Protein AF-A0A9D1EDY1-F1 (afdb_monomer)

Solvent-accessible surface area (backbone atoms only — not comparable to full-atom values): 46307 Å² total; per-residue (Å²): 143,84,79,97,83,81,83,75,95,75,88,75,87,83,89,82,88,84,86,67,101,64,83,89,83,86,64,81,74,60,70,77,72,63,69,96,79,82,86,85,82,96,81,78,86,83,62,83,91,79,81,82,90,75,87,86,79,87,77,80,79,78,52,84,51,66,70,44,51,53,50,49,62,59,54,70,72,60,62,71,64,23,36,36,70,74,33,45,50,56,25,52,56,28,47,51,53,34,49,54,55,69,70,43,90,81,53,54,52,69,60,50,52,50,33,37,51,47,29,50,51,28,57,74,56,49,41,74,54,23,14,34,44,33,31,42,32,22,36,87,87,66,48,56,39,52,71,37,40,34,38,37,40,39,95,95,48,75,46,73,32,54,18,39,90,73,3,39,32,64,43,72,41,43,50,60,41,68,30,43,35,34,42,40,54,70,39,30,52,69,46,77,47,81,48,73,29,39,90,92,46,42,71,45,77,57,73,47,72,35,51,74,34,61,34,48,40,32,32,37,35,23,42,76,88,36,54,34,55,67,27,44,34,38,35,69,53,95,92,37,79,48,69,26,59,17,38,83,76,4,39,36,63,39,69,78,38,60,26,44,77,38,58,41,35,40,40,42,95,83,38,38,72,24,72,48,79,44,80,39,56,66,90,57,74,49,74,55,73,45,58,41,41,56,52,78,83,63,47,72,43,66,39,34,47,103,84,64,46,56,35,61,45,76,50,94,69,58,76,91,44,49,49,78,46,62,57,95,87,30,24,36,39,38,36,46,66,46,89,80,82,47,61,48,40,36,29,47,72,79,57,76,59,31,63,19,30,35,42,34,34,36,35,30,23,72,69,47,40,40,33,36,30,42,29,70,28,33,65,46,99,39,22,30,31,33,41,33,26,36,94,42,36,52,39,32,34,43,38,38,25,34,89,65,45,79,47,76,48,77,50,69,52,79,70,50,54,59,67,44,79,44,42,40,36,38,36,36,52,94,53,34,39,37,32,25,52,74,84,41,80,53,42,80,46,78,53,80,76,65,63,83,63,58,8,34,42,33,43,34,32,64,48,56,32,33,41,35,40,33,76,29,31,47,45,79,60,66,62,83,96,58,72,56,31,30,39,29,27,40,34,19,40,83,83,41,55,37,53,65,28,42,32,40,33,23,47,58,97,39,85,85,52,75,74,49,74,46,51,20,38,84,74,5,26,32,67,45,73,65,36,55,56,45,58,27,32,41,35,43,36,50,92,89,37,64,45,75,37,70,32,67,37,50,97,54,101,78,50,26,70,35,62,72,40,65,38,51,73,79,58,86,69,46,81,49,65,65,47,49,53,50,49,58,57,58,70,68,62,61,74,84,56,29,28,72,71,30,40,53,52,28,54,50,29,47,52,53,32,51,51,49,70,69,38,90,81,46,48,54,69,55,47,51,52,31,39,51,48,30,52,50,27,55,70,54,49,40,64,30,77,73,72,72,80,56,79,55,61,64,44,55,51,52,49,54,53,61,72,68,56,61,72,82,54,31,30,71,71,31,46,50,49,30,54,54,28,47,51,51,36,51,51,54,69,69,41,90,82,59,48,54,69,58,47,51,51,36,36,49,48,33,49,52,25,57,72,55,49,40,66,37,80,73,80,75,84,65,83,52,64,68,42,55,51,48,53,59,60,58,70,69,62,62,72,87,56,31,29,70,70,33,40,54,53,24,53,52,30,44,52,52,34,51,52,47,69,70,37,89,81,56,48,61,67,58,46,52,50,31,37,51,46,30,52,51,28,56,72,56,53,40,62,54,88,71,86,86,83,90,80,89,83,51,35,33,22,21,23,32,55,98,71,44,72,50,68,74,33,51,77,88,54,85,54,70,84,81,94,75,87,62,54,77,74,45,76,50,76,92

Structure (mmCIF, N/CA/C/O backbone):
data_AF-A0A9D1EDY1-F1
#
_entry.id   AF-A0A9D1EDY1-F1
#
loop_
_atom_site.group_PDB
_atom_site.id
_atom_site.type_symbol
_atom_site.label_atom_id
_atom_site.label_alt_id
_atom_site.label_comp_id
_atom_site.label_asym_id
_atom_site.label_entity_id
_atom_site.label_seq_id
_atom_site.pdbx_PDB_ins_code
_atom_site.Cartn_x
_atom_site.Cartn_y
_atom_site.Cartn_z
_atom_site.occupancy
_atom_site.B_iso_or_equiv
_atom_site.auth_seq_id
_atom_site.auth_comp_id
_atom_site.auth_asym_id
_atom_site.auth_atom_id
_atom_site.pdbx_PDB_model_num
ATOM 1 N N . MET A 1 1 ? -18.011 21.136 114.121 1.00 40.62 1 MET A N 1
ATOM 2 C CA . MET A 1 1 ? -19.337 21.778 114.249 1.00 40.62 1 MET A CA 1
ATOM 3 C C . MET A 1 1 ? -19.522 22.763 113.105 1.00 40.62 1 MET A C 1
ATOM 5 O O . MET A 1 1 ? -18.849 23.779 113.116 1.00 40.62 1 MET A O 1
ATOM 9 N N . VAL A 1 2 ? -20.417 22.458 112.162 1.00 34.25 2 VAL A N 1
ATOM 10 C CA . VAL A 1 2 ? -21.256 23.422 111.420 1.00 34.25 2 VAL A CA 1
ATOM 11 C C . VAL A 1 2 ? -22.628 22.742 111.275 1.00 34.25 2 VAL A C 1
ATOM 13 O O . VAL A 1 2 ? -22.692 21.523 111.116 1.00 34.25 2 VAL A O 1
ATOM 16 N N . SER A 1 3 ? -23.708 23.490 111.500 1.00 32.97 3 SER A N 1
ATOM 17 C CA . SER A 1 3 ? -25.060 22.988 111.776 1.00 32.97 3 SER A CA 1
ATOM 18 C C . SER A 1 3 ? -25.855 22.597 110.519 1.00 32.97 3 SER A C 1
ATOM 20 O O . SER A 1 3 ? -25.599 23.052 109.411 1.00 32.97 3 SER A O 1
ATOM 22 N N . LYS A 1 4 ? -26.857 21.736 110.725 1.00 42.69 4 LYS A N 1
ATOM 23 C CA . LYS A 1 4 ? -27.644 20.985 109.729 1.00 42.69 4 LYS A CA 1
ATOM 24 C C . LYS A 1 4 ? -28.621 21.806 108.853 1.00 42.69 4 LYS A C 1
ATOM 26 O O . LYS A 1 4 ? -29.399 21.196 108.132 1.00 42.69 4 LYS A O 1
ATOM 31 N N . ASN A 1 5 ? -28.618 23.144 108.895 1.00 41.03 5 ASN A N 1
ATOM 32 C CA . ASN A 1 5 ? -29.784 23.953 108.479 1.00 41.03 5 ASN A CA 1
ATOM 33 C C . ASN A 1 5 ? -29.582 24.934 107.301 1.00 41.03 5 ASN A C 1
ATOM 35 O O . ASN A 1 5 ? -30.320 25.912 107.201 1.00 41.03 5 ASN A O 1
ATOM 39 N N . SER A 1 6 ? -28.653 24.697 106.370 1.00 44.31 6 SER A N 1
ATOM 40 C CA . SER A 1 6 ? -28.513 25.570 105.186 1.00 44.31 6 SER A CA 1
ATOM 41 C C . SER A 1 6 ? -28.112 24.836 103.902 1.00 44.31 6 SER A C 1
ATOM 43 O O . SER A 1 6 ? -27.123 25.192 103.270 1.00 44.31 6 SER A O 1
ATOM 45 N N . TRP A 1 7 ? -28.900 23.839 103.492 1.00 48.31 7 TRP A N 1
ATOM 46 C CA . TRP A 1 7 ? -28.787 23.220 102.165 1.00 48.31 7 TRP A CA 1
ATOM 47 C C . TRP A 1 7 ? -30.044 23.555 101.351 1.00 48.31 7 TRP A C 1
ATOM 49 O O . TRP A 1 7 ? -31.127 23.061 101.654 1.00 48.31 7 TRP A O 1
ATOM 59 N N . LYS A 1 8 ? -29.916 24.444 100.358 1.00 43.12 8 LYS A N 1
ATOM 60 C CA . LYS A 1 8 ? -30.912 24.623 99.289 1.00 43.12 8 LYS A CA 1
ATOM 61 C C . LYS A 1 8 ? -30.480 23.781 98.088 1.00 43.1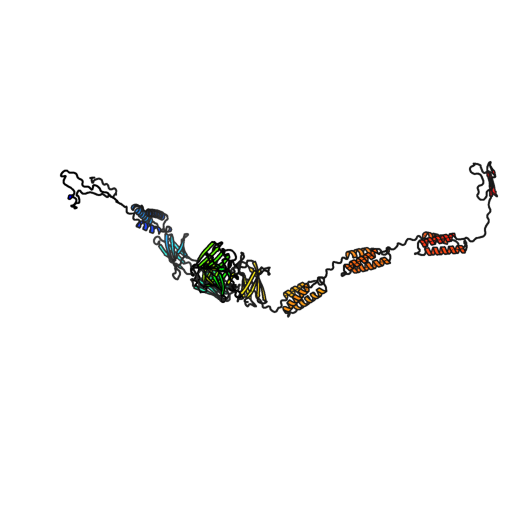2 8 LYS A C 1
ATOM 63 O O . LYS A 1 8 ? -29.295 23.746 97.772 1.00 43.12 8 LYS A O 1
ATOM 68 N N . GLU A 1 9 ? -31.444 23.126 97.448 1.00 50.88 9 GLU A N 1
ATOM 69 C CA . GLU A 1 9 ? -31.285 22.297 96.248 1.00 50.88 9 GLU A CA 1
ATOM 70 C C . GLU A 1 9 ? -30.659 23.104 95.096 1.00 50.88 9 GLU A C 1
ATOM 72 O O . GLU A 1 9 ? -31.337 23.876 94.425 1.00 50.88 9 GLU A O 1
ATOM 77 N N . SER A 1 10 ? -29.348 22.956 94.883 1.00 46.47 10 SER A N 1
ATOM 78 C CA . SER A 1 10 ? -28.614 23.541 93.747 1.00 46.47 10 SER A CA 1
ATOM 79 C C . SER A 1 10 ? -28.186 22.500 92.706 1.00 46.47 10 SER A C 1
ATOM 81 O O . SER A 1 10 ? -27.347 22.791 91.859 1.00 46.47 10 SER A O 1
ATOM 83 N N . GLY A 1 11 ? -28.698 21.264 92.780 1.00 51.59 11 GLY A N 1
ATOM 84 C CA . GLY A 1 11 ? -28.298 20.173 91.879 1.00 51.59 11 GLY A CA 1
ATOM 85 C C . GLY A 1 11 ? -26.841 19.704 92.035 1.00 51.59 11 GLY A C 1
ATOM 86 O O . GLY A 1 11 ? -26.399 18.831 91.296 1.00 51.59 11 GLY A O 1
ATOM 87 N N . GLN A 1 12 ? -26.086 20.237 93.001 1.00 48.00 12 GLN A N 1
ATOM 88 C CA . GLN A 1 12 ? -24.722 19.795 93.297 1.00 48.00 12 GLN A CA 1
ATOM 89 C C . GLN A 1 12 ? -24.714 18.604 94.260 1.00 48.00 12 GLN A C 1
ATOM 91 O O . GLN A 1 12 ? -25.323 18.647 95.331 1.00 48.00 12 GLN A O 1
ATOM 96 N N . SER A 1 13 ? -23.970 17.559 93.893 1.00 46.97 13 SER A N 1
ATOM 97 C CA . SER A 1 13 ? -23.626 16.456 94.796 1.00 46.97 13 SER A CA 1
ATOM 98 C C . SER A 1 13 ? -22.387 16.817 95.613 1.00 46.97 13 SER A C 1
ATOM 100 O O . SER A 1 13 ? -21.402 17.307 95.065 1.00 46.97 13 SER A O 1
ATOM 102 N N . TRP A 1 14 ? -22.424 16.542 96.915 1.00 49.69 14 TRP A N 1
ATOM 103 C CA . TRP A 1 14 ? -21.314 16.792 97.835 1.00 49.69 14 TRP A CA 1
ATOM 104 C C . TRP A 1 14 ? -20.765 15.464 98.362 1.00 49.69 14 TRP A C 1
ATOM 106 O O . TRP A 1 14 ? -21.533 14.607 98.795 1.00 49.69 14 TRP A O 1
ATOM 116 N N . ILE A 1 15 ? -19.440 15.310 98.377 1.00 50.31 15 ILE A N 1
ATOM 117 C CA . ILE A 1 15 ? -18.747 14.273 99.154 1.00 50.31 15 ILE A CA 1
ATOM 118 C C . ILE A 1 15 ? -18.197 14.936 100.418 1.00 50.31 15 ILE A C 1
ATOM 120 O O . ILE A 1 15 ? -17.509 15.950 100.344 1.00 50.31 15 ILE A O 1
ATOM 124 N N . GLY A 1 16 ? -18.504 14.365 101.582 1.00 52.47 16 GLY A N 1
ATOM 125 C CA . GLY A 1 16 ? -17.987 14.819 102.871 1.00 52.47 16 GLY A CA 1
ATOM 126 C C . GLY A 1 16 ? -17.617 13.640 103.767 1.00 52.47 16 GLY A C 1
ATOM 127 O O . GLY A 1 16 ? -18.238 12.583 103.698 1.00 52.47 16 GLY A O 1
ATOM 128 N N . ILE A 1 17 ? -16.609 13.833 104.616 1.00 52.53 17 ILE A N 1
ATOM 129 C CA . ILE A 1 17 ? -16.162 12.869 105.629 1.00 52.53 17 ILE A CA 1
ATOM 130 C C . ILE A 1 17 ? -16.602 13.403 107.001 1.00 52.53 17 ILE A C 1
ATOM 132 O O . ILE A 1 17 ? -16.467 14.595 107.278 1.00 52.53 17 ILE A O 1
ATOM 136 N N . TYR A 1 18 ? -17.131 12.538 107.865 1.00 46.09 18 TYR A N 1
ATOM 137 C CA . TYR A 1 18 ? -17.549 12.871 109.232 1.00 46.09 18 TYR A CA 1
ATOM 138 C C . TYR A 1 18 ? -16.810 11.969 110.234 1.00 46.09 18 TYR A C 1
ATOM 140 O O . TYR A 1 18 ? -16.660 10.777 109.985 1.00 46.09 18 TYR A O 1
ATOM 148 N N . SER A 1 19 ? -16.356 12.534 111.361 1.00 50.66 19 SER A N 1
ATOM 149 C CA . SER A 1 19 ? -15.692 11.798 112.449 1.00 50.66 19 SER A CA 1
ATOM 150 C C . SER A 1 19 ? -16.654 11.538 113.614 1.00 50.66 19 SER A C 1
ATOM 152 O O . SER A 1 19 ? -17.347 12.455 114.063 1.00 50.66 19 SER A O 1
ATOM 154 N N . THR A 1 20 ? -16.691 10.301 114.114 1.00 49.06 20 THR A N 1
ATOM 155 C CA . THR A 1 20 ? -17.474 9.884 115.291 1.00 49.06 20 THR A CA 1
ATOM 156 C C . THR A 1 20 ? -16.696 10.096 116.593 1.00 49.06 20 THR A C 1
ATOM 158 O O . THR A 1 20 ? -15.483 9.937 116.621 1.00 49.06 20 THR A O 1
ATOM 161 N N . ASN A 1 21 ? -17.382 10.349 117.714 1.00 49.12 21 ASN A N 1
ATOM 162 C CA . ASN A 1 21 ? -16.747 10.570 119.029 1.00 49.12 21 ASN A CA 1
ATOM 163 C C . ASN A 1 21 ? -16.209 9.283 119.710 1.00 49.12 21 ASN A C 1
ATOM 165 O O . ASN A 1 21 ? -15.965 9.296 120.916 1.00 49.12 21 ASN A O 1
ATOM 169 N N . GLN A 1 22 ? -16.069 8.169 118.985 1.00 48.66 22 GLN A N 1
ATOM 170 C CA . GLN A 1 22 ? -15.503 6.915 119.494 1.00 48.66 22 GLN A CA 1
ATOM 171 C C . GLN A 1 22 ? -14.171 6.613 118.787 1.00 48.66 22 GLN A C 1
ATOM 173 O O . GLN A 1 22 ? -14.173 6.494 117.561 1.00 48.66 22 GLN A O 1
ATOM 178 N N . PRO A 1 23 ? -13.051 6.462 119.522 1.00 52.00 23 PRO A N 1
ATOM 179 C CA . PRO A 1 23 ? -11.832 5.880 118.973 1.00 52.00 23 PRO A CA 1
ATOM 180 C C . PRO A 1 23 ? -12.038 4.385 118.689 1.00 52.00 23 PRO A C 1
ATOM 182 O O . PRO A 1 23 ? -12.664 3.678 119.479 1.00 52.00 23 PRO A O 1
ATOM 185 N N . ALA A 1 24 ? -11.496 3.895 117.574 1.00 44.97 24 ALA A N 1
ATOM 186 C CA . ALA A 1 24 ? -11.470 2.471 117.257 1.00 44.97 24 ALA A CA 1
ATOM 187 C C . ALA A 1 24 ? -10.331 1.787 118.036 1.00 44.97 24 ALA A C 1
ATOM 189 O O . ALA A 1 24 ? -9.176 1.827 117.618 1.00 44.97 24 ALA A O 1
ATOM 190 N N . GLU A 1 25 ? -10.633 1.179 119.184 1.00 45.75 25 GLU A N 1
ATOM 191 C CA . GLU A 1 25 ? -9.698 0.269 119.852 1.00 45.75 25 GLU A CA 1
ATOM 192 C C . GLU A 1 25 ? -9.714 -1.114 119.190 1.00 45.75 25 GLU A C 1
ATOM 194 O O . GLU A 1 25 ? -10.765 -1.726 119.003 1.00 45.75 25 GLU A O 1
ATOM 199 N N . SER A 1 26 ? -8.528 -1.651 118.906 1.00 46.50 26 SER A N 1
ATOM 200 C CA . SER A 1 26 ? -8.060 -2.888 119.560 1.00 46.50 26 SER A CA 1
ATOM 201 C C . SER A 1 26 ? -6.608 -3.212 119.178 1.00 46.50 26 SER A C 1
ATOM 203 O O . SER A 1 26 ? -6.292 -4.331 118.787 1.00 46.50 26 SER A O 1
ATOM 205 N N . ASP A 1 27 ? -5.698 -2.241 119.325 1.00 46.00 27 ASP A N 1
ATOM 206 C CA . ASP A 1 27 ? -4.264 -2.537 119.428 1.00 46.00 27 ASP A CA 1
ATOM 207 C C . ASP A 1 27 ? -3.808 -2.292 120.882 1.00 46.00 27 ASP A C 1
ATOM 209 O O . ASP A 1 27 ? -3.645 -1.139 121.298 1.00 46.00 27 ASP A O 1
ATOM 213 N N . PRO A 1 28 ? -3.618 -3.358 121.684 1.00 50.22 28 PRO A N 1
ATOM 214 C CA . PRO A 1 28 ? -3.171 -3.268 123.073 1.00 50.22 28 PRO A CA 1
ATOM 215 C C . PRO A 1 28 ? -1.768 -2.662 123.255 1.00 50.22 28 PRO A C 1
ATOM 217 O O . PRO A 1 28 ? -1.371 -2.402 124.389 1.00 50.22 28 PRO A O 1
ATOM 220 N N . SER A 1 29 ? -1.011 -2.406 122.180 1.00 51.69 29 SER A N 1
ATOM 221 C CA . SER A 1 29 ? 0.341 -1.835 122.256 1.00 51.69 29 SER A CA 1
ATOM 222 C C . SER A 1 29 ? 0.387 -0.303 122.402 1.00 51.69 29 SER A C 1
ATOM 224 O O . SER A 1 29 ? 1.461 0.263 122.624 1.00 51.69 29 SER A O 1
ATOM 226 N N . PHE A 1 30 ? -0.759 0.392 122.330 1.00 52.12 30 PHE A N 1
ATOM 227 C CA . PHE A 1 30 ? -0.826 1.852 122.505 1.00 52.12 30 PHE A CA 1
ATOM 228 C C . PHE A 1 30 ? -0.985 2.290 123.975 1.00 52.12 30 PHE A C 1
ATOM 230 O O . PHE A 1 30 ? -0.489 3.348 124.362 1.00 52.12 30 PHE A O 1
ATOM 237 N N . ALA A 1 31 ? -1.595 1.456 124.825 1.00 51.00 31 ALA A N 1
ATOM 238 C CA . ALA A 1 31 ? -1.791 1.757 126.249 1.00 51.00 31 ALA A CA 1
ATOM 239 C C . ALA A 1 31 ? -0.499 1.632 127.086 1.00 51.00 31 ALA A C 1
ATOM 241 O O . ALA A 1 31 ? -0.388 2.250 128.140 1.00 51.00 31 ALA A O 1
ATOM 242 N N . GLU A 1 32 ? 0.507 0.898 126.601 1.00 46.09 32 GLU A N 1
ATOM 243 C CA . GLU A 1 32 ? 1.804 0.729 127.279 1.00 46.09 32 GLU A CA 1
ATOM 244 C C . GLU A 1 32 ? 2.804 1.869 126.968 1.00 46.09 32 GLU A C 1
ATOM 246 O O . GLU A 1 32 ? 3.826 2.008 127.637 1.00 46.09 32 GLU A O 1
ATOM 251 N N . LYS A 1 33 ? 2.496 2.741 125.988 1.00 52.84 33 LYS A N 1
ATOM 252 C CA . LYS A 1 33 ? 3.320 3.910 125.605 1.00 52.84 33 LYS A CA 1
ATOM 253 C C . LYS A 1 33 ? 2.891 5.239 126.238 1.00 52.84 33 LYS A C 1
ATOM 255 O O . LYS A 1 33 ? 3.625 6.220 126.131 1.00 52.84 33 LYS A O 1
ATOM 260 N N . LEU A 1 34 ? 1.752 5.289 126.925 1.00 48.66 34 LEU A N 1
ATOM 261 C CA . LEU A 1 34 ? 1.289 6.470 127.661 1.00 48.66 34 LEU A CA 1
ATOM 262 C C . LEU A 1 34 ? 1.590 6.298 129.153 1.00 48.66 34 LEU A C 1
ATOM 264 O O . LEU A 1 34 ? 0.737 5.935 129.959 1.00 48.66 34 LEU A O 1
ATOM 268 N N . GLY A 1 35 ? 2.857 6.533 129.501 1.00 40.91 35 GLY A N 1
ATOM 269 C CA . GLY A 1 35 ? 3.331 6.587 130.881 1.00 40.91 35 GLY A CA 1
ATOM 270 C C . GLY A 1 35 ? 2.530 7.571 131.743 1.00 40.91 35 GLY A C 1
ATOM 271 O O . GLY A 1 35 ? 1.989 8.565 131.266 1.00 40.91 35 GLY A O 1
ATOM 272 N N . ALA A 1 36 ? 2.460 7.262 133.035 1.00 42.78 36 ALA A N 1
ATOM 273 C CA . ALA A 1 36 ? 1.676 7.952 134.049 1.00 42.78 36 ALA A CA 1
ATOM 274 C C . ALA A 1 36 ? 1.839 9.485 134.054 1.00 42.78 36 ALA A C 1
ATOM 276 O O . ALA A 1 36 ? 2.852 9.999 134.522 1.00 42.78 36 ALA A O 1
ATOM 277 N N . ASN A 1 37 ? 0.810 10.204 133.605 1.00 39.47 37 ASN A N 1
ATOM 278 C CA . ASN A 1 37 ? 0.269 11.419 134.227 1.00 39.47 37 ASN A CA 1
ATOM 279 C C . ASN A 1 37 ? -0.718 12.077 133.267 1.00 39.47 37 ASN A C 1
ATOM 281 O O . ASN A 1 37 ? -0.303 12.538 132.213 1.00 39.47 37 ASN A O 1
ATOM 285 N N . LEU A 1 38 ? -1.987 12.153 133.670 1.00 40.44 38 LEU A N 1
ATOM 286 C CA . LEU A 1 38 ? -2.897 13.300 133.518 1.00 40.44 38 LEU A CA 1
ATOM 287 C C . LEU A 1 38 ? -4.318 12.785 133.744 1.00 40.44 38 LEU A C 1
ATOM 289 O O . LEU A 1 38 ? -5.104 12.555 132.829 1.00 40.44 38 LEU A O 1
ATOM 293 N N . ALA A 1 39 ? -4.620 12.574 135.022 1.00 39.50 39 ALA A N 1
ATOM 294 C CA . ALA A 1 39 ? -5.977 12.737 135.489 1.00 39.50 39 ALA A CA 1
ATOM 295 C C . ALA A 1 39 ? -6.351 14.223 135.353 1.00 39.50 39 ALA A C 1
ATOM 297 O O . ALA A 1 39 ? -5.534 15.100 135.630 1.00 39.50 39 ALA A O 1
ATOM 298 N N . ASP A 1 40 ? -7.612 14.447 135.003 1.00 37.38 40 ASP A N 1
ATOM 299 C CA . ASP A 1 40 ? -8.371 15.693 135.104 1.00 37.38 40 ASP A CA 1
ATOM 300 C C . ASP A 1 40 ? -8.393 16.682 133.917 1.00 37.38 40 ASP A C 1
ATOM 302 O O . ASP A 1 40 ? -7.387 17.122 133.370 1.00 37.38 40 ASP A O 1
ATOM 306 N N . SER A 1 41 ? -9.627 17.121 133.641 1.00 37.09 41 SER A N 1
ATOM 307 C CA . SER A 1 41 ? -10.079 18.255 132.817 1.00 37.09 41 SER A CA 1
ATOM 308 C C . SER A 1 41 ? -10.410 18.061 131.314 1.00 37.09 41 SER A C 1
ATOM 310 O O . SER A 1 41 ? -9.593 17.896 130.417 1.00 37.09 41 SER A O 1
ATOM 312 N N . LYS A 1 42 ? -11.723 18.167 131.080 1.00 46.78 42 LYS A N 1
ATOM 313 C CA . LYS A 1 42 ? -12.514 18.362 129.855 1.00 46.78 42 LYS A CA 1
ATOM 314 C C . LYS A 1 42 ? -11.877 19.281 128.784 1.00 46.78 42 LYS A C 1
ATOM 316 O O . LYS A 1 42 ? -12.000 20.494 128.908 1.00 46.78 42 LYS A O 1
ATOM 321 N N . ASN A 1 43 ? -11.303 18.714 127.713 1.00 49.28 43 ASN A N 1
ATOM 322 C CA . ASN A 1 43 ? -11.350 19.190 126.305 1.00 49.28 43 ASN A CA 1
ATOM 323 C C . ASN A 1 43 ? -10.291 18.475 125.441 1.00 49.28 43 ASN A C 1
ATOM 325 O O . ASN A 1 43 ? -9.231 19.033 125.168 1.00 49.28 43 ASN A O 1
ATOM 329 N N . GLN A 1 44 ? -10.574 17.271 124.938 1.00 44.34 44 GLN A N 1
ATOM 330 C CA . GLN A 1 44 ? -9.781 16.717 123.834 1.00 44.34 44 GLN A CA 1
ATOM 331 C C . GLN A 1 44 ? -10.696 16.156 122.751 1.00 44.34 44 GLN A C 1
ATOM 333 O O . GLN A 1 44 ? -11.286 15.085 122.871 1.00 44.34 44 GLN A O 1
ATOM 338 N N . ALA A 1 45 ? -10.826 16.948 121.688 1.00 43.78 45 ALA A N 1
ATOM 339 C CA . ALA A 1 45 ? -11.240 16.483 120.383 1.00 43.78 45 ALA A CA 1
ATOM 340 C C . ALA A 1 45 ? -10.153 15.535 119.859 1.00 43.78 45 ALA A C 1
ATOM 342 O O . ALA A 1 45 ? -9.116 15.984 119.383 1.00 43.78 45 ALA A O 1
ATOM 343 N N . VAL A 1 46 ? -10.383 14.230 119.956 1.00 46.69 46 VAL A N 1
ATOM 344 C CA . VAL A 1 46 ? -9.597 13.226 119.228 1.00 46.69 46 VAL A CA 1
ATOM 345 C C . VAL A 1 46 ? -10.168 13.111 117.816 1.00 46.69 46 VAL A C 1
ATOM 347 O O . VAL A 1 46 ? -10.924 12.204 117.486 1.00 46.69 46 VAL A O 1
ATOM 350 N N . GLY A 1 47 ? -9.875 14.121 116.998 1.00 52.53 47 GLY A N 1
ATOM 351 C CA . GLY A 1 47 ? -9.880 13.994 115.542 1.00 52.53 47 GLY A CA 1
ATOM 352 C C . GLY A 1 47 ? -8.467 13.653 115.068 1.00 52.53 47 GLY A C 1
ATOM 353 O O . GLY A 1 47 ? -7.501 13.980 115.756 1.00 52.53 47 GLY A O 1
ATOM 354 N N . TYR A 1 48 ? -8.343 12.996 113.913 1.00 49.97 48 TYR A N 1
ATOM 355 C CA . TYR A 1 48 ? -7.053 12.773 113.252 1.00 49.97 48 TYR A CA 1
ATOM 356 C C . TYR A 1 48 ? -6.287 14.103 113.149 1.00 49.97 48 TYR A C 1
ATOM 358 O O . TYR A 1 48 ? -6.827 15.068 112.611 1.00 49.97 48 TYR A O 1
ATOM 366 N N . THR A 1 49 ? -5.066 14.179 113.685 1.00 50.19 49 THR A N 1
ATOM 367 C CA . THR A 1 49 ? -4.272 15.421 113.660 1.00 50.19 49 THR A CA 1
ATOM 368 C C . THR A 1 49 ? -3.627 15.693 112.305 1.00 50.19 49 THR A C 1
ATOM 370 O O . THR A 1 49 ? -3.407 16.855 111.997 1.00 50.19 49 THR A O 1
ATOM 373 N N . ASP A 1 50 ? -3.433 14.669 111.468 1.00 50.12 50 ASP A N 1
ATOM 374 C CA . ASP A 1 50 ? -2.957 14.805 110.089 1.00 50.12 50 ASP A CA 1
ATOM 375 C C . ASP A 1 50 ? -3.759 13.864 109.173 1.00 50.12 50 ASP A C 1
ATOM 377 O O . ASP A 1 50 ? -3.577 12.647 109.202 1.00 50.12 50 ASP A O 1
ATOM 381 N N . PHE A 1 51 ? -4.678 14.409 108.369 1.00 55.28 51 PHE A N 1
ATOM 382 C CA . PHE A 1 51 ? -5.373 13.665 107.311 1.00 55.28 51 PHE A CA 1
ATOM 383 C C . PHE A 1 51 ? -5.097 14.340 105.967 1.00 55.28 51 PHE A C 1
ATOM 385 O O . PHE A 1 51 ? -5.516 15.474 105.742 1.00 55.28 51 PHE A O 1
ATOM 392 N N . ILE A 1 52 ? -4.380 13.643 105.084 1.00 59.75 52 ILE A N 1
ATOM 393 C CA . ILE A 1 52 ? -4.053 14.110 103.735 1.00 59.75 52 ILE A CA 1
ATOM 394 C C . ILE A 1 52 ? -4.893 13.293 102.748 1.00 59.75 52 ILE A C 1
ATOM 396 O O . ILE A 1 52 ? -4.716 12.082 102.633 1.00 59.75 52 ILE A O 1
ATOM 400 N N . LEU A 1 53 ? -5.815 13.953 102.042 1.00 56.97 53 LEU A N 1
ATOM 401 C CA . LEU A 1 53 ? -6.432 13.398 100.836 1.00 56.97 53 LEU A CA 1
ATOM 402 C C . LEU A 1 53 ? -5.442 13.567 99.693 1.00 56.97 53 LEU A C 1
ATOM 404 O O . LEU A 1 53 ? -5.393 14.622 99.066 1.00 56.97 53 LEU A O 1
ATOM 408 N N . ASP A 1 54 ? -4.647 12.536 99.452 1.00 50.12 54 ASP A N 1
ATOM 409 C CA . ASP A 1 54 ? -3.760 12.477 98.298 1.00 50.12 54 ASP A CA 1
ATOM 410 C C . ASP A 1 54 ? -4.387 11.583 97.213 1.00 50.12 54 ASP A C 1
ATOM 412 O O . ASP A 1 54 ? -4.928 10.518 97.514 1.00 50.12 54 ASP A O 1
ATOM 416 N N . ASN A 1 55 ? -4.339 12.027 95.955 1.00 48.66 55 ASN A N 1
ATOM 417 C CA . ASN A 1 55 ? -4.860 11.338 94.759 1.00 48.66 55 ASN A CA 1
ATOM 418 C C . ASN A 1 55 ?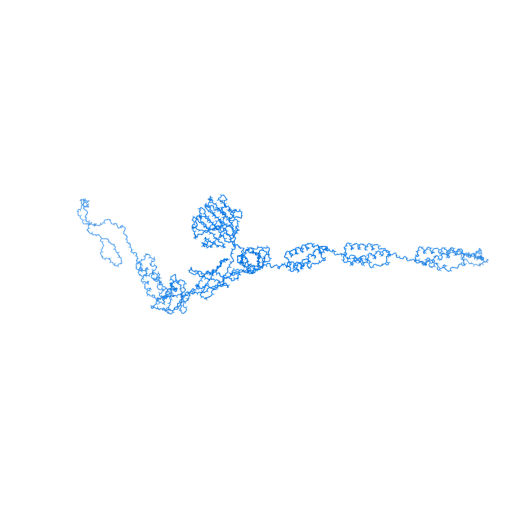 -6.390 11.118 94.643 1.00 48.66 55 ASN A C 1
ATOM 420 O O . ASN A 1 55 ? -6.831 10.171 93.985 1.00 48.66 55 ASN A O 1
ATOM 424 N N . LEU A 1 56 ? -7.239 11.999 95.192 1.00 59.38 56 LEU A N 1
ATOM 425 C CA . LEU A 1 56 ? -8.680 11.959 94.887 1.00 59.38 56 LEU A CA 1
ATOM 426 C C . LEU A 1 56 ? -8.940 12.448 93.450 1.00 59.38 56 LEU A C 1
ATOM 428 O O . LEU A 1 56 ? -8.846 13.639 93.168 1.00 59.38 56 LEU A O 1
ATOM 432 N N . THR A 1 57 ? -9.314 11.535 92.553 1.00 52.97 57 THR A N 1
ATOM 433 C CA . THR A 1 57 ? -9.729 11.869 91.180 1.00 52.97 57 THR A CA 1
ATOM 434 C C . THR A 1 57 ? -11.235 11.670 91.041 1.00 52.97 57 THR A C 1
ATOM 436 O O . THR A 1 57 ? -11.729 10.560 91.222 1.00 52.97 57 THR A O 1
ATOM 439 N N . ILE A 1 58 ? -11.971 12.731 90.709 1.00 58.78 58 ILE A N 1
ATOM 440 C CA . ILE A 1 58 ? -13.385 12.653 90.322 1.00 58.78 58 ILE A CA 1
ATOM 441 C C . ILE A 1 58 ? -13.432 12.848 88.808 1.00 58.78 58 ILE A C 1
ATOM 443 O O . ILE A 1 58 ? -13.090 13.918 88.315 1.00 58.78 58 ILE A O 1
ATOM 447 N N . THR A 1 59 ? -13.823 11.818 88.065 1.00 54.47 59 THR A N 1
ATOM 448 C CA . THR A 1 59 ? -13.981 11.886 86.605 1.00 54.47 59 THR A CA 1
ATOM 449 C C . THR A 1 59 ? -15.465 11.859 86.260 1.00 54.47 59 THR A C 1
ATOM 451 O O . THR A 1 59 ? -16.183 10.948 86.676 1.00 54.47 59 THR A O 1
ATOM 454 N N . SER A 1 60 ? -15.944 12.853 85.505 1.00 57.16 60 SER A N 1
ATOM 455 C CA . SER A 1 60 ? -17.259 12.781 84.867 1.00 57.16 60 SER A CA 1
ATOM 456 C C . SER A 1 60 ? -17.243 11.643 83.845 1.00 57.16 60 SER A C 1
ATOM 458 O O . SER A 1 60 ? -16.283 11.468 83.090 1.00 57.16 60 SER A O 1
ATOM 460 N N . ARG A 1 61 ? -18.290 10.814 83.840 1.00 57.75 61 ARG A N 1
ATOM 461 C CA . ARG A 1 61 ? -18.468 9.803 82.794 1.00 57.75 61 ARG A CA 1
ATOM 462 C C . ARG A 1 61 ? -18.619 10.549 81.464 1.00 57.75 61 ARG A C 1
ATOM 464 O O . ARG A 1 61 ? -19.431 11.467 81.396 1.00 57.75 61 ARG A O 1
ATOM 471 N N . LYS A 1 62 ? -17.847 10.179 80.436 1.00 65.06 62 LYS A N 1
ATOM 472 C CA . LYS A 1 62 ? -18.056 10.686 79.068 1.00 65.06 62 LYS A CA 1
ATOM 473 C C . LYS A 1 62 ? -19.519 10.467 78.658 1.00 65.06 62 LYS A C 1
ATOM 475 O O . LYS A 1 62 ? -20.085 9.430 79.020 1.00 65.06 62 LYS A O 1
ATOM 480 N N . ALA A 1 63 ? -20.101 11.423 77.933 1.00 80.00 63 ALA A N 1
ATOM 481 C CA . ALA A 1 63 ? -21.452 11.295 77.396 1.00 80.00 63 ALA A CA 1
ATOM 482 C C . ALA A 1 63 ? -21.566 10.036 76.515 1.00 80.00 63 ALA A C 1
ATOM 484 O O . ALA A 1 63 ? -20.636 9.673 75.790 1.00 80.00 63 ALA A O 1
ATOM 485 N N . ASN A 1 64 ? -22.692 9.334 76.615 1.00 85.25 64 ASN A N 1
ATOM 486 C CA . ASN A 1 64 ? -23.018 8.198 75.769 1.00 85.25 64 ASN A CA 1
ATOM 487 C C . ASN A 1 64 ? -23.649 8.703 74.468 1.00 85.25 64 ASN A C 1
ATOM 489 O O . ASN A 1 64 ? -24.769 9.207 74.479 1.00 85.25 64 ASN A O 1
ATOM 493 N N . VAL A 1 65 ? -22.931 8.520 73.363 1.00 91.50 65 VAL A N 1
ATOM 494 C CA . VAL A 1 65 ? -23.317 8.996 72.027 1.00 91.50 65 VAL A CA 1
ATOM 495 C C . VAL A 1 65 ? -23.866 7.904 71.111 1.00 91.50 65 VAL A C 1
ATOM 497 O O . VAL A 1 65 ? -24.275 8.206 69.998 1.00 91.50 65 VAL A O 1
ATOM 500 N N . SER A 1 66 ? -23.884 6.643 71.554 1.00 90.44 66 SER A N 1
ATOM 501 C CA . SER A 1 66 ? -24.201 5.485 70.696 1.00 90.44 66 SER A CA 1
ATOM 502 C C . SER A 1 66 ? -25.534 5.618 69.954 1.00 90.44 66 SER A C 1
ATOM 504 O O . SER A 1 66 ? -25.589 5.403 68.747 1.00 90.44 66 SER A O 1
ATOM 506 N N . ASP A 1 67 ? -26.585 6.051 70.647 1.00 93.38 67 ASP A N 1
ATOM 507 C CA . ASP A 1 67 ? -27.901 6.243 70.039 1.00 93.38 67 ASP A CA 1
ATOM 508 C C . ASP A 1 67 ? -27.935 7.399 69.025 1.00 93.38 67 ASP A C 1
ATOM 510 O O . ASP A 1 67 ? -28.609 7.303 68.001 1.00 93.38 67 ASP A O 1
ATOM 514 N N . LEU A 1 68 ? -27.238 8.504 69.318 1.00 94.31 68 LEU A N 1
ATOM 515 C CA . LEU A 1 68 ? -27.136 9.644 68.404 1.00 94.31 68 LEU A CA 1
ATOM 516 C C . LEU A 1 68 ? -26.344 9.244 67.159 1.00 94.31 68 LEU A C 1
ATOM 518 O O . LEU A 1 68 ? -26.768 9.529 66.045 1.00 94.31 68 LEU A O 1
ATOM 522 N N . GLN A 1 69 ? -25.238 8.528 67.352 1.00 94.56 69 GLN A N 1
ATOM 523 C CA . GLN A 1 69 ? -24.411 8.001 66.277 1.00 94.56 69 GLN A CA 1
ATOM 524 C C . GLN A 1 69 ? -25.214 7.064 65.370 1.00 94.56 69 GLN A C 1
ATOM 526 O O . GLN A 1 69 ? -25.222 7.256 64.158 1.00 94.56 69 GLN A O 1
ATOM 531 N N . GLN A 1 70 ? -25.973 6.128 65.944 1.00 95.50 70 GLN A N 1
ATOM 532 C CA . GLN A 1 70 ? -26.842 5.244 65.170 1.00 95.50 70 GLN A CA 1
ATOM 533 C C . GLN A 1 70 ? -27.917 6.025 64.395 1.00 95.50 70 GLN A C 1
ATOM 535 O O . GLN A 1 70 ? -28.229 5.692 63.251 1.00 95.50 70 GLN A O 1
ATOM 540 N N . LEU A 1 71 ? -28.502 7.065 65.000 1.00 96.44 71 LEU A N 1
ATOM 541 C CA . LEU A 1 71 ? -29.507 7.890 64.334 1.00 96.44 71 LEU A CA 1
ATOM 542 C C . LEU A 1 71 ? -28.909 8.707 63.183 1.00 96.44 71 LEU A C 1
ATOM 544 O O . LEU A 1 71 ? -29.555 8.818 62.141 1.00 96.44 71 LEU A O 1
ATOM 548 N N . VAL A 1 72 ? -27.695 9.242 63.345 1.00 96.50 72 VAL A N 1
ATOM 549 C CA . VAL A 1 72 ? -26.946 9.926 62.280 1.00 96.50 72 VAL A CA 1
ATOM 550 C C . VAL A 1 72 ? -26.656 8.955 61.140 1.00 96.50 72 VAL A C 1
ATOM 552 O O . VAL A 1 72 ? -27.061 9.236 60.016 1.00 96.50 72 VAL A O 1
ATOM 555 N N . GLU A 1 73 ? -26.096 7.779 61.431 1.00 95.12 73 GLU A N 1
ATOM 556 C CA . GLU A 1 73 ? -25.802 6.747 60.425 1.00 95.12 73 GLU A CA 1
ATOM 557 C C . GLU A 1 73 ? -27.056 6.348 59.628 1.00 95.12 73 GLU A C 1
ATOM 559 O O . GLU A 1 73 ? -27.000 6.218 58.409 1.00 95.12 73 GLU A O 1
ATOM 564 N N . GLN A 1 74 ? -28.216 6.206 60.282 1.00 93.62 74 GLN A N 1
ATOM 565 C CA . GLN A 1 74 ? -29.491 5.940 59.600 1.00 93.62 74 GLN A CA 1
ATOM 566 C C . GLN A 1 74 ? -30.002 7.128 58.776 1.00 93.62 74 GLN A C 1
ATOM 568 O O . GLN A 1 74 ? -30.667 6.936 57.760 1.00 93.62 74 GLN A O 1
ATOM 573 N N . SER A 1 75 ? -29.773 8.348 59.255 1.00 94.50 75 SER A N 1
ATOM 574 C CA . SER A 1 75 ? -30.244 9.590 58.636 1.00 94.50 75 SER A CA 1
ATOM 575 C C . SER A 1 75 ? -29.438 9.933 57.383 1.00 94.50 75 SER A C 1
ATOM 577 O O . SER A 1 75 ? -30.001 10.422 56.410 1.00 94.50 75 SER A O 1
ATOM 579 N N . GLU A 1 76 ? -28.149 9.594 57.361 1.00 93.50 76 GLU A N 1
ATOM 580 C CA . GLU A 1 76 ? -27.277 9.734 56.188 1.00 93.50 76 GLU A CA 1
ATOM 581 C C . GLU A 1 76 ? -27.655 8.808 55.023 1.00 93.50 76 GLU A C 1
ATOM 583 O O . GLU A 1 76 ? -27.262 9.065 53.891 1.00 93.50 76 GLU A O 1
ATOM 588 N N . GLN A 1 77 ? -28.446 7.758 55.273 1.00 90.00 77 GLN A N 1
ATOM 589 C CA . GLN A 1 77 ? -28.971 6.875 54.222 1.00 90.00 77 GLN A CA 1
ATOM 590 C C . GLN A 1 77 ? -30.204 7.453 53.510 1.00 90.00 77 GLN A C 1
ATOM 592 O O . GLN A 1 77 ? -30.702 6.852 52.556 1.00 90.00 77 GLN A O 1
ATOM 597 N N . LEU A 1 78 ? -30.757 8.574 53.988 1.00 90.25 78 LEU A N 1
ATOM 598 C CA . LEU A 1 78 ? -31.904 9.211 53.349 1.00 90.25 78 LEU A CA 1
ATOM 599 C C . LEU A 1 78 ? -31.456 9.990 52.109 1.00 90.25 78 LEU A C 1
ATOM 601 O O . LEU A 1 78 ? -30.425 10.656 52.106 1.00 90.25 78 LEU A O 1
ATOM 605 N N . VAL A 1 79 ? -32.263 9.926 51.053 1.00 89.44 79 VAL A N 1
ATOM 606 C CA . VAL A 1 79 ? -31.963 10.538 49.753 1.00 89.44 79 VAL A CA 1
ATOM 607 C C . VAL A 1 79 ? -32.849 11.765 49.561 1.00 89.44 79 VAL A C 1
ATOM 609 O O . VAL A 1 79 ? -34.077 11.643 49.595 1.00 89.44 79 VAL A O 1
ATOM 612 N N . LYS A 1 80 ? -32.230 12.937 49.371 1.00 91.50 80 LYS A N 1
ATOM 613 C CA . LYS A 1 80 ? -32.890 14.255 49.324 1.00 91.50 80 LYS A CA 1
ATOM 614 C C . LYS A 1 80 ? -34.063 14.297 48.352 1.00 91.50 80 LYS A C 1
ATOM 616 O O . LYS A 1 80 ? -35.107 14.859 48.664 1.00 91.50 80 LYS A O 1
ATOM 621 N N . GLU A 1 81 ? -33.889 13.698 47.182 1.00 90.38 81 GLU A N 1
ATOM 622 C CA . GLU A 1 81 ? -34.819 13.749 46.055 1.00 90.38 81 GLU A CA 1
ATOM 623 C C . GLU A 1 81 ? -36.182 13.111 46.368 1.00 90.38 81 GLU A C 1
ATOM 625 O O . GLU A 1 81 ? -37.151 13.357 45.650 1.00 90.38 81 GLU A O 1
ATOM 630 N N . ASN A 1 82 ? -36.279 12.319 47.442 1.00 89.12 82 ASN A N 1
ATOM 631 C CA . ASN A 1 82 ? -37.520 11.668 47.863 1.00 89.12 82 ASN A CA 1
ATOM 632 C C . ASN A 1 82 ? -38.409 12.548 48.756 1.00 89.12 82 ASN A C 1
ATOM 634 O O . ASN A 1 82 ? -39.561 12.189 49.016 1.00 89.12 82 ASN A O 1
ATOM 638 N N . TYR A 1 83 ? -37.898 13.689 49.226 1.00 92.62 83 TYR A N 1
ATOM 639 C CA . TYR A 1 83 ? -38.542 14.520 50.241 1.00 92.62 83 TYR A CA 1
ATOM 640 C C . TYR A 1 83 ? -38.792 15.948 49.763 1.00 92.62 83 TYR A C 1
ATOM 642 O O . TYR A 1 83 ? -38.099 16.460 48.883 1.00 92.62 83 TYR A O 1
ATOM 650 N N . SER A 1 84 ? -39.792 16.611 50.349 1.00 92.31 84 SER A N 1
ATOM 651 C CA . SER A 1 84 ? -40.066 18.012 50.035 1.00 92.31 84 SER A CA 1
ATOM 652 C C . SER A 1 84 ? -38.913 18.909 50.477 1.00 92.31 84 SER A C 1
ATOM 654 O O . SER A 1 84 ? -38.330 18.730 51.547 1.00 92.31 84 SER A O 1
ATOM 656 N N . GLU A 1 85 ? -38.588 19.909 49.658 1.00 92.25 85 GLU A N 1
ATOM 657 C CA . GLU A 1 85 ? -37.454 20.807 49.903 1.00 92.25 85 GLU A CA 1
ATOM 658 C C . GLU A 1 85 ? -37.539 21.491 51.277 1.00 92.25 85 GLU A C 1
ATOM 660 O O . GLU A 1 85 ? -36.535 21.616 51.981 1.00 92.25 85 GLU A O 1
ATOM 665 N N . ALA A 1 86 ? -38.751 21.880 51.685 1.00 91.62 86 ALA A N 1
ATOM 666 C CA . ALA A 1 86 ? -39.003 22.535 52.963 1.00 91.62 86 ALA A CA 1
ATOM 667 C C . ALA A 1 86 ? -38.666 21.630 54.158 1.00 91.62 86 ALA A C 1
ATOM 669 O O . ALA A 1 86 ? -37.961 22.059 55.069 1.00 91.62 86 ALA A O 1
ATOM 670 N N . THR A 1 87 ? -39.139 20.380 54.146 1.00 95.31 87 THR A N 1
ATOM 671 C CA . THR A 1 87 ? -38.911 19.442 55.256 1.00 95.31 87 THR A CA 1
ATOM 672 C C . THR A 1 87 ? -37.484 18.891 55.252 1.00 95.31 87 THR A C 1
ATOM 674 O O . THR A 1 87 ? -36.881 18.745 56.316 1.00 95.31 87 THR A O 1
ATOM 677 N N . TRP A 1 88 ? -36.890 18.687 54.068 1.00 96.06 88 TRP A N 1
ATOM 678 C CA . TRP A 1 88 ? -35.492 18.276 53.931 1.00 96.06 88 TRP A CA 1
ATOM 679 C C . TRP A 1 88 ? -34.521 19.310 54.491 1.00 96.06 88 TRP A C 1
ATOM 681 O O . TRP A 1 88 ? -33.552 18.942 55.152 1.00 96.06 88 TRP A O 1
ATOM 691 N N . LYS A 1 89 ? -34.776 20.605 54.262 1.00 94.56 89 LYS A N 1
ATOM 692 C CA . LYS A 1 89 ? -33.937 21.677 54.806 1.00 94.56 89 LYS A CA 1
ATOM 693 C C . LYS A 1 89 ? -33.836 21.574 56.330 1.00 94.56 89 LYS A C 1
ATOM 695 O O . LYS A 1 89 ? -32.728 21.479 56.853 1.00 94.56 89 LYS A O 1
ATOM 700 N N . SER A 1 90 ? -34.976 21.502 57.017 1.00 94.00 90 SER A N 1
ATOM 701 C CA . SER A 1 90 ? -35.026 21.367 58.479 1.00 94.00 90 SER A CA 1
ATOM 702 C C . SER A 1 90 ? -34.345 20.090 58.981 1.00 94.00 90 SER A C 1
ATOM 704 O O . SER A 1 90 ? -33.633 20.124 59.982 1.00 94.00 90 SER A O 1
ATOM 706 N N . PHE A 1 91 ? -34.505 18.973 58.269 1.00 97.69 91 PHE A N 1
ATOM 707 C CA . PHE A 1 91 ? -33.802 17.726 58.574 1.00 97.69 91 PHE A CA 1
ATOM 708 C C . PHE A 1 91 ? -32.281 17.835 58.396 1.00 97.69 91 PHE A C 1
ATOM 710 O O . PHE A 1 91 ? -31.535 17.419 59.280 1.00 97.69 91 PHE A O 1
ATOM 717 N N . SER A 1 92 ? -31.812 18.424 57.294 1.00 95.94 92 SER A N 1
ATOM 718 C CA . SER A 1 92 ? -30.380 18.564 57.006 1.00 95.94 92 SER A CA 1
ATOM 719 C C . SER A 1 92 ? -29.655 19.449 58.025 1.00 95.94 92 SER A C 1
ATOM 721 O O . SER A 1 92 ? -28.549 19.113 58.438 1.00 95.94 92 SER A O 1
ATOM 723 N N . GLU A 1 93 ? -30.302 20.518 58.500 1.00 96.38 93 GLU A N 1
ATOM 724 C CA . GLU A 1 93 ? -29.783 21.380 59.571 1.00 96.38 93 GLU A CA 1
ATOM 725 C C . GLU A 1 93 ? -29.661 20.608 60.898 1.00 96.38 93 GLU A C 1
ATOM 727 O O . GLU A 1 93 ? -28.646 20.706 61.589 1.00 96.38 93 GLU A O 1
ATOM 732 N N . ALA A 1 94 ? -30.660 19.785 61.238 1.00 97.12 94 ALA A N 1
ATOM 733 C CA . ALA A 1 94 ? -30.625 18.951 62.439 1.00 97.12 94 ALA A CA 1
ATOM 734 C C . ALA A 1 94 ? -29.568 17.832 62.357 1.00 97.12 94 ALA A C 1
ATOM 736 O O . ALA A 1 94 ? -28.929 17.521 63.364 1.00 97.12 94 ALA A O 1
ATOM 737 N N . LEU A 1 95 ? -29.367 17.245 61.171 1.00 97.06 95 LEU A N 1
ATOM 738 C CA . LEU A 1 95 ? -28.345 16.226 60.920 1.00 97.06 95 LEU A CA 1
ATOM 739 C C . LEU A 1 95 ? -26.931 16.799 61.046 1.00 97.06 95 LEU A C 1
ATOM 741 O O . LEU A 1 95 ? -26.080 16.165 61.666 1.00 97.06 95 LEU A O 1
ATOM 745 N N . GLU A 1 96 ? -26.686 17.993 60.506 1.00 97.25 96 GLU A N 1
ATOM 746 C CA . GLU A 1 96 ? -25.384 18.655 60.631 1.00 97.25 96 GLU A CA 1
ATOM 747 C C . GLU A 1 96 ? -25.071 18.989 62.093 1.00 97.25 96 GLU A C 1
ATOM 749 O O . GLU A 1 96 ? -24.022 18.604 62.604 1.00 97.25 96 GLU A O 1
ATOM 754 N N . ASN A 1 97 ? -26.029 19.572 62.819 1.00 96.00 97 ASN A N 1
ATOM 755 C CA . ASN A 1 97 ? -25.878 19.831 64.252 1.00 96.00 97 ASN A CA 1
ATOM 756 C C . ASN A 1 97 ? -25.606 18.540 65.055 1.00 96.00 97 ASN A C 1
ATOM 758 O O . ASN A 1 97 ? -24.777 18.523 65.962 1.00 96.00 97 ASN A O 1
ATOM 762 N N . ALA A 1 98 ? -26.267 17.428 64.718 1.00 96.25 98 ALA A N 1
ATOM 763 C CA . ALA A 1 98 ? -26.000 16.135 65.346 1.00 96.25 98 ALA A CA 1
ATOM 764 C C . ALA A 1 98 ? -24.570 15.624 65.081 1.00 96.25 98 ALA A C 1
ATOM 766 O O . ALA A 1 98 ? -23.943 15.080 65.992 1.00 96.25 98 ALA A O 1
ATOM 767 N N . LYS A 1 99 ? -24.032 15.821 63.870 1.00 96.31 99 LYS A N 1
ATOM 768 C CA . LYS A 1 99 ? -22.642 15.475 63.525 1.00 96.31 99 LYS A CA 1
ATOM 769 C C . LYS A 1 99 ? -21.630 16.335 64.270 1.00 96.31 99 LYS A C 1
ATOM 771 O O . LYS A 1 99 ? -20.643 15.798 64.769 1.00 96.31 99 LYS A O 1
ATOM 776 N N . GLU A 1 100 ? -21.885 17.637 64.386 1.00 95.38 100 GLU A N 1
ATOM 777 C CA . GLU A 1 100 ? -21.049 18.551 65.171 1.00 95.38 100 GLU A CA 1
ATOM 778 C C . GLU A 1 100 ? -20.977 18.108 66.640 1.00 95.38 100 GLU A C 1
ATOM 780 O O . GLU A 1 100 ? -19.889 18.008 67.208 1.00 95.38 100 GLU A O 1
ATOM 785 N N . VAL A 1 101 ? -22.119 17.738 67.230 1.00 93.69 101 VAL A N 1
ATOM 786 C CA . VAL A 1 101 ? -22.186 17.217 68.606 1.00 93.69 101 VAL A CA 1
ATOM 787 C C . VAL A 1 101 ? -21.448 15.880 68.758 1.00 93.69 101 VAL A C 1
ATOM 789 O O . VAL A 1 101 ? -20.813 15.656 69.786 1.00 93.69 101 VAL A O 1
ATOM 792 N N . LEU A 1 102 ? -21.477 14.999 67.750 1.00 91.69 102 LEU A N 1
ATOM 793 C CA . LEU A 1 102 ? -20.701 13.748 67.756 1.00 91.69 102 LEU A CA 1
ATOM 794 C C . LEU A 1 102 ? -19.188 13.972 67.617 1.00 91.69 102 LEU A C 1
ATOM 796 O O . LEU A 1 102 ? -18.402 13.188 68.153 1.00 91.69 102 LEU A O 1
ATOM 800 N N . ALA A 1 103 ? -18.774 15.014 66.894 1.00 90.94 103 ALA A N 1
ATOM 801 C CA . ALA A 1 103 ? -17.368 15.352 66.701 1.00 90.94 103 ALA A CA 1
ATOM 802 C C . ALA A 1 103 ? -16.728 15.957 67.965 1.00 90.94 103 ALA A C 1
ATOM 804 O O . ALA A 1 103 ? -15.518 15.816 68.174 1.00 90.94 103 ALA A O 1
ATOM 805 N N . ASP A 1 104 ? -17.520 16.598 68.830 1.00 88.69 104 ASP A N 1
ATOM 806 C CA . ASP A 1 104 ? -17.030 17.201 70.066 1.00 88.69 104 ASP A CA 1
ATOM 807 C C . ASP A 1 104 ? -17.024 16.214 71.251 1.00 88.69 104 ASP A C 1
ATOM 809 O O . ASP A 1 104 ? -18.020 15.952 71.926 1.00 88.69 104 ASP A O 1
ATOM 813 N N . THR A 1 105 ? -15.828 15.709 71.568 1.00 76.88 105 THR A N 1
ATOM 814 C CA . THR A 1 105 ? -15.601 14.758 72.673 1.00 76.88 105 THR A CA 1
ATOM 815 C C . THR A 1 105 ? -15.768 15.338 74.089 1.00 76.88 105 THR A C 1
ATOM 817 O O . THR A 1 105 ? -15.623 14.591 75.064 1.00 76.88 105 THR A O 1
ATOM 820 N N . SER A 1 106 ? -16.033 16.643 74.219 1.00 79.88 106 SER A N 1
ATOM 821 C CA . SER A 1 106 ? -16.180 17.361 75.493 1.00 79.88 106 SER A CA 1
ATOM 822 C C . SER A 1 106 ? -17.632 17.646 75.900 1.00 79.88 106 SER A C 1
ATOM 824 O O . SER A 1 106 ? -17.858 18.143 77.005 1.00 79.88 106 SER A O 1
ATOM 826 N N . MET A 1 107 ? -18.605 17.301 75.049 1.00 83.69 107 MET A N 1
ATOM 827 C CA . MET A 1 107 ? -20.028 17.582 75.263 1.00 83.69 107 MET A CA 1
ATOM 828 C C . MET A 1 107 ? -20.637 16.838 76.459 1.00 83.69 107 MET A C 1
ATOM 830 O O . MET A 1 107 ? -20.255 15.711 76.793 1.00 83.69 107 MET A O 1
ATOM 834 N N . ASP A 1 108 ? -21.622 17.476 77.100 1.00 85.25 108 ASP A N 1
ATOM 835 C CA . ASP A 1 108 ? -22.431 16.859 78.151 1.00 85.25 108 ASP A CA 1
ATOM 836 C C . ASP A 1 108 ? -23.580 16.004 77.582 1.00 85.25 108 ASP A C 1
ATOM 838 O O . ASP A 1 108 ? -23.942 16.092 76.409 1.00 85.25 108 ASP A O 1
ATOM 842 N N . GLN A 1 109 ? -24.152 15.133 78.422 1.00 86.00 109 GLN A N 1
ATOM 843 C CA . GLN A 1 109 ? -25.217 14.214 77.997 1.00 86.00 109 GLN A CA 1
ATOM 844 C C . GLN A 1 109 ? -26.496 14.950 77.559 1.00 86.00 109 GLN A C 1
ATOM 846 O O . GLN A 1 109 ? -27.169 14.485 76.648 1.00 86.00 109 GLN A O 1
ATOM 851 N N . ASP A 1 110 ? -26.814 16.098 78.165 1.00 87.81 110 ASP A N 1
ATOM 852 C CA . ASP A 1 110 ? -28.007 16.891 77.826 1.00 87.81 110 ASP A CA 1
ATOM 853 C C . ASP A 1 110 ? -27.917 17.448 76.396 1.00 87.81 110 ASP A C 1
ATOM 855 O O . ASP A 1 110 ? -28.899 17.440 75.654 1.00 87.81 110 ASP A O 1
ATOM 859 N N . THR A 1 111 ? -26.721 17.858 75.971 1.00 92.62 111 THR A N 1
ATOM 860 C CA . THR A 1 111 ? -26.455 18.316 74.602 1.00 92.62 111 THR A CA 1
ATOM 861 C C . THR A 1 111 ? -26.592 17.177 73.588 1.00 92.62 111 THR A C 1
ATOM 863 O O . THR A 1 111 ? -27.220 17.355 72.543 1.00 92.62 111 THR A O 1
ATOM 866 N N . VAL A 1 112 ? -26.074 15.987 73.914 1.00 92.19 112 VAL A N 1
ATOM 867 C CA . VAL A 1 112 ? -26.216 14.776 73.083 1.00 92.19 112 VAL A CA 1
ATOM 868 C C . VAL A 1 112 ? -27.687 14.361 72.946 1.00 92.19 112 VAL A C 1
ATOM 870 O O . VAL A 1 112 ? -28.148 14.082 71.837 1.00 92.19 112 VAL A O 1
ATOM 873 N N . ASP A 1 113 ? -28.444 14.373 74.045 1.00 92.19 113 ASP A N 1
ATOM 874 C CA . ASP A 1 113 ? -29.858 13.984 74.059 1.00 92.19 113 ASP A CA 1
ATOM 875 C C . ASP A 1 113 ? -30.726 14.980 73.266 1.00 92.19 113 ASP A C 1
ATOM 877 O O . ASP A 1 113 ? -31.571 14.563 72.470 1.00 92.19 113 ASP A O 1
ATOM 881 N N . LYS A 1 114 ? -30.467 16.292 73.392 1.00 94.75 114 LYS A N 1
ATOM 882 C CA . LYS A 1 114 ? -31.148 17.337 72.604 1.00 94.75 114 LYS A CA 1
ATOM 883 C C . LYS A 1 114 ? -30.859 17.231 71.113 1.00 94.75 114 LYS A C 1
ATOM 885 O O . LYS A 1 114 ? -31.773 17.386 70.306 1.00 94.75 114 LYS A O 1
ATOM 890 N N . ALA A 1 115 ? -29.610 16.956 70.735 1.00 95.56 115 ALA A N 1
ATOM 891 C CA . ALA A 1 115 ? -29.248 16.750 69.336 1.00 95.56 115 ALA A CA 1
ATOM 892 C C . ALA A 1 115 ? -29.958 15.520 68.748 1.00 95.56 115 ALA A C 1
ATOM 894 O O . ALA A 1 115 ? -30.468 15.576 67.628 1.00 95.56 115 ALA A O 1
ATOM 895 N N . LYS A 1 116 ? -30.069 14.437 69.530 1.00 96.00 116 LYS A N 1
ATOM 896 C CA . LYS A 1 116 ? -30.817 13.229 69.154 1.00 96.00 116 LYS A CA 1
ATOM 897 C C . LYS A 1 116 ? -32.307 13.513 68.974 1.00 96.00 116 LYS A C 1
ATOM 899 O O . LYS A 1 116 ? -32.875 13.111 67.963 1.00 96.00 116 LYS A O 1
ATOM 904 N N . GLU A 1 117 ? -32.940 14.199 69.925 1.00 96.12 117 GLU A N 1
ATOM 905 C CA . GLU A 1 117 ? -34.368 14.540 69.861 1.00 96.12 117 GLU A CA 1
ATOM 906 C C . GLU A 1 117 ? -34.680 15.477 68.686 1.00 96.12 117 GLU A C 1
ATOM 908 O O . GLU A 1 117 ? -35.659 15.261 67.968 1.00 96.12 117 GLU A O 1
ATOM 913 N N . ALA A 1 118 ? -33.822 16.472 68.442 1.00 96.38 118 ALA A N 1
ATOM 914 C CA . ALA A 1 118 ? -33.957 17.388 67.314 1.00 96.38 118 ALA A CA 1
ATOM 915 C C . ALA A 1 118 ? -33.852 16.655 65.968 1.00 96.38 118 ALA A C 1
ATOM 917 O O . ALA A 1 118 ? -34.719 16.829 65.110 1.00 96.38 118 ALA A O 1
ATOM 918 N N . LEU A 1 119 ? -32.843 15.791 65.800 1.00 97.06 119 LEU A N 1
ATOM 919 C CA . LEU A 1 119 ? -32.683 14.984 64.589 1.00 97.06 119 LEU A CA 1
ATOM 920 C C . LEU A 1 119 ? -33.855 14.013 64.397 1.00 97.06 119 LEU A C 1
ATOM 922 O O . LEU A 1 119 ? -34.384 13.909 63.292 1.00 97.06 119 LEU A O 1
ATOM 926 N N . GLN A 1 120 ? -34.304 13.342 65.462 1.00 97.31 120 GLN A N 1
ATOM 927 C CA . GLN A 1 120 ? -35.439 12.419 65.395 1.00 97.31 120 GLN A CA 1
ATOM 928 C C . GLN A 1 120 ? -36.729 13.152 65.007 1.00 97.31 120 GLN A C 1
ATOM 930 O O . GLN A 1 120 ? -37.439 12.710 64.109 1.00 97.31 120 GLN A O 1
ATOM 935 N N . THR A 1 121 ? -36.992 14.311 65.611 1.00 96.19 121 THR A N 1
ATOM 936 C CA . THR A 1 121 ? -38.168 15.134 65.297 1.00 96.19 121 THR A CA 1
ATOM 937 C C . THR A 1 121 ? -38.148 15.603 63.847 1.00 96.19 121 THR A C 1
ATOM 939 O O . THR A 1 121 ? -39.157 15.502 63.152 1.00 96.19 121 THR A O 1
ATOM 942 N N . ALA A 1 122 ? -37.004 16.099 63.370 1.00 96.44 122 ALA A N 1
ATOM 943 C CA . ALA A 1 122 ? -36.881 16.563 61.995 1.00 96.44 122 ALA A CA 1
ATOM 944 C C . ALA A 1 122 ? -37.020 15.406 60.990 1.00 96.44 122 ALA A C 1
ATOM 946 O O . ALA A 1 122 ? -37.650 15.571 59.948 1.00 96.44 122 ALA A O 1
ATOM 947 N N . LYS A 1 123 ? -36.506 14.215 61.331 1.00 94.50 123 LYS A N 1
ATOM 948 C CA . LYS A 1 123 ? -36.683 12.981 60.554 1.00 94.50 123 LYS A CA 1
ATOM 949 C C . LYS A 1 123 ? -38.150 12.546 60.484 1.00 94.50 123 LYS A C 1
ATOM 951 O O . LYS A 1 123 ? -38.612 12.180 59.408 1.00 94.50 123 LYS A O 1
ATOM 956 N N . ASP A 1 124 ? -38.893 12.629 61.587 1.00 93.31 124 ASP A N 1
ATOM 957 C CA . ASP A 1 124 ? -40.320 12.268 61.641 1.00 93.31 124 ASP A CA 1
ATOM 958 C C . ASP A 1 124 ? -41.223 13.268 60.892 1.00 93.31 124 ASP A C 1
ATOM 960 O O . ASP A 1 124 ? -42.340 12.929 60.500 1.00 93.31 124 ASP A O 1
ATOM 964 N N . GLN A 1 125 ? -40.743 14.496 60.668 1.00 94.81 125 GLN A N 1
ATOM 965 C CA . GLN A 1 125 ? -41.437 15.547 59.914 1.00 94.81 125 GLN A CA 1
ATOM 966 C C . GLN A 1 125 ? -41.139 15.538 58.410 1.00 94.81 125 GLN A C 1
ATOM 968 O O . GLN A 1 125 ? -41.721 16.340 57.676 1.00 94.81 125 GLN A O 1
ATOM 973 N N . LEU A 1 126 ? -40.253 14.657 57.938 1.00 93.50 126 LEU A N 1
ATOM 974 C CA . LEU A 1 126 ? -39.935 14.539 56.520 1.00 93.50 126 LEU A CA 1
ATOM 975 C C . LEU A 1 126 ? -41.182 14.181 55.701 1.00 93.50 126 LEU A C 1
ATOM 977 O O . LEU A 1 126 ? -41.810 13.137 55.885 1.00 93.50 126 LEU A O 1
ATOM 981 N N . GLU A 1 127 ? -41.520 15.041 54.747 1.00 92.56 127 GLU A N 1
ATOM 982 C CA . GLU A 1 127 ? -42.628 14.815 53.828 1.00 92.56 127 GLU A CA 1
ATOM 983 C C . GLU A 1 127 ? -42.116 14.088 52.587 1.00 92.56 127 GLU A C 1
ATOM 985 O O . GLU A 1 127 ? -41.392 14.660 51.774 1.00 92.56 127 GLU A O 1
ATOM 990 N N . VAL A 1 128 ? -42.507 12.823 52.434 1.00 90.38 128 VAL A N 1
ATOM 991 C CA . VAL A 1 128 ? -42.182 12.024 51.248 1.00 90.38 128 VAL A CA 1
ATOM 992 C C . VAL A 1 128 ? -43.034 12.492 50.068 1.00 90.38 128 VAL A C 1
ATOM 994 O O . VAL A 1 128 ? -44.263 12.481 50.152 1.00 90.38 128 VAL A O 1
ATOM 997 N N . ILE A 1 129 ? -42.381 12.872 48.970 1.00 91.88 129 ILE A N 1
ATOM 998 C CA . ILE A 1 129 ? -43.023 13.355 47.730 1.00 91.88 129 ILE A CA 1
ATOM 999 C C . ILE A 1 129 ? -42.694 12.495 46.506 1.00 91.88 129 ILE A C 1
ATOM 1001 O O . ILE A 1 129 ? -43.236 12.710 45.420 1.00 91.88 129 ILE A O 1
ATOM 1005 N N . ALA A 1 130 ? -41.779 11.544 46.669 1.00 91.81 130 ALA A N 1
ATOM 1006 C CA . ALA A 1 130 ? -41.310 10.678 45.609 1.00 91.81 130 ALA A CA 1
ATOM 1007 C C . ALA A 1 130 ? -40.949 9.294 46.153 1.00 91.81 130 ALA A C 1
ATOM 1009 O O . ALA A 1 130 ? -40.580 9.131 47.317 1.00 91.81 130 ALA A O 1
ATOM 1010 N N . GLY A 1 131 ? -41.090 8.298 45.285 1.00 91.31 131 GLY A N 1
ATOM 1011 C CA . GLY A 1 131 ? -40.691 6.927 45.540 1.00 91.31 131 GLY A CA 1
ATOM 1012 C C . GLY A 1 131 ? -39.296 6.609 45.005 1.00 91.31 131 GLY A C 1
ATOM 1013 O O . GLY A 1 131 ? -38.723 7.334 44.188 1.00 91.31 131 GLY A O 1
ATOM 1014 N N . ILE A 1 132 ? -38.791 5.470 45.463 1.00 92.81 132 ILE A N 1
ATOM 1015 C CA . ILE A 1 132 ? -37.583 4.813 44.979 1.00 92.81 132 ILE A CA 1
ATOM 1016 C C . ILE A 1 132 ? -38.018 3.569 44.216 1.00 92.81 132 ILE A C 1
ATOM 1018 O O . ILE A 1 132 ? -38.791 2.761 44.739 1.00 92.81 132 ILE A O 1
ATOM 1022 N N . VAL A 1 133 ? -37.488 3.390 43.010 1.00 95.94 133 VAL A N 1
ATOM 1023 C CA . VAL A 1 133 ? -37.621 2.134 42.273 1.00 95.94 133 VAL A CA 1
ATOM 1024 C C . VAL A 1 133 ? -36.259 1.467 42.215 1.00 95.94 133 VAL A C 1
ATOM 1026 O O . VAL A 1 133 ? -35.299 2.034 41.697 1.00 95.94 133 VAL A O 1
ATOM 1029 N N . THR A 1 134 ? -36.181 0.258 42.751 1.00 96.38 134 THR A N 1
ATOM 1030 C CA . THR A 1 134 ? -35.006 -0.604 42.634 1.00 96.38 134 THR A CA 1
ATOM 1031 C C . THR A 1 134 ? -35.307 -1.777 41.720 1.00 96.38 134 THR A C 1
ATOM 1033 O O . THR A 1 134 ? -36.463 -2.065 41.412 1.00 96.38 134 THR A O 1
ATOM 1036 N N . GLY A 1 135 ? -34.277 -2.483 41.288 1.00 97.06 135 GLY A N 1
ATOM 1037 C CA . GLY A 1 135 ? -34.468 -3.704 40.527 1.00 97.06 135 GLY A CA 1
ATOM 1038 C C . GLY A 1 135 ? -33.157 -4.355 40.162 1.00 97.06 135 GLY A C 1
ATOM 1039 O O . GLY A 1 135 ? -32.084 -3.782 40.354 1.00 97.06 135 GLY A O 1
ATOM 1040 N N . THR A 1 136 ? -33.266 -5.563 39.636 1.00 97.56 136 THR A N 1
ATOM 1041 C CA . THR A 1 136 ? -32.168 -6.306 39.037 1.00 97.56 136 THR A CA 1
ATOM 1042 C C . THR A 1 136 ? -32.407 -6.486 37.547 1.00 97.56 136 THR A C 1
ATOM 1044 O O . THR A 1 136 ? -33.537 -6.695 37.101 1.00 97.56 136 THR A O 1
ATOM 1047 N N . ILE A 1 137 ? -31.332 -6.392 36.769 1.00 97.81 137 ILE A N 1
ATOM 1048 C CA . ILE A 1 137 ? -31.342 -6.678 35.338 1.00 97.81 137 ILE A CA 1
ATOM 1049 C C . ILE A 1 137 ? -30.500 -7.919 35.084 1.00 97.81 137 ILE A C 1
ATOM 1051 O O . ILE A 1 137 ? -29.330 -7.990 35.473 1.00 97.81 137 ILE A O 1
ATOM 1055 N N . THR A 1 138 ? -31.119 -8.900 34.437 1.00 95.44 138 THR A N 1
ATOM 1056 C CA . THR A 1 138 ? -30.490 -10.173 34.074 1.00 95.44 138 THR A CA 1
ATOM 1057 C C . THR A 1 138 ? -30.654 -10.468 32.590 1.00 95.44 138 THR A C 1
ATOM 1059 O O . THR A 1 138 ? -31.525 -9.891 31.941 1.00 95.44 138 THR A O 1
ATOM 1062 N N . ASP A 1 139 ? -29.819 -11.345 32.040 1.00 90.81 139 ASP A N 1
ATOM 1063 C CA . ASP A 1 139 ? -30.100 -11.985 30.753 1.00 90.81 139 ASP A CA 1
ATOM 1064 C C . ASP A 1 139 ? -31.064 -13.179 30.922 1.00 90.81 139 ASP A C 1
ATOM 1066 O O . ASP A 1 139 ? -31.470 -13.533 32.033 1.00 90.81 139 ASP A O 1
ATOM 1070 N N . LYS A 1 140 ? -31.431 -13.829 29.810 1.00 88.06 140 LYS A N 1
ATOM 1071 C CA . LYS A 1 140 ? -32.285 -15.033 29.805 1.00 88.06 140 LYS A CA 1
ATOM 1072 C C . LYS A 1 140 ? -31.716 -16.221 30.586 1.00 88.06 140 LYS A C 1
ATOM 1074 O O . LYS A 1 140 ? -32.492 -17.076 31.014 1.00 88.06 140 LYS A O 1
ATOM 1079 N N . ASP A 1 141 ? -30.401 -16.273 30.765 1.00 85.31 141 ASP A N 1
ATOM 1080 C CA . ASP A 1 141 ? -29.712 -17.333 31.501 1.00 85.31 141 ASP A CA 1
ATOM 1081 C C . ASP A 1 141 ? -29.617 -17.015 33.006 1.00 85.31 141 ASP A C 1
ATOM 1083 O O . ASP A 1 141 ? -29.164 -17.843 33.800 1.00 85.31 141 ASP A O 1
ATOM 1087 N N . GLY A 1 142 ? -30.096 -15.836 33.422 1.00 88.00 142 GLY A N 1
ATOM 1088 C CA . GLY A 1 142 ? -30.088 -15.364 34.802 1.00 88.00 142 GLY A CA 1
ATOM 1089 C C . GLY A 1 142 ? -28.771 -14.711 35.222 1.00 88.00 142 GLY A C 1
ATOM 1090 O O . GLY A 1 142 ? -28.585 -14.437 36.413 1.00 88.00 142 GLY A O 1
ATOM 1091 N N . ASN A 1 143 ? -27.853 -14.444 34.287 1.00 88.88 143 ASN A N 1
ATOM 1092 C CA . ASN A 1 143 ? -26.630 -13.708 34.587 1.00 88.88 143 ASN A CA 1
ATOM 1093 C C . ASN A 1 143 ? -26.957 -12.236 34.818 1.00 88.88 143 ASN A C 1
ATOM 1095 O O . ASN A 1 143 ? -27.767 -11.638 34.115 1.00 88.88 143 ASN A O 1
ATOM 1099 N N . LYS A 1 144 ? -26.301 -11.634 35.806 1.00 94.00 144 LYS A N 1
ATOM 1100 C CA . LYS A 1 144 ? -26.501 -10.233 36.188 1.00 94.00 144 LYS A CA 1
ATOM 1101 C C . LYS A 1 144 ? -25.797 -9.296 35.207 1.00 94.00 144 LYS A C 1
ATOM 1103 O O . LYS A 1 144 ? -24.611 -9.476 34.942 1.00 94.00 144 LYS A O 1
ATOM 1108 N N . LEU A 1 145 ? -26.510 -8.285 34.710 1.00 92.19 145 LEU A N 1
ATOM 1109 C CA . LEU A 1 145 ? -26.012 -7.367 33.682 1.00 92.19 145 LEU A CA 1
ATOM 1110 C C . LEU A 1 145 ? -25.604 -6.020 34.281 1.00 92.19 145 LEU A C 1
ATOM 1112 O O . LEU A 1 145 ? -26.450 -5.272 34.764 1.00 92.19 145 LEU A O 1
ATOM 1116 N N . SER A 1 146 ? -24.313 -5.699 34.218 1.00 92.81 146 SER A N 1
ATOM 1117 C CA . SER A 1 146 ? -23.750 -4.419 34.673 1.00 92.81 146 SER A CA 1
ATOM 1118 C C . SER A 1 146 ? -23.666 -3.395 33.537 1.00 92.81 146 SER A C 1
ATOM 1120 O O . SER A 1 146 ? -23.483 -3.777 32.381 1.00 92.81 146 SER A O 1
ATOM 1122 N N . GLY A 1 147 ? -23.772 -2.103 33.862 1.00 92.19 147 GLY A N 1
ATOM 1123 C CA . GLY A 1 147 ? -23.640 -1.010 32.895 1.00 92.19 147 GLY A CA 1
ATOM 1124 C C . GLY A 1 147 ? -24.843 -0.855 31.961 1.00 92.19 147 GLY A C 1
ATOM 1125 O O . GLY A 1 147 ? -24.724 -0.251 30.899 1.00 92.19 147 GLY A O 1
ATOM 1126 N N . ILE A 1 148 ? -25.997 -1.423 32.323 1.00 94.50 148 ILE A N 1
ATOM 1127 C CA . ILE A 1 148 ? -27.257 -1.219 31.606 1.00 94.50 148 ILE A CA 1
ATOM 1128 C C . ILE A 1 148 ? -27.842 0.116 32.046 1.00 94.50 148 ILE A C 1
ATOM 1130 O O . ILE A 1 148 ? -28.033 0.342 33.243 1.00 94.50 148 ILE A O 1
ATOM 1134 N N . THR A 1 149 ? -28.162 0.976 31.083 1.00 96.38 149 THR A N 1
ATOM 1135 C CA . THR A 1 149 ? -28.814 2.254 31.355 1.00 96.38 149 THR A CA 1
ATOM 1136 C C . THR A 1 149 ? -30.300 2.021 31.610 1.00 96.38 149 THR A C 1
ATOM 1138 O O . THR A 1 149 ? -31.007 1.416 30.803 1.00 96.38 149 THR A O 1
ATOM 1141 N N . VAL A 1 150 ? -30.781 2.506 32.752 1.00 97.75 150 VAL A N 1
ATOM 1142 C CA . VAL A 1 150 ? -32.186 2.462 33.149 1.00 97.75 150 VAL A CA 1
ATOM 1143 C C . VAL A 1 150 ? -32.713 3.881 33.232 1.00 97.75 150 VAL A C 1
ATOM 1145 O O . VAL A 1 150 ? -32.245 4.685 34.036 1.00 97.75 150 VAL A O 1
ATOM 1148 N N . THR A 1 151 ? -33.718 4.175 32.421 1.00 97.62 151 THR A N 1
ATOM 1149 C CA . THR A 1 151 ? -34.273 5.514 32.252 1.00 97.62 151 THR A CA 1
ATOM 1150 C C . THR A 1 151 ? -35.741 5.514 32.652 1.00 97.62 151 THR A C 1
ATOM 1152 O O . THR A 1 151 ? -36.556 4.832 32.032 1.00 97.62 151 THR A O 1
ATOM 1155 N N . ALA A 1 152 ? -36.102 6.296 33.668 1.00 96.75 152 ALA A N 1
ATOM 1156 C CA . ALA A 1 152 ? -37.483 6.565 34.047 1.00 96.75 152 ALA A CA 1
ATOM 1157 C C . ALA A 1 152 ? -37.940 7.920 33.497 1.00 96.75 152 ALA A C 1
ATOM 1159 O O . ALA A 1 152 ? -37.293 8.943 33.724 1.00 96.75 152 ALA A O 1
ATOM 1160 N N . LYS A 1 153 ? -39.076 7.922 32.794 1.00 96.62 153 LYS A N 1
ATOM 1161 C CA . LYS A 1 153 ? -39.693 9.113 32.196 1.00 96.62 153 LYS A CA 1
ATOM 1162 C C . LYS A 1 153 ? -41.138 9.289 32.647 1.00 96.62 153 LYS A C 1
ATOM 1164 O O . LYS A 1 153 ? -41.920 8.339 32.576 1.00 96.62 153 LYS A O 1
ATOM 1169 N N . ALA A 1 154 ? -41.478 10.508 33.052 1.00 94.44 154 ALA A N 1
ATOM 1170 C CA . ALA A 1 154 ? -42.841 10.976 33.296 1.00 94.44 154 ALA A CA 1
ATOM 1171 C C . ALA A 1 154 ? -42.930 12.459 32.896 1.00 94.44 154 ALA A C 1
ATOM 1173 O O . ALA A 1 154 ? -42.130 13.271 33.365 1.00 94.44 154 ALA A O 1
ATOM 1174 N N . ASP A 1 155 ? -43.877 12.810 32.022 1.00 86.88 155 ASP A N 1
ATOM 1175 C CA . ASP A 1 155 ? -44.003 14.149 31.424 1.00 86.88 155 ASP A CA 1
ATOM 1176 C C . ASP A 1 155 ? -42.665 14.671 30.838 1.00 86.88 155 ASP A C 1
ATOM 1178 O O . ASP A 1 155 ? -42.106 14.042 29.940 1.00 86.88 155 ASP A O 1
ATOM 1182 N N . GLU A 1 156 ? -42.139 15.802 31.332 1.00 85.06 156 GLU A N 1
ATOM 1183 C CA . GLU A 1 156 ? -40.834 16.377 30.942 1.00 85.06 156 GLU A CA 1
ATOM 1184 C C . GLU A 1 156 ? -39.670 15.944 31.859 1.00 85.06 156 GLU A C 1
ATOM 1186 O O . GLU A 1 156 ? -38.528 16.357 31.645 1.00 85.06 156 GLU A O 1
ATOM 1191 N N . LYS A 1 157 ? -39.925 15.136 32.899 1.00 89.44 157 LYS A N 1
ATOM 1192 C CA . LYS A 1 157 ? -38.904 14.721 33.870 1.00 89.44 157 LYS A CA 1
ATOM 1193 C C . LYS A 1 157 ? -38.289 13.378 33.474 1.00 89.44 157 LYS A C 1
ATOM 1195 O O . LYS A 1 157 ? -38.987 12.398 33.218 1.00 89.44 157 LYS A O 1
ATOM 1200 N N . GLU A 1 158 ? -36.961 13.333 33.494 1.00 94.81 158 GLU A N 1
ATOM 1201 C CA . GLU A 1 158 ? -36.154 12.157 33.176 1.00 94.81 158 GLU A CA 1
ATOM 1202 C C . GLU A 1 158 ? -35.174 11.880 34.317 1.00 94.81 158 GLU A C 1
ATOM 1204 O O . GLU A 1 158 ? -34.523 12.792 34.831 1.00 94.81 158 GLU A O 1
ATOM 1209 N N . ILE A 1 159 ? -35.107 10.619 34.739 1.00 94.94 159 ILE A N 1
ATOM 1210 C CA . ILE A 1 159 ? -34.203 10.141 35.785 1.00 94.94 159 ILE A CA 1
ATOM 1211 C C . ILE A 1 159 ? -33.498 8.909 35.235 1.00 94.94 159 ILE A C 1
ATOM 1213 O O . ILE A 1 159 ? -34.157 7.978 34.774 1.00 94.94 159 ILE A O 1
ATOM 1217 N N . THR A 1 160 ? -32.172 8.898 35.294 1.00 96.62 160 THR A N 1
ATOM 1218 C CA . THR A 1 160 ? -31.350 7.803 34.780 1.00 96.62 160 THR A CA 1
ATOM 1219 C C . THR A 1 160 ? -30.511 7.178 35.888 1.00 96.62 160 THR A C 1
ATOM 1221 O O . THR A 1 160 ? -30.109 7.840 36.845 1.00 96.62 160 THR A O 1
ATOM 1224 N N . ALA A 1 161 ? -30.263 5.881 35.756 1.00 96.31 161 ALA A N 1
ATOM 1225 C CA . ALA A 1 161 ? -29.323 5.120 36.565 1.00 96.31 161 ALA A CA 1
ATOM 1226 C C . ALA A 1 161 ? -28.616 4.085 35.684 1.00 96.31 161 ALA A C 1
ATOM 1228 O O . ALA A 1 161 ? -29.108 3.735 34.613 1.00 96.31 161 ALA A O 1
ATOM 1229 N N . GLU A 1 162 ? -27.488 3.566 36.152 1.00 96.50 162 GLU A N 1
ATOM 1230 C CA . GLU A 1 162 ? -26.822 2.413 35.545 1.00 96.50 162 GLU A CA 1
ATOM 1231 C C . GLU A 1 162 ? -26.802 1.250 36.533 1.00 96.50 162 GLU A C 1
ATOM 1233 O O . GLU A 1 162 ? -26.757 1.456 37.751 1.00 96.50 162 GLU A O 1
ATOM 1238 N N . THR A 1 163 ? -26.852 0.021 36.023 1.00 97.06 163 THR A N 1
ATOM 1239 C CA . THR A 1 163 ? -26.725 -1.165 36.869 1.00 97.06 163 THR A CA 1
ATOM 1240 C C . THR A 1 163 ? -25.297 -1.359 37.376 1.00 97.06 163 THR A C 1
ATOM 1242 O O . THR A 1 163 ? -24.324 -1.274 36.622 1.00 97.06 163 THR A O 1
ATOM 1245 N N . ASP A 1 164 ? -25.161 -1.696 38.657 1.00 95.50 164 ASP A N 1
ATOM 1246 C CA . ASP A 1 164 ? -23.878 -2.052 39.264 1.00 95.50 164 ASP A CA 1
ATOM 1247 C C . ASP A 1 164 ? -23.354 -3.431 38.797 1.00 95.50 164 ASP A C 1
ATOM 1249 O O . ASP A 1 164 ? -23.946 -4.103 37.949 1.00 95.50 164 ASP A O 1
ATOM 1253 N N . THR A 1 165 ? -22.231 -3.894 39.359 1.00 92.50 165 THR A N 1
ATOM 1254 C CA . THR A 1 165 ? -21.631 -5.209 39.042 1.00 92.50 165 THR A CA 1
ATOM 1255 C C . THR A 1 165 ? -22.514 -6.406 39.404 1.00 92.50 165 THR A C 1
ATOM 1257 O O . THR A 1 165 ? -22.270 -7.517 38.938 1.00 92.50 165 THR A O 1
ATOM 1260 N N . ASN A 1 166 ? -23.549 -6.199 40.220 1.00 93.62 166 ASN A N 1
ATOM 1261 C CA . ASN A 1 166 ? -24.542 -7.197 40.594 1.00 93.62 166 ASN A CA 1
ATOM 1262 C C . ASN A 1 166 ? -25.843 -7.065 39.791 1.00 93.62 166 ASN A C 1
ATOM 1264 O O . ASN A 1 166 ? -26.824 -7.737 40.131 1.00 93.62 166 ASN A O 1
ATOM 1268 N N . GLY A 1 167 ? -25.856 -6.233 38.748 1.00 95.00 167 GLY A N 1
ATOM 1269 C CA . GLY A 1 167 ? -27.025 -5.965 37.923 1.00 95.00 167 GLY A CA 1
ATOM 1270 C C . GLY A 1 167 ? -28.100 -5.146 38.629 1.00 95.00 167 GLY A C 1
ATOM 1271 O O . GLY A 1 167 ? -29.229 -5.105 38.152 1.00 95.00 167 GLY A O 1
ATOM 1272 N N . VAL A 1 168 ? -27.791 -4.529 39.772 1.00 97.56 168 VAL A N 1
ATOM 1273 C CA . VAL A 1 168 ? -28.755 -3.775 40.577 1.00 97.56 168 VAL A CA 1
ATOM 1274 C C . VAL A 1 168 ? -28.785 -2.327 40.111 1.00 97.56 168 VAL A C 1
ATOM 1276 O O . VAL A 1 168 ? -27.736 -1.703 39.976 1.00 97.56 168 VAL A O 1
ATOM 1279 N N . TYR A 1 169 ? -29.979 -1.771 39.923 1.00 97.56 169 TYR A N 1
ATOM 1280 C CA . TYR A 1 169 ? -30.173 -0.340 39.694 1.00 97.56 169 TYR A CA 1
ATOM 1281 C C . TYR A 1 169 ? -31.037 0.284 40.795 1.00 97.56 169 TYR A C 1
ATOM 1283 O O . TYR A 1 169 ? -31.862 -0.384 41.430 1.00 97.56 169 TYR A O 1
ATOM 1291 N N . VAL A 1 170 ? -30.861 1.591 41.003 1.00 95.75 170 VAL A N 1
ATOM 1292 C CA . VAL A 1 170 ? -31.647 2.389 41.950 1.00 95.75 170 VAL A CA 1
ATOM 1293 C C . VAL A 1 170 ? -32.004 3.723 41.306 1.00 95.75 170 VAL A C 1
ATOM 1295 O O . VAL A 1 170 ? -31.129 4.531 41.010 1.00 95.75 170 VAL A O 1
ATOM 1298 N N . LEU A 1 171 ? -33.298 3.965 41.125 1.00 95.94 171 LEU A N 1
ATOM 1299 C CA . LEU A 1 171 ? -33.845 5.233 40.657 1.00 95.94 171 LEU A CA 1
ATOM 1300 C C . LEU A 1 171 ? -34.504 5.960 41.836 1.00 95.94 171 LEU A C 1
ATOM 1302 O O . LEU A 1 171 ? -35.476 5.465 42.409 1.00 95.94 171 LEU A O 1
ATOM 1306 N N . ASN A 1 172 ? -33.975 7.131 42.199 1.00 93.19 172 ASN A N 1
ATOM 1307 C CA . ASN A 1 172 ? -34.483 7.971 43.290 1.00 93.19 172 ASN A CA 1
ATOM 1308 C C . ASN A 1 172 ? -35.263 9.175 42.748 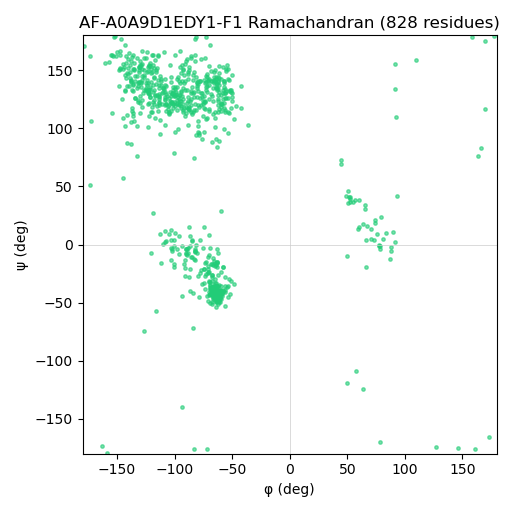1.00 93.19 172 ASN A C 1
ATOM 1310 O O . ASN A 1 172 ? -34.986 9.646 41.649 1.00 93.19 172 ASN A O 1
ATOM 1314 N N . GLY A 1 173 ? -36.191 9.725 43.535 1.00 91.06 173 GLY A N 1
ATOM 1315 C CA . GLY A 1 173 ? -36.865 10.982 43.196 1.00 91.06 173 GLY A CA 1
ATOM 1316 C C . GLY A 1 173 ? -38.000 10.863 42.174 1.00 91.06 173 GLY A C 1
ATOM 1317 O O . GLY A 1 173 ? -38.336 11.854 41.507 1.00 91.06 173 GLY A O 1
ATOM 1318 N N . LEU A 1 174 ? -38.604 9.675 42.049 1.00 94.00 174 LEU A N 1
ATOM 1319 C CA . LEU A 1 174 ? -39.757 9.436 41.181 1.00 94.00 174 LEU A CA 1
ATOM 1320 C C . LEU A 1 174 ? -41.025 9.959 41.866 1.00 94.00 174 LEU A C 1
ATOM 1322 O O . LEU A 1 174 ? -41.621 9.280 42.703 1.00 94.00 174 LEU A O 1
ATOM 1326 N N . THR A 1 175 ? -41.430 11.184 41.527 1.00 92.88 175 THR A N 1
ATOM 1327 C CA . THR A 1 175 ? -42.628 11.845 42.079 1.00 92.88 175 THR A CA 1
ATOM 1328 C C . THR A 1 175 ? -43.875 10.998 41.892 1.00 92.88 175 THR A C 1
ATOM 1330 O O . THR A 1 175 ? -43.966 10.282 40.900 1.00 92.88 175 THR A O 1
ATOM 1333 N N . PHE A 1 176 ? -44.836 11.098 42.812 1.00 92.75 176 PHE A N 1
ATOM 1334 C CA . PHE A 1 176 ? -46.063 10.297 42.757 1.00 92.75 176 PHE A CA 1
ATOM 1335 C C . PHE A 1 176 ? -46.807 10.455 41.425 1.00 92.75 176 PHE A C 1
ATOM 1337 O O . PHE A 1 176 ? -47.113 11.574 41.013 1.00 92.75 176 PHE A O 1
ATOM 1344 N N . GLY A 1 177 ? -47.085 9.335 40.761 1.00 91.88 177 GLY A N 1
ATOM 1345 C CA . GLY A 1 177 ? -47.639 9.295 39.409 1.00 91.88 177 GLY A CA 1
ATOM 1346 C C . GLY A 1 177 ? -47.130 8.103 38.601 1.00 91.88 177 GLY A C 1
ATOM 1347 O O . GLY A 1 177 ? -46.432 7.235 39.126 1.00 91.88 177 GLY A O 1
ATOM 1348 N N . GLU A 1 178 ? -47.503 8.044 37.325 1.00 94.62 178 GLU A N 1
ATOM 1349 C CA . GLU A 1 178 ? -47.059 6.998 36.399 1.00 94.62 178 GLU A CA 1
ATOM 1350 C C . GLU A 1 178 ? -45.708 7.349 35.765 1.00 94.62 178 GLU A C 1
ATOM 1352 O O . GLU A 1 178 ? -45.514 8.445 35.247 1.00 94.62 178 GLU A O 1
ATOM 1357 N N . TRP A 1 179 ? -44.792 6.385 35.768 1.00 95.94 179 TRP A N 1
ATOM 1358 C CA . TRP A 1 179 ? -43.459 6.468 35.184 1.00 95.94 179 TRP A CA 1
ATOM 1359 C C . TRP A 1 179 ? -43.252 5.328 34.196 1.00 95.94 179 TRP A C 1
ATOM 1361 O O . TRP A 1 179 ? -43.495 4.165 34.519 1.00 95.94 179 TRP A O 1
ATOM 1371 N N . THR A 1 180 ? -42.742 5.641 33.007 1.00 97.06 180 THR A N 1
ATOM 1372 C CA . THR A 1 180 ? -42.240 4.629 32.070 1.00 97.06 180 THR A CA 1
ATOM 1373 C C . THR A 1 180 ? -40.762 4.401 32.339 1.00 97.06 180 THR A C 1
ATOM 1375 O O . THR A 1 180 ? -39.946 5.289 32.103 1.00 97.06 180 THR A O 1
ATOM 1378 N N . ILE A 1 181 ? -40.416 3.212 32.819 1.00 97.56 181 ILE A N 1
ATOM 1379 C CA . ILE A 1 181 ? -39.043 2.772 33.059 1.00 97.56 181 ILE A CA 1
ATOM 1380 C C . ILE A 1 181 ? -38.591 1.933 31.867 1.00 97.56 181 ILE A C 1
ATOM 1382 O O . ILE A 1 181 ? -39.249 0.960 31.507 1.00 97.56 181 ILE A O 1
ATOM 1386 N N . THR A 1 182 ? -37.482 2.321 31.249 1.00 97.19 182 THR A N 1
ATOM 1387 C CA . THR A 1 182 ? -36.861 1.639 30.109 1.00 97.19 182 THR A CA 1
ATOM 1388 C C . THR A 1 182 ? -35.477 1.162 30.519 1.00 97.19 182 THR A C 1
ATOM 1390 O O . THR A 1 182 ? -34.669 1.977 30.948 1.00 97.19 182 THR A O 1
ATOM 1393 N N . ALA A 1 183 ? -35.206 -0.131 30.381 1.00 96.25 183 ALA A N 1
ATOM 1394 C CA . ALA A 1 183 ? -33.862 -0.689 30.454 1.00 96.25 183 ALA A CA 1
ATOM 1395 C C . ALA A 1 183 ? -33.324 -0.842 29.029 1.00 96.25 183 ALA A C 1
ATOM 1397 O O . ALA A 1 183 ? -33.937 -1.534 28.215 1.00 96.25 183 ALA A O 1
ATOM 1398 N N . GLU A 1 184 ? -32.209 -0.188 28.710 1.00 90.94 184 GLU A N 1
ATOM 1399 C CA . GLU A 1 184 ? -31.646 -0.180 27.360 1.00 90.94 184 GLU A CA 1
ATOM 1400 C C . GLU A 1 184 ? -30.128 -0.380 27.338 1.00 90.94 184 GLU A C 1
ATOM 1402 O O . GLU A 1 184 ? -29.401 -0.045 28.273 1.00 90.94 184 GLU A O 1
ATOM 1407 N N . SER A 1 185 ? -29.655 -0.971 26.240 1.00 87.38 185 SER A N 1
ATOM 1408 C CA . SER A 1 185 ? -28.243 -1.239 25.983 1.00 87.38 185 SER A CA 1
ATOM 1409 C C . SER A 1 185 ? -27.970 -1.314 24.476 1.00 87.38 185 SER A C 1
ATOM 1411 O O . SER A 1 185 ? -28.884 -1.508 23.665 1.00 87.38 185 SER A O 1
ATOM 1413 N N . ASP A 1 186 ? -26.696 -1.201 24.106 1.00 80.62 186 ASP A N 1
ATOM 1414 C CA . ASP A 1 186 ? -26.196 -1.496 22.758 1.00 80.62 186 ASP A CA 1
ATOM 1415 C C . ASP A 1 186 ? -26.228 -3.007 22.448 1.00 80.62 186 ASP A C 1
ATOM 1417 O O . ASP A 1 186 ? -26.265 -3.386 21.278 1.00 80.62 186 ASP A O 1
ATOM 1421 N N . GLN A 1 187 ? -26.208 -3.863 23.481 1.00 80.56 187 GLN A N 1
ATOM 1422 C CA . GLN A 1 187 ? -26.038 -5.319 23.345 1.00 80.56 187 GLN A CA 1
ATOM 1423 C C . GLN A 1 187 ? -27.346 -6.124 23.437 1.00 80.56 187 GLN A C 1
ATOM 1425 O O . GLN A 1 187 ? -27.404 -7.280 23.012 1.00 80.56 187 GLN A O 1
ATOM 1430 N N . TYR A 1 188 ? -28.389 -5.519 24.003 1.00 87.69 188 TYR A N 1
ATOM 1431 C CA . TYR A 1 188 ? -29.649 -6.179 24.328 1.00 87.69 188 TYR A CA 1
ATOM 1432 C C . TYR A 1 188 ? -30.840 -5.385 23.789 1.00 87.69 188 TYR A C 1
ATOM 1434 O O . TYR A 1 188 ? -30.763 -4.161 23.625 1.00 87.69 188 TYR A O 1
ATOM 1442 N N . ASP A 1 189 ? -31.952 -6.078 23.550 1.00 88.31 189 ASP A N 1
ATOM 1443 C CA . ASP A 1 189 ? -33.219 -5.428 23.236 1.00 88.31 189 ASP A CA 1
ATOM 1444 C C . ASP A 1 189 ? -33.716 -4.628 24.442 1.00 88.31 189 ASP A C 1
ATOM 1446 O O . ASP A 1 189 ? -33.566 -5.035 25.596 1.00 88.31 189 ASP A O 1
ATOM 1450 N N . ALA A 1 190 ? -34.274 -3.449 24.165 1.00 90.88 190 ALA A N 1
ATOM 1451 C CA . ALA A 1 190 ? -34.760 -2.565 25.212 1.00 90.88 190 ALA A CA 1
ATOM 1452 C C . ALA A 1 190 ? -36.087 -3.082 25.771 1.00 90.88 190 ALA A C 1
ATOM 1454 O O . ALA A 1 190 ? -37.033 -3.306 25.015 1.00 90.88 190 ALA A O 1
ATOM 1455 N N . GLU A 1 191 ? -36.181 -3.170 27.094 1.00 95.88 191 GLU A N 1
ATOM 1456 C CA . GLU A 1 191 ? -37.387 -3.615 27.788 1.00 95.88 191 GLU A CA 1
ATOM 1457 C C . GLU A 1 191 ? -38.014 -2.445 28.552 1.00 95.88 191 GLU A C 1
ATOM 1459 O O . GLU A 1 191 ? -37.317 -1.602 29.124 1.00 95.88 191 GLU A O 1
ATOM 1464 N N . LYS A 1 192 ? -39.349 -2.366 28.551 1.00 95.94 192 LYS A N 1
ATOM 1465 C CA . LYS A 1 192 ? -40.095 -1.251 29.152 1.00 95.94 192 LYS A CA 1
ATOM 1466 C C . LYS A 1 192 ? -41.138 -1.733 30.143 1.00 95.94 192 LYS A C 1
ATOM 1468 O O . LYS A 1 192 ? -41.807 -2.738 29.928 1.00 95.94 192 LYS A O 1
ATOM 1473 N N . ALA A 1 193 ? -41.332 -0.960 31.202 1.00 96.62 193 ALA A N 1
ATOM 1474 C CA . ALA A 1 193 ? -42.394 -1.169 32.171 1.00 96.62 193 ALA A CA 1
ATOM 1475 C C . ALA A 1 193 ? -42.985 0.162 32.626 1.00 96.62 193 ALA A C 1
ATOM 1477 O O . ALA A 1 193 ? -42.280 1.161 32.731 1.00 96.62 193 ALA A O 1
ATOM 1478 N N . ILE A 1 194 ? -44.278 0.162 32.934 1.00 95.69 194 ILE A N 1
ATOM 1479 C CA . ILE A 1 194 ? -44.940 1.294 33.583 1.00 95.69 194 ILE A CA 1
ATOM 1480 C C . ILE A 1 194 ? -45.032 0.979 35.077 1.00 95.69 194 ILE A C 1
ATOM 1482 O O . ILE A 1 194 ? -45.467 -0.110 35.450 1.00 95.69 194 ILE A O 1
ATOM 1486 N N . ILE A 1 195 ? -44.601 1.917 35.920 1.00 94.44 195 ILE A N 1
ATOM 1487 C CA . ILE A 1 195 ? -44.682 1.842 37.382 1.00 94.44 195 ILE A CA 1
ATOM 1488 C C . ILE A 1 195 ? -45.412 3.079 37.893 1.00 94.44 195 ILE A C 1
ATOM 1490 O O . ILE A 1 195 ? -45.161 4.186 37.428 1.00 94.44 195 ILE A O 1
ATOM 1494 N N . THR A 1 196 ? -46.287 2.902 38.877 1.00 93.81 196 THR A N 1
ATOM 1495 C CA . THR A 1 196 ? -46.975 4.007 39.548 1.00 93.81 196 THR A CA 1
ATOM 1496 C C . THR A 1 196 ? -46.403 4.172 40.951 1.00 93.81 196 THR A C 1
ATOM 1498 O O . THR A 1 196 ? -46.450 3.234 41.740 1.00 93.81 196 THR A O 1
ATOM 1501 N N . THR A 1 197 ? -45.865 5.346 41.278 1.00 92.06 197 THR A N 1
ATOM 1502 C CA . THR A 1 197 ? -45.402 5.666 42.637 1.00 92.06 197 THR A CA 1
ATOM 1503 C C . THR A 1 197 ? -46.510 6.371 43.420 1.00 92.06 197 THR A C 1
ATOM 1505 O O . THR A 1 197 ? -47.230 7.215 42.879 1.00 92.06 197 THR A O 1
ATOM 1508 N N . SER A 1 198 ? -46.660 6.052 44.708 1.00 91.06 198 SER A N 1
ATOM 1509 C CA . SER A 1 198 ? -47.651 6.690 45.586 1.00 91.06 198 SER A CA 1
ATOM 1510 C C . SER A 1 198 ? -47.115 6.876 47.006 1.00 91.06 198 SER A C 1
ATOM 1512 O O . SER A 1 198 ? -46.046 6.379 47.359 1.00 91.06 198 SER A O 1
ATOM 1514 N N . LYS A 1 199 ? -47.871 7.597 47.841 1.00 85.31 199 LYS A N 1
ATOM 1515 C CA . LYS A 1 199 ? -47.514 7.835 49.245 1.00 85.31 199 LYS A CA 1
ATOM 1516 C C . LYS A 1 199 ? -47.568 6.556 50.090 1.00 85.31 199 LYS A C 1
ATOM 1518 O O . LYS A 1 199 ? -46.862 6.447 51.088 1.00 85.31 199 LYS A O 1
ATOM 1523 N N . GLU A 1 200 ? -48.408 5.606 49.698 1.00 84.62 200 GLU A N 1
ATOM 1524 C CA . GLU A 1 200 ? -48.576 4.303 50.340 1.00 84.62 200 GLU A CA 1
ATOM 1525 C C . GLU A 1 200 ? -47.475 3.313 49.932 1.00 84.62 200 GLU A C 1
ATOM 1527 O O . GLU A 1 200 ? -47.131 2.432 50.717 1.00 84.62 200 GLU A O 1
ATOM 1532 N N . GLU A 1 201 ? -46.896 3.481 48.737 1.00 81.38 201 GLU A N 1
ATOM 1533 C CA . GLU A 1 201 ? -45.913 2.565 48.152 1.00 81.38 201 GLU A CA 1
ATOM 1534 C C . GLU A 1 201 ? -44.701 3.337 47.597 1.00 81.38 201 GLU A C 1
ATOM 1536 O O . GLU A 1 201 ? -44.529 3.561 46.400 1.00 81.38 201 GLU A O 1
ATOM 1541 N N . VAL A 1 202 ? -43.847 3.784 48.523 1.00 85.75 202 VAL A N 1
ATOM 1542 C CA . VAL A 1 202 ? -42.679 4.647 48.248 1.00 85.75 202 VAL A CA 1
ATOM 1543 C C . VAL A 1 202 ? -41.405 3.870 47.899 1.00 85.75 202 VAL A C 1
ATOM 1545 O O . VAL A 1 202 ? -40.391 4.469 47.552 1.00 85.75 202 VAL A O 1
ATOM 1548 N N . LYS A 1 203 ? -41.425 2.539 48.018 1.00 90.19 203 LYS A N 1
ATOM 1549 C CA . LYS A 1 203 ? -40.329 1.643 47.628 1.00 90.19 203 LYS A CA 1
ATOM 1550 C C . LYS A 1 203 ? -40.904 0.537 46.767 1.00 90.19 203 LYS A C 1
ATOM 1552 O O . LYS A 1 203 ? -41.666 -0.287 47.262 1.00 90.19 203 LYS A O 1
ATOM 1557 N N . LEU A 1 204 ? -40.523 0.531 45.502 1.00 93.69 204 LEU A N 1
ATOM 1558 C CA . LEU A 1 204 ? -40.999 -0.417 44.508 1.00 93.69 204 LEU A CA 1
ATOM 1559 C C . LEU A 1 204 ? -39.812 -1.188 43.950 1.00 93.69 204 LEU A C 1
ATOM 1561 O O . LEU A 1 204 ? -38.693 -0.676 43.886 1.00 93.69 204 LEU A O 1
ATOM 1565 N N . THR A 1 205 ? -40.073 -2.417 43.524 1.00 95.69 205 THR A N 1
ATOM 1566 C CA . THR A 1 205 ? -39.072 -3.247 42.863 1.00 95.69 205 THR A CA 1
ATOM 1567 C C . THR A 1 205 ? -39.574 -3.645 41.490 1.00 95.69 205 THR A C 1
ATOM 1569 O O . THR A 1 205 ? -40.705 -4.114 41.350 1.00 95.69 205 THR A O 1
ATOM 1572 N N . LYS A 1 206 ? -38.735 -3.458 40.473 1.00 96.94 206 LYS A N 1
ATOM 1573 C CA . LYS A 1 206 ? -39.013 -3.897 39.114 1.00 96.94 206 LYS A CA 1
ATOM 1574 C C . LYS A 1 206 ? -37.780 -4.556 38.514 1.00 96.94 206 LYS A C 1
ATOM 1576 O O . LYS A 1 206 ? -36.808 -3.897 38.198 1.00 96.94 206 LYS A O 1
ATOM 1581 N N . ASP A 1 207 ? -37.846 -5.861 38.312 1.00 97.44 207 ASP A N 1
ATOM 1582 C CA . ASP A 1 207 ? -36.786 -6.575 37.607 1.00 97.44 207 ASP A CA 1
ATOM 1583 C C . ASP A 1 207 ? -37.034 -6.575 36.091 1.00 97.44 207 ASP A C 1
ATOM 1585 O O . ASP A 1 207 ? -38.190 -6.584 35.628 1.00 97.44 207 ASP A O 1
ATOM 1589 N N . PHE A 1 208 ? -35.934 -6.585 35.334 1.00 97.25 208 PHE A N 1
ATOM 1590 C CA . PHE A 1 208 ? -35.911 -6.734 33.880 1.00 97.25 208 PHE A CA 1
ATOM 1591 C C . PHE A 1 208 ? -35.090 -7.967 33.487 1.00 97.25 208 PHE A C 1
ATOM 1593 O O . PHE A 1 208 ? -34.034 -8.247 34.056 1.00 97.25 208 PHE A O 1
ATOM 1600 N N . VAL A 1 209 ? -35.579 -8.690 32.484 1.00 95.75 209 VAL A N 1
ATOM 1601 C CA . VAL A 1 209 ? -34.829 -9.747 31.803 1.00 95.75 209 VAL A CA 1
ATOM 1602 C C . VAL A 1 209 ? -34.628 -9.267 30.377 1.00 95.75 209 VAL A C 1
ATOM 1604 O O . VAL A 1 209 ? -35.613 -9.061 29.672 1.00 95.75 209 VAL A O 1
ATOM 1607 N N . LEU A 1 210 ? -33.382 -9.032 29.979 1.00 93.19 210 LEU A N 1
ATOM 1608 C CA . LEU A 1 210 ? -33.065 -8.539 28.645 1.00 93.19 210 LEU A CA 1
ATOM 1609 C C . LEU A 1 210 ? -32.688 -9.689 27.715 1.00 93.19 210 LEU A C 1
ATOM 1611 O O . LEU A 1 210 ? -31.991 -10.633 28.096 1.00 93.19 210 LEU A O 1
ATOM 1615 N N . GLU A 1 211 ? -33.140 -9.595 26.468 1.00 87.56 211 GLU A N 1
ATOM 1616 C CA . GLU A 1 211 ? -32.785 -10.550 25.425 1.00 87.56 211 GLU A CA 1
ATOM 1617 C C . GLU A 1 211 ? -31.566 -10.044 24.654 1.00 87.56 211 GLU A C 1
ATOM 1619 O O . GLU A 1 211 ? -31.552 -8.915 24.162 1.00 87.56 211 GLU A O 1
ATOM 1624 N N . GLN A 1 212 ? -30.519 -10.867 24.574 1.00 84.75 212 GLN A N 1
ATOM 1625 C CA . GLN A 1 212 ? -29.322 -10.527 23.811 1.00 84.75 212 GLN A CA 1
ATOM 1626 C C . GLN A 1 212 ? -29.651 -10.507 22.319 1.00 84.75 212 GLN A C 1
ATOM 1628 O O . GLN A 1 212 ? -30.204 -11.473 21.784 1.00 84.75 212 GLN A O 1
ATOM 1633 N N . VAL A 1 213 ? -29.282 -9.419 21.642 1.00 84.25 213 VAL A N 1
ATOM 1634 C CA . VAL A 1 213 ? -29.488 -9.309 20.199 1.00 84.25 213 VAL A CA 1
ATOM 1635 C C . VAL A 1 213 ? -28.311 -9.955 19.493 1.00 84.25 213 VAL A C 1
ATOM 1637 O O . VAL A 1 213 ? -27.178 -9.472 19.549 1.00 84.25 213 VAL A O 1
ATOM 1640 N N . ASN A 1 214 ? -28.604 -11.052 18.808 1.00 84.75 214 ASN A N 1
ATOM 1641 C CA . ASN A 1 214 ? -27.656 -11.744 17.957 1.00 84.75 214 ASN A CA 1
ATOM 1642 C C . ASN A 1 214 ? -27.793 -11.247 16.524 1.00 84.75 214 ASN A C 1
ATOM 1644 O O . ASN A 1 214 ? -28.875 -11.289 15.936 1.00 84.75 214 ASN A O 1
ATOM 1648 N N . VAL A 1 215 ? -26.678 -10.836 15.938 1.00 87.88 215 VAL A N 1
ATOM 1649 C CA . VAL A 1 215 ? -26.614 -10.409 14.548 1.00 87.88 215 VAL A CA 1
ATOM 1650 C C . VAL A 1 215 ? -25.752 -11.355 13.728 1.00 87.88 215 VAL A C 1
ATOM 1652 O O . VAL A 1 215 ? -24.973 -12.163 14.237 1.00 87.88 215 VAL A O 1
ATOM 1655 N N . THR A 1 216 ? -25.934 -11.270 12.416 1.00 90.19 216 THR A N 1
ATOM 1656 C CA . THR A 1 216 ? -25.088 -11.972 11.457 1.00 90.19 216 THR A CA 1
ATOM 1657 C C . THR A 1 216 ? -24.002 -11.019 10.977 1.00 90.19 216 THR A C 1
ATOM 1659 O O . THR A 1 216 ? -24.303 -9.930 10.482 1.00 90.19 216 THR A O 1
ATOM 1662 N N . VAL A 1 217 ? -22.745 -11.437 11.112 1.00 93.00 217 VAL A N 1
ATOM 1663 C CA . VAL A 1 217 ? -21.596 -10.747 10.525 1.00 93.00 217 VAL A CA 1
ATOM 1664 C C . VAL A 1 217 ? -21.297 -11.405 9.190 1.00 93.00 217 VAL A C 1
ATOM 1666 O O . VAL A 1 217 ? -21.086 -12.613 9.105 1.00 93.00 217 VAL A O 1
ATOM 1669 N N . THR A 1 218 ? -21.290 -10.608 8.132 1.00 94.44 218 THR A N 1
ATOM 1670 C CA . THR A 1 218 ? -20.959 -11.080 6.785 1.00 94.44 218 THR A CA 1
ATOM 1671 C C . THR A 1 218 ? -19.735 -10.353 6.274 1.00 94.44 218 THR A C 1
ATOM 1673 O O . THR A 1 218 ? -19.363 -9.304 6.792 1.00 94.44 218 THR A O 1
ATOM 1676 N N . GLY A 1 219 ? -19.110 -10.887 5.242 1.00 94.25 219 GLY A N 1
ATOM 1677 C CA . GLY A 1 219 ? -17.961 -10.235 4.647 1.00 94.25 219 GLY A CA 1
ATOM 1678 C C . GLY A 1 219 ? -17.376 -11.047 3.522 1.00 94.25 219 GLY A C 1
ATOM 1679 O O . GLY A 1 219 ? -17.867 -12.134 3.210 1.00 94.25 219 GLY A O 1
ATOM 1680 N N . ASN A 1 220 ? -16.328 -10.505 2.922 1.00 93.06 220 ASN A N 1
ATOM 1681 C CA . ASN A 1 220 ? -15.528 -11.197 1.931 1.00 93.06 220 ASN A CA 1
ATOM 1682 C C . ASN A 1 220 ? -14.087 -11.256 2.418 1.00 93.06 220 ASN A C 1
ATOM 1684 O O . ASN A 1 220 ? -13.549 -10.251 2.881 1.00 93.06 220 ASN A O 1
ATOM 1688 N N . VAL A 1 221 ? -13.466 -12.421 2.285 1.00 93.00 221 VAL A N 1
ATOM 1689 C CA . VAL A 1 221 ? -12.018 -12.556 2.379 1.00 93.00 221 VAL A CA 1
ATOM 1690 C C . VAL A 1 221 ? -11.467 -12.519 0.969 1.00 93.00 221 VAL A C 1
ATOM 1692 O O . VAL A 1 221 ? -11.852 -13.317 0.111 1.00 93.00 221 VAL A O 1
ATOM 1695 N N . THR A 1 222 ? -10.563 -11.578 0.737 1.00 89.19 222 THR A N 1
ATOM 1696 C CA . THR A 1 222 ? -9.861 -11.454 -0.536 1.00 89.19 222 THR A CA 1
ATOM 1697 C C . THR A 1 222 ? -8.357 -11.596 -0.357 1.00 89.19 222 THR A C 1
ATOM 1699 O O . THR A 1 222 ? -7.827 -11.491 0.745 1.00 89.19 222 THR A O 1
ATOM 1702 N N . GLN A 1 223 ? -7.669 -11.845 -1.458 1.00 82.81 223 GLN A N 1
ATOM 1703 C CA . GLN A 1 223 ? -6.222 -11.907 -1.584 1.00 82.81 223 GLN A CA 1
ATOM 1704 C C . GLN A 1 223 ? -5.893 -11.172 -2.870 1.00 82.81 223 GLN A C 1
ATOM 1706 O O . GLN A 1 223 ? -6.310 -11.587 -3.950 1.00 82.81 223 GLN A O 1
ATOM 1711 N N . VAL A 1 224 ? -5.197 -10.045 -2.762 1.00 76.38 224 VAL A N 1
ATOM 1712 C CA . VAL A 1 224 ? -4.851 -9.224 -3.928 1.00 76.38 224 VAL A CA 1
ATOM 1713 C C . VAL A 1 224 ? -6.094 -8.881 -4.784 1.00 76.38 224 VAL A C 1
ATOM 1715 O O . VAL A 1 224 ? -6.091 -8.929 -6.010 1.00 76.38 224 VAL A O 1
ATOM 1718 N N . GLY A 1 225 ? -7.218 -8.591 -4.118 1.00 74.19 225 GLY A N 1
ATOM 1719 C CA . GLY A 1 225 ? -8.494 -8.235 -4.750 1.00 74.19 225 GLY A CA 1
ATOM 1720 C C . GLY A 1 225 ? -9.286 -9.414 -5.323 1.00 74.19 225 GLY A C 1
ATOM 1721 O O . GLY A 1 225 ? -10.386 -9.209 -5.831 1.00 74.19 225 GLY A O 1
ATOM 1722 N N . ARG A 1 226 ? -8.768 -10.645 -5.227 1.00 82.25 226 ARG A N 1
ATOM 1723 C CA . ARG A 1 226 ? -9.451 -11.871 -5.662 1.00 82.25 226 ARG A CA 1
ATOM 1724 C C . ARG A 1 226 ? -10.133 -12.564 -4.484 1.00 82.25 226 ARG A C 1
ATOM 1726 O O . ARG A 1 226 ? -9.579 -12.536 -3.387 1.00 82.25 226 ARG A O 1
ATOM 1733 N N . PRO A 1 227 ? -11.305 -13.187 -4.674 1.00 88.88 227 PRO A N 1
ATOM 1734 C CA . PRO A 1 227 ? -11.963 -13.944 -3.614 1.00 88.88 227 PRO A CA 1
ATOM 1735 C C . PRO A 1 227 ? -11.111 -15.140 -3.173 1.00 88.88 227 PRO A C 1
ATOM 1737 O O . PRO A 1 227 ? -10.540 -15.837 -4.009 1.00 88.88 227 PRO A O 1
ATOM 1740 N N . VAL A 1 228 ? -11.038 -15.388 -1.863 1.00 89.31 228 VAL A N 1
ATOM 1741 C CA . VAL A 1 228 ? -10.339 -16.555 -1.306 1.00 89.31 228 VAL A CA 1
ATOM 1742 C C . VAL A 1 228 ? -11.364 -17.579 -0.858 1.00 89.31 228 VAL A C 1
ATOM 1744 O O . VAL A 1 228 ? -12.063 -17.348 0.124 1.00 89.31 228 VAL A O 1
ATOM 1747 N N . GLU A 1 229 ? -11.429 -18.726 -1.529 1.00 93.62 229 GLU A N 1
ATOM 1748 C CA . GLU A 1 229 ? -12.243 -19.863 -1.092 1.00 93.62 229 GLU A CA 1
ATOM 1749 C C . GLU A 1 229 ? -11.546 -20.658 0.021 1.00 93.62 229 GLU A C 1
ATOM 1751 O O . GLU A 1 229 ? -10.335 -20.911 -0.007 1.00 93.62 229 GLU A O 1
ATOM 1756 N N . GLY A 1 230 ? -12.311 -21.108 1.013 1.00 92.75 230 GLY A N 1
ATOM 1757 C CA . GLY A 1 230 ? -11.811 -21.996 2.054 1.00 92.75 230 GLY A CA 1
ATOM 1758 C C . GLY A 1 230 ? -10.903 -21.328 3.092 1.00 92.75 230 GLY A C 1
ATOM 1759 O O . GLY A 1 230 ? -10.086 -22.031 3.685 1.00 92.75 230 GLY A O 1
ATOM 1760 N N . ALA A 1 231 ? -10.961 -20.005 3.257 1.00 93.62 231 ALA A N 1
ATOM 1761 C CA . ALA A 1 231 ? -10.344 -19.300 4.379 1.00 93.62 231 ALA A CA 1
ATOM 1762 C C . ALA A 1 231 ? -11.244 -19.421 5.613 1.00 93.62 231 ALA A C 1
ATOM 1764 O O . ALA A 1 231 ? -12.465 -19.294 5.509 1.00 93.62 231 ALA A O 1
ATOM 1765 N N . THR A 1 232 ? -10.644 -19.658 6.775 1.00 95.88 232 THR A N 1
ATOM 1766 C CA . THR A 1 232 ? -11.354 -19.727 8.052 1.00 95.88 232 THR A CA 1
ATOM 1767 C C . THR A 1 232 ? -11.423 -18.331 8.646 1.00 95.88 232 THR A C 1
ATOM 1769 O O . THR A 1 232 ? -10.396 -17.743 8.970 1.00 95.88 232 THR A O 1
ATOM 1772 N N . VAL A 1 233 ? -12.630 -17.805 8.814 1.00 96.19 233 VAL A N 1
ATOM 1773 C CA . VAL A 1 233 ? -12.887 -16.556 9.531 1.00 96.19 233 VAL A CA 1
ATOM 1774 C C . VAL A 1 233 ? -13.364 -16.884 10.936 1.00 96.19 233 VAL A C 1
ATOM 1776 O O . VAL A 1 233 ? -14.225 -17.743 11.105 1.00 96.19 233 VAL A O 1
ATOM 1779 N N . CYS A 1 234 ? -12.814 -16.212 11.938 1.00 92.56 234 CYS A N 1
ATOM 1780 C CA . CYS A 1 234 ? -13.038 -16.477 13.349 1.00 92.56 234 CYS A CA 1
ATOM 1781 C C . CYS A 1 234 ? -13.364 -15.187 14.110 1.00 92.56 234 CYS A C 1
ATOM 1783 O O . CYS A 1 234 ? -12.701 -14.164 13.934 1.00 92.56 234 CYS A O 1
ATOM 1785 N N . ILE A 1 235 ? -14.363 -15.267 14.992 1.00 91.94 235 ILE A N 1
ATOM 1786 C CA . ILE A 1 235 ? -14.615 -14.309 16.072 1.00 91.94 235 ILE A CA 1
ATOM 1787 C C . ILE A 1 235 ? -14.621 -15.082 17.392 1.00 91.94 235 ILE A C 1
ATOM 1789 O O . ILE A 1 235 ? -15.283 -16.114 17.513 1.00 91.94 235 ILE A O 1
ATOM 1793 N N . ALA A 1 236 ? -13.921 -14.574 18.405 1.00 88.00 236 ALA A N 1
ATOM 1794 C CA . ALA A 1 236 ? -14.003 -15.108 19.761 1.00 88.00 236 ALA A CA 1
ATOM 1795 C C . ALA A 1 236 ? -15.149 -14.433 20.534 1.00 88.00 236 ALA A C 1
ATOM 1797 O O . ALA A 1 236 ? -15.094 -13.238 20.815 1.00 88.00 236 ALA A O 1
ATOM 1798 N N . VAL A 1 237 ? -16.16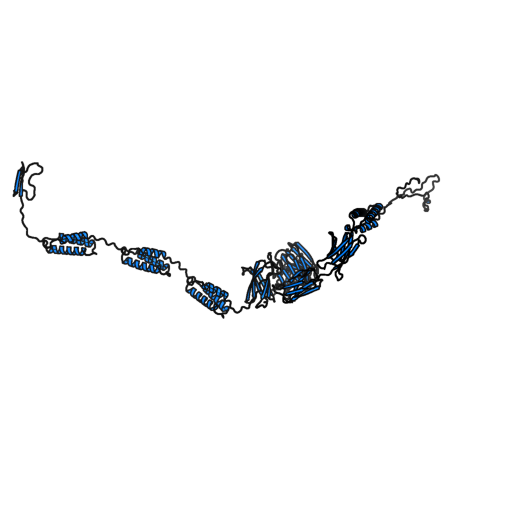8 -15.205 20.917 1.00 83.44 237 VAL A N 1
ATOM 1799 C CA . VAL A 1 237 ? -17.286 -14.765 21.769 1.00 83.44 237 VAL A CA 1
ATOM 1800 C C . VAL A 1 237 ? -17.265 -15.591 23.052 1.00 83.44 237 VAL A C 1
ATOM 1802 O O . VAL A 1 237 ? -17.343 -16.815 22.991 1.00 83.44 237 VAL A O 1
ATOM 1805 N N . ASN A 1 238 ? -17.144 -14.954 24.223 1.00 75.62 238 ASN A N 1
ATOM 1806 C CA . ASN A 1 238 ? -17.119 -15.633 25.532 1.00 75.62 238 ASN A CA 1
ATOM 1807 C C . ASN A 1 238 ? -16.110 -16.804 25.602 1.00 75.62 238 ASN A C 1
ATOM 1809 O O . ASN A 1 238 ? -16.444 -17.900 26.050 1.00 75.62 238 ASN A O 1
ATOM 1813 N N . ASN A 1 239 ? -14.882 -16.589 25.112 1.00 72.00 239 ASN A N 1
ATOM 1814 C CA . ASN A 1 239 ? -13.822 -17.606 24.978 1.00 72.00 239 ASN A CA 1
ATOM 1815 C C . ASN A 1 239 ? -14.167 -18.811 24.082 1.00 72.00 239 ASN A C 1
ATOM 1817 O O . ASN A 1 239 ? -13.455 -19.817 24.092 1.00 72.00 239 ASN A O 1
ATOM 1821 N N . LYS A 1 240 ? -15.224 -18.718 23.273 1.00 80.19 240 LYS A N 1
ATOM 1822 C CA . LYS A 1 240 ? -15.581 -19.708 22.260 1.00 80.19 240 LYS A CA 1
ATOM 1823 C C . LYS A 1 240 ? -15.374 -19.118 20.869 1.00 80.19 240 LYS A C 1
ATOM 1825 O O . LYS A 1 240 ? -15.854 -18.030 20.566 1.00 80.19 240 LYS A O 1
ATOM 1830 N N . ALA A 1 241 ? -14.672 -19.852 20.015 1.00 86.12 241 ALA A N 1
ATOM 1831 C CA . ALA A 1 241 ? -14.499 -19.476 18.620 1.00 86.12 241 ALA A CA 1
ATOM 1832 C C . ALA A 1 241 ? -15.788 -19.759 17.835 1.00 86.12 241 ALA A C 1
ATOM 1834 O O . ALA A 1 241 ? -16.245 -20.905 17.771 1.00 86.12 241 ALA A O 1
ATOM 1835 N N . ILE A 1 242 ? -16.359 -18.723 17.227 1.00 92.62 242 ILE A N 1
ATOM 1836 C CA . ILE A 1 242 ? -17.374 -18.846 16.183 1.00 92.62 242 ILE A CA 1
ATOM 1837 C C . ILE A 1 242 ? -16.640 -18.704 14.859 1.00 92.62 242 ILE A C 1
ATOM 1839 O O . ILE A 1 242 ? -15.956 -17.706 14.630 1.00 92.62 242 ILE A O 1
ATOM 1843 N N . THR A 1 243 ? -16.745 -19.726 14.013 1.00 94.56 243 THR A N 1
ATOM 1844 C CA . THR A 1 243 ? -15.990 -19.804 12.762 1.00 94.56 243 THR A CA 1
ATOM 1845 C C . THR A 1 243 ? -16.907 -19.957 11.558 1.00 94.56 243 THR A C 1
ATOM 1847 O O . THR A 1 243 ? -17.988 -20.540 11.647 1.00 94.56 243 THR A O 1
ATOM 1850 N N . ALA A 1 244 ? -16.460 -19.429 10.427 1.00 96.25 244 ALA A N 1
ATOM 1851 C CA . ALA A 1 244 ? -17.059 -19.619 9.118 1.00 96.25 244 ALA A CA 1
ATOM 1852 C C . ALA A 1 244 ? -15.949 -19.894 8.108 1.00 96.25 244 ALA A C 1
ATOM 1854 O O . ALA A 1 244 ? -14.827 -19.421 8.266 1.00 96.25 244 ALA A O 1
ATOM 1855 N N . VAL A 1 245 ? -16.270 -20.644 7.062 1.00 96.25 245 VAL A N 1
ATOM 1856 C CA . VAL A 1 245 ? -15.356 -20.886 5.948 1.00 96.25 245 VAL A CA 1
ATOM 1857 C C . VAL A 1 245 ? -15.884 -20.137 4.734 1.00 96.25 245 VAL A C 1
ATOM 1859 O O . VAL A 1 245 ? -17.086 -20.173 4.462 1.00 96.25 245 VAL A O 1
ATOM 1862 N N . THR A 1 246 ? -15.007 -19.434 4.028 1.00 97.62 246 THR A N 1
ATOM 1863 C CA . THR A 1 246 ? -15.391 -18.668 2.841 1.00 97.62 246 THR A CA 1
ATOM 1864 C C . THR A 1 246 ? -15.755 -19.580 1.672 1.00 97.62 246 THR A C 1
ATOM 1866 O O . THR A 1 246 ? -15.140 -20.628 1.466 1.00 97.62 246 THR A O 1
ATOM 1869 N N . ASN A 1 247 ? -16.761 -19.182 0.894 1.00 95.38 247 ASN A N 1
ATOM 1870 C CA . ASN A 1 247 ? -17.172 -19.883 -0.324 1.00 95.38 247 ASN A CA 1
ATOM 1871 C C . ASN A 1 247 ? -16.314 -19.477 -1.548 1.00 95.38 247 ASN A C 1
ATOM 1873 O O . ASN A 1 247 ? -15.382 -18.687 -1.417 1.00 95.38 247 ASN A O 1
ATOM 1877 N N . ALA A 1 248 ? -16.650 -19.987 -2.740 1.00 91.81 248 ALA A N 1
ATOM 1878 C CA . ALA A 1 248 ? -15.964 -19.672 -4.003 1.00 91.81 248 ALA A CA 1
ATOM 1879 C C . ALA A 1 248 ? -15.910 -18.166 -4.348 1.00 91.81 248 ALA A C 1
ATOM 1881 O O . ALA A 1 248 ? -14.963 -17.711 -4.983 1.00 91.81 248 ALA A O 1
ATOM 1882 N N . ASP A 1 249 ? -16.887 -17.379 -3.884 1.00 91.88 249 ASP A N 1
ATOM 1883 C CA . ASP A 1 249 ? -16.919 -15.919 -4.049 1.00 91.88 249 ASP A CA 1
ATOM 1884 C C . ASP A 1 249 ? -16.161 -15.182 -2.926 1.00 91.88 249 ASP A C 1
ATOM 1886 O O . ASP A 1 249 ? -16.236 -13.959 -2.812 1.00 91.88 249 ASP A O 1
ATOM 1890 N N . GLY A 1 250 ? -15.452 -15.909 -2.055 1.00 92.81 250 GLY A N 1
ATOM 1891 C CA . GLY A 1 250 ? -14.734 -15.365 -0.902 1.00 92.81 250 GLY A CA 1
ATOM 1892 C C . GLY A 1 250 ? -15.649 -14.926 0.240 1.00 92.81 250 GLY A C 1
ATOM 1893 O O . GLY A 1 250 ? -15.177 -14.395 1.243 1.00 92.81 250 GLY A O 1
ATOM 1894 N N . ARG A 1 251 ? -16.960 -15.146 0.124 1.00 96.19 251 ARG A N 1
ATOM 1895 C CA . ARG A 1 251 ? -17.954 -14.679 1.086 1.00 96.19 251 ARG A CA 1
ATOM 1896 C C . ARG A 1 251 ? -18.025 -15.604 2.293 1.00 96.19 251 ARG A C 1
ATOM 1898 O O . ARG A 1 251 ? -18.061 -16.824 2.142 1.00 96.19 251 ARG A O 1
ATOM 1905 N N . TYR A 1 252 ? -18.136 -15.021 3.482 1.00 96.81 252 TYR A N 1
ATOM 1906 C CA . TYR A 1 252 ? -18.408 -15.738 4.725 1.00 96.81 252 TYR A CA 1
ATOM 1907 C C . TYR A 1 252 ? -19.637 -15.178 5.453 1.00 96.81 252 TYR A C 1
ATOM 1909 O O . TYR A 1 252 ? -20.078 -14.047 5.220 1.00 96.81 252 TYR A O 1
ATOM 1917 N N . GLU A 1 253 ? -20.188 -15.994 6.351 1.00 95.38 253 GLU A N 1
ATOM 1918 C CA . GLU A 1 253 ? -21.322 -15.653 7.206 1.00 95.38 253 GLU A CA 1
ATOM 1919 C C . GLU A 1 253 ? -21.101 -16.245 8.607 1.00 95.38 253 GLU A C 1
ATOM 1921 O O . GLU A 1 253 ? -21.124 -17.461 8.786 1.00 95.38 253 GLU A O 1
ATOM 1926 N N . LEU A 1 254 ? -20.889 -15.379 9.597 1.00 93.88 254 LEU A N 1
ATOM 1927 C CA . LEU A 1 254 ? -20.827 -15.723 11.015 1.00 93.88 254 LEU A CA 1
ATOM 1928 C C . LEU A 1 254 ? -22.176 -15.386 11.655 1.00 93.88 254 LEU A C 1
ATOM 1930 O O . LEU A 1 254 ? -22.607 -14.233 11.641 1.00 93.88 254 LEU A O 1
ATOM 1934 N N . LYS A 1 255 ? -22.852 -16.398 12.197 1.00 90.44 255 LYS A N 1
ATOM 1935 C CA . LYS A 1 255 ? -24.173 -16.270 12.829 1.00 90.44 255 LYS A CA 1
ATOM 1936 C C . LYS A 1 255 ? -24.037 -16.216 14.339 1.00 90.44 255 LYS A C 1
ATOM 1938 O O . LYS A 1 255 ? -23.022 -16.641 14.880 1.00 90.44 255 LYS A O 1
ATOM 1943 N N . GLU A 1 256 ? -25.098 -15.750 14.990 1.00 87.00 256 GLU A N 1
ATOM 1944 C CA . GLU A 1 256 ? -25.205 -15.756 16.452 1.00 87.00 256 GLU A CA 1
ATOM 1945 C C . GLU A 1 256 ? -24.094 -14.940 17.129 1.00 87.00 256 GLU A C 1
ATOM 1947 O O . GLU A 1 256 ? -23.560 -15.340 18.159 1.00 87.00 256 GLU A O 1
ATOM 1952 N N . ILE A 1 257 ? -23.728 -13.801 16.527 1.00 89.62 257 ILE A N 1
ATOM 1953 C CA . ILE A 1 257 ? -22.742 -12.885 17.099 1.00 89.62 257 ILE A CA 1
ATOM 1954 C C . ILE A 1 257 ? -23.489 -11.839 17.924 1.00 89.62 257 ILE A C 1
ATOM 1956 O O . ILE A 1 257 ? -24.256 -11.066 17.343 1.00 89.62 257 ILE A O 1
ATOM 1960 N N . PRO A 1 258 ? -23.290 -11.774 19.248 1.00 86.25 258 PRO A N 1
ATOM 1961 C CA . PRO A 1 258 ? -23.867 -10.703 20.040 1.00 86.25 258 PRO A CA 1
ATOM 1962 C C . PRO A 1 258 ? -23.352 -9.332 19.610 1.00 86.25 258 PRO A C 1
ATOM 1964 O O . PRO A 1 258 ? -22.239 -9.209 19.098 1.00 86.25 258 PRO A O 1
ATOM 1967 N N . ALA A 1 259 ? -24.133 -8.282 19.844 1.00 84.31 259 ALA A N 1
ATOM 1968 C CA . ALA A 1 259 ? -23.617 -6.925 19.713 1.00 84.31 259 ALA A CA 1
ATOM 1969 C C . ALA A 1 259 ? -22.496 -6.663 20.743 1.00 84.31 259 ALA A C 1
ATOM 1971 O O . ALA A 1 259 ? -22.558 -7.093 21.893 1.00 84.31 259 ALA A O 1
ATOM 1972 N N . GLY A 1 260 ? -21.439 -5.978 20.310 1.00 81.56 260 GLY A N 1
ATOM 1973 C CA . GLY A 1 260 ? -20.183 -5.827 21.043 1.00 81.56 260 GLY A CA 1
ATOM 1974 C C . GLY A 1 260 ? -19.023 -5.470 20.114 1.00 81.56 260 GLY A C 1
ATOM 1975 O O . GLY A 1 260 ? -19.192 -5.366 18.903 1.00 81.56 260 GLY A O 1
ATOM 1976 N N . THR A 1 261 ? -17.829 -5.268 20.661 1.00 83.31 261 THR A N 1
ATOM 1977 C CA . THR A 1 261 ? -16.622 -5.015 19.858 1.00 83.31 261 THR A CA 1
ATOM 1978 C C . THR A 1 261 ? -15.770 -6.273 19.825 1.00 83.31 261 THR A C 1
ATOM 1980 O O . THR A 1 261 ? -15.367 -6.764 20.877 1.00 83.31 261 THR A O 1
ATOM 1983 N N . TYR A 1 262 ? -15.473 -6.771 18.627 1.00 86.25 262 TYR A N 1
ATOM 1984 C CA . TYR A 1 262 ? -14.739 -8.019 18.437 1.00 86.25 262 TYR A CA 1
ATOM 1985 C C . TYR A 1 262 ? -13.579 -7.847 17.466 1.00 86.25 262 TYR A C 1
ATOM 1987 O O . TYR A 1 262 ? -13.639 -7.027 16.552 1.00 86.25 262 TYR A O 1
ATOM 1995 N N . VAL A 1 263 ? -12.546 -8.671 17.634 1.00 85.50 263 VAL A N 1
ATOM 1996 C CA . VAL A 1 263 ? -11.531 -8.888 16.600 1.00 85.50 263 VAL A CA 1
ATOM 1997 C C . VAL A 1 263 ? -12.035 -9.995 15.680 1.00 85.50 263 VAL A C 1
ATOM 1999 O O . VAL A 1 263 ? -12.356 -11.091 16.141 1.00 85.50 263 VAL A O 1
ATOM 2002 N N . VAL A 1 264 ? -12.125 -9.690 14.390 1.00 89.88 264 VAL A N 1
ATOM 2003 C CA . VAL A 1 264 ? -12.457 -10.641 13.329 1.00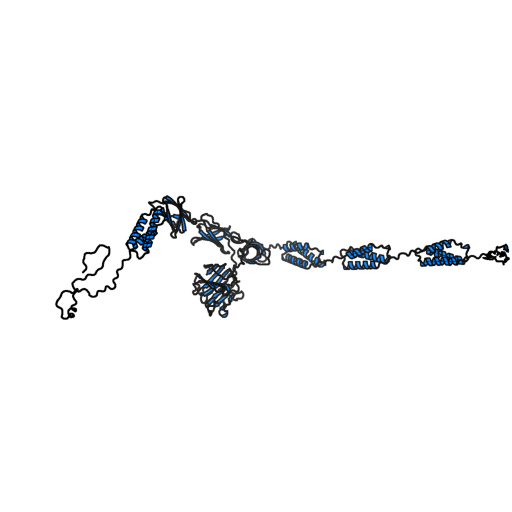 89.88 264 VAL A CA 1
ATOM 2004 C C . VAL A 1 264 ? -11.159 -11.016 12.632 1.00 89.88 264 VAL A C 1
ATOM 2006 O O . VAL A 1 264 ? -10.483 -10.131 12.110 1.00 89.88 264 VAL A O 1
ATOM 2009 N N . THR A 1 265 ? -10.818 -12.302 12.619 1.00 89.56 265 THR A N 1
ATOM 2010 C CA . THR A 1 265 ? -9.572 -12.810 12.025 1.00 89.56 265 THR A CA 1
ATOM 2011 C C . THR A 1 265 ? -9.888 -13.763 10.881 1.00 89.56 265 THR A C 1
ATOM 2013 O O . THR A 1 265 ? -10.718 -14.649 11.051 1.00 89.56 265 THR A O 1
ATOM 2016 N N . ALA A 1 266 ? -9.230 -13.616 9.734 1.00 91.81 266 ALA A N 1
ATOM 2017 C CA . ALA A 1 266 ? -9.237 -14.573 8.635 1.00 91.81 266 ALA A CA 1
ATOM 2018 C C . ALA A 1 266 ? -7.869 -15.251 8.521 1.00 91.81 266 ALA A C 1
ATOM 2020 O O . ALA A 1 266 ? -6.832 -14.587 8.535 1.00 91.81 266 ALA A O 1
ATOM 2021 N N . GLU A 1 267 ? -7.884 -16.569 8.359 1.00 89.50 267 GLU A N 1
ATOM 2022 C CA . GLU A 1 267 ? -6.702 -17.407 8.200 1.00 89.50 267 GLU A CA 1
ATOM 2023 C C . GLU A 1 267 ? -6.867 -18.334 6.996 1.00 89.50 267 GLU A C 1
ATOM 2025 O O . GLU A 1 267 ? -7.930 -18.913 6.757 1.00 89.50 267 GLU A O 1
ATOM 2030 N N . LYS A 1 268 ? -5.787 -18.504 6.239 1.00 88.00 268 LYS A N 1
ATOM 2031 C CA . LYS A 1 268 ? -5.682 -19.476 5.154 1.00 88.00 268 LYS A CA 1
ATOM 2032 C C . LYS A 1 268 ? -4.231 -19.929 5.079 1.00 88.00 268 LYS A C 1
ATOM 2034 O O . LYS A 1 268 ? -3.323 -19.108 5.164 1.00 88.00 268 LYS A O 1
ATOM 2039 N N . GLU A 1 269 ? -4.016 -21.229 4.916 1.00 79.19 269 GLU A N 1
ATOM 2040 C CA . GLU A 1 269 ? -2.676 -21.771 4.697 1.00 79.19 269 GLU A CA 1
ATOM 2041 C C . GLU A 1 269 ? -2.008 -21.085 3.492 1.00 79.19 269 GLU A C 1
ATOM 2043 O O . GLU A 1 269 ? -2.629 -20.926 2.440 1.00 79.19 269 GLU A O 1
ATOM 2048 N N . GLY A 1 270 ? -0.756 -20.652 3.662 1.00 68.81 270 GLY A N 1
ATOM 2049 C CA . GLY A 1 270 ? -0.013 -19.894 2.650 1.00 68.81 270 GLY A CA 1
ATOM 2050 C C . GLY A 1 270 ? -0.139 -18.367 2.742 1.00 68.81 270 GLY A C 1
ATOM 2051 O O . GLY A 1 270 ? 0.467 -17.685 1.919 1.00 68.81 270 GLY A O 1
ATOM 2052 N N . PHE A 1 271 ? -0.863 -17.826 3.731 1.00 75.81 271 PHE A N 1
ATOM 2053 C CA . PHE A 1 271 ? -1.056 -16.382 3.941 1.00 75.81 271 PHE A CA 1
ATOM 2054 C C . PHE A 1 271 ? -0.749 -15.958 5.381 1.00 75.81 271 PHE A C 1
ATOM 2056 O O . PHE A 1 271 ? -0.899 -16.751 6.310 1.00 75.81 271 PHE A O 1
ATOM 2063 N N . ASP A 1 272 ? -0.373 -14.689 5.572 1.00 74.69 272 ASP A N 1
ATOM 2064 C CA . ASP A 1 272 ? -0.364 -14.083 6.908 1.00 74.69 272 ASP A CA 1
ATOM 2065 C C . ASP A 1 272 ? -1.827 -13.880 7.379 1.00 74.69 272 ASP A C 1
ATOM 2067 O O . ASP A 1 272 ? -2.657 -13.430 6.576 1.00 74.69 272 ASP A O 1
ATOM 2071 N N . PRO A 1 273 ? -2.173 -14.173 8.652 1.00 80.25 273 PRO A N 1
ATOM 2072 C CA . PRO A 1 273 ? -3.506 -13.902 9.186 1.00 80.25 273 PRO A CA 1
ATOM 2073 C C . PRO A 1 273 ? -3.886 -12.428 9.035 1.00 80.25 273 PRO A C 1
ATOM 2075 O O . PRO A 1 273 ? -3.110 -11.537 9.384 1.00 80.25 273 PRO A O 1
ATOM 2078 N N . ALA A 1 274 ? -5.102 -12.164 8.565 1.00 82.75 274 ALA A N 1
ATOM 2079 C CA . ALA A 1 274 ? -5.654 -10.815 8.502 1.00 82.75 274 ALA A CA 1
ATOM 2080 C C . ALA A 1 274 ? -6.632 -10.623 9.657 1.00 82.75 274 ALA A C 1
ATOM 2082 O O . ALA A 1 274 ? -7.518 -11.452 9.843 1.00 82.75 274 ALA A O 1
ATOM 2083 N N . SER A 1 275 ? -6.517 -9.536 10.417 1.00 84.56 275 SER A N 1
ATOM 2084 C CA . SER A 1 275 ? -7.472 -9.229 11.482 1.00 84.56 275 SER A CA 1
ATOM 2085 C C . SER A 1 275 ? -7.903 -7.769 11.474 1.00 84.56 275 SER A C 1
ATOM 2087 O O . SER A 1 275 ? -7.167 -6.885 11.039 1.00 84.56 275 SER A O 1
ATOM 2089 N N . THR A 1 276 ? -9.126 -7.516 11.932 1.00 83.69 276 THR A N 1
ATOM 2090 C CA . THR A 1 276 ? -9.653 -6.162 12.123 1.00 83.69 276 THR A CA 1
ATOM 2091 C C . THR A 1 276 ? -10.607 -6.114 13.307 1.00 83.69 276 THR A C 1
ATOM 2093 O O . THR A 1 276 ? -11.259 -7.106 13.637 1.00 83.69 276 THR A O 1
ATOM 2096 N N . THR A 1 277 ? -10.702 -4.957 13.953 1.00 85.38 277 THR A N 1
ATOM 2097 C CA . THR A 1 277 ? -11.661 -4.729 15.036 1.00 85.38 277 THR A CA 1
ATOM 2098 C C . THR A 1 277 ? -12.975 -4.226 14.449 1.00 85.38 277 THR A C 1
ATOM 2100 O O . THR A 1 277 ? -13.005 -3.190 13.788 1.00 85.38 277 THR A O 1
ATOM 2103 N N . ALA A 1 278 ? -14.074 -4.923 14.727 1.00 84.75 278 ALA A N 1
ATOM 2104 C CA . ALA A 1 278 ? -15.413 -4.556 14.283 1.00 84.75 278 ALA A CA 1
ATOM 2105 C C . ALA A 1 278 ? -16.325 -4.264 15.481 1.00 84.75 278 ALA A C 1
ATOM 2107 O O . ALA A 1 278 ? -16.449 -5.083 16.396 1.00 84.75 278 ALA A O 1
ATOM 2108 N N . LYS A 1 279 ? -16.995 -3.103 15.460 1.00 86.50 279 LYS A N 1
ATOM 2109 C CA . LYS A 1 279 ? -18.107 -2.806 16.371 1.00 86.50 279 LYS A CA 1
ATOM 2110 C C . LYS A 1 279 ? -19.387 -3.389 15.776 1.00 86.50 279 LYS A C 1
ATOM 2112 O O . LYS A 1 279 ? -19.849 -2.951 14.727 1.00 86.50 279 LYS A O 1
ATOM 2117 N N . ILE A 1 280 ? -19.943 -4.373 16.462 1.00 86.88 280 ILE A N 1
ATOM 2118 C CA . ILE A 1 280 ? -21.170 -5.070 16.113 1.00 86.88 280 ILE A CA 1
ATOM 2119 C C . ILE A 1 280 ? -22.321 -4.420 16.882 1.00 86.88 280 ILE A C 1
ATOM 2121 O O . ILE A 1 280 ? -22.286 -4.363 18.109 1.00 86.88 280 ILE A O 1
ATOM 2125 N N . THR A 1 281 ? -23.323 -3.896 16.179 1.00 83.44 281 THR A N 1
ATOM 2126 C CA . THR A 1 281 ? -24.482 -3.215 16.782 1.00 83.44 281 THR A CA 1
ATOM 2127 C C . THR A 1 281 ? -25.778 -3.965 16.483 1.00 83.44 281 THR A C 1
ATOM 2129 O O . THR A 1 281 ? -25.859 -4.729 15.521 1.00 83.44 281 THR A O 1
ATOM 2132 N N . LYS A 1 282 ? -26.811 -3.726 17.301 1.00 79.69 282 LYS A N 1
ATOM 2133 C CA . LYS A 1 282 ? -28.139 -4.348 17.162 1.00 79.69 282 LYS A CA 1
ATOM 2134 C C . LYS A 1 282 ? -28.905 -3.971 15.883 1.00 79.69 282 LYS A C 1
ATOM 2136 O O . LYS A 1 282 ? -29.794 -4.710 15.478 1.00 79.69 282 LYS A O 1
ATOM 2141 N N . ASP A 1 283 ? -28.534 -2.878 15.210 1.00 73.69 283 ASP A N 1
ATOM 2142 C CA . ASP A 1 283 ? -29.269 -2.325 14.055 1.00 73.69 283 ASP A CA 1
ATOM 2143 C C . ASP A 1 283 ? -29.043 -3.081 12.721 1.00 73.69 283 ASP A C 1
ATOM 2145 O O . ASP A 1 283 ? -29.607 -2.714 11.689 1.00 73.69 283 ASP A O 1
ATOM 2149 N N . GLY A 1 284 ? -28.288 -4.188 12.743 1.00 67.12 284 GLY A N 1
ATOM 2150 C CA . GLY A 1 284 ? -28.266 -5.201 11.681 1.00 67.12 284 GLY A CA 1
ATOM 2151 C C . GLY A 1 284 ? -27.223 -5.026 10.561 1.00 67.12 284 GLY A C 1
ATOM 2152 O O . GLY A 1 284 ? -26.755 -3.935 10.259 1.00 67.12 284 GLY A O 1
ATOM 2153 N N . ASN A 1 285 ? -26.884 -6.171 9.945 1.00 64.06 285 ASN A N 1
ATOM 2154 C CA . ASN A 1 285 ? -25.953 -6.420 8.828 1.00 64.06 285 ASN A CA 1
ATOM 2155 C C . ASN A 1 285 ? -24.596 -5.709 8.896 1.00 64.06 285 ASN A C 1
ATOM 2157 O O . ASN A 1 285 ? -24.279 -4.829 8.094 1.00 64.06 285 ASN A O 1
ATOM 2161 N N . ILE A 1 286 ? -23.740 -6.193 9.796 1.00 84.75 286 ILE A N 1
ATOM 2162 C CA . ILE A 1 286 ? -22.349 -5.756 9.853 1.00 84.75 286 ILE A CA 1
ATOM 2163 C C . ILE A 1 286 ? -21.553 -6.472 8.766 1.00 84.75 286 ILE A C 1
ATOM 2165 O O . ILE A 1 286 ? -21.458 -7.705 8.746 1.00 84.75 286 ILE A O 1
ATOM 2169 N N . LYS A 1 287 ? -20.996 -5.678 7.850 1.00 90.25 287 LYS A N 1
ATOM 2170 C CA . LYS A 1 287 ? -20.085 -6.150 6.814 1.00 90.25 287 LYS A CA 1
ATOM 2171 C C . LYS A 1 287 ? -18.646 -5.899 7.252 1.00 90.25 287 LYS A C 1
ATOM 2173 O O . LYS A 1 287 ? -18.275 -4.752 7.484 1.00 90.25 287 LYS A O 1
ATOM 2178 N N . VAL A 1 288 ? -17.850 -6.957 7.339 1.00 90.56 288 VAL A N 1
ATOM 2179 C CA . VAL A 1 288 ? -16.421 -6.887 7.652 1.00 90.56 288 VAL A CA 1
ATOM 2180 C C . VAL A 1 288 ? -15.673 -7.563 6.515 1.00 90.56 288 VAL A C 1
ATOM 2182 O O . VAL A 1 288 ? -15.657 -8.779 6.410 1.00 90.56 288 VAL A O 1
ATOM 2185 N N . ASP A 1 289 ? -15.098 -6.785 5.608 1.00 91.00 289 ASP A N 1
ATOM 2186 C CA . ASP A 1 289 ? -14.236 -7.362 4.580 1.00 91.00 289 ASP A CA 1
ATOM 2187 C C . ASP A 1 289 ? -12.820 -7.525 5.157 1.00 91.00 289 ASP A C 1
ATOM 2189 O O . ASP A 1 289 ? -12.351 -6.696 5.940 1.00 91.00 289 ASP A O 1
ATOM 2193 N N . LEU A 1 290 ? -12.156 -8.621 4.804 1.00 86.31 290 LEU A N 1
ATOM 2194 C CA . LEU A 1 290 ? -10.800 -8.949 5.229 1.00 86.31 290 LEU A CA 1
ATOM 2195 C C . LEU A 1 290 ? -9.957 -9.235 3.997 1.00 86.31 290 LEU A C 1
ATOM 2197 O O . LEU A 1 290 ? -10.444 -9.709 2.967 1.00 86.31 290 LEU A O 1
ATOM 2201 N N . MET A 1 291 ? -8.671 -8.950 4.108 1.00 83.62 291 MET A N 1
ATOM 2202 C CA . MET A 1 291 ? -7.769 -9.087 2.988 1.00 83.62 291 MET A CA 1
ATOM 2203 C C . MET A 1 291 ? -6.486 -9.763 3.446 1.00 83.62 291 MET A C 1
ATOM 2205 O O . MET A 1 291 ? -5.678 -9.169 4.154 1.00 83.62 291 MET A O 1
ATOM 2209 N N . LEU A 1 292 ? -6.334 -11.031 3.070 1.00 82.31 292 LEU A N 1
ATOM 2210 C CA . LEU A 1 292 ? -5.157 -11.825 3.381 1.00 82.31 292 LEU A CA 1
ATOM 2211 C C . LEU A 1 292 ? -3.950 -11.249 2.645 1.00 82.31 292 LEU A C 1
ATOM 2213 O O . LEU A 1 292 ? -4.023 -10.892 1.463 1.00 82.31 292 LEU A O 1
ATOM 2217 N N . ALA A 1 293 ? -2.843 -11.137 3.370 1.00 67.44 293 ALA A N 1
ATOM 2218 C CA . ALA A 1 293 ? -1.574 -10.730 2.800 1.00 67.44 293 ALA A CA 1
ATOM 2219 C C . ALA A 1 293 ? -0.757 -11.979 2.431 1.00 67.44 293 ALA A C 1
ATOM 2221 O O . ALA A 1 293 ? -0.835 -12.988 3.141 1.00 67.44 293 ALA A O 1
ATOM 2222 N N . PRO A 1 294 ? 0.060 -11.913 1.364 1.00 63.19 294 PRO A N 1
ATOM 2223 C CA . PRO A 1 294 ? 1.088 -12.919 1.101 1.00 63.19 294 PRO A CA 1
ATOM 2224 C C . PRO A 1 294 ? 1.922 -13.147 2.360 1.00 63.19 294 PRO A C 1
ATOM 2226 O O . PRO A 1 294 ? 2.167 -12.180 3.096 1.00 63.19 294 PRO A O 1
ATOM 2229 N N . ILE A 1 295 ? 2.378 -14.381 2.594 1.00 62.22 295 ILE A N 1
ATOM 2230 C CA . ILE A 1 295 ? 3.330 -14.656 3.679 1.00 62.22 295 ILE A CA 1
ATOM 2231 C C . ILE A 1 295 ? 4.489 -13.665 3.572 1.00 62.22 295 ILE A C 1
ATOM 2233 O O . ILE A 1 295 ? 5.093 -13.498 2.512 1.00 62.22 295 ILE A O 1
ATOM 2237 N N . SER A 1 296 ? 4.786 -12.972 4.671 1.00 53.81 296 SER A N 1
ATOM 2238 C CA . SER A 1 296 ? 5.990 -12.149 4.755 1.00 53.81 296 SER A CA 1
ATOM 2239 C C . SER A 1 296 ? 7.197 -13.038 4.467 1.00 53.81 296 SER A C 1
ATOM 2241 O O . SER A 1 296 ? 7.486 -13.948 5.244 1.00 53.81 296 SER A O 1
ATOM 2243 N N . THR A 1 297 ? 7.901 -12.803 3.356 1.00 44.91 297 THR A N 1
ATOM 2244 C CA . THR A 1 297 ? 9.155 -13.500 3.053 1.00 44.91 297 THR A CA 1
ATOM 2245 C C . THR A 1 297 ? 10.202 -13.041 4.062 1.00 44.91 297 THR A C 1
ATOM 2247 O O . THR A 1 297 ? 10.899 -12.046 3.865 1.00 44.91 297 THR A O 1
ATOM 2250 N N . GLN A 1 298 ? 10.245 -13.739 5.195 1.00 51.69 298 GLN A N 1
ATOM 2251 C CA . GLN A 1 298 ? 11.263 -13.592 6.222 1.00 51.69 298 GLN A CA 1
ATOM 2252 C C . GLN A 1 298 ? 12.632 -13.754 5.560 1.00 51.69 298 GLN A C 1
ATOM 2254 O O . GLN A 1 298 ? 12.890 -14.776 4.923 1.00 51.69 298 GLN A O 1
ATOM 2259 N N . GLN A 1 299 ? 13.533 -12.786 5.735 1.00 53.78 299 GLN A N 1
ATOM 2260 C CA . GLN A 1 299 ? 14.939 -13.081 5.502 1.00 53.78 299 GLN A CA 1
ATOM 2261 C C . GLN A 1 299 ? 15.408 -13.961 6.663 1.00 53.78 299 GLN A C 1
ATOM 2263 O O . GLN A 1 299 ? 15.500 -13.532 7.817 1.00 53.78 299 GLN A O 1
ATOM 2268 N N . THR A 1 300 ? 15.627 -15.237 6.364 1.00 56.97 300 THR A N 1
ATOM 2269 C CA . THR A 1 300 ? 16.321 -16.162 7.257 1.00 56.97 300 THR A CA 1
ATOM 2270 C C . THR A 1 300 ? 17.802 -15.832 7.220 1.00 56.97 300 THR A C 1
ATOM 2272 O O . THR A 1 300 ? 18.441 -15.956 6.175 1.00 56.97 300 THR A O 1
ATOM 2275 N N . TYR A 1 301 ? 18.342 -15.428 8.363 1.00 68.25 301 TYR A N 1
ATOM 2276 C CA . TYR A 1 301 ? 19.761 -15.163 8.523 1.00 68.25 301 TYR A CA 1
ATOM 2277 C C . TYR A 1 301 ? 20.371 -16.361 9.234 1.00 68.25 301 TYR A C 1
ATOM 2279 O O . TYR A 1 301 ? 20.017 -16.676 10.366 1.00 68.25 301 TYR A O 1
ATOM 2287 N N . ALA A 1 302 ? 21.288 -17.062 8.582 1.00 68.62 302 ALA A N 1
ATOM 2288 C CA . ALA A 1 302 ? 21.968 -18.156 9.253 1.00 68.62 302 ALA A CA 1
ATOM 2289 C C . ALA A 1 302 ? 22.809 -17.609 10.426 1.00 68.62 302 ALA A C 1
ATOM 2291 O O . ALA A 1 302 ? 23.397 -16.534 10.335 1.00 68.62 302 ALA A O 1
ATOM 2292 N N . SER A 1 303 ? 22.857 -18.348 11.540 1.00 78.50 303 SER A N 1
ATOM 2293 C CA . SER A 1 303 ? 23.731 -18.042 12.688 1.00 78.50 303 SER A CA 1
ATOM 2294 C C . SER A 1 303 ? 25.213 -18.300 12.395 1.00 78.50 303 SER A C 1
ATOM 2296 O O . SER A 1 303 ? 26.087 -17.906 13.176 1.00 78.50 303 SER A O 1
ATOM 2298 N N . VAL A 1 304 ? 25.464 -18.961 11.265 1.00 77.88 304 VAL A N 1
ATOM 2299 C CA . VAL A 1 304 ? 26.743 -19.375 10.707 1.00 77.88 304 VAL A CA 1
ATOM 2300 C C . VAL A 1 304 ? 26.713 -19.050 9.210 1.00 77.88 304 VAL A C 1
ATOM 2302 O O . VAL A 1 304 ? 25.701 -19.290 8.558 1.00 77.88 304 VAL A O 1
ATOM 2305 N N . ASP A 1 305 ? 27.785 -18.501 8.648 1.00 76.81 305 ASP A N 1
ATOM 2306 C CA . ASP A 1 305 ? 27.867 -18.222 7.212 1.00 76.81 305 ASP A CA 1
ATOM 2307 C C . ASP A 1 305 ? 27.959 -19.515 6.368 1.00 76.81 305 ASP A C 1
ATOM 2309 O O . ASP A 1 305 ? 28.128 -20.626 6.881 1.00 76.81 305 ASP A O 1
ATOM 2313 N N . GLY A 1 306 ? 27.873 -19.382 5.039 1.00 71.81 306 GLY A N 1
ATOM 2314 C CA . GLY A 1 306 ? 27.985 -20.513 4.105 1.00 71.81 306 GLY A CA 1
ATOM 2315 C C . GLY A 1 306 ? 29.347 -21.227 4.118 1.00 71.81 306 GLY A C 1
ATOM 2316 O O . GLY A 1 306 ? 29.518 -22.225 3.419 1.00 71.81 306 GLY A O 1
ATOM 2317 N N . GLN A 1 307 ? 30.315 -20.729 4.892 1.00 79.56 307 GLN A N 1
ATOM 2318 C CA . GLN A 1 307 ? 31.661 -21.269 5.060 1.00 79.56 307 GLN A CA 1
ATOM 2319 C C . GLN A 1 307 ? 31.889 -21.875 6.458 1.00 79.56 307 GLN A C 1
ATOM 2321 O O . GLN A 1 307 ? 32.968 -22.412 6.713 1.00 79.56 307 GLN A O 1
ATOM 2326 N N . GLY A 1 308 ? 30.889 -21.855 7.346 1.00 80.06 308 GLY A N 1
ATOM 2327 C CA . GLY A 1 308 ? 30.986 -22.434 8.686 1.00 80.06 308 GLY A CA 1
ATOM 2328 C C . GLY A 1 308 ? 31.505 -21.482 9.772 1.00 80.06 308 GLY A C 1
ATOM 2329 O O . GLY A 1 308 ? 31.789 -21.949 10.876 1.00 80.06 308 GLY A O 1
ATOM 2330 N N . ASN A 1 309 ? 31.629 -20.177 9.503 1.00 84.25 309 ASN A N 1
ATOM 2331 C CA . ASN A 1 309 ? 32.052 -19.178 10.491 1.00 84.25 309 ASN A CA 1
ATOM 2332 C C . ASN A 1 309 ? 30.853 -18.533 11.194 1.00 84.25 309 ASN A C 1
ATOM 2334 O O . ASN A 1 309 ? 29.782 -18.383 10.617 1.00 84.25 309 ASN A O 1
ATOM 2338 N N . SER A 1 310 ? 31.037 -18.099 12.441 1.00 84.62 310 SER A N 1
ATOM 2339 C CA . SER A 1 310 ? 30.001 -17.378 13.190 1.00 84.62 310 SER A CA 1
ATOM 2340 C C . SER A 1 310 ? 29.673 -16.028 12.541 1.00 84.62 310 SER A C 1
ATOM 2342 O O . SER A 1 310 ? 30.577 -15.250 12.248 1.00 84.62 310 SER A O 1
ATOM 2344 N N . THR A 1 311 ? 28.382 -15.704 12.425 1.00 86.56 311 THR A N 1
ATOM 2345 C CA . THR A 1 311 ? 27.889 -14.379 11.994 1.00 86.56 311 THR A CA 1
ATOM 2346 C C . THR A 1 311 ? 27.732 -13.392 13.155 1.00 86.56 311 THR A C 1
ATOM 2348 O O . THR A 1 311 ? 27.020 -12.395 13.051 1.00 86.56 311 THR A O 1
ATOM 2351 N N . TRP A 1 312 ? 28.320 -13.704 14.306 1.00 88.88 312 TRP A N 1
ATOM 2352 C CA . TRP A 1 312 ? 28.263 -12.898 15.517 1.00 88.88 312 TRP A CA 1
ATOM 2353 C C . TRP A 1 312 ? 29.630 -12.316 15.845 1.00 88.88 312 TRP A C 1
ATOM 2355 O O . TRP A 1 312 ? 30.636 -13.026 15.803 1.00 88.88 312 TRP A O 1
ATOM 2365 N N . GLU A 1 313 ? 29.646 -11.046 16.243 1.00 86.75 313 GLU A N 1
ATOM 2366 C CA . GLU A 1 313 ? 30.855 -10.317 16.624 1.00 86.75 313 GLU A CA 1
ATOM 2367 C C . GLU A 1 313 ? 30.706 -9.608 17.973 1.00 86.75 313 GLU A C 1
ATOM 2369 O O . GLU A 1 313 ? 29.604 -9.286 18.431 1.00 86.75 313 GLU A O 1
ATOM 2374 N N . TYR A 1 314 ? 31.854 -9.328 18.596 1.00 81.81 314 TYR A N 1
ATOM 2375 C CA . TYR A 1 314 ? 31.952 -8.556 19.831 1.00 81.81 314 TYR A CA 1
ATOM 2376 C C . TYR A 1 314 ? 31.526 -7.107 19.616 1.00 81.81 314 TYR A C 1
ATOM 2378 O O . TYR A 1 314 ? 31.935 -6.460 18.651 1.00 81.81 314 TYR A O 1
ATOM 2386 N N . LEU A 1 315 ? 30.785 -6.559 20.577 1.00 67.88 315 LEU A N 1
ATOM 2387 C CA . LEU A 1 315 ? 30.371 -5.166 20.543 1.00 67.88 315 LEU A CA 1
ATOM 2388 C C . LEU A 1 315 ? 31.059 -4.370 21.660 1.00 67.88 315 LEU A C 1
ATOM 2390 O O . LEU A 1 315 ? 30.607 -4.357 22.797 1.00 67.88 315 LEU A O 1
ATOM 2394 N N . ALA A 1 316 ? 32.179 -3.731 21.302 1.00 52.94 316 ALA A N 1
ATOM 2395 C CA . ALA A 1 316 ? 32.902 -2.638 21.976 1.00 52.94 316 ALA A CA 1
ATOM 2396 C C . ALA A 1 316 ? 33.262 -2.714 23.485 1.00 52.94 316 ALA A C 1
ATOM 2398 O O . ALA A 1 316 ? 34.037 -1.867 23.924 1.00 52.94 316 ALA A O 1
ATOM 2399 N N . THR A 1 317 ? 32.783 -3.666 24.296 1.00 57.12 317 THR A N 1
ATOM 2400 C CA . THR A 1 317 ? 32.944 -3.588 25.763 1.00 57.12 317 THR A CA 1
ATOM 2401 C C . THR A 1 317 ? 34.177 -4.309 26.310 1.00 57.12 317 THR A C 1
ATOM 2403 O O . THR A 1 317 ? 34.879 -3.711 27.122 1.00 57.12 317 THR A O 1
ATOM 2406 N N . ASN A 1 318 ? 34.504 -5.530 25.863 1.00 61.44 318 ASN A N 1
ATOM 2407 C CA . ASN A 1 318 ? 35.797 -6.187 26.126 1.00 61.44 318 ASN A CA 1
ATOM 2408 C C . ASN A 1 318 ? 35.926 -7.504 25.322 1.00 61.44 318 ASN A C 1
ATOM 2410 O O . ASN A 1 318 ? 35.319 -8.503 25.698 1.00 61.44 318 ASN A O 1
ATOM 2414 N N . PRO A 1 319 ? 36.728 -7.582 24.247 1.00 61.59 319 PRO A N 1
ATOM 2415 C CA . PRO A 1 319 ? 36.869 -8.821 23.473 1.00 61.59 319 PRO A CA 1
ATOM 2416 C C . PRO A 1 319 ? 37.537 -9.967 24.256 1.00 61.59 319 PRO A C 1
ATOM 2418 O O . PRO A 1 319 ? 37.459 -11.113 23.834 1.00 61.59 319 PRO A O 1
ATOM 2421 N N . ASN A 1 320 ? 38.174 -9.692 25.404 1.00 68.62 320 ASN A N 1
ATOM 2422 C CA . ASN A 1 320 ? 38.826 -10.724 26.218 1.00 68.62 320 ASN A CA 1
ATOM 2423 C C . ASN A 1 320 ? 37.862 -11.476 27.155 1.00 68.62 320 ASN A C 1
ATOM 2425 O O . ASN A 1 320 ? 38.262 -12.484 27.732 1.00 68.62 320 ASN A O 1
ATOM 2429 N N . SER A 1 321 ? 36.629 -10.991 27.349 1.00 74.81 321 SER A N 1
ATOM 2430 C CA . SER A 1 321 ? 35.627 -11.614 28.233 1.00 74.81 321 SER A CA 1
ATOM 2431 C C . SER A 1 321 ? 34.578 -12.435 27.483 1.00 74.81 321 SER A C 1
ATOM 2433 O O . SER A 1 321 ? 33.702 -13.014 28.121 1.00 74.81 321 SER A O 1
ATOM 2435 N N . ILE A 1 322 ? 34.636 -12.497 26.153 1.00 83.62 322 ILE A N 1
ATOM 2436 C CA . ILE A 1 322 ? 33.663 -13.212 25.330 1.00 83.62 322 ILE A CA 1
ATOM 2437 C C . ILE A 1 322 ? 34.434 -14.125 24.370 1.00 83.62 322 ILE A C 1
ATOM 2439 O O . ILE A 1 322 ? 35.408 -13.694 23.761 1.00 83.62 322 ILE A O 1
ATOM 2443 N N . SER A 1 323 ? 34.002 -15.374 24.210 1.00 86.62 323 SER A N 1
ATOM 2444 C CA . SER A 1 323 ? 34.486 -16.263 23.149 1.00 86.62 323 SER A CA 1
ATOM 2445 C C . SER A 1 323 ? 33.325 -16.761 22.302 1.00 86.62 323 SER A C 1
ATOM 2447 O O . SER A 1 323 ? 32.339 -17.256 22.847 1.00 86.62 323 SER A O 1
ATOM 2449 N N . ILE A 1 324 ? 33.461 -16.658 20.981 1.00 90.38 324 ILE A N 1
ATOM 2450 C CA . ILE A 1 324 ? 32.455 -17.086 20.004 1.00 90.38 324 ILE A CA 1
ATOM 2451 C C . ILE A 1 324 ? 33.033 -18.232 19.172 1.00 90.38 324 ILE A C 1
ATOM 2453 O O . ILE A 1 324 ? 34.134 -18.116 18.635 1.00 90.38 324 ILE A O 1
ATOM 2457 N N . GLN A 1 325 ? 32.303 -19.341 19.072 1.00 91.12 325 GLN A N 1
ATOM 2458 C CA . GLN A 1 325 ? 32.713 -20.524 18.316 1.00 91.12 325 GLN A CA 1
ATOM 2459 C C . GLN A 1 325 ? 31.513 -21.204 17.657 1.00 91.12 325 GLN A C 1
ATOM 2461 O O . GLN A 1 325 ? 30.386 -21.093 18.134 1.00 91.12 325 GLN A O 1
ATOM 2466 N N . VAL A 1 326 ? 31.757 -21.940 16.574 1.00 90.69 326 VAL A N 1
ATOM 2467 C CA . VAL A 1 326 ? 30.727 -22.738 15.901 1.00 90.69 326 VAL A CA 1
ATOM 2468 C C . VAL A 1 326 ? 30.870 -24.196 16.321 1.00 90.69 326 VAL A C 1
ATOM 2470 O O . VAL A 1 326 ? 31.923 -24.805 16.136 1.00 90.69 326 VAL A O 1
ATOM 2473 N N . VAL A 1 327 ? 29.804 -24.768 16.881 1.00 88.00 327 VAL A N 1
ATOM 2474 C CA . VAL A 1 327 ? 29.750 -26.164 17.332 1.00 88.00 327 VAL A CA 1
ATOM 2475 C C . VAL A 1 327 ? 28.518 -26.822 16.718 1.00 88.00 327 VAL A C 1
ATOM 2477 O O . VAL A 1 327 ? 27.390 -26.411 16.976 1.00 88.00 327 VAL A O 1
ATOM 2480 N N . ASN A 1 328 ? 28.724 -27.858 15.896 1.00 85.69 328 ASN A N 1
ATOM 2481 C CA . ASN A 1 328 ? 27.655 -28.592 15.197 1.00 85.69 328 ASN A CA 1
ATOM 2482 C C . ASN A 1 328 ? 26.695 -27.690 14.393 1.00 85.69 328 ASN A C 1
ATOM 2484 O O . ASN A 1 328 ? 25.484 -27.896 14.420 1.00 85.69 328 ASN A O 1
ATOM 2488 N N . GLY A 1 329 ? 27.232 -26.678 13.705 1.00 81.81 329 GLY A N 1
ATOM 2489 C CA . GLY A 1 329 ? 26.437 -25.758 12.883 1.00 81.81 329 GLY A CA 1
ATOM 2490 C C . GLY A 1 329 ? 25.634 -24.719 13.671 1.00 81.81 329 GLY A C 1
ATOM 2491 O O . GLY A 1 329 ? 24.829 -24.020 13.072 1.00 81.81 329 GLY A O 1
ATOM 2492 N N . LYS A 1 330 ? 25.855 -24.598 14.986 1.00 87.44 330 LYS A N 1
ATOM 2493 C CA . LYS A 1 330 ? 25.257 -23.562 15.839 1.00 87.44 330 LYS A CA 1
ATOM 2494 C C . LYS A 1 330 ? 26.340 -22.656 16.403 1.00 87.44 330 LYS A C 1
ATOM 2496 O O . LYS A 1 330 ? 27.452 -23.119 16.669 1.00 87.44 330 LYS A O 1
ATOM 2501 N N . THR A 1 331 ? 26.000 -21.398 16.655 1.00 92.31 331 THR A N 1
ATOM 2502 C CA . THR A 1 331 ? 26.937 -20.446 17.259 1.00 92.31 331 THR A CA 1
ATOM 2503 C C . THR A 1 331 ? 26.823 -20.487 18.778 1.00 92.31 331 THR A C 1
ATOM 2505 O O . THR A 1 331 ? 25.767 -20.208 19.343 1.00 92.31 331 THR A O 1
ATOM 2508 N N . GLU A 1 332 ? 27.921 -20.845 19.440 1.00 92.62 332 GLU A N 1
ATOM 2509 C CA . GLU A 1 332 ? 28.066 -20.888 20.892 1.00 92.62 332 GLU A CA 1
ATOM 2510 C C . GLU A 1 332 ? 28.908 -19.698 21.371 1.00 92.62 332 GLU A C 1
ATOM 2512 O O . GLU A 1 332 ? 30.024 -19.463 20.903 1.00 92.62 332 GLU A O 1
ATOM 2517 N N . MET A 1 333 ? 28.350 -18.936 22.309 1.00 90.88 333 MET A N 1
ATOM 2518 C CA . MET A 1 333 ? 28.910 -17.705 22.858 1.00 90.88 333 MET A CA 1
ATOM 2519 C C . MET A 1 333 ? 29.110 -17.877 24.359 1.00 90.88 333 MET A C 1
ATOM 2521 O O . MET A 1 333 ? 28.137 -17.997 25.107 1.00 90.88 333 MET A O 1
ATOM 2525 N N . SER A 1 334 ? 30.362 -17.879 24.809 1.00 88.81 334 SER A N 1
ATOM 2526 C CA . SER A 1 334 ? 30.704 -17.934 26.230 1.00 88.81 334 SER A CA 1
ATOM 2527 C C . SER A 1 334 ? 31.104 -16.555 26.732 1.00 88.81 334 SER A C 1
ATOM 2529 O O . SER A 1 334 ? 32.050 -15.948 26.242 1.00 88.81 334 SER A O 1
ATOM 2531 N N . PHE A 1 335 ? 30.386 -16.088 27.743 1.00 85.44 335 PHE A N 1
ATOM 2532 C CA . PHE A 1 335 ? 30.585 -14.833 28.446 1.00 85.44 335 PHE A CA 1
ATOM 2533 C C . PHE A 1 335 ? 31.259 -15.135 29.786 1.00 85.44 335 PHE A C 1
ATOM 2535 O O . PHE A 1 335 ? 30.737 -15.908 30.593 1.00 85.44 335 PHE A O 1
ATOM 2542 N N . GLN A 1 336 ? 32.419 -14.542 30.036 1.00 79.75 336 GLN A N 1
ATOM 2543 C CA . GLN A 1 336 ? 33.085 -14.576 31.333 1.00 79.75 336 GLN A CA 1
ATOM 2544 C C . GLN A 1 336 ? 32.558 -13.466 32.242 1.00 79.75 336 GLN A C 1
ATOM 2546 O O . GLN A 1 336 ? 31.969 -12.486 31.780 1.00 79.75 336 GLN A O 1
ATOM 2551 N N . ASP A 1 337 ? 32.770 -13.633 33.547 1.00 66.50 337 ASP A N 1
ATOM 2552 C CA . ASP A 1 337 ? 32.324 -12.667 34.546 1.00 66.50 337 ASP A CA 1
ATOM 2553 C C . ASP A 1 337 ? 33.030 -11.325 34.317 1.00 66.50 337 ASP A C 1
ATOM 2555 O O . ASP A 1 337 ? 34.263 -11.244 34.299 1.00 66.50 337 ASP A O 1
ATOM 2559 N N . GLY A 1 338 ? 32.250 -10.273 34.074 1.00 53.41 338 GLY A N 1
ATOM 2560 C CA . GLY A 1 338 ? 32.787 -8.941 33.850 1.00 53.41 338 GLY A CA 1
ATOM 2561 C C . GLY A 1 338 ? 33.354 -8.406 35.156 1.00 53.41 338 GLY A C 1
ATOM 2562 O O . GLY A 1 338 ? 32.617 -8.168 36.112 1.00 53.41 338 GLY A O 1
ATOM 2563 N N . THR A 1 339 ? 34.658 -8.154 35.218 1.00 48.44 339 THR A N 1
ATOM 2564 C CA . THR A 1 339 ? 35.183 -7.294 36.275 1.00 48.44 339 THR A CA 1
ATOM 2565 C C . THR A 1 339 ? 34.546 -5.909 36.092 1.00 48.44 339 THR A C 1
ATOM 2567 O O . THR A 1 339 ? 34.785 -5.242 35.089 1.00 48.44 339 THR A O 1
ATOM 2570 N N . ASN A 1 340 ? 33.718 -5.486 37.060 1.00 48.47 340 ASN A N 1
ATOM 2571 C CA . ASN A 1 340 ? 33.106 -4.146 37.201 1.00 48.47 340 ASN A CA 1
ATOM 2572 C C . ASN A 1 340 ? 31.696 -3.905 36.606 1.00 48.47 340 ASN A C 1
ATOM 2574 O O . ASN A 1 340 ? 31.455 -2.825 36.072 1.00 48.47 340 ASN A O 1
ATOM 2578 N N . ASN A 1 341 ? 30.734 -4.831 36.741 1.00 49.72 341 ASN A N 1
ATOM 2579 C CA . ASN A 1 341 ? 29.316 -4.614 36.357 1.00 49.72 341 ASN A CA 1
ATOM 2580 C C . ASN A 1 341 ? 29.076 -4.261 34.868 1.00 49.72 341 ASN A C 1
ATOM 2582 O O . ASN A 1 341 ? 27.985 -3.822 34.502 1.00 49.72 341 ASN A O 1
ATOM 2586 N N . ALA A 1 342 ? 30.072 -4.437 33.998 1.00 54.06 342 ALA A N 1
ATOM 2587 C CA . ALA A 1 342 ? 29.928 -4.187 32.571 1.00 54.06 342 ALA A CA 1
ATOM 2588 C C . ALA A 1 342 ? 29.115 -5.319 31.926 1.00 54.06 342 ALA A C 1
ATOM 2590 O O . ALA A 1 342 ? 29.431 -6.495 32.100 1.00 54.06 342 ALA A O 1
ATOM 2591 N N . THR A 1 343 ? 28.065 -4.965 31.182 1.00 67.75 343 THR A N 1
ATOM 2592 C CA . THR A 1 343 ? 27.308 -5.943 30.389 1.00 67.75 343 THR A CA 1
ATOM 2593 C C . THR A 1 343 ? 28.113 -6.284 29.136 1.00 67.75 343 THR A C 1
ATOM 2595 O O . THR A 1 343 ? 28.562 -5.394 28.409 1.00 67.75 343 THR A O 1
ATOM 2598 N N . ASN A 1 344 ? 28.335 -7.576 28.908 1.00 77.12 344 ASN A N 1
ATOM 2599 C CA . ASN A 1 344 ? 29.024 -8.073 27.724 1.00 77.12 344 ASN A CA 1
ATOM 2600 C C . ASN A 1 344 ? 28.010 -8.202 26.584 1.00 77.12 344 ASN A C 1
ATOM 2602 O O . ASN A 1 344 ? 26.957 -8.804 26.786 1.00 77.12 344 ASN A O 1
ATOM 2606 N N . PHE A 1 345 ? 28.327 -7.664 25.405 1.00 85.25 345 PHE A N 1
ATOM 2607 C CA . PHE A 1 345 ? 27.415 -7.640 24.263 1.00 85.25 345 PHE A CA 1
ATOM 2608 C C . PHE A 1 345 ? 28.029 -8.288 23.026 1.00 85.25 345 PHE A C 1
ATOM 2610 O O . PHE A 1 345 ? 29.206 -8.094 22.707 1.00 85.25 345 PHE A O 1
ATOM 2617 N N . VAL A 1 346 ? 27.186 -9.009 22.300 1.00 87.38 346 VAL A N 1
ATOM 2618 C CA . VAL A 1 346 ? 27.462 -9.527 20.960 1.00 87.38 346 VAL A CA 1
ATOM 2619 C C . VAL A 1 346 ? 26.350 -9.082 20.028 1.00 87.38 346 VAL A C 1
ATOM 2621 O O . VAL A 1 346 ? 25.191 -8.991 20.441 1.00 87.38 346 VAL A O 1
ATOM 2624 N N . ARG A 1 347 ? 26.691 -8.811 18.770 1.00 88.75 347 ARG A N 1
ATOM 2625 C CA . ARG A 1 347 ? 25.715 -8.477 17.729 1.00 88.75 347 ARG A CA 1
ATOM 2626 C C . ARG A 1 347 ? 25.820 -9.428 16.553 1.00 88.75 347 ARG A C 1
ATOM 2628 O O . ARG A 1 347 ? 26.904 -9.936 16.264 1.00 88.75 347 ARG A O 1
ATOM 2635 N N . SER A 1 348 ? 24.706 -9.603 15.857 1.00 85.94 348 SER A N 1
ATOM 2636 C CA . SER A 1 348 ? 24.712 -10.226 14.537 1.00 85.94 348 SER A CA 1
ATOM 2637 C C . SER A 1 348 ? 25.305 -9.254 13.510 1.00 85.94 348 SER A C 1
ATOM 2639 O O . SER A 1 348 ? 24.981 -8.065 13.526 1.00 85.94 348 SER A O 1
ATOM 2641 N N . THR A 1 349 ? 26.182 -9.740 12.631 1.00 83.06 349 THR A N 1
ATOM 2642 C CA . THR A 1 349 ? 26.780 -8.968 11.525 1.00 83.06 349 THR A CA 1
ATOM 2643 C C . THR A 1 349 ? 25.993 -9.076 10.227 1.00 83.06 349 THR A C 1
ATOM 2645 O O . THR A 1 349 ? 26.174 -8.255 9.333 1.00 83.06 349 THR A O 1
ATOM 2648 N N . VAL A 1 350 ? 25.118 -10.077 10.124 1.00 74.38 350 VAL A N 1
ATOM 2649 C CA . VAL A 1 350 ? 24.339 -10.360 8.912 1.00 74.38 350 VAL A CA 1
ATOM 2650 C C . VAL A 1 350 ? 22.988 -9.655 8.895 1.00 74.38 350 VAL A C 1
ATOM 2652 O O . VAL A 1 350 ? 22.435 -9.459 7.821 1.00 74.38 350 VAL A O 1
ATOM 2655 N N . ILE A 1 351 ? 22.470 -9.240 10.057 1.00 79.44 351 ILE A N 1
ATOM 2656 C CA . ILE A 1 351 ? 21.220 -8.477 10.145 1.00 79.44 351 ILE A CA 1
ATOM 2657 C C . ILE A 1 351 ? 21.539 -6.984 9.951 1.00 79.44 351 ILE A C 1
ATOM 2659 O O . ILE A 1 351 ? 22.292 -6.423 10.757 1.00 79.44 351 ILE A O 1
ATOM 2663 N N . PRO A 1 352 ? 20.970 -6.313 8.931 1.00 74.19 352 PRO A N 1
ATOM 2664 C CA . PRO A 1 352 ? 21.109 -4.870 8.772 1.00 74.19 352 PRO A CA 1
ATOM 2665 C C . PRO A 1 352 ? 20.548 -4.145 9.996 1.00 74.19 352 PRO A C 1
ATOM 2667 O O . PRO A 1 352 ? 19.522 -4.548 10.541 1.00 74.19 352 PRO A O 1
ATOM 2670 N N . GLY A 1 353 ? 21.191 -3.057 10.422 1.00 80.50 353 GLY A N 1
ATOM 2671 C CA . GLY A 1 353 ? 20.657 -2.253 11.519 1.00 80.50 353 GLY A CA 1
ATOM 2672 C C . GLY A 1 353 ? 19.287 -1.668 11.164 1.00 80.50 353 GLY A C 1
ATOM 2673 O O . GLY A 1 353 ? 19.115 -1.167 10.050 1.00 80.50 353 GLY A O 1
ATOM 2674 N N . PHE A 1 354 ? 18.344 -1.705 12.109 1.00 79.94 354 PHE A N 1
ATOM 2675 C CA . PHE A 1 354 ? 16.984 -1.205 11.910 1.00 79.94 354 PHE A CA 1
ATOM 2676 C C . PHE A 1 354 ? 16.460 -0.367 13.079 1.00 79.94 354 PHE A C 1
ATOM 2678 O O . PHE A 1 354 ? 16.929 -0.463 14.216 1.00 79.94 354 PHE A O 1
ATOM 2685 N N . GLU A 1 355 ? 15.494 0.494 12.785 1.00 82.56 355 GLU A N 1
ATOM 2686 C CA . GLU A 1 355 ? 14.637 1.153 13.760 1.00 82.56 355 GLU A CA 1
ATOM 2687 C C . GLU A 1 355 ? 13.481 0.208 14.111 1.00 82.56 355 GLU A C 1
ATOM 2689 O O . GLU A 1 355 ? 13.467 -0.394 15.182 1.00 82.56 355 GLU A O 1
ATOM 2694 N N . ASN A 1 356 ? 12.534 0.008 13.210 1.00 78.50 356 ASN A N 1
ATOM 2695 C CA . ASN A 1 356 ? 11.378 -0.858 13.367 1.00 78.50 356 ASN A CA 1
ATOM 2696 C C . ASN A 1 356 ? 11.630 -2.218 12.710 1.00 78.50 356 ASN A C 1
ATOM 2698 O O . ASN A 1 356 ? 12.229 -2.312 11.641 1.00 78.50 356 ASN A O 1
ATOM 2702 N N . GLY A 1 357 ? 11.153 -3.286 13.332 1.00 79.81 357 GLY A N 1
ATOM 2703 C CA . GLY A 1 357 ? 11.368 -4.634 12.825 1.00 79.81 357 GLY A CA 1
ATOM 2704 C C . GLY A 1 357 ? 10.966 -5.712 13.816 1.00 79.81 357 GLY A C 1
ATOM 2705 O O . GLY A 1 357 ? 10.627 -5.428 14.966 1.00 79.81 357 GLY A O 1
ATOM 2706 N N . SER A 1 358 ? 11.039 -6.962 13.378 1.00 85.69 358 SER A N 1
ATOM 2707 C CA . SER A 1 358 ? 10.946 -8.139 14.232 1.00 85.69 358 SER A CA 1
ATOM 2708 C C . SER A 1 358 ? 12.156 -9.048 14.070 1.00 85.69 358 SER A C 1
ATOM 2710 O O . SER A 1 358 ? 12.761 -9.127 13.001 1.00 85.69 358 SER A O 1
ATOM 2712 N N . VAL A 1 359 ? 12.513 -9.735 15.151 1.00 87.31 359 VAL A N 1
ATOM 2713 C CA . VAL A 1 359 ? 13.613 -10.698 15.216 1.00 87.31 359 VAL A CA 1
ATOM 2714 C C . VAL A 1 359 ? 13.120 -11.950 15.908 1.00 87.31 359 VAL A C 1
ATOM 2716 O O . VAL A 1 359 ? 12.490 -11.873 16.965 1.00 87.31 359 VAL A O 1
ATOM 2719 N N . GLU A 1 360 ? 13.460 -13.093 15.330 1.00 90.12 360 GLU A N 1
ATOM 2720 C CA . GLU A 1 360 ? 13.151 -14.422 15.836 1.00 90.12 360 GLU A CA 1
ATOM 2721 C C . GLU A 1 360 ? 14.426 -15.270 15.884 1.00 90.12 360 GLU A C 1
ATOM 2723 O O . GLU A 1 360 ? 15.258 -15.176 14.982 1.00 90.12 360 GLU A O 1
ATOM 2728 N N . MET A 1 361 ? 14.613 -16.065 16.939 1.00 91.38 361 MET A N 1
ATOM 2729 C CA . MET A 1 361 ? 15.738 -16.999 17.059 1.00 91.38 361 MET A CA 1
ATOM 2730 C C . MET A 1 361 ? 15.475 -18.096 18.096 1.00 91.38 361 MET A C 1
ATOM 2732 O O . MET A 1 361 ? 14.717 -17.899 19.048 1.00 91.38 361 MET A O 1
ATOM 2736 N N . ASP A 1 362 ? 16.171 -19.223 17.947 1.00 93.50 362 ASP A N 1
ATOM 2737 C CA . ASP A 1 362 ? 16.217 -20.293 18.941 1.00 93.50 362 ASP A CA 1
ATOM 2738 C C . ASP A 1 362 ? 17.438 -20.132 19.845 1.00 93.50 362 ASP A C 1
ATOM 2740 O O . ASP A 1 362 ? 18.570 -19.976 19.373 1.00 93.50 362 ASP A O 1
ATOM 2744 N N . LEU A 1 363 ? 17.220 -20.214 21.159 1.00 93.38 363 LEU A N 1
ATOM 2745 C CA . LEU A 1 363 ? 18.264 -19.984 22.153 1.00 93.38 363 LEU A CA 1
ATOM 2746 C C . LEU A 1 363 ? 18.334 -21.087 23.199 1.00 93.38 363 LEU A C 1
ATOM 2748 O O . LEU A 1 363 ? 17.315 -21.563 23.693 1.00 93.38 363 LEU A O 1
ATOM 2752 N N . ILE A 1 364 ? 19.554 -21.465 23.581 1.00 93.81 364 ILE A N 1
ATOM 2753 C CA . ILE A 1 364 ? 19.806 -22.444 24.645 1.00 93.81 364 ILE A CA 1
ATOM 2754 C C . ILE A 1 364 ? 20.831 -21.871 25.621 1.00 93.81 364 ILE A C 1
ATOM 2756 O O . ILE A 1 364 ? 21.971 -21.598 25.243 1.00 93.81 364 ILE A O 1
ATOM 2760 N N . ALA A 1 365 ? 20.458 -21.759 26.894 1.00 91.19 365 ALA A N 1
ATOM 2761 C CA . ALA A 1 365 ? 21.389 -21.436 27.971 1.00 91.19 365 ALA A CA 1
ATOM 2762 C C . ALA A 1 365 ? 22.073 -22.706 28.502 1.00 91.19 365 ALA A C 1
ATOM 2764 O O . ALA A 1 365 ? 21.397 -23.656 28.897 1.00 91.19 365 ALA A O 1
ATOM 2765 N N . ARG A 1 366 ? 23.411 -22.746 28.534 1.00 88.06 366 ARG A N 1
ATOM 2766 C CA . ARG A 1 366 ? 24.196 -23.918 28.979 1.00 88.06 366 ARG A CA 1
ATOM 2767 C C . ARG A 1 366 ? 24.534 -23.917 30.468 1.00 88.06 366 ARG A C 1
ATOM 2769 O O . ARG A 1 366 ? 24.714 -24.994 31.028 1.00 88.06 366 ARG A O 1
ATOM 2776 N N . SER A 1 367 ? 24.623 -22.750 31.108 1.00 81.56 367 SER A N 1
ATOM 2777 C CA . SER A 1 367 ? 24.948 -22.645 32.539 1.00 81.56 367 SER A CA 1
ATOM 2778 C C . SER A 1 367 ? 23.803 -22.049 33.358 1.00 81.56 367 SER A C 1
ATOM 2780 O O . SER A 1 367 ? 23.306 -22.703 34.273 1.00 81.56 367 SER A O 1
ATOM 2782 N N . THR A 1 368 ? 23.344 -20.842 33.020 1.00 81.38 368 THR A N 1
ATOM 2783 C CA . THR A 1 368 ? 22.214 -20.179 33.685 1.00 81.38 368 THR A CA 1
ATOM 2784 C C . THR A 1 368 ? 21.319 -19.487 32.667 1.00 81.38 368 THR A C 1
ATOM 2786 O O . THR A 1 368 ? 21.809 -18.934 31.695 1.00 81.38 368 THR A O 1
ATOM 2789 N N . ALA A 1 369 ? 20.009 -19.490 32.880 1.00 81.25 369 ALA A N 1
ATOM 2790 C CA . ALA A 1 369 ? 19.076 -18.703 32.075 1.00 81.25 369 ALA A CA 1
ATOM 2791 C C . ALA A 1 369 ? 18.732 -17.349 32.726 1.00 81.25 369 ALA A C 1
ATOM 2793 O O . ALA A 1 369 ? 17.867 -16.642 32.223 1.00 81.25 369 ALA A O 1
ATOM 2794 N N . SER A 1 370 ? 19.393 -16.969 33.828 1.00 84.38 370 SER A N 1
ATOM 2795 C CA . SER A 1 370 ? 19.250 -15.653 34.466 1.00 84.38 370 SER A CA 1
ATOM 2796 C C . SER A 1 370 ? 20.194 -14.607 33.871 1.00 84.38 370 SER A C 1
ATOM 2798 O O . SER A 1 370 ? 21.291 -14.932 33.412 1.00 84.38 370 SER A O 1
ATOM 2800 N N . ASN A 1 371 ? 19.796 -13.335 33.952 1.00 86.50 371 ASN A N 1
ATOM 2801 C CA . ASN A 1 371 ? 20.560 -12.175 33.493 1.00 86.50 371 ASN A CA 1
ATOM 2802 C C . ASN A 1 371 ? 20.953 -12.253 32.006 1.00 86.50 371 ASN A C 1
ATOM 2804 O O . ASN A 1 371 ? 22.061 -11.863 31.624 1.00 86.50 371 ASN A O 1
ATOM 2808 N N . VAL A 1 372 ? 20.049 -12.772 31.175 1.00 88.25 372 VAL A N 1
ATOM 2809 C CA . VAL A 1 372 ? 20.213 -12.855 29.721 1.00 88.25 372 VAL A CA 1
ATOM 2810 C C . VAL A 1 372 ? 19.278 -11.851 29.067 1.00 88.25 372 VAL A C 1
ATOM 2812 O O . VAL A 1 372 ? 18.075 -11.905 29.298 1.00 88.25 372 VAL A O 1
ATOM 2815 N N . GLY A 1 373 ? 19.821 -10.954 28.246 1.00 89.00 373 GLY A N 1
ATOM 2816 C CA . GLY A 1 373 ? 19.065 -9.956 27.494 1.00 89.00 373 GLY A CA 1
ATOM 2817 C C . GLY A 1 373 ? 19.124 -10.191 25.987 1.00 89.00 373 GLY A C 1
ATOM 2818 O O . GLY A 1 373 ? 20.209 -10.294 25.413 1.00 89.00 373 GLY A O 1
ATOM 2819 N N . PHE A 1 374 ? 17.955 -10.202 25.349 1.00 90.00 374 PHE A N 1
ATOM 2820 C CA . PHE A 1 374 ? 17.774 -10.135 23.900 1.00 90.00 374 PHE A CA 1
ATOM 2821 C C . PHE A 1 374 ? 17.732 -8.672 23.484 1.00 90.00 374 PHE A C 1
ATOM 2823 O O . PHE A 1 374 ? 16.858 -7.925 23.922 1.00 90.00 374 PHE A O 1
ATOM 2830 N N . ILE A 1 375 ? 18.700 -8.238 22.685 1.00 89.69 375 ILE A N 1
ATOM 2831 C CA . ILE A 1 375 ? 18.832 -6.842 22.271 1.00 89.69 375 ILE A CA 1
ATOM 2832 C C . ILE A 1 375 ? 17.988 -6.631 21.020 1.00 89.69 375 ILE A C 1
ATOM 2834 O O . ILE A 1 375 ? 18.252 -7.239 19.983 1.00 89.69 375 ILE A O 1
ATOM 2838 N N . LEU A 1 376 ? 16.998 -5.748 21.132 1.00 88.56 376 LEU A N 1
ATOM 2839 C CA . LEU A 1 376 ? 16.045 -5.448 20.061 1.00 88.56 376 LEU A CA 1
ATOM 2840 C C . LEU A 1 376 ? 16.561 -4.365 19.116 1.00 88.56 376 LEU A C 1
ATOM 2842 O O . LEU A 1 376 ? 16.355 -4.434 17.911 1.00 88.56 376 LEU A O 1
ATOM 2846 N N . ARG A 1 377 ? 17.210 -3.347 19.688 1.00 90.38 377 ARG A N 1
ATOM 2847 C CA . ARG A 1 377 ? 17.794 -2.210 18.975 1.00 90.38 377 ARG A CA 1
ATOM 2848 C C . ARG A 1 377 ? 18.924 -1.655 19.826 1.00 90.38 377 ARG A C 1
ATOM 2850 O O . ARG A 1 377 ? 18.659 -1.126 20.903 1.00 90.38 377 ARG A O 1
ATOM 2857 N N . MET A 1 378 ? 20.165 -1.764 19.368 1.00 88.56 378 MET A N 1
ATOM 2858 C CA . MET A 1 378 ? 21.323 -1.128 20.005 1.00 88.56 378 MET A CA 1
ATOM 2859 C C . MET A 1 378 ? 22.029 -0.206 19.021 1.00 88.56 378 MET A C 1
ATOM 2861 O O . MET A 1 378 ? 22.642 -0.671 18.061 1.00 88.56 378 MET A O 1
ATOM 2865 N N . VAL A 1 379 ? 21.927 1.099 19.267 1.00 88.31 379 VAL A N 1
ATOM 2866 C CA . VAL A 1 379 ? 22.643 2.135 18.509 1.00 88.31 379 VAL A CA 1
ATOM 2867 C C . VAL A 1 379 ? 24.093 2.199 18.997 1.00 88.31 379 VAL A C 1
ATOM 2869 O O . VAL A 1 379 ? 25.023 2.183 18.195 1.00 88.31 379 VAL A O 1
ATOM 2872 N N . ASP A 1 380 ? 24.282 2.181 20.319 1.00 86.31 380 ASP A N 1
ATOM 2873 C CA . ASP A 1 380 ? 25.578 2.100 20.998 1.00 86.31 380 ASP A CA 1
ATOM 2874 C C . ASP A 1 380 ? 25.409 1.568 22.442 1.00 86.31 380 ASP A C 1
ATOM 2876 O O . ASP A 1 380 ? 24.299 1.269 22.885 1.00 86.31 380 ASP A O 1
ATOM 2880 N N . SER A 1 381 ? 26.505 1.443 23.202 1.00 79.31 381 SER A N 1
ATOM 2881 C CA . SER A 1 381 ? 26.492 0.900 24.575 1.00 79.31 381 SER A CA 1
ATOM 2882 C C . SER A 1 381 ? 25.696 1.730 25.593 1.00 79.31 381 SER A C 1
ATOM 2884 O O . SER A 1 381 ? 25.370 1.228 26.668 1.00 79.31 381 SER A O 1
ATOM 2886 N N . SER A 1 382 ? 25.401 2.989 25.278 1.00 86.00 382 SER A N 1
ATOM 2887 C CA . SER A 1 382 ? 24.602 3.915 26.085 1.00 86.00 382 SER A CA 1
ATOM 2888 C C . SER A 1 382 ? 23.171 4.073 25.553 1.00 86.00 382 SER A C 1
ATOM 2890 O O . SER A 1 382 ? 22.362 4.737 26.202 1.00 86.00 382 SER A O 1
ATOM 2892 N N . ASN A 1 383 ? 22.858 3.467 24.401 1.00 89.88 383 ASN A N 1
ATOM 2893 C CA . ASN A 1 383 ? 21.606 3.619 23.666 1.00 89.88 383 ASN A CA 1
ATOM 2894 C C . ASN A 1 383 ? 21.117 2.267 23.131 1.00 89.88 383 ASN A C 1
ATOM 2896 O O . ASN A 1 383 ? 21.396 1.894 21.985 1.00 89.88 383 ASN A O 1
ATOM 2900 N N . TYR A 1 384 ? 20.370 1.524 23.951 1.00 90.38 384 TYR A N 1
ATOM 2901 C CA . TYR A 1 384 ? 19.842 0.220 23.558 1.00 90.38 384 TYR A CA 1
ATOM 2902 C C . TYR A 1 384 ? 18.531 -0.170 24.235 1.00 90.38 384 TYR A C 1
ATOM 2904 O O . TYR A 1 384 ? 18.147 0.357 25.276 1.00 90.38 384 TYR A O 1
ATOM 2912 N N . ILE A 1 385 ? 17.861 -1.150 23.637 1.00 92.62 385 ILE A N 1
ATOM 2913 C CA . ILE A 1 385 ? 16.662 -1.795 24.162 1.00 92.62 385 ILE A CA 1
ATOM 2914 C C . ILE A 1 385 ? 16.947 -3.285 24.289 1.00 92.62 385 ILE A C 1
ATOM 2916 O O . ILE A 1 385 ? 17.387 -3.912 23.323 1.00 92.62 385 ILE A O 1
ATOM 2920 N N . SER A 1 386 ? 16.668 -3.858 25.456 1.00 91.50 386 SER A N 1
ATOM 2921 C CA . SER A 1 386 ? 16.782 -5.296 25.687 1.00 91.50 386 SER A CA 1
ATOM 2922 C C . SER A 1 386 ? 15.572 -5.852 26.420 1.00 91.50 386 SER A C 1
ATOM 2924 O O . SER A 1 386 ? 15.055 -5.201 27.327 1.00 91.50 386 SER A O 1
ATOM 2926 N N . VAL A 1 387 ? 15.176 -7.076 26.093 1.00 92.06 387 VAL A N 1
ATOM 2927 C CA . VAL A 1 387 ? 14.140 -7.826 26.811 1.00 92.06 387 VAL A CA 1
ATOM 2928 C C . VAL A 1 387 ? 14.719 -9.162 27.241 1.00 92.06 387 VAL A C 1
ATOM 2930 O O . VAL A 1 387 ? 15.412 -9.802 26.457 1.00 92.06 387 VAL A O 1
ATOM 2933 N N . GLY A 1 388 ? 14.492 -9.583 28.480 1.00 91.19 388 GLY A N 1
ATOM 2934 C CA . GLY A 1 388 ? 15.116 -10.805 28.971 1.00 91.19 388 GLY A CA 1
ATOM 2935 C C . GLY A 1 388 ? 14.905 -11.078 30.451 1.00 91.19 388 GLY A C 1
ATOM 2936 O O . GLY A 1 388 ? 14.047 -10.473 31.093 1.00 91.19 388 GLY A O 1
ATOM 2937 N N . THR A 1 389 ? 15.696 -12.004 30.984 1.00 90.44 389 THR A N 1
ATOM 2938 C CA . THR A 1 389 ? 15.601 -12.474 32.369 1.00 90.44 389 THR A CA 1
ATOM 2939 C C . THR A 1 389 ? 16.434 -11.620 33.327 1.00 90.44 389 THR A C 1
ATOM 2941 O O . THR A 1 389 ? 17.520 -11.141 32.989 1.00 90.44 389 THR A O 1
ATOM 2944 N N . LYS A 1 390 ? 15.947 -11.460 34.563 1.00 86.69 390 LYS A N 1
ATOM 2945 C CA . LYS A 1 390 ? 16.626 -10.753 35.663 1.00 86.69 390 LYS A CA 1
ATOM 2946 C C . LYS A 1 390 ? 17.431 -11.730 36.526 1.00 86.69 390 LYS A C 1
ATOM 2948 O O . LYS A 1 390 ? 18.087 -12.636 36.018 1.00 86.69 390 LYS A O 1
ATOM 2953 N N . ASP A 1 391 ? 17.414 -11.554 37.847 1.00 81.38 391 ASP A N 1
ATOM 2954 C CA . ASP A 1 391 ? 18.151 -12.392 38.793 1.00 81.38 391 ASP A CA 1
ATOM 2955 C C . ASP A 1 391 ? 17.633 -13.826 38.886 1.00 81.38 391 ASP A C 1
ATOM 2957 O O . ASP A 1 391 ? 18.423 -14.730 39.173 1.00 81.38 391 ASP A O 1
ATOM 2961 N N . LYS A 1 392 ? 16.350 -14.050 38.581 1.00 77.12 392 LYS A N 1
ATOM 2962 C CA . LYS A 1 392 ? 15.744 -15.382 38.481 1.00 77.12 392 LYS A CA 1
ATOM 2963 C C . LYS A 1 392 ? 15.230 -15.652 37.069 1.00 77.12 392 LYS A C 1
ATOM 2965 O O . LYS A 1 392 ? 14.813 -14.741 36.364 1.00 77.12 392 LYS A O 1
ATOM 2970 N N . ASN A 1 393 ? 15.207 -16.924 36.682 1.00 74.88 393 ASN A N 1
ATOM 2971 C CA . ASN A 1 393 ? 14.836 -17.361 35.331 1.00 74.88 393 ASN A CA 1
ATOM 2972 C C . ASN A 1 393 ? 13.337 -17.193 34.998 1.00 74.88 393 ASN A C 1
ATOM 2974 O O . ASN A 1 393 ? 12.935 -17.404 33.857 1.00 74.88 393 ASN A O 1
ATOM 2978 N N . ASN A 1 394 ? 12.511 -16.861 35.994 1.00 74.75 394 ASN A N 1
ATOM 2979 C CA . ASN A 1 394 ? 11.081 -16.580 35.862 1.00 74.75 394 ASN A CA 1
ATOM 2980 C C . ASN A 1 394 ? 10.741 -15.090 36.052 1.00 74.75 394 ASN A C 1
ATOM 2982 O O . ASN A 1 394 ? 9.569 -14.725 36.040 1.00 74.75 394 ASN A O 1
ATOM 2986 N N . GLU A 1 395 ? 11.745 -14.235 36.257 1.00 86.25 395 GLU A N 1
ATOM 2987 C CA . GLU A 1 395 ? 11.574 -12.789 36.394 1.00 86.25 395 GLU A CA 1
ATOM 2988 C C . GLU A 1 395 ? 12.047 -12.125 35.103 1.00 86.25 395 GLU A C 1
ATOM 2990 O O . GLU A 1 395 ? 13.235 -12.164 34.781 1.00 86.25 395 GLU A O 1
ATOM 2995 N N . TRP A 1 396 ? 11.114 -11.529 34.362 1.00 92.62 396 TRP A N 1
ATOM 2996 C CA . TRP A 1 396 ? 11.375 -10.927 33.060 1.00 92.62 396 TRP A CA 1
ATOM 2997 C C . TRP A 1 396 ? 11.228 -9.410 33.112 1.00 92.62 396 TRP A C 1
ATOM 2999 O O . TRP A 1 396 ? 10.338 -8.881 33.783 1.00 92.62 396 TRP A O 1
ATOM 3009 N N . CYS A 1 397 ? 12.088 -8.703 32.381 1.00 92.50 397 CYS A N 1
ATOM 3010 C CA . CYS A 1 397 ? 11.958 -7.266 32.190 1.00 92.50 397 CYS A CA 1
ATOM 3011 C C . CYS A 1 397 ? 12.256 -6.837 30.758 1.00 92.50 397 CYS A C 1
ATOM 3013 O O . CYS A 1 397 ? 13.002 -7.477 30.014 1.00 92.50 397 CYS A O 1
ATOM 3015 N N . ILE A 1 398 ? 11.665 -5.705 30.394 1.00 93.06 398 ILE A N 1
ATOM 3016 C CA . ILE A 1 398 ? 12.103 -4.877 29.282 1.00 93.06 398 ILE A CA 1
ATOM 3017 C C . ILE A 1 398 ? 12.890 -3.694 29.843 1.00 93.06 398 ILE A C 1
ATOM 3019 O O . ILE A 1 398 ? 12.436 -3.003 30.756 1.00 93.06 398 ILE A O 1
ATOM 3023 N N . LYS A 1 399 ? 14.073 -3.456 29.279 1.00 90.75 399 LYS A N 1
ATOM 3024 C CA . LYS A 1 399 ? 14.992 -2.385 29.651 1.00 90.75 399 LYS A CA 1
ATOM 3025 C C . LYS A 1 399 ? 15.267 -1.499 28.443 1.00 90.75 399 LYS A C 1
ATOM 3027 O O . LYS A 1 399 ? 15.686 -1.983 27.396 1.00 90.75 399 LYS A O 1
ATOM 3032 N N . VAL A 1 400 ? 15.058 -0.201 28.615 1.00 92.38 400 VAL A N 1
ATOM 3033 C CA . VAL A 1 400 ? 15.398 0.853 27.660 1.00 92.38 400 VAL A CA 1
ATOM 3034 C C . VAL A 1 400 ? 16.496 1.699 28.287 1.00 92.38 400 VAL A C 1
ATOM 3036 O O . VAL A 1 400 ? 16.313 2.253 29.370 1.00 92.38 400 VAL A O 1
ATOM 3039 N N . VAL A 1 401 ? 17.639 1.792 27.619 1.00 90.31 401 VAL A N 1
ATOM 3040 C CA . VAL A 1 401 ? 18.749 2.662 28.002 1.00 90.31 401 VAL A CA 1
ATOM 3041 C C . VAL A 1 401 ? 18.896 3.731 26.931 1.00 90.31 401 VAL A C 1
ATOM 3043 O O . VAL A 1 401 ? 19.105 3.395 25.768 1.00 90.31 401 VAL A O 1
ATOM 3046 N N . LYS A 1 402 ? 18.767 5.003 27.310 1.00 92.19 402 LYS A N 1
ATOM 3047 C CA . LYS A 1 402 ? 18.947 6.152 26.413 1.00 92.19 402 LYS A CA 1
ATOM 3048 C C . LYS A 1 402 ? 19.859 7.171 27.070 1.00 92.19 402 LYS A C 1
ATOM 3050 O O . LYS A 1 402 ? 19.592 7.593 28.193 1.00 92.19 402 LYS A O 1
ATOM 3055 N N . ASP A 1 403 ? 20.944 7.525 26.392 1.00 89.62 403 ASP A N 1
ATOM 3056 C CA . ASP A 1 403 ? 21.998 8.403 26.911 1.00 89.62 403 ASP A CA 1
ATOM 3057 C C . ASP A 1 403 ? 22.512 7.958 28.301 1.00 89.62 403 ASP A C 1
ATOM 3059 O O . ASP A 1 403 ? 22.815 8.769 29.175 1.00 89.62 403 ASP A O 1
ATOM 3063 N N . GLY A 1 404 ? 22.567 6.639 28.531 1.00 84.50 404 GLY A N 1
ATOM 3064 C CA . GLY A 1 404 ? 22.962 6.027 29.807 1.00 84.50 404 GLY A CA 1
ATOM 3065 C C . GLY A 1 404 ? 21.883 6.019 30.901 1.00 84.50 404 GLY A C 1
ATOM 3066 O O . GLY A 1 404 ? 22.096 5.427 31.960 1.00 84.50 404 GLY A O 1
ATOM 3067 N N . VAL A 1 405 ? 20.716 6.625 30.667 1.00 89.06 405 VAL A N 1
ATOM 3068 C CA . VAL A 1 405 ? 19.576 6.593 31.594 1.00 89.06 405 VAL A CA 1
ATOM 3069 C C . VAL A 1 405 ? 18.786 5.307 31.392 1.00 89.06 405 VAL A C 1
ATOM 3071 O O . VAL A 1 405 ? 18.364 5.004 30.280 1.00 89.06 405 VAL A O 1
ATOM 3074 N N . VAL A 1 406 ? 18.562 4.565 32.478 1.00 89.38 406 VAL A N 1
ATOM 3075 C CA . VAL A 1 406 ? 17.870 3.269 32.459 1.00 89.38 406 VAL A CA 1
ATOM 3076 C C . VAL A 1 406 ? 16.395 3.437 32.823 1.00 89.38 406 VAL A C 1
ATOM 3078 O O . VAL A 1 406 ? 16.065 3.962 33.885 1.00 89.38 406 VAL A O 1
ATOM 3081 N N . SER A 1 407 ? 15.512 2.926 31.969 1.00 90.00 407 SER A N 1
ATOM 3082 C CA . SER A 1 407 ? 14.096 2.686 32.244 1.00 90.00 407 SER A CA 1
ATOM 3083 C C . SER A 1 407 ? 13.823 1.188 32.149 1.00 90.00 407 SER A C 1
ATOM 3085 O O . SER A 1 407 ? 14.193 0.550 31.167 1.00 90.00 407 SER A O 1
ATOM 3087 N N . GLU A 1 408 ? 13.202 0.610 33.173 1.00 89.94 408 GLU A N 1
ATOM 3088 C CA . GLU A 1 408 ? 12.943 -0.828 33.252 1.00 89.94 408 GLU A CA 1
ATOM 3089 C C . GLU A 1 408 ? 11.483 -1.079 33.639 1.00 89.94 408 GLU A C 1
ATOM 3091 O O . GLU A 1 408 ? 10.930 -0.372 34.485 1.00 89.94 408 GLU A O 1
ATOM 3096 N N . LYS A 1 409 ? 10.858 -2.075 33.007 1.00 90.69 409 LYS A N 1
ATOM 3097 C CA . LYS A 1 409 ? 9.497 -2.522 33.313 1.00 90.69 409 LYS A CA 1
ATOM 3098 C C . LYS A 1 409 ? 9.460 -4.044 33.386 1.00 90.69 409 LYS A C 1
ATOM 3100 O O . LYS A 1 409 ? 9.849 -4.724 32.438 1.00 90.69 409 LYS A O 1
ATOM 3105 N N . ASP A 1 410 ? 8.963 -4.555 34.503 1.00 92.38 410 ASP A N 1
ATOM 3106 C CA . ASP A 1 410 ? 8.823 -5.991 34.738 1.00 92.38 410 ASP A CA 1
ATOM 3107 C C . ASP A 1 410 ? 7.525 -6.526 34.113 1.00 92.38 410 ASP A C 1
ATOM 3109 O O . ASP A 1 410 ? 6.519 -5.812 34.029 1.00 92.38 410 ASP A O 1
ATOM 3113 N N . PHE A 1 411 ? 7.543 -7.786 33.677 1.00 90.12 411 PHE A N 1
ATOM 3114 C CA . PHE A 1 411 ? 6.367 -8.498 33.172 1.00 90.12 411 PHE A CA 1
ATOM 3115 C C . PHE A 1 411 ? 6.436 -9.996 33.503 1.00 90.12 411 PHE A C 1
ATOM 3117 O O . PHE A 1 411 ? 7.469 -10.511 33.931 1.00 90.12 411 PHE A O 1
ATOM 3124 N N . VAL A 1 412 ? 5.306 -10.691 33.348 1.00 84.44 412 VAL A N 1
ATOM 3125 C CA . VAL A 1 412 ? 5.189 -12.125 33.640 1.00 84.44 412 VAL A CA 1
ATOM 3126 C C . VAL A 1 412 ? 5.379 -12.920 32.355 1.00 84.44 412 VAL A C 1
ATOM 3128 O O . VAL A 1 412 ? 4.702 -12.663 31.365 1.00 84.44 412 VAL A O 1
ATOM 3131 N N . ALA A 1 413 ? 6.273 -13.902 32.390 1.00 86.75 413 ALA A N 1
ATOM 3132 C CA . ALA A 1 413 ? 6.531 -14.822 31.289 1.00 86.75 413 ALA A CA 1
ATOM 3133 C C . ALA A 1 413 ? 6.932 -16.210 31.829 1.00 86.75 413 ALA A C 1
ATOM 3135 O O . ALA A 1 413 ? 7.288 -16.326 33.009 1.00 86.75 413 ALA A O 1
ATOM 3136 N N . PRO A 1 414 ? 6.866 -17.269 30.998 1.00 83.94 414 PRO A N 1
ATOM 3137 C CA . PRO A 1 414 ? 7.277 -18.615 31.386 1.00 83.94 414 PRO A CA 1
ATOM 3138 C C . PRO A 1 414 ? 8.718 -18.684 31.915 1.00 83.94 414 PRO A C 1
ATOM 3140 O O . PRO A 1 414 ? 9.592 -17.904 31.530 1.00 83.94 414 PRO A O 1
ATOM 3143 N N . GLU A 1 415 ? 8.977 -19.648 32.800 1.00 87.81 415 GLU A N 1
ATOM 3144 C CA . GLU A 1 415 ? 10.328 -19.935 33.287 1.00 87.81 415 GLU A CA 1
ATOM 3145 C C . GLU A 1 415 ? 11.192 -20.511 32.156 1.00 87.81 415 GLU A C 1
ATOM 3147 O O . GLU A 1 415 ? 10.821 -21.515 31.547 1.00 87.81 415 GLU A O 1
ATOM 3152 N N . TRP A 1 416 ? 12.368 -19.923 31.915 1.00 90.56 416 TRP A N 1
ATOM 3153 C CA . TRP A 1 416 ? 13.356 -20.485 30.991 1.00 90.56 416 TRP A CA 1
ATOM 3154 C C . TRP A 1 416 ? 14.352 -21.374 31.743 1.00 90.56 416 TRP A C 1
ATOM 3156 O O . TRP A 1 416 ? 15.129 -20.893 32.572 1.00 90.56 416 TRP A O 1
ATOM 3166 N N . LYS A 1 417 ? 14.356 -22.687 31.490 1.00 86.88 417 LYS A N 1
ATOM 3167 C CA . LYS A 1 417 ? 15.272 -23.604 32.187 1.00 86.88 417 LYS A CA 1
ATOM 3168 C C . LYS A 1 417 ? 16.576 -23.796 31.422 1.00 86.88 417 LYS A C 1
ATOM 3170 O O . LYS A 1 417 ? 16.612 -23.845 30.195 1.00 86.88 417 LYS A O 1
ATOM 3175 N N . THR A 1 418 ? 17.665 -23.967 32.169 1.00 88.69 418 THR A N 1
ATOM 3176 C CA . THR A 1 418 ? 18.978 -24.296 31.602 1.00 88.69 418 THR A CA 1
ATOM 3177 C C . THR A 1 418 ? 18.892 -25.574 30.762 1.00 88.69 418 THR A C 1
ATOM 3179 O O . THR A 1 418 ? 18.389 -26.597 31.222 1.00 88.69 418 THR A O 1
ATOM 3182 N N . GLY A 1 419 ? 19.419 -25.520 29.540 1.00 88.38 419 GLY A N 1
ATOM 3183 C CA . GLY A 1 419 ? 19.426 -26.620 28.578 1.00 88.38 419 GLY A CA 1
ATOM 3184 C C . GLY A 1 419 ? 18.182 -26.718 27.691 1.00 88.38 419 GLY A C 1
ATOM 3185 O O . GLY A 1 419 ? 18.245 -27.431 26.691 1.00 88.38 419 GLY A O 1
ATOM 3186 N N . GLU A 1 420 ? 17.096 -26.003 27.999 1.00 92.06 420 GLU A N 1
ATOM 3187 C CA . GLU A 1 420 ? 15.906 -25.951 27.143 1.00 92.06 420 GLU A CA 1
ATOM 3188 C C . GLU A 1 420 ? 16.100 -24.958 25.990 1.00 92.06 420 GLU A C 1
ATOM 3190 O O . GLU A 1 420 ? 16.660 -23.869 26.164 1.00 92.06 420 GLU A O 1
ATOM 3195 N N . THR A 1 421 ? 15.616 -25.344 24.808 1.00 93.31 421 THR A N 1
ATOM 3196 C CA . THR A 1 421 ? 15.475 -24.430 23.675 1.00 93.31 421 THR A CA 1
ATOM 3197 C C . THR A 1 421 ? 14.296 -23.509 23.932 1.00 93.31 421 THR A C 1
ATOM 3199 O O . THR A 1 421 ? 13.173 -23.971 24.120 1.00 93.31 421 THR A O 1
ATOM 3202 N N . LEU A 1 422 ? 14.562 -22.210 23.922 1.00 93.38 422 LEU A N 1
ATOM 3203 C CA . LEU A 1 422 ? 13.556 -21.167 23.966 1.00 93.38 422 LEU A CA 1
ATOM 3204 C C . LEU A 1 422 ? 13.448 -20.542 22.581 1.00 93.38 422 LEU A C 1
ATOM 3206 O O . LEU A 1 422 ? 14.426 -19.981 22.083 1.00 93.38 422 LEU A O 1
ATOM 3210 N N . HIS A 1 423 ? 12.265 -20.635 21.982 1.00 93.69 423 HIS A N 1
ATOM 3211 C CA . HIS A 1 423 ? 11.961 -19.907 20.763 1.00 93.69 423 HIS A CA 1
ATOM 3212 C C . HIS A 1 423 ? 11.534 -18.490 21.134 1.00 93.69 423 HIS A C 1
ATOM 3214 O O . HIS A 1 423 ? 10.523 -18.299 21.819 1.00 93.69 423 HIS A O 1
ATOM 3220 N N . VAL A 1 424 ? 12.317 -17.502 20.717 1.00 92.25 424 VAL A N 1
ATOM 3221 C CA . VAL A 1 424 ? 12.083 -16.097 21.044 1.00 92.25 424 VAL A CA 1
ATOM 3222 C C . VAL A 1 424 ? 11.725 -15.350 19.776 1.00 92.25 424 VAL A C 1
ATOM 3224 O O . VAL A 1 424 ? 12.502 -15.365 18.827 1.00 92.25 424 VAL A O 1
ATOM 3227 N N . LYS A 1 425 ? 10.603 -14.627 19.795 1.00 90.94 425 LYS A N 1
ATOM 3228 C CA . LYS A 1 425 ? 10.271 -13.608 18.798 1.00 90.94 425 LYS A CA 1
ATOM 3229 C C . LYS A 1 425 ? 10.015 -12.283 19.494 1.00 90.94 425 LYS A C 1
ATOM 3231 O O . LYS A 1 425 ? 9.339 -12.218 20.517 1.00 90.94 425 LYS A O 1
ATOM 3236 N N . SER A 1 426 ? 10.533 -11.211 18.926 1.00 89.38 426 SER A N 1
ATOM 3237 C CA . SER A 1 426 ? 10.367 -9.862 19.453 1.00 89.38 426 SER A CA 1
ATOM 3238 C C . SER A 1 426 ? 10.160 -8.873 18.320 1.00 89.38 426 SER A C 1
ATOM 3240 O O . SER A 1 426 ? 10.689 -9.065 17.229 1.00 89.38 426 SER A O 1
ATOM 3242 N N . GLU A 1 427 ? 9.364 -7.841 18.564 1.00 86.69 427 GLU A N 1
ATOM 3243 C CA . GLU A 1 427 ? 8.973 -6.846 17.572 1.00 86.69 427 GLU A CA 1
ATOM 3244 C C . GLU A 1 427 ? 9.020 -5.446 18.176 1.00 86.69 427 GLU A C 1
ATOM 3246 O O . GLU A 1 427 ? 8.609 -5.244 19.318 1.00 86.69 427 GLU A O 1
ATOM 3251 N N . ILE A 1 428 ? 9.500 -4.482 17.393 1.00 86.38 428 ILE A N 1
ATOM 3252 C CA . ILE A 1 428 ? 9.486 -3.061 17.719 1.00 86.38 428 ILE A CA 1
ATOM 3253 C C . ILE A 1 428 ? 8.878 -2.257 16.566 1.00 86.38 428 ILE A C 1
ATOM 3255 O O . ILE A 1 428 ? 9.343 -2.325 15.428 1.00 86.38 428 ILE A O 1
ATOM 3259 N N . VAL A 1 429 ? 7.844 -1.472 16.876 1.00 80.88 429 VAL A N 1
ATOM 3260 C CA . VAL A 1 429 ? 7.163 -0.568 15.938 1.00 80.88 429 VAL A CA 1
ATOM 3261 C C . VAL A 1 429 ? 6.917 0.770 16.626 1.00 80.88 429 VAL A C 1
ATOM 3263 O O . VAL A 1 429 ? 6.156 0.869 17.590 1.00 80.88 429 VAL A O 1
ATOM 3266 N N . GLY A 1 430 ? 7.582 1.817 16.143 1.00 79.12 430 GLY A N 1
ATOM 3267 C CA . GLY A 1 430 ? 7.595 3.133 16.765 1.00 79.12 430 GLY A CA 1
ATOM 3268 C C . GLY A 1 430 ? 8.110 3.045 18.200 1.00 79.12 430 GLY A C 1
ATOM 3269 O O . GLY A 1 430 ? 9.298 2.817 18.438 1.00 79.12 430 GLY A O 1
ATOM 3270 N N . ASN A 1 431 ? 7.199 3.231 19.154 1.00 84.38 431 ASN A N 1
ATOM 3271 C CA . ASN A 1 431 ? 7.463 3.121 20.585 1.00 84.38 431 ASN A CA 1
ATOM 3272 C C . ASN A 1 431 ? 6.859 1.863 21.241 1.00 84.38 431 ASN A C 1
ATOM 3274 O O . ASN A 1 431 ? 6.938 1.713 22.461 1.00 84.38 431 ASN A O 1
ATOM 3278 N N . THR A 1 432 ? 6.230 0.991 20.455 1.00 86.31 432 THR A N 1
ATOM 3279 C CA . THR A 1 432 ? 5.551 -0.219 20.928 1.00 86.31 432 THR A CA 1
ATOM 3280 C C . THR A 1 432 ? 6.443 -1.432 20.728 1.00 86.31 432 THR A C 1
ATOM 3282 O O . THR A 1 432 ? 7.066 -1.582 19.676 1.00 86.31 432 THR A O 1
ATOM 3285 N N . ILE A 1 433 ? 6.514 -2.286 21.748 1.00 90.25 433 ILE A N 1
ATOM 3286 C CA . ILE A 1 433 ? 7.334 -3.494 21.756 1.00 90.25 433 ILE A CA 1
ATOM 3287 C C . ILE A 1 433 ? 6.470 -4.694 22.121 1.00 90.25 433 ILE A C 1
ATOM 3289 O O . ILE A 1 433 ? 5.762 -4.672 23.133 1.00 90.25 433 ILE A O 1
ATOM 3293 N N . LYS A 1 434 ? 6.573 -5.746 21.308 1.00 90.81 434 LYS A N 1
ATOM 3294 C CA . LYS A 1 434 ? 5.898 -7.026 21.526 1.00 90.81 434 LYS A CA 1
ATOM 3295 C C . LYS A 1 434 ? 6.898 -8.165 21.648 1.00 90.81 434 LYS A C 1
ATOM 3297 O O . LYS A 1 434 ? 7.959 -8.134 21.024 1.00 90.81 434 LYS A O 1
ATOM 3302 N N . MET A 1 435 ? 6.567 -9.172 22.450 1.00 92.38 435 MET A N 1
ATOM 3303 C CA . MET A 1 435 ? 7.388 -10.372 22.607 1.00 92.38 435 MET A CA 1
ATOM 3304 C C . MET A 1 435 ? 6.529 -11.626 22.670 1.00 92.38 435 MET A C 1
ATOM 3306 O O . MET A 1 435 ? 5.541 -11.673 23.405 1.00 92.38 435 MET A O 1
ATOM 3310 N N . TRP A 1 436 ? 6.974 -12.655 21.955 1.00 93.25 436 TRP A N 1
ATOM 3311 C CA . TRP A 1 436 ? 6.440 -14.002 22.019 1.00 93.25 436 TRP A CA 1
ATOM 3312 C C . TRP A 1 436 ? 7.518 -14.976 22.478 1.00 93.25 436 TRP A C 1
ATOM 3314 O O . TRP A 1 436 ? 8.660 -14.929 22.011 1.00 93.25 436 TRP A O 1
ATOM 3324 N N . LEU A 1 437 ? 7.133 -15.881 23.371 1.00 91.56 437 LEU A N 1
ATOM 3325 C CA . LEU A 1 437 ? 7.959 -16.994 23.823 1.00 91.56 437 LEU A CA 1
ATOM 3326 C C . LEU A 1 437 ? 7.246 -18.287 23.463 1.00 91.56 437 LEU A C 1
ATOM 3328 O O . LEU A 1 437 ? 6.098 -18.479 23.853 1.00 91.56 437 LEU A O 1
ATOM 3332 N N . ASN A 1 438 ? 7.903 -19.159 22.695 1.00 89.38 438 ASN A N 1
ATOM 3333 C CA . ASN A 1 438 ? 7.303 -20.400 22.194 1.00 89.38 438 ASN A CA 1
ATOM 3334 C C . ASN A 1 438 ? 5.915 -20.169 21.551 1.00 89.38 438 ASN A C 1
ATOM 3336 O O . ASN A 1 438 ? 4.986 -20.945 21.762 1.00 89.38 438 ASN A O 1
ATOM 3340 N N . ASN A 1 439 ? 5.798 -19.087 20.769 1.00 84.00 439 ASN A N 1
ATOM 3341 C CA . ASN A 1 439 ? 4.593 -18.613 20.070 1.00 84.00 439 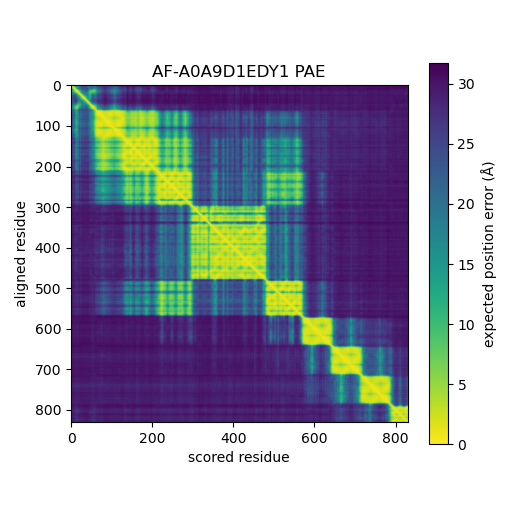ASN A CA 1
ATOM 3342 C C . ASN A 1 439 ? 3.465 -18.030 20.943 1.00 84.00 439 ASN A C 1
ATOM 3344 O O . ASN A 1 439 ? 2.432 -17.637 20.404 1.00 84.00 439 ASN A O 1
ATOM 3348 N N . GLU A 1 440 ? 3.651 -17.890 22.255 1.00 86.50 440 GLU A N 1
ATOM 3349 C CA . GLU A 1 440 ? 2.692 -17.224 23.144 1.00 86.50 440 GLU A CA 1
ATOM 3350 C C . GLU A 1 440 ? 3.078 -15.752 23.352 1.00 86.50 440 GLU A C 1
ATOM 3352 O O . GLU A 1 440 ? 4.227 -15.464 23.686 1.00 86.50 440 GLU A O 1
ATOM 3357 N N . LEU A 1 441 ? 2.143 -14.811 23.150 1.00 90.19 441 LEU A N 1
ATOM 3358 C CA . LEU A 1 441 ? 2.374 -13.377 23.384 1.00 90.19 441 LEU A CA 1
ATOM 3359 C C . LEU A 1 441 ? 2.499 -13.114 24.891 1.00 90.19 441 LEU A C 1
ATOM 3361 O O . LEU A 1 441 ? 1.525 -13.257 25.625 1.00 90.19 441 LEU A O 1
ATOM 3365 N N . VAL A 1 442 ? 3.678 -12.683 25.341 1.00 90.38 442 VAL A N 1
ATOM 3366 C CA . VAL A 1 442 ? 3.975 -12.435 26.767 1.00 90.38 442 VAL A CA 1
ATOM 3367 C C . VAL A 1 442 ? 4.187 -10.956 27.101 1.00 90.38 442 VAL A C 1
ATOM 3369 O O . VAL A 1 442 ? 4.150 -10.572 28.268 1.00 90.38 442 VAL A O 1
ATOM 3372 N N . LEU A 1 443 ? 4.403 -10.110 26.090 1.00 90.75 443 LEU A N 1
ATOM 3373 C CA . LEU A 1 443 ? 4.592 -8.669 26.253 1.00 90.75 443 LEU A CA 1
ATOM 3374 C C . LEU A 1 443 ? 3.943 -7.919 25.090 1.00 90.75 443 LEU A C 1
ATOM 3376 O O . LEU A 1 443 ? 4.202 -8.244 23.936 1.00 90.75 443 LEU A O 1
ATOM 3380 N N . ASP A 1 444 ? 3.168 -6.884 25.411 1.00 92.88 444 ASP A N 1
ATOM 3381 C CA . ASP A 1 444 ? 2.698 -5.849 24.485 1.00 92.88 444 ASP A CA 1
ATOM 3382 C C . ASP A 1 444 ? 2.708 -4.516 25.248 1.00 92.88 444 ASP A C 1
ATOM 3384 O O . ASP A 1 444 ? 1.896 -4.289 26.151 1.00 92.88 444 ASP A O 1
ATOM 3388 N N . ALA A 1 445 ? 3.725 -3.688 25.009 1.00 86.06 445 ALA A N 1
ATOM 3389 C CA . ALA A 1 445 ? 3.958 -2.491 25.808 1.00 86.06 445 ALA A CA 1
ATOM 3390 C C . ALA A 1 445 ? 4.463 -1.312 24.974 1.00 86.06 445 ALA A C 1
ATOM 3392 O O . ALA A 1 445 ? 5.436 -1.424 24.232 1.00 86.06 445 ALA A O 1
ATOM 3393 N N . ALA A 1 446 ? 3.860 -0.142 25.192 1.00 86.31 446 ALA A N 1
ATOM 3394 C CA . ALA A 1 446 ? 4.406 1.136 24.752 1.00 86.31 446 ALA A CA 1
ATOM 3395 C C . ALA A 1 446 ? 5.445 1.647 25.762 1.00 86.31 446 ALA A C 1
ATOM 3397 O O . ALA A 1 446 ? 5.183 1.688 26.969 1.00 86.31 446 ALA A O 1
ATOM 3398 N N . MET A 1 447 ? 6.616 2.049 25.270 1.00 84.25 447 MET A N 1
ATOM 3399 C CA . MET A 1 447 ? 7.733 2.531 26.081 1.00 84.25 447 MET A CA 1
ATOM 3400 C C . MET A 1 447 ? 8.073 3.983 25.738 1.00 84.25 447 MET A C 1
ATOM 3402 O O . MET A 1 447 ? 8.022 4.408 24.587 1.00 84.25 447 MET A O 1
ATOM 3406 N N . ASN A 1 448 ? 8.465 4.757 26.747 1.00 83.81 448 ASN A N 1
ATOM 3407 C CA . ASN A 1 448 ? 8.918 6.134 26.558 1.00 83.81 448 ASN A CA 1
ATOM 3408 C C . ASN A 1 448 ? 10.433 6.180 26.323 1.00 83.81 448 ASN A C 1
ATOM 3410 O O . ASN A 1 448 ? 11.158 5.284 26.746 1.00 83.81 448 ASN A O 1
ATOM 3414 N N . ALA A 1 449 ? 10.913 7.259 25.696 1.00 84.31 449 ALA A N 1
ATOM 3415 C CA . ALA A 1 449 ? 12.343 7.546 25.547 1.00 84.31 449 ALA A CA 1
ATOM 3416 C C . ALA A 1 449 ? 13.164 6.413 24.889 1.00 84.31 449 ALA A C 1
ATOM 3418 O O . ALA A 1 449 ? 14.322 6.201 25.236 1.00 84.31 449 ALA A O 1
ATOM 3419 N N . ILE A 1 450 ? 12.585 5.716 23.908 1.00 86.50 450 ILE A N 1
ATOM 3420 C CA . ILE A 1 450 ? 13.304 4.726 23.099 1.00 86.50 450 ILE A CA 1
ATOM 3421 C C . ILE A 1 450 ? 14.457 5.400 22.306 1.00 86.50 450 ILE A C 1
ATOM 3423 O O . ILE A 1 450 ? 14.286 6.530 21.824 1.00 86.50 450 ILE A O 1
ATOM 3427 N N . PRO A 1 451 ? 15.632 4.746 22.172 1.00 85.69 451 PRO A N 1
ATOM 3428 C CA . PRO A 1 451 ? 16.711 5.180 21.285 1.00 85.69 451 PRO A CA 1
ATOM 3429 C C . PRO A 1 451 ? 16.241 5.405 19.843 1.00 85.69 451 PRO A C 1
ATOM 3431 O O . PRO A 1 451 ? 15.563 4.557 19.261 1.00 85.69 451 PRO A O 1
ATOM 3434 N N . THR A 1 452 ? 16.615 6.545 19.265 1.00 77.00 452 THR A N 1
ATOM 3435 C CA . THR A 1 452 ? 16.291 6.937 17.885 1.00 77.00 452 THR A CA 1
ATOM 3436 C C . THR A 1 452 ? 17.461 6.616 16.957 1.00 77.00 452 THR A C 1
ATOM 3438 O O . THR A 1 452 ? 18.600 6.920 17.309 1.00 77.00 452 THR A O 1
ATOM 3441 N N . GLY A 1 453 ? 17.186 6.046 15.782 1.00 79.50 453 GLY A N 1
ATOM 3442 C CA . GLY A 1 453 ? 18.193 5.632 14.802 1.00 79.50 453 GLY A CA 1
ATOM 3443 C C . GLY A 1 453 ? 18.325 4.113 14.667 1.00 79.50 453 GLY A C 1
ATOM 3444 O O . GLY A 1 453 ? 17.948 3.353 15.563 1.00 79.50 453 GLY A O 1
ATOM 3445 N N . LYS A 1 454 ? 18.863 3.678 13.523 1.00 84.00 454 LYS A N 1
ATOM 3446 C CA . LYS A 1 454 ? 19.076 2.262 13.199 1.00 84.00 454 LYS A CA 1
ATOM 3447 C C . LYS A 1 454 ? 20.053 1.620 14.182 1.00 84.00 454 LYS A C 1
ATOM 3449 O O . LYS A 1 454 ? 21.171 2.104 14.351 1.00 84.00 454 LYS A O 1
ATOM 3454 N N . GLY A 1 455 ? 19.636 0.527 14.814 1.00 87.38 455 GLY A N 1
ATOM 3455 C CA . GLY A 1 455 ? 20.444 -0.220 15.776 1.00 87.38 455 GLY A CA 1
ATOM 3456 C C . GLY A 1 455 ? 20.594 -1.688 15.397 1.00 87.38 455 GLY A C 1
ATOM 3457 O O . GLY A 1 455 ? 19.877 -2.200 14.544 1.00 87.38 455 GLY A O 1
ATOM 3458 N N . TYR A 1 456 ? 21.535 -2.370 16.043 1.00 88.62 456 TYR A N 1
ATOM 3459 C CA . TYR A 1 456 ? 21.797 -3.790 15.820 1.00 88.62 456 TYR A CA 1
ATOM 3460 C C . TYR A 1 456 ? 20.984 -4.675 16.760 1.00 88.62 456 TYR A C 1
ATOM 3462 O O . TYR A 1 456 ? 20.645 -4.281 17.880 1.00 88.62 456 TYR A O 1
ATOM 3470 N N . VAL A 1 457 ? 20.762 -5.902 16.303 1.00 89.38 457 VAL A N 1
ATOM 3471 C CA . VAL A 1 457 ? 20.235 -7.015 17.092 1.00 89.38 457 VAL A CA 1
ATOM 3472 C C . VAL A 1 457 ? 21.386 -7.739 17.755 1.00 89.38 457 VAL A C 1
ATOM 3474 O O . VAL A 1 457 ? 22.453 -7.922 17.157 1.00 89.38 457 VAL A O 1
ATOM 3477 N N . GLY A 1 458 ? 21.165 -8.192 18.981 1.00 90.06 458 GLY A N 1
ATOM 3478 C CA . GLY A 1 458 ? 22.222 -8.839 19.728 1.00 90.06 458 GLY A CA 1
ATOM 3479 C C . GLY A 1 458 ? 21.767 -9.649 20.929 1.00 90.06 458 GLY A C 1
ATOM 3480 O O . GLY A 1 458 ? 20.577 -9.800 21.204 1.00 90.06 458 GLY A O 1
ATOM 3481 N N . LEU A 1 459 ? 22.755 -10.121 21.680 1.00 89.50 459 LEU A N 1
ATOM 3482 C CA . LEU A 1 459 ? 22.582 -10.751 22.983 1.00 89.50 459 LEU A CA 1
ATOM 3483 C C . LEU A 1 459 ? 23.512 -10.080 23.988 1.00 89.50 459 LEU A C 1
ATOM 3485 O O . LEU A 1 459 ? 24.593 -9.601 23.633 1.00 89.50 459 LEU A O 1
ATOM 3489 N N . GLY A 1 460 ? 23.114 -10.078 25.255 1.00 85.31 460 GLY A N 1
ATOM 3490 C CA . GLY A 1 460 ? 23.983 -9.628 26.328 1.00 85.31 460 GLY A CA 1
ATOM 3491 C C . GLY A 1 460 ? 23.742 -10.341 27.642 1.00 85.31 460 GLY A C 1
ATOM 3492 O O . GLY A 1 460 ? 22.622 -10.753 27.945 1.00 85.31 460 GLY A O 1
ATOM 3493 N N . THR A 1 461 ? 24.803 -10.463 28.437 1.00 83.62 461 THR A N 1
ATOM 3494 C CA . THR A 1 461 ? 24.718 -10.982 29.804 1.00 83.62 461 THR A CA 1
ATOM 3495 C C . THR A 1 461 ? 25.489 -10.088 30.770 1.00 83.62 461 THR A C 1
ATOM 3497 O O . THR A 1 461 ? 26.522 -9.506 30.427 1.00 83.62 461 THR A O 1
ATOM 3500 N N . SER A 1 462 ? 24.978 -9.963 31.996 1.00 77.88 462 SER A N 1
ATOM 3501 C CA . SER A 1 462 ? 25.657 -9.261 33.100 1.00 77.88 462 SER A CA 1
ATOM 3502 C C . SER A 1 462 ? 26.395 -10.213 34.053 1.00 77.88 462 SER A C 1
ATOM 3504 O O . SER A 1 462 ? 27.063 -9.756 34.976 1.00 77.88 462 SER A O 1
ATOM 3506 N N . LYS A 1 463 ? 26.280 -11.531 33.834 1.00 78.31 463 LYS A N 1
ATOM 3507 C CA . LYS A 1 463 ? 26.952 -12.603 34.586 1.00 78.31 463 LYS A CA 1
ATOM 3508 C C . LYS A 1 463 ? 27.580 -13.610 33.624 1.00 78.31 463 LYS A C 1
ATOM 3510 O O . LYS A 1 463 ? 27.169 -13.702 32.462 1.00 78.31 463 LYS A O 1
ATOM 3515 N N . ALA A 1 464 ? 28.541 -14.388 34.125 1.00 83.56 464 ALA A N 1
ATOM 3516 C CA . ALA A 1 464 ? 29.158 -15.471 33.366 1.00 83.56 464 ALA A CA 1
ATOM 3517 C C . ALA A 1 464 ? 28.105 -16.471 32.853 1.00 83.56 464 ALA A C 1
ATOM 3519 O O . ALA A 1 464 ? 27.306 -17.005 33.628 1.00 83.56 464 ALA A O 1
ATOM 3520 N N . ASN A 1 465 ? 28.102 -16.726 31.546 1.00 85.06 465 ASN A N 1
ATOM 3521 C CA . ASN A 1 465 ? 27.099 -17.565 30.901 1.00 85.06 465 ASN A CA 1
ATOM 3522 C C . ASN A 1 465 ? 27.618 -18.191 29.603 1.00 85.06 465 ASN A C 1
ATOM 3524 O O . ASN A 1 465 ? 28.614 -17.747 29.046 1.00 85.06 465 ASN A O 1
ATOM 3528 N N . THR A 1 466 ? 26.955 -19.223 29.094 1.00 90.19 466 THR A N 1
ATOM 3529 C CA . THR A 1 466 ? 27.168 -19.711 27.729 1.00 90.19 466 THR A CA 1
ATOM 3530 C C . THR A 1 466 ? 25.827 -19.891 27.037 1.00 90.19 466 THR A C 1
ATOM 3532 O O . THR A 1 466 ? 24.965 -20.618 27.532 1.00 90.19 466 THR A O 1
ATOM 3535 N N . LEU A 1 467 ? 25.660 -19.214 25.902 1.00 91.94 467 LEU A N 1
ATOM 3536 C CA . LEU A 1 467 ? 24.439 -19.196 25.103 1.00 91.94 467 LEU A CA 1
ATOM 3537 C C . LEU A 1 467 ? 24.711 -19.811 23.734 1.00 91.94 467 LEU A C 1
ATOM 3539 O O . LEU A 1 467 ? 25.729 -19.520 23.113 1.00 91.94 467 LEU A O 1
ATOM 3543 N N . VAL A 1 468 ? 23.786 -20.632 23.251 1.00 93.19 468 VAL A N 1
ATOM 3544 C CA . VAL A 1 468 ? 23.784 -21.132 21.873 1.00 93.19 468 VAL A CA 1
ATOM 3545 C C . VAL A 1 468 ? 22.652 -20.443 21.126 1.00 93.19 468 VAL A C 1
ATOM 3547 O O . VAL A 1 468 ? 21.520 -20.495 21.606 1.00 93.19 468 VAL A O 1
ATOM 3550 N N . ALA A 1 469 ? 22.953 -19.829 19.982 1.00 91.81 469 ALA A N 1
ATOM 3551 C CA . ALA A 1 469 ? 21.975 -19.194 19.102 1.00 91.81 469 ALA A CA 1
ATOM 3552 C C . ALA A 1 469 ? 21.869 -19.935 17.765 1.00 91.81 469 ALA A C 1
ATOM 3554 O O . ALA A 1 469 ? 22.880 -20.331 17.174 1.00 91.81 469 ALA A O 1
ATOM 3555 N N . ASP A 1 470 ? 20.637 -20.106 17.292 1.00 90.50 470 ASP A N 1
ATOM 3556 C CA . ASP A 1 470 ? 20.320 -20.807 16.053 1.00 90.50 470 ASP A CA 1
ATOM 3557 C C . ASP A 1 470 ? 19.047 -20.253 15.388 1.00 90.50 470 ASP A C 1
ATOM 3559 O O . ASP A 1 470 ? 18.290 -19.512 16.016 1.00 90.50 470 ASP A O 1
ATOM 3563 N N . ASN A 1 471 ? 18.818 -20.609 14.119 1.00 86.94 471 ASN A N 1
ATOM 3564 C CA . ASN A 1 471 ? 17.595 -20.296 13.364 1.00 86.94 471 ASN A CA 1
ATOM 3565 C C . ASN A 1 471 ? 17.183 -18.812 13.395 1.00 86.94 471 ASN A C 1
ATOM 3567 O O . ASN A 1 471 ? 16.002 -18.491 13.532 1.00 86.94 471 ASN A O 1
ATOM 3571 N N . MET A 1 472 ? 18.149 -17.897 13.279 1.00 86.50 472 MET A N 1
ATOM 3572 C CA . MET A 1 472 ? 17.849 -16.468 13.308 1.00 86.50 472 MET A CA 1
ATOM 3573 C C . MET A 1 472 ? 17.049 -16.015 12.084 1.00 86.50 472 MET A C 1
ATOM 3575 O O . MET A 1 472 ? 17.314 -16.393 10.942 1.00 86.50 472 MET A O 1
ATOM 3579 N N . LYS A 1 473 ? 16.093 -15.121 12.313 1.00 82.56 473 LYS A N 1
ATOM 3580 C CA . LYS A 1 473 ? 15.319 -14.456 11.266 1.00 82.56 473 LYS A CA 1
ATOM 3581 C C . LYS A 1 473 ? 15.069 -13.016 11.670 1.00 82.56 473 LYS A C 1
ATOM 3583 O O . LYS A 1 473 ? 14.831 -12.741 12.845 1.00 82.56 473 LYS A O 1
ATOM 3588 N N . ALA A 1 474 ? 15.097 -12.105 10.705 1.00 80.88 474 ALA A N 1
ATOM 3589 C CA . ALA A 1 474 ? 14.725 -10.720 10.951 1.00 80.88 474 ALA A CA 1
ATOM 3590 C C . ALA A 1 474 ? 13.862 -10.172 9.815 1.00 80.88 474 ALA A C 1
ATOM 3592 O O . ALA A 1 474 ? 14.089 -10.459 8.640 1.00 80.88 474 ALA A O 1
ATOM 3593 N N . THR A 1 475 ? 12.879 -9.362 10.190 1.00 76.75 475 THR A N 1
ATOM 3594 C CA . THR A 1 475 ? 12.008 -8.626 9.274 1.00 76.75 475 THR A CA 1
ATOM 3595 C C . THR A 1 475 ? 12.140 -7.149 9.605 1.00 76.75 475 THR A C 1
ATOM 3597 O O . THR A 1 475 ? 11.912 -6.759 10.744 1.00 76.75 475 THR A O 1
ATOM 3600 N N . ILE A 1 476 ? 12.541 -6.326 8.641 1.00 76.62 476 ILE A N 1
ATOM 3601 C CA . ILE A 1 476 ? 12.796 -4.897 8.859 1.00 76.62 476 ILE A CA 1
ATOM 3602 C C . ILE A 1 476 ? 11.576 -4.100 8.398 1.00 76.62 476 ILE A C 1
ATOM 3604 O O . ILE A 1 476 ? 11.078 -4.316 7.295 1.00 76.62 476 ILE A O 1
ATOM 3608 N N . TYR A 1 477 ? 11.108 -3.180 9.240 1.00 64.38 477 TYR A N 1
ATOM 3609 C CA . TYR A 1 477 ? 9.940 -2.327 8.997 1.00 64.38 477 TYR A CA 1
ATOM 3610 C C . TYR A 1 477 ? 10.306 -0.841 8.837 1.00 64.38 477 TYR A C 1
ATOM 3612 O O . TYR A 1 477 ? 9.422 0.011 8.847 1.00 64.38 477 TYR A O 1
ATOM 3620 N N . ASP A 1 478 ? 11.591 -0.502 8.741 1.00 62.03 478 ASP A N 1
ATOM 3621 C CA . ASP A 1 478 ? 12.063 0.881 8.619 1.00 62.03 478 ASP A CA 1
ATOM 3622 C C . ASP A 1 478 ? 11.484 1.611 7.406 1.00 62.03 478 ASP A C 1
ATOM 3624 O O . ASP A 1 478 ? 11.555 1.123 6.281 1.00 62.03 478 ASP A O 1
ATOM 3628 N N . THR A 1 479 ? 10.998 2.831 7.630 1.00 52.22 479 THR A N 1
ATOM 3629 C CA . THR A 1 479 ? 10.513 3.760 6.598 1.00 52.22 479 THR A CA 1
ATOM 3630 C C . THR A 1 479 ? 11.151 5.126 6.760 1.00 52.22 479 THR A C 1
ATOM 3632 O O . THR A 1 479 ? 11.239 5.642 7.873 1.00 52.22 479 THR A O 1
ATOM 3635 N N . ALA A 1 480 ? 11.511 5.765 5.647 1.00 43.44 480 ALA A N 1
ATOM 3636 C CA . ALA A 1 480 ? 11.736 7.206 5.616 1.00 43.44 480 ALA A CA 1
ATOM 3637 C C . ALA A 1 480 ? 10.377 7.918 5.785 1.00 43.44 480 ALA A C 1
ATOM 3639 O O . ALA A 1 480 ? 9.434 7.622 5.055 1.00 43.44 480 ALA A O 1
ATOM 3640 N N . GLY A 1 481 ? 10.256 8.807 6.777 1.00 50.56 481 GLY A N 1
ATOM 3641 C CA . GLY A 1 481 ? 8.982 9.365 7.252 1.00 50.56 481 GLY A CA 1
ATOM 3642 C C . GLY A 1 481 ? 8.168 10.165 6.225 1.00 50.56 481 GLY A C 1
ATOM 3643 O O . GLY A 1 481 ? 8.259 11.388 6.165 1.00 50.56 481 GLY A O 1
ATOM 3644 N N . THR A 1 482 ? 7.307 9.468 5.493 1.00 46.12 482 THR A N 1
ATOM 3645 C CA . THR A 1 482 ? 6.220 9.988 4.649 1.00 46.12 482 THR A CA 1
ATOM 3646 C C . THR A 1 482 ? 4.998 9.085 4.835 1.00 46.12 482 THR A C 1
ATOM 3648 O O . THR A 1 482 ? 5.138 8.000 5.399 1.00 46.12 482 THR A O 1
ATOM 3651 N N . ASP A 1 483 ? 3.804 9.520 4.425 1.00 69.12 483 ASP A N 1
ATOM 3652 C CA . ASP A 1 483 ? 2.633 8.636 4.383 1.00 69.12 483 ASP A CA 1
ATOM 3653 C C . ASP A 1 483 ? 2.965 7.429 3.486 1.00 69.12 483 ASP A C 1
ATOM 3655 O O . ASP A 1 483 ? 3.293 7.591 2.307 1.00 69.12 483 ASP A O 1
ATOM 3659 N N . VAL A 1 484 ? 2.964 6.229 4.071 1.00 63.44 484 VAL A N 1
ATOM 3660 C CA . VAL A 1 484 ? 3.337 4.971 3.411 1.00 63.44 484 VAL A CA 1
ATOM 3661 C C . VAL A 1 484 ? 2.143 4.032 3.319 1.00 63.44 484 VAL A C 1
ATOM 3663 O O . VAL A 1 484 ? 1.257 4.046 4.171 1.00 63.44 484 VAL A O 1
ATOM 3666 N N . GLN A 1 485 ? 2.140 3.171 2.306 1.00 76.38 485 GLN A N 1
ATOM 3667 C CA . GLN A 1 485 ? 1.185 2.085 2.158 1.00 76.38 485 GLN A CA 1
ATOM 3668 C C . GLN A 1 485 ? 1.863 0.813 1.632 1.00 76.38 485 GLN A C 1
ATOM 3670 O O . GLN A 1 485 ? 2.951 0.844 1.060 1.00 76.38 485 GLN A O 1
ATOM 3675 N N . THR A 1 486 ? 1.229 -0.339 1.840 1.00 78.12 486 THR A N 1
ATOM 3676 C CA . THR A 1 486 ? 1.663 -1.607 1.235 1.00 78.12 486 THR A CA 1
ATOM 3677 C C . THR A 1 486 ? 1.182 -1.708 -0.215 1.00 78.12 486 THR A C 1
ATOM 3679 O O . THR A 1 486 ? 0.013 -1.455 -0.496 1.00 78.12 486 THR A O 1
ATOM 3682 N N . ILE A 1 487 ? 2.054 -2.124 -1.134 1.00 82.06 487 ILE A N 1
ATOM 3683 C CA . ILE A 1 487 ? 1.683 -2.627 -2.461 1.00 82.06 487 ILE A CA 1
ATOM 3684 C C . ILE A 1 487 ? 1.558 -4.145 -2.371 1.00 82.06 487 ILE A C 1
ATOM 3686 O O . ILE A 1 487 ? 2.454 -4.802 -1.844 1.00 82.06 487 ILE A O 1
ATOM 3690 N N . ALA A 1 488 ? 0.503 -4.719 -2.937 1.00 86.38 488 ALA A N 1
ATOM 3691 C CA . ALA A 1 488 ? 0.434 -6.158 -3.171 1.00 86.38 488 ALA A CA 1
ATOM 3692 C C . ALA A 1 488 ? 0.011 -6.446 -4.608 1.00 86.38 488 ALA A C 1
ATOM 3694 O O . ALA A 1 488 ? -0.758 -5.688 -5.202 1.00 86.38 488 ALA A O 1
ATOM 3695 N N . GLY A 1 489 ? 0.503 -7.550 -5.154 1.00 89.06 489 GLY A N 1
ATOM 3696 C CA . GLY A 1 489 ? 0.179 -7.976 -6.505 1.00 89.06 489 GLY A CA 1
ATOM 3697 C C . GLY A 1 489 ? 0.280 -9.484 -6.671 1.00 89.06 489 GLY A C 1
ATOM 3698 O O . GLY A 1 489 ? 0.591 -10.221 -5.733 1.00 89.06 489 GLY A O 1
ATOM 3699 N N . TYR A 1 490 ? -0.043 -9.931 -7.876 1.00 89.44 490 TYR A N 1
ATOM 3700 C CA . TYR A 1 490 ? -0.135 -11.337 -8.235 1.00 89.44 490 TYR A CA 1
ATOM 3701 C C . TYR A 1 490 ? 0.538 -11.567 -9.582 1.00 89.44 490 TYR A C 1
ATOM 3703 O O . TYR A 1 490 ? 0.339 -10.778 -10.510 1.00 89.44 490 TYR A O 1
ATOM 3711 N N . VAL A 1 491 ? 1.292 -12.656 -9.671 1.00 90.88 491 VAL A N 1
ATOM 3712 C CA . VAL A 1 491 ? 1.973 -13.126 -10.868 1.00 90.88 491 VAL A CA 1
ATOM 3713 C C . VAL A 1 491 ? 1.497 -14.534 -11.208 1.00 90.88 491 VAL A C 1
ATOM 3715 O O . VAL A 1 491 ? 1.539 -15.442 -10.372 1.00 90.88 491 VAL A O 1
ATOM 3718 N N . SER A 1 492 ? 1.061 -14.716 -12.448 1.00 89.31 492 SER A N 1
ATOM 3719 C CA . SER A 1 492 ? 0.737 -16.020 -13.028 1.00 89.31 492 SER A CA 1
ATOM 3720 C C . SER A 1 492 ? 1.441 -16.244 -14.350 1.00 89.31 492 SER A C 1
ATOM 3722 O O . SER A 1 492 ? 1.946 -15.300 -14.936 1.00 89.31 492 SER A O 1
ATOM 3724 N N . GLU A 1 493 ? 1.426 -17.487 -14.815 1.00 86.06 493 GLU A N 1
ATOM 3725 C CA . GLU A 1 493 ? 1.671 -17.870 -16.197 1.00 86.06 493 GLU A CA 1
ATOM 3726 C C . GLU A 1 493 ? 0.474 -18.655 -16.715 1.00 86.06 493 GLU A C 1
ATOM 3728 O O . GLU A 1 493 ? 0.088 -19.685 -16.150 1.00 86.06 493 GLU A O 1
ATOM 3733 N N . ASN A 1 494 ? -0.156 -18.145 -17.777 1.00 76.50 494 ASN A N 1
ATOM 3734 C CA . ASN A 1 494 ? -1.373 -18.711 -18.360 1.00 76.50 494 ASN A CA 1
ATOM 3735 C C . ASN A 1 494 ? -2.482 -18.931 -17.311 1.00 76.50 494 ASN A C 1
ATOM 3737 O O . ASN A 1 494 ? -3.217 -19.922 -17.346 1.00 76.50 494 ASN A O 1
ATOM 3741 N N . GLY A 1 495 ? -2.582 -18.015 -16.342 1.00 75.81 495 GLY A N 1
ATOM 3742 C CA . GLY A 1 495 ? -3.525 -18.100 -15.224 1.00 75.81 495 GLY A CA 1
ATOM 3743 C C . GLY A 1 495 ? -3.130 -19.047 -14.081 1.00 75.81 495 GLY A C 1
ATOM 3744 O O . GLY A 1 495 ? -3.856 -19.099 -13.087 1.00 75.81 495 GLY A O 1
ATOM 3745 N N . ASN A 1 496 ? -1.995 -19.751 -14.165 1.00 83.00 496 ASN A N 1
ATOM 3746 C CA . ASN A 1 496 ? -1.453 -20.544 -13.059 1.00 83.00 496 ASN A CA 1
ATOM 3747 C C . ASN A 1 496 ? -0.490 -19.701 -12.209 1.00 83.00 496 ASN A C 1
ATOM 3749 O O . ASN A 1 496 ? 0.373 -19.037 -12.770 1.00 83.00 496 ASN A O 1
ATOM 3753 N N . PRO A 1 497 ? -0.585 -19.714 -10.872 1.00 88.81 497 PRO A N 1
ATOM 3754 C CA . PRO A 1 497 ? 0.307 -18.932 -10.017 1.00 88.81 497 PRO A CA 1
ATOM 3755 C C . PRO A 1 497 ? 1.777 -19.356 -10.155 1.00 88.81 497 PRO A C 1
ATOM 3757 O O . PRO A 1 497 ? 2.073 -20.550 -10.180 1.00 88.81 497 PRO A O 1
ATOM 3760 N N . ILE A 1 498 ? 2.695 -18.385 -10.173 1.00 87.25 498 ILE A N 1
ATOM 3761 C CA . ILE A 1 498 ? 4.141 -18.645 -10.260 1.00 87.25 498 ILE A CA 1
ATOM 3762 C C . ILE A 1 498 ? 4.803 -18.416 -8.910 1.00 87.25 498 ILE A C 1
ATOM 3764 O O . ILE A 1 498 ? 4.825 -17.293 -8.415 1.00 87.25 498 ILE A O 1
ATOM 3768 N N . ALA A 1 499 ? 5.427 -19.446 -8.350 1.00 85.81 499 ALA A N 1
ATOM 3769 C CA . ALA A 1 499 ? 6.216 -19.325 -7.130 1.00 85.81 499 ALA A CA 1
ATOM 3770 C C . ALA A 1 499 ? 7.654 -18.859 -7.399 1.00 85.81 499 ALA A C 1
ATOM 3772 O O . ALA A 1 499 ? 8.278 -19.288 -8.367 1.00 85.81 499 ALA A O 1
ATOM 3773 N N . ASN A 1 500 ? 8.221 -18.077 -6.476 1.00 82.44 500 ASN A N 1
ATOM 3774 C CA . ASN A 1 500 ? 9.614 -17.615 -6.478 1.00 82.44 500 ASN A CA 1
ATOM 3775 C C . ASN A 1 500 ? 10.039 -16.706 -7.651 1.00 82.44 500 ASN A C 1
ATOM 3777 O O . ASN A 1 500 ? 11.245 -16.534 -7.857 1.00 82.44 500 ASN A O 1
ATOM 3781 N N . ALA A 1 501 ? 9.093 -16.105 -8.379 1.00 84.75 501 ALA A N 1
ATOM 3782 C CA . ALA A 1 501 ? 9.375 -15.056 -9.358 1.00 84.75 501 ALA A CA 1
ATOM 3783 C C . ALA A 1 501 ? 9.986 -13.841 -8.661 1.00 84.75 501 ALA A C 1
ATOM 3785 O O . ALA A 1 501 ? 9.491 -13.422 -7.616 1.00 84.75 501 ALA A O 1
ATOM 3786 N N . ASP A 1 502 ? 11.061 -13.297 -9.223 1.00 85.50 502 ASP A N 1
ATOM 3787 C CA . ASP A 1 502 ? 11.723 -12.096 -8.731 1.00 85.50 502 ASP A CA 1
ATOM 3788 C C . ASP A 1 502 ? 10.874 -10.873 -9.059 1.00 85.50 502 ASP A C 1
ATOM 3790 O O . ASP A 1 502 ? 10.545 -10.616 -10.214 1.00 85.50 502 ASP A O 1
ATOM 3794 N N . ILE A 1 503 ? 10.509 -10.113 -8.032 1.00 89.44 503 ILE A N 1
ATOM 3795 C CA . ILE A 1 503 ? 9.700 -8.908 -8.158 1.00 89.44 503 ILE A CA 1
ATOM 3796 C C . ILE A 1 503 ? 10.545 -7.708 -7.770 1.00 89.44 503 ILE A C 1
ATOM 3798 O O . ILE A 1 503 ? 11.119 -7.665 -6.681 1.00 89.44 503 ILE A O 1
ATOM 3802 N N . VAL A 1 504 ? 10.587 -6.710 -8.642 1.00 85.00 504 VAL A N 1
ATOM 3803 C CA . VAL A 1 504 ? 11.377 -5.491 -8.475 1.00 85.00 504 VAL A CA 1
ATOM 3804 C C . VAL A 1 504 ? 10.451 -4.281 -8.523 1.00 85.00 504 VAL A C 1
ATOM 3806 O O . VAL A 1 504 ? 9.586 -4.190 -9.392 1.00 85.00 504 VAL A O 1
ATOM 3809 N N . LEU A 1 505 ? 10.612 -3.356 -7.579 1.00 81.62 505 LEU A N 1
ATOM 3810 C CA . LEU A 1 505 ? 9.856 -2.108 -7.501 1.00 81.62 505 LEU A CA 1
ATOM 3811 C C . LEU A 1 505 ? 10.749 -0.926 -7.887 1.00 81.62 505 LEU A C 1
ATOM 3813 O O . LEU A 1 505 ? 11.824 -0.747 -7.310 1.00 81.62 505 LEU A O 1
ATOM 3817 N N . TYR A 1 506 ? 10.260 -0.092 -8.798 1.00 82.31 506 TYR A N 1
ATOM 3818 C CA . TYR A 1 506 ? 10.919 1.117 -9.292 1.00 82.31 506 TYR A CA 1
ATOM 3819 C C . TYR A 1 506 ? 10.063 2.354 -9.038 1.00 82.31 506 TYR A C 1
ATOM 3821 O O . TYR A 1 506 ? 8.830 2.281 -9.017 1.00 82.31 506 TYR A O 1
ATOM 3829 N N . VAL A 1 507 ? 10.709 3.513 -8.922 1.00 79.25 507 VAL A N 1
ATOM 3830 C CA . VAL A 1 507 ? 10.021 4.810 -8.975 1.00 79.25 507 VAL A CA 1
ATOM 3831 C C . VAL A 1 507 ? 9.596 5.085 -10.422 1.00 79.25 507 VAL A C 1
ATOM 3833 O O . VAL A 1 507 ? 10.384 4.905 -11.353 1.00 79.25 507 VAL A O 1
ATOM 3836 N N . SER A 1 508 ? 8.348 5.512 -10.641 1.00 76.94 508 SER A N 1
ATOM 3837 C CA . SER A 1 508 ? 7.859 5.802 -11.995 1.00 76.94 508 SER A CA 1
ATOM 3838 C C . SER A 1 508 ? 8.699 6.903 -12.658 1.00 76.94 508 SER A C 1
ATOM 3840 O O . SER A 1 508 ? 8.925 7.961 -12.073 1.00 76.94 508 SER A O 1
ATOM 3842 N N . GLY A 1 509 ? 9.180 6.646 -13.879 1.00 71.38 509 GLY A N 1
ATOM 3843 C CA . GLY A 1 509 ? 10.061 7.554 -14.625 1.00 71.38 509 GLY A CA 1
ATOM 3844 C C . GLY A 1 509 ? 11.565 7.390 -14.359 1.00 71.38 509 GLY A C 1
ATOM 3845 O O . GLY A 1 509 ? 12.348 8.069 -15.019 1.00 71.38 509 GLY A O 1
ATOM 3846 N N . ASN A 1 510 ? 11.982 6.491 -13.454 1.00 70.88 510 ASN A N 1
ATOM 3847 C CA . ASN A 1 510 ? 13.389 6.135 -13.234 1.00 70.88 510 ASN A CA 1
ATOM 3848 C C . ASN A 1 510 ? 13.551 4.626 -12.953 1.00 70.88 510 ASN A C 1
ATOM 3850 O O . ASN A 1 510 ? 13.559 4.187 -11.805 1.00 70.88 510 ASN A O 1
ATOM 3854 N N . THR A 1 511 ? 13.692 3.819 -14.009 1.00 61.34 511 THR A N 1
ATOM 3855 C CA . THR A 1 511 ? 13.832 2.352 -13.908 1.00 61.34 511 THR A CA 1
ATOM 3856 C C . THR A 1 511 ? 15.251 1.878 -13.570 1.00 61.34 511 THR A C 1
ATOM 3858 O O . THR A 1 511 ? 15.479 0.675 -13.478 1.00 61.34 511 THR A O 1
ATOM 3861 N N . GLU A 1 512 ? 16.219 2.784 -13.401 1.00 63.88 512 GLU A N 1
ATOM 3862 C CA . GLU A 1 512 ? 17.578 2.433 -12.955 1.00 63.88 512 GLU A CA 1
ATOM 3863 C C . GLU A 1 512 ? 17.692 2.386 -11.419 1.00 63.88 512 GLU A C 1
ATOM 3865 O O . GLU A 1 512 ? 18.573 1.715 -10.880 1.00 63.88 512 GLU A O 1
ATOM 3870 N N . GLU A 1 513 ? 16.777 3.043 -10.697 1.00 68.31 513 GLU A N 1
ATOM 3871 C CA . GLU A 1 513 ? 16.756 3.081 -9.232 1.00 68.31 513 GLU A CA 1
ATOM 3872 C C . GLU A 1 513 ? 15.788 2.030 -8.665 1.00 68.31 513 GLU A C 1
ATOM 3874 O O . GLU A 1 513 ? 14.570 2.217 -8.612 1.00 68.31 513 GLU A O 1
ATOM 3879 N N . VAL A 1 514 ? 16.344 0.895 -8.236 1.00 71.31 514 VAL A N 1
ATOM 3880 C CA . VAL A 1 514 ? 15.592 -0.163 -7.549 1.00 71.31 514 VAL A CA 1
ATOM 3881 C C . VAL A 1 514 ? 15.265 0.283 -6.126 1.00 71.31 514 VAL A C 1
ATOM 3883 O O . VAL A 1 514 ? 16.162 0.449 -5.301 1.00 71.31 514 VAL A O 1
ATOM 3886 N N . LEU A 1 515 ? 13.974 0.421 -5.821 1.00 66.31 515 LEU A N 1
ATOM 3887 C CA . LEU A 1 515 ? 13.501 0.814 -4.494 1.00 66.31 515 LEU A CA 1
ATOM 3888 C C . LEU A 1 515 ? 13.403 -0.382 -3.540 1.00 66.31 515 LEU A C 1
ATOM 3890 O O . LEU A 1 515 ? 13.763 -0.279 -2.368 1.00 66.31 515 LEU A O 1
ATOM 3894 N N . ALA A 1 516 ? 12.899 -1.513 -4.033 1.00 69.38 516 ALA A N 1
ATOM 3895 C CA . ALA A 1 516 ? 12.752 -2.741 -3.260 1.00 69.38 516 ALA A CA 1
ATOM 3896 C C . ALA A 1 516 ? 12.701 -3.971 -4.176 1.00 69.38 516 ALA A C 1
ATOM 3898 O O . ALA A 1 516 ? 12.321 -3.877 -5.342 1.00 69.38 516 ALA A O 1
ATOM 3899 N N . THR A 1 517 ? 13.042 -5.139 -3.628 1.00 77.75 517 THR A N 1
ATOM 3900 C CA . THR A 1 517 ? 12.859 -6.439 -4.290 1.00 77.75 517 THR A CA 1
ATOM 3901 C C . THR A 1 517 ? 12.166 -7.423 -3.354 1.00 77.75 517 THR A C 1
ATOM 3903 O O . THR A 1 517 ? 12.276 -7.319 -2.132 1.00 77.75 517 THR A O 1
ATOM 3906 N N . THR A 1 518 ? 11.413 -8.358 -3.921 1.00 80.62 518 THR A N 1
ATOM 3907 C CA . THR A 1 518 ? 10.799 -9.479 -3.204 1.00 80.62 518 THR A CA 1
ATOM 3908 C C . THR A 1 518 ? 10.635 -10.665 -4.153 1.00 80.62 518 THR A C 1
ATOM 3910 O O . THR A 1 518 ? 10.988 -10.570 -5.326 1.00 80.62 518 THR A O 1
ATOM 3913 N N . LYS A 1 519 ? 10.108 -11.787 -3.666 1.00 84.56 519 LYS A N 1
ATOM 3914 C CA . LYS A 1 519 ? 9.731 -12.930 -4.499 1.00 84.56 519 LYS A CA 1
ATOM 3915 C C . LYS A 1 519 ? 8.256 -13.258 -4.337 1.00 84.56 519 LYS A C 1
ATOM 3917 O O . LYS A 1 519 ? 7.663 -12.948 -3.303 1.00 84.56 519 LYS A O 1
ATOM 3922 N N . THR A 1 520 ? 7.669 -13.903 -5.340 1.00 86.00 520 THR A N 1
ATOM 3923 C CA . THR A 1 520 ? 6.317 -14.446 -5.195 1.00 86.00 520 THR A CA 1
ATOM 3924 C C . THR A 1 520 ? 6.283 -15.661 -4.273 1.00 86.00 520 THR A C 1
ATOM 3926 O O . THR A 1 520 ? 7.196 -16.490 -4.272 1.00 86.00 520 THR A O 1
ATOM 3929 N N . ASP A 1 521 ? 5.208 -15.782 -3.498 1.00 78.44 521 ASP A N 1
ATOM 3930 C CA . ASP A 1 521 ? 4.901 -16.961 -2.691 1.00 78.44 521 ASP A CA 1
ATOM 3931 C C . ASP A 1 521 ? 4.435 -18.151 -3.557 1.00 78.44 521 ASP A C 1
ATOM 3933 O O . ASP A 1 521 ? 4.295 -18.049 -4.776 1.00 78.44 521 ASP A O 1
ATOM 3937 N N . ALA A 1 522 ? 4.161 -19.301 -2.929 1.00 78.69 522 ALA A N 1
ATOM 3938 C CA . ALA A 1 522 ? 3.683 -20.508 -3.615 1.00 78.69 522 ALA A CA 1
ATOM 3939 C C . ALA A 1 522 ? 2.375 -20.309 -4.410 1.00 78.69 522 ALA A C 1
ATOM 3941 O O . ALA A 1 522 ? 2.060 -21.103 -5.293 1.00 78.69 522 ALA A O 1
ATOM 3942 N N . ASN A 1 523 ? 1.626 -19.251 -4.097 1.00 80.56 523 ASN A N 1
ATOM 3943 C CA . ASN A 1 523 ? 0.356 -18.895 -4.707 1.00 80.56 523 ASN A CA 1
ATOM 3944 C C . ASN A 1 523 ? 0.499 -17.734 -5.703 1.00 80.56 523 ASN A C 1
ATOM 3946 O O . ASN A 1 523 ? -0.518 -17.187 -6.120 1.00 80.56 523 ASN A O 1
ATOM 3950 N N . GLY A 1 524 ? 1.717 -17.356 -6.105 1.00 83.62 524 GLY A N 1
ATOM 3951 C CA . GLY A 1 524 ? 1.949 -16.312 -7.101 1.00 83.62 524 GLY A CA 1
ATOM 3952 C C . GLY A 1 524 ? 1.873 -14.887 -6.571 1.00 83.62 524 GLY A C 1
ATOM 3953 O O . GLY A 1 524 ? 1.966 -13.949 -7.355 1.00 83.62 524 GLY A O 1
ATOM 3954 N N . ASN A 1 525 ? 1.708 -14.667 -5.268 1.00 85.81 525 ASN A N 1
ATOM 3955 C CA . ASN A 1 525 ? 1.538 -13.313 -4.744 1.00 85.81 525 ASN A CA 1
ATOM 3956 C C . ASN A 1 525 ? 2.837 -12.710 -4.253 1.00 85.81 525 ASN A C 1
ATOM 3958 O O . ASN A 1 525 ? 3.699 -13.406 -3.733 1.00 85.81 525 ASN A O 1
ATOM 3962 N N . TYR A 1 526 ? 2.910 -11.387 -4.292 1.00 85.31 526 TYR A N 1
ATOM 3963 C CA . TYR A 1 526 ? 4.000 -10.627 -3.703 1.00 85.31 526 TYR A CA 1
ATOM 3964 C C . TYR A 1 526 ? 3.470 -9.410 -2.952 1.00 85.31 526 TYR A C 1
ATOM 3966 O O . TYR A 1 526 ? 2.352 -8.940 -3.189 1.00 85.31 526 TYR A O 1
ATOM 3974 N N . LYS A 1 527 ? 4.300 -8.868 -2.059 1.00 83.00 527 LYS A N 1
ATOM 3975 C CA . LYS A 1 527 ? 4.024 -7.601 -1.385 1.00 83.00 527 LYS A CA 1
ATOM 3976 C C . LYS A 1 527 ? 5.285 -6.775 -1.183 1.00 83.00 527 LYS A C 1
ATOM 3978 O O . LYS A 1 527 ? 6.349 -7.315 -0.889 1.00 83.00 527 LYS A O 1
ATOM 3983 N N . PHE A 1 528 ? 5.116 -5.465 -1.269 1.00 73.56 528 PHE A N 1
ATOM 3984 C CA . PHE A 1 528 ? 6.062 -4.466 -0.804 1.00 73.56 528 PHE A CA 1
ATOM 3985 C C . PHE A 1 528 ? 5.383 -3.666 0.294 1.00 73.56 528 PHE A C 1
ATOM 3987 O O . PHE A 1 528 ? 4.452 -2.910 0.032 1.00 73.56 528 PHE A O 1
ATOM 3994 N N . SER A 1 529 ? 5.802 -3.857 1.535 1.00 67.50 529 SER A N 1
ATOM 3995 C CA . SER A 1 529 ? 5.298 -3.038 2.631 1.00 67.50 529 SER A CA 1
ATOM 3996 C C . SER A 1 529 ? 5.959 -1.667 2.604 1.00 67.50 529 SER A C 1
ATOM 3998 O O . SER A 1 529 ? 7.062 -1.525 2.077 1.00 67.50 529 SER A O 1
ATOM 4000 N N . ASN A 1 530 ? 5.325 -0.687 3.252 1.00 62.53 530 ASN A N 1
ATOM 4001 C CA . ASN A 1 530 ? 6.016 0.537 3.646 1.00 62.53 530 ASN A CA 1
ATOM 4002 C C . ASN A 1 530 ? 6.512 1.406 2.470 1.00 62.53 530 ASN A C 1
ATOM 4004 O O . ASN A 1 530 ? 7.544 2.070 2.561 1.00 62.53 530 ASN A O 1
ATOM 4008 N N . ILE A 1 531 ? 5.757 1.423 1.369 1.00 71.50 531 ILE A N 1
ATOM 4009 C CA . ILE A 1 531 ? 6.071 2.216 0.181 1.00 71.50 531 ILE A CA 1
ATOM 4010 C C . ILE A 1 531 ? 5.455 3.611 0.319 1.00 71.50 531 ILE A C 1
ATOM 4012 O O . ILE A 1 531 ? 4.257 3.703 0.583 1.00 71.50 531 ILE A O 1
ATOM 4016 N N . PRO A 1 532 ? 6.228 4.700 0.161 1.00 68.69 532 PRO A N 1
ATOM 4017 C CA . PRO A 1 532 ? 5.685 6.056 0.182 1.00 68.69 532 PRO A CA 1
ATOM 4018 C C . PRO A 1 532 ? 4.556 6.256 -0.830 1.00 68.69 532 PRO A C 1
ATOM 4020 O O . PRO A 1 532 ? 4.486 5.571 -1.849 1.00 68.69 532 PRO A O 1
ATOM 4023 N N . TYR A 1 533 ? 3.663 7.207 -0.572 1.00 81.38 533 TYR A N 1
ATOM 4024 C CA . TYR A 1 533 ? 2.659 7.579 -1.566 1.00 81.38 533 TYR A CA 1
ATOM 4025 C C . TYR A 1 533 ? 3.337 8.158 -2.814 1.00 81.38 533 TYR A C 1
ATOM 4027 O O . TYR A 1 533 ? 4.229 9.001 -2.720 1.00 81.38 533 TYR A O 1
ATOM 4035 N N . GLY A 1 534 ? 2.903 7.724 -3.994 1.00 80.94 534 GLY A N 1
ATOM 4036 C CA . GLY A 1 534 ? 3.555 8.075 -5.252 1.00 80.94 534 GLY A CA 1
ATOM 4037 C C . GLY A 1 534 ? 3.193 7.136 -6.395 1.00 80.94 534 GLY A C 1
ATOM 4038 O O . GLY A 1 534 ? 2.370 6.237 -6.243 1.00 80.94 534 GLY A O 1
ATOM 4039 N N . ASP A 1 535 ? 3.810 7.352 -7.551 1.00 88.00 535 ASP A N 1
ATOM 4040 C CA . ASP A 1 535 ? 3.636 6.511 -8.734 1.00 88.00 535 ASP A CA 1
ATOM 4041 C C . ASP A 1 535 ? 4.872 5.611 -8.911 1.00 88.00 535 ASP A C 1
ATOM 4043 O O . ASP A 1 535 ? 6.012 6.083 -8.879 1.00 88.00 535 ASP A O 1
ATOM 4047 N N . TYR A 1 536 ? 4.648 4.314 -9.115 1.00 86.50 536 TYR A N 1
ATOM 4048 C CA . TYR A 1 536 ? 5.685 3.281 -9.159 1.00 86.50 536 TYR A CA 1
ATOM 4049 C C . TYR A 1 536 ? 5.465 2.311 -10.322 1.00 86.50 536 TYR A C 1
ATOM 4051 O O . TYR A 1 536 ? 4.367 2.215 -10.875 1.00 86.50 536 TYR A O 1
ATOM 4059 N N . ILE A 1 537 ? 6.510 1.558 -10.666 1.00 90.00 537 ILE A N 1
ATOM 4060 C CA . ILE A 1 537 ? 6.455 0.432 -11.604 1.00 90.00 537 ILE A CA 1
ATOM 4061 C C . ILE A 1 537 ? 6.875 -0.830 -10.854 1.00 90.00 537 ILE A C 1
ATOM 4063 O O . ILE A 1 537 ? 7.898 -0.836 -10.172 1.00 90.00 537 ILE A O 1
ATOM 4067 N N . VAL A 1 538 ? 6.095 -1.899 -10.982 1.00 91.25 538 VAL A N 1
ATOM 4068 C CA . VAL A 1 538 ? 6.464 -3.232 -10.500 1.00 91.25 538 VAL A CA 1
ATOM 4069 C C . VAL A 1 538 ? 6.820 -4.102 -11.693 1.00 91.25 538 VAL A C 1
ATOM 4071 O O . VAL A 1 538 ? 6.013 -4.217 -12.610 1.00 91.25 538 VAL A O 1
ATOM 4074 N N . ARG A 1 539 ? 7.989 -4.740 -11.653 1.00 91.19 539 ARG A N 1
ATOM 4075 C CA . ARG A 1 539 ? 8.444 -5.731 -12.632 1.00 91.19 539 ARG A CA 1
ATOM 4076 C C . ARG A 1 539 ? 8.458 -7.118 -12.006 1.00 91.19 539 ARG A C 1
ATOM 4078 O O . ARG A 1 539 ? 9.026 -7.276 -10.930 1.00 91.19 539 ARG A O 1
ATOM 4085 N N . ALA A 1 540 ? 7.884 -8.108 -12.678 1.00 91.50 540 ALA A N 1
ATOM 4086 C CA . ALA A 1 540 ? 8.062 -9.522 -12.366 1.00 91.50 540 ALA A CA 1
ATOM 4087 C C . ALA A 1 540 ? 9.031 -10.168 -13.356 1.00 91.50 540 ALA A C 1
ATOM 4089 O O . ALA A 1 540 ? 8.960 -9.874 -14.546 1.00 91.50 540 ALA A O 1
ATOM 4090 N N . ILE A 1 541 ? 9.906 -11.044 -12.866 1.00 88.19 541 ILE A N 1
ATOM 4091 C CA . ILE A 1 541 ? 10.915 -11.777 -13.635 1.00 88.19 541 ILE A CA 1
ATOM 4092 C C . ILE A 1 541 ? 10.876 -13.244 -13.190 1.00 88.19 541 ILE A C 1
ATOM 4094 O O . ILE A 1 541 ? 10.996 -13.545 -12.001 1.00 88.19 541 ILE A O 1
ATOM 4098 N N . TYR A 1 542 ? 10.719 -14.174 -14.128 1.00 85.81 542 TYR A N 1
ATOM 4099 C CA . TYR A 1 542 ? 10.780 -15.611 -13.858 1.00 85.81 542 TYR A CA 1
ATOM 4100 C C . TYR A 1 542 ? 11.419 -16.335 -15.043 1.00 85.81 542 TYR A C 1
ATOM 4102 O O . TYR A 1 542 ? 10.830 -16.423 -16.117 1.00 85.81 542 TYR A O 1
ATOM 4110 N N . GLY A 1 543 ? 12.645 -16.834 -14.859 1.00 82.12 543 GLY A N 1
ATOM 4111 C CA . GLY A 1 543 ? 13.445 -17.332 -15.980 1.00 82.12 543 GLY A CA 1
ATOM 4112 C C . GLY A 1 543 ? 13.769 -16.200 -16.959 1.00 82.12 543 GLY A C 1
ATOM 4113 O O . GLY A 1 543 ? 14.330 -15.186 -16.549 1.00 82.12 543 GLY A O 1
ATOM 4114 N N . GLU A 1 544 ? 13.406 -16.377 -18.230 1.00 75.50 544 GLU A N 1
ATOM 4115 C CA . GLU A 1 544 ? 13.558 -15.365 -19.292 1.00 75.50 544 GLU A CA 1
ATOM 4116 C C . GLU A 1 544 ? 12.317 -14.464 -19.442 1.00 75.50 544 GLU A C 1
ATOM 4118 O O . GLU A 1 544 ? 12.387 -13.403 -20.063 1.00 75.50 544 GLU A O 1
ATOM 4123 N N . SER A 1 545 ? 11.186 -14.842 -18.837 1.00 79.69 545 SER A N 1
ATOM 4124 C CA . SER A 1 545 ? 9.933 -14.090 -18.918 1.00 79.69 545 SER A CA 1
ATOM 4125 C C . SER A 1 545 ? 9.927 -12.910 -17.948 1.00 79.69 545 SER A C 1
ATOM 4127 O O . SER A 1 545 ? 10.267 -13.051 -16.769 1.00 79.69 545 SER A O 1
ATOM 4129 N N . GLN A 1 546 ? 9.462 -11.750 -18.418 1.00 88.25 546 GLN A N 1
ATOM 4130 C CA . GLN A 1 546 ? 9.248 -10.570 -17.582 1.00 88.25 546 GLN A CA 1
ATOM 4131 C C . GLN A 1 546 ? 7.965 -9.817 -17.950 1.00 88.25 546 GLN A C 1
ATOM 4133 O O . GLN A 1 546 ? 7.527 -9.834 -19.098 1.00 88.25 546 GLN A O 1
ATOM 4138 N N . ALA A 1 547 ? 7.374 -9.127 -16.978 1.00 88.88 547 ALA A N 1
ATOM 4139 C CA . ALA A 1 547 ? 6.252 -8.212 -17.184 1.00 88.88 547 ALA A CA 1
ATOM 4140 C C . ALA A 1 547 ? 6.364 -7.015 -16.240 1.00 88.88 547 ALA A C 1
ATOM 4142 O O . ALA A 1 547 ? 6.923 -7.137 -15.152 1.00 88.88 547 ALA A O 1
ATOM 4143 N N . GLU A 1 548 ? 5.807 -5.874 -16.643 1.00 91.88 548 GLU A N 1
ATOM 4144 C CA . GLU A 1 548 ? 5.761 -4.658 -15.832 1.00 91.88 548 GLU A CA 1
ATOM 4145 C C . GLU A 1 548 ? 4.350 -4.092 -15.732 1.00 91.88 548 GLU A C 1
ATOM 4147 O O . GLU A 1 548 ? 3.578 -4.119 -16.693 1.00 91.88 548 GLU A O 1
ATOM 4152 N N . VAL A 1 549 ? 4.028 -3.525 -14.573 1.00 92.06 549 VAL A N 1
ATOM 4153 C CA . VAL A 1 549 ? 2.763 -2.830 -14.324 1.00 92.06 549 VAL A CA 1
ATOM 4154 C C . VAL A 1 549 ? 2.997 -1.549 -13.535 1.00 92.06 549 VAL A C 1
ATOM 4156 O O . VAL A 1 549 ? 3.790 -1.510 -12.596 1.00 92.06 549 VAL A O 1
ATOM 4159 N N . ALA A 1 550 ? 2.270 -0.492 -13.891 1.00 92.19 550 ALA A N 1
ATOM 4160 C CA . ALA A 1 550 ? 2.239 0.734 -13.104 1.00 92.19 550 ALA A CA 1
ATOM 4161 C C . ALA A 1 550 ? 1.324 0.565 -11.882 1.00 92.19 550 ALA A C 1
ATOM 4163 O O . ALA A 1 550 ? 0.239 -0.017 -11.977 1.00 92.19 550 ALA A O 1
ATOM 4164 N N . VAL A 1 551 ? 1.735 1.116 -10.742 1.00 91.12 551 VAL A N 1
ATOM 4165 C CA . VAL A 1 551 ? 0.940 1.149 -9.511 1.00 91.12 551 VAL A CA 1
ATOM 4166 C C . VAL A 1 551 ? 1.047 2.516 -8.850 1.00 91.12 551 VAL A C 1
ATOM 4168 O O . VAL A 1 551 ? 2.132 3.071 -8.694 1.00 91.12 551 VAL A O 1
ATOM 4171 N N . LYS A 1 552 ? -0.101 3.061 -8.450 1.00 89.56 552 LYS A N 1
ATOM 4172 C CA . LYS A 1 552 ? -0.180 4.302 -7.687 1.00 89.56 552 LYS A CA 1
ATOM 4173 C C . LYS A 1 552 ? -0.424 3.984 -6.219 1.00 89.56 552 LYS A C 1
ATOM 4175 O O . LYS A 1 552 ? -1.425 3.355 -5.882 1.00 89.56 552 LYS A O 1
ATOM 4180 N N . VAL A 1 553 ? 0.488 4.425 -5.366 1.00 85.06 553 VAL A N 1
ATOM 4181 C CA . VAL A 1 553 ? 0.454 4.223 -3.920 1.00 85.06 553 VAL A CA 1
ATOM 4182 C C . VAL A 1 553 ? -0.195 5.431 -3.263 1.00 85.06 553 VAL A C 1
ATOM 4184 O O . VAL A 1 553 ? 0.274 6.559 -3.403 1.00 85.06 553 VAL A O 1
ATOM 4187 N N . VAL A 1 554 ? -1.306 5.187 -2.579 1.00 83.31 554 VAL A N 1
ATOM 4188 C CA . VAL A 1 554 ? -2.137 6.166 -1.867 1.00 83.31 554 VAL A CA 1
ATOM 4189 C C . VAL A 1 554 ? -2.737 5.503 -0.625 1.00 83.31 554 VAL A C 1
ATOM 4191 O O . VAL A 1 554 ? -2.574 4.302 -0.413 1.00 83.31 554 VAL A O 1
ATOM 4194 N N . GLU A 1 555 ? -3.474 6.260 0.183 1.00 80.31 555 GLU A N 1
ATOM 4195 C CA . GLU A 1 555 ? -4.233 5.701 1.303 1.00 80.31 555 GLU A CA 1
ATOM 4196 C C . GLU A 1 555 ? -5.232 4.634 0.818 1.00 80.31 555 GLU A C 1
ATOM 4198 O O . GLU A 1 555 ? -5.999 4.858 -0.122 1.00 80.31 555 GLU A O 1
ATOM 4203 N N . ALA A 1 556 ? -5.229 3.462 1.459 1.00 73.12 556 ALA A N 1
ATOM 4204 C CA . ALA A 1 556 ? -6.174 2.383 1.173 1.00 73.12 556 ALA A CA 1
ATOM 4205 C C . ALA A 1 556 ? -6.543 1.631 2.459 1.00 73.12 556 ALA A C 1
ATOM 4207 O O . ALA A 1 556 ? -5.732 1.524 3.374 1.00 73.12 556 ALA A O 1
ATOM 4208 N N . ALA A 1 557 ? -7.755 1.070 2.516 1.00 64.69 557 ALA A N 1
ATOM 4209 C CA . ALA A 1 557 ? -8.241 0.346 3.697 1.00 64.69 557 ALA A CA 1
ATOM 4210 C C . ALA A 1 557 ? -7.411 -0.911 4.036 1.00 64.69 557 ALA A C 1
ATOM 4212 O O . ALA A 1 557 ? -7.368 -1.316 5.194 1.00 64.69 557 ALA A O 1
ATOM 4213 N N . PHE A 1 558 ? -6.755 -1.510 3.034 1.00 71.50 558 PHE A N 1
ATOM 4214 C CA . PHE A 1 558 ? -5.859 -2.658 3.200 1.00 71.50 558 PHE A CA 1
ATOM 4215 C C . PHE A 1 558 ? -4.490 -2.370 2.573 1.00 71.50 558 PHE A C 1
ATOM 4217 O O . PHE A 1 558 ? -3.527 -2.099 3.279 1.00 71.50 558 PHE A O 1
ATOM 4224 N N . TYR A 1 559 ? -4.407 -2.395 1.241 1.00 78.81 559 TYR A N 1
ATOM 4225 C CA . TYR A 1 559 ? -3.191 -2.140 0.472 1.00 78.81 559 TYR A CA 1
ATOM 4226 C C . TYR A 1 559 ? -3.521 -1.607 -0.929 1.00 78.81 559 TYR A C 1
ATOM 4228 O O . TYR A 1 559 ? -4.649 -1.737 -1.410 1.00 78.81 559 TYR A O 1
ATOM 4236 N N . CYS A 1 560 ? -2.530 -1.006 -1.588 1.00 82.50 560 CYS A N 1
ATOM 4237 C CA . CYS A 1 560 ? -2.609 -0.633 -2.996 1.00 82.50 560 CYS A CA 1
ATOM 4238 C C . CYS A 1 560 ? -2.416 -1.876 -3.868 1.00 82.50 560 CYS A C 1
ATOM 4240 O O . CYS A 1 560 ? -1.384 -2.546 -3.802 1.00 82.50 560 CYS A O 1
ATOM 4242 N N . LEU A 1 561 ? -3.419 -2.191 -4.684 1.00 87.00 561 LEU A N 1
ATOM 4243 C CA . LEU A 1 561 ? -3.369 -3.324 -5.600 1.00 87.00 561 LEU A CA 1
ATOM 4244 C C . LEU A 1 561 ? -2.602 -2.958 -6.866 1.00 87.00 561 LEU A C 1
ATOM 4246 O O . LEU A 1 561 ? -3.050 -2.116 -7.646 1.00 87.00 561 LEU A O 1
ATOM 4250 N N . ALA A 1 562 ? -1.473 -3.627 -7.083 1.00 88.38 562 ALA A N 1
ATOM 4251 C CA . ALA A 1 562 ? -0.838 -3.649 -8.388 1.00 88.38 562 ALA A CA 1
ATOM 4252 C C . ALA A 1 562 ? -1.686 -4.507 -9.348 1.00 88.38 562 ALA A C 1
ATOM 4254 O O . ALA A 1 562 ? -2.226 -5.541 -8.930 1.00 88.38 562 ALA A O 1
ATOM 4255 N N . PRO A 1 563 ? -1.816 -4.113 -10.627 1.00 90.00 563 PRO A N 1
ATOM 4256 C CA . PRO A 1 563 ? -2.447 -4.960 -11.632 1.00 90.00 563 PRO A CA 1
ATOM 4257 C C . PRO A 1 563 ? -1.797 -6.351 -11.683 1.00 90.00 563 PRO A C 1
ATOM 4259 O O . PRO A 1 563 ? -0.584 -6.481 -11.532 1.00 90.00 563 PRO A O 1
ATOM 4262 N N . ALA A 1 564 ? -2.601 -7.398 -11.888 1.00 86.94 564 ALA A N 1
ATOM 4263 C CA . ALA A 1 564 ? -2.077 -8.756 -12.007 1.00 86.94 564 ALA A CA 1
ATOM 4264 C C . ALA A 1 564 ? -1.164 -8.874 -13.238 1.00 86.94 564 ALA A C 1
ATOM 4266 O O . ALA A 1 564 ? -1.547 -8.453 -14.331 1.00 86.94 564 ALA A O 1
ATOM 4267 N N . MET A 1 565 ? 0.011 -9.473 -13.056 1.00 90.62 565 MET A N 1
ATOM 4268 C CA . MET A 1 565 ? 0.960 -9.766 -14.126 1.00 90.62 565 MET A CA 1
ATOM 4269 C C . MET A 1 565 ? 0.790 -11.220 -14.558 1.00 90.62 565 MET A C 1
ATOM 4271 O O . MET A 1 565 ? 1.029 -12.130 -13.775 1.00 90.62 565 MET A O 1
ATOM 4275 N N . ASP A 1 566 ? 0.368 -11.449 -15.796 1.00 87.12 566 ASP A N 1
ATOM 4276 C CA . ASP A 1 566 ? 0.380 -12.786 -16.392 1.00 87.12 566 ASP A CA 1
ATOM 4277 C C . ASP A 1 566 ? 1.622 -12.876 -17.285 1.00 87.12 566 ASP A C 1
ATOM 4279 O O . ASP A 1 566 ? 1.625 -12.358 -18.404 1.00 87.12 566 ASP A O 1
ATOM 4283 N N . LEU A 1 567 ? 2.698 -13.453 -16.745 1.00 81.06 567 LEU A N 1
ATOM 4284 C CA . LEU A 1 567 ? 3.878 -13.869 -17.493 1.00 81.06 567 LEU A CA 1
ATOM 4285 C C . LEU A 1 567 ? 3.422 -14.972 -18.438 1.00 81.06 567 LEU A C 1
ATOM 4287 O O . LEU A 1 567 ? 3.367 -16.134 -18.071 1.00 81.06 567 LEU A O 1
ATOM 4291 N N . LYS A 1 568 ? 3.007 -14.621 -19.649 1.00 60.28 568 LYS A N 1
ATOM 4292 C CA . LYS A 1 568 ? 2.777 -15.645 -20.666 1.00 60.28 568 LYS A CA 1
ATOM 4293 C C . LYS A 1 568 ? 4.113 -16.345 -20.912 1.00 60.28 568 LYS A C 1
ATOM 4295 O O . LYS A 1 568 ? 5.151 -15.680 -20.844 1.00 60.28 568 LYS A O 1
ATOM 4300 N N . GLU A 1 569 ? 4.077 -17.644 -21.236 1.00 44.19 569 GLU A N 1
ATOM 4301 C CA . GLU A 1 569 ? 5.195 -18.245 -21.970 1.00 44.19 569 GLU A CA 1
ATOM 4302 C C . GLU A 1 569 ? 5.577 -17.229 -23.045 1.00 44.19 569 GLU A C 1
ATOM 4304 O O . GLU A 1 569 ? 4.683 -16.637 -23.672 1.00 44.19 569 GLU A O 1
ATOM 4309 N N . ALA A 1 570 ? 6.875 -16.995 -23.235 1.00 44.16 570 ALA A N 1
ATOM 4310 C CA . ALA A 1 570 ? 7.317 -16.488 -24.512 1.00 44.16 570 ALA A CA 1
ATOM 4311 C C . ALA A 1 570 ? 6.740 -17.476 -25.528 1.00 44.16 570 ALA A C 1
ATOM 4313 O O . ALA A 1 570 ? 7.266 -18.564 -25.741 1.00 44.16 570 ALA A O 1
ATOM 4314 N N . THR A 1 571 ? 5.581 -17.146 -26.102 1.00 34.47 571 THR A N 1
ATOM 4315 C CA . THR A 1 571 ? 5.246 -17.693 -27.391 1.00 34.47 571 THR A CA 1
ATOM 4316 C C . THR A 1 571 ? 6.487 -17.383 -28.197 1.00 34.47 571 THR A C 1
ATOM 4318 O O . THR A 1 571 ? 6.938 -16.235 -28.179 1.00 34.47 571 THR A O 1
ATOM 4321 N N . ASP A 1 572 ? 7.028 -18.365 -28.907 1.00 43.97 572 ASP A N 1
ATOM 4322 C CA . ASP A 1 572 ? 8.042 -18.143 -29.940 1.00 43.97 572 ASP A CA 1
ATOM 4323 C C . ASP A 1 572 ? 7.507 -17.209 -31.061 1.00 43.97 572 ASP A C 1
ATOM 4325 O O . ASP A 1 572 ? 7.890 -17.295 -32.221 1.00 43.97 572 ASP A O 1
ATOM 4329 N N . THR A 1 573 ? 6.577 -16.294 -30.770 1.00 48.06 573 THR A N 1
ATOM 4330 C CA . THR A 1 573 ? 6.531 -14.983 -31.390 1.00 48.06 573 THR A CA 1
ATOM 4331 C C . THR A 1 573 ? 7.806 -14.263 -31.000 1.00 48.06 573 THR A C 1
ATOM 4333 O O . THR A 1 573 ? 7.860 -13.494 -30.043 1.00 48.06 573 THR A O 1
ATOM 4336 N N . VAL A 1 574 ? 8.835 -14.562 -31.768 1.00 62.59 574 VAL A N 1
ATOM 4337 C CA . VAL A 1 574 ? 10.068 -13.806 -31.814 1.00 62.59 574 VAL A CA 1
ATOM 4338 C C . VAL A 1 574 ? 9.750 -12.312 -31.798 1.00 62.59 574 VAL A C 1
ATOM 4340 O O . VAL A 1 574 ? 9.034 -11.803 -32.671 1.00 62.59 574 VAL A O 1
ATOM 4343 N N . ASP A 1 575 ? 10.218 -11.634 -30.750 1.00 69.94 575 ASP A N 1
ATOM 4344 C CA . ASP A 1 575 ? 9.941 -10.228 -30.503 1.00 69.94 575 ASP A CA 1
ATOM 4345 C C . ASP A 1 575 ? 10.770 -9.386 -31.469 1.00 69.94 575 ASP A C 1
ATOM 4347 O O . ASP A 1 575 ? 11.947 -9.086 -31.271 1.00 69.94 575 ASP A O 1
ATOM 4351 N N . LYS A 1 576 ? 10.107 -8.999 -32.552 1.00 81.31 576 LYS A N 1
ATOM 4352 C CA . LYS A 1 576 ? 10.653 -8.157 -33.610 1.00 81.31 576 LYS A CA 1
ATOM 4353 C C . LYS A 1 576 ? 10.494 -6.672 -33.326 1.00 81.31 576 LYS A C 1
ATOM 4355 O O . LYS A 1 576 ? 10.931 -5.869 -34.141 1.00 81.31 576 LYS A O 1
ATOM 4360 N N . THR A 1 577 ? 9.876 -6.279 -32.212 1.00 76.62 577 THR A N 1
ATOM 4361 C CA . THR A 1 577 ? 9.447 -4.891 -31.981 1.00 76.62 577 THR A CA 1
ATOM 4362 C C . THR A 1 577 ? 10.638 -3.935 -31.953 1.00 76.62 577 THR A C 1
ATOM 4364 O O . THR A 1 577 ? 10.589 -2.864 -32.557 1.00 76.62 577 THR A O 1
ATOM 4367 N N . ILE A 1 578 ? 11.741 -4.340 -31.316 1.00 66.62 578 ILE A N 1
ATOM 4368 C CA . ILE A 1 578 ? 12.969 -3.534 -31.250 1.00 66.62 578 ILE A CA 1
ATOM 4369 C C . ILE A 1 578 ? 13.672 -3.498 -32.610 1.00 66.62 578 ILE A C 1
ATOM 4371 O O . ILE A 1 578 ? 14.080 -2.424 -33.050 1.00 66.62 578 ILE A O 1
ATOM 4375 N N . LEU A 1 579 ? 13.792 -4.642 -33.292 1.00 79.44 579 LEU A N 1
ATOM 4376 C CA . LEU A 1 579 ? 14.385 -4.705 -34.631 1.00 79.44 579 LEU A CA 1
ATOM 4377 C C . LEU A 1 579 ? 13.581 -3.870 -35.638 1.00 79.44 579 LEU A C 1
ATOM 4379 O O . LEU A 1 579 ? 14.178 -3.135 -36.416 1.00 79.44 579 LEU A O 1
ATOM 4383 N N . GLN A 1 580 ? 12.248 -3.908 -35.563 1.00 80.56 580 GLN A N 1
ATOM 4384 C CA . GLN A 1 580 ? 11.340 -3.118 -36.393 1.00 80.56 580 GLN A CA 1
ATOM 4385 C C . GLN A 1 580 ? 11.513 -1.626 -36.117 1.00 80.56 580 GLN A C 1
ATOM 4387 O O . GLN A 1 580 ? 11.732 -0.864 -37.048 1.00 80.56 580 GLN A O 1
ATOM 4392 N N . ALA A 1 581 ? 11.503 -1.207 -34.848 1.00 65.50 581 ALA A N 1
ATOM 4393 C CA . ALA A 1 581 ? 11.692 0.197 -34.493 1.00 65.50 581 ALA A CA 1
ATOM 4394 C C . ALA A 1 581 ? 13.063 0.734 -34.942 1.00 65.50 581 ALA A C 1
ATOM 4396 O O . ALA A 1 581 ? 13.156 1.854 -35.439 1.00 65.50 581 ALA A O 1
ATOM 4397 N N . VAL A 1 582 ? 14.132 -0.056 -34.796 1.00 67.06 582 VAL A N 1
ATOM 4398 C CA . VAL A 1 582 ? 15.482 0.331 -35.234 1.00 67.06 582 VAL A CA 1
ATOM 4399 C C . VAL A 1 582 ? 15.582 0.370 -36.761 1.00 67.06 582 VAL A C 1
ATOM 4401 O O . VAL A 1 582 ? 16.124 1.334 -37.296 1.00 67.06 582 VAL A O 1
ATOM 4404 N N . ALA A 1 583 ? 15.024 -0.618 -37.465 1.00 77.44 583 ALA A N 1
ATOM 4405 C CA . ALA A 1 583 ? 14.972 -0.630 -38.925 1.00 77.44 583 ALA A CA 1
ATOM 4406 C C . ALA A 1 583 ? 14.147 0.544 -39.477 1.00 77.44 583 ALA A C 1
ATOM 4408 O O . ALA A 1 583 ? 14.565 1.170 -40.449 1.00 77.44 583 ALA A O 1
ATOM 4409 N N . ASP A 1 584 ? 13.030 0.898 -38.836 1.00 76.69 584 ASP A N 1
ATOM 4410 C CA . ASP A 1 584 ? 12.203 2.051 -39.207 1.00 76.69 584 ASP A CA 1
ATOM 4411 C C . ASP A 1 584 ? 12.972 3.367 -39.031 1.00 76.69 584 ASP A C 1
ATOM 4413 O O . ASP A 1 584 ? 12.959 4.207 -39.928 1.00 76.69 584 ASP A O 1
ATOM 4417 N N . ILE A 1 585 ? 13.695 3.536 -37.914 1.00 77.62 585 ILE A N 1
ATOM 4418 C CA . ILE A 1 585 ? 14.552 4.710 -37.675 1.00 77.62 585 ILE A CA 1
ATOM 4419 C C . ILE A 1 585 ? 15.656 4.793 -38.733 1.00 77.62 585 ILE A C 1
ATOM 4421 O O . ILE A 1 585 ? 15.852 5.840 -39.344 1.00 77.62 585 ILE A O 1
ATOM 4425 N N . TYR A 1 586 ? 16.370 3.700 -38.980 1.00 84.25 586 TYR A N 1
ATOM 4426 C CA . TYR A 1 586 ? 17.490 3.668 -39.921 1.00 84.25 586 TYR A CA 1
ATOM 4427 C C . TYR A 1 586 ? 17.063 3.768 -41.385 1.00 84.25 586 TYR A C 1
ATOM 4429 O O . TYR A 1 586 ? 17.815 4.300 -42.194 1.00 84.25 586 TYR A O 1
ATOM 4437 N N . SER A 1 587 ? 15.823 3.401 -41.711 1.00 82.88 587 SER A N 1
ATOM 4438 C CA . SER A 1 587 ? 15.223 3.666 -43.026 1.00 82.88 587 SER A CA 1
ATOM 4439 C C . SER A 1 587 ? 14.990 5.161 -43.295 1.00 82.88 587 SER A C 1
ATOM 4441 O O . SER A 1 587 ? 14.694 5.531 -44.428 1.00 82.88 587 SER A O 1
ATOM 4443 N N . THR A 1 588 ? 15.106 6.028 -42.278 1.00 82.62 588 THR A N 1
ATOM 4444 C CA . THR A 1 588 ? 15.043 7.493 -42.443 1.00 82.62 588 THR A CA 1
ATOM 4445 C C . THR A 1 588 ? 16.400 8.144 -42.700 1.00 82.62 588 THR A C 1
ATOM 4447 O O . THR A 1 588 ? 16.444 9.344 -42.965 1.00 82.62 588 THR A O 1
ATOM 4450 N N . TYR A 1 589 ? 17.498 7.389 -42.603 1.00 84.44 589 TYR A N 1
ATOM 4451 C CA . TYR A 1 589 ? 18.833 7.926 -42.844 1.00 84.44 589 TYR A CA 1
ATOM 4452 C C . TYR A 1 589 ? 19.004 8.216 -44.336 1.00 84.44 589 TYR A C 1
ATOM 4454 O O . TYR A 1 589 ? 18.542 7.454 -45.186 1.00 84.44 589 TYR A O 1
ATOM 4462 N N . ASP A 1 590 ? 19.668 9.323 -44.650 1.00 81.19 590 ASP A N 1
ATOM 4463 C CA . ASP A 1 590 ? 19.911 9.749 -46.024 1.00 81.19 590 ASP A CA 1
ATOM 4464 C C . ASP A 1 590 ? 21.265 9.210 -46.501 1.00 81.19 590 ASP A C 1
ATOM 4466 O O . ASP A 1 590 ? 22.303 9.513 -45.910 1.00 81.19 590 ASP A O 1
ATOM 4470 N N . GLU A 1 591 ? 21.253 8.420 -47.579 1.00 85.88 591 GLU A N 1
ATOM 4471 C CA . GLU A 1 591 ? 22.452 7.848 -48.211 1.00 85.88 591 GLU A CA 1
ATOM 4472 C C . GLU A 1 591 ? 23.524 8.903 -48.502 1.00 85.88 591 GLU A C 1
ATOM 4474 O O . GLU A 1 591 ? 24.719 8.619 -48.424 1.00 85.88 591 GLU A O 1
ATOM 4479 N N . THR A 1 592 ? 23.106 10.135 -48.792 1.00 77.62 592 THR A N 1
ATOM 4480 C CA . THR A 1 592 ? 24.004 11.235 -49.153 1.00 77.62 592 THR A CA 1
ATOM 4481 C C . THR A 1 592 ? 24.798 11.801 -47.971 1.00 77.62 592 THR A C 1
ATOM 4483 O O . THR A 1 592 ? 25.816 12.460 -48.183 1.00 77.62 592 THR A O 1
ATOM 4486 N N . GLU A 1 593 ? 24.401 11.517 -46.725 1.00 77.69 593 GLU A N 1
ATOM 4487 C CA . GLU A 1 593 ? 25.102 11.980 -45.519 1.00 77.69 593 GLU A CA 1
ATOM 4488 C C . GLU A 1 593 ? 26.309 11.106 -45.135 1.00 77.69 593 GLU A C 1
ATOM 4490 O O . GLU A 1 593 ? 27.060 11.447 -44.213 1.00 77.69 593 GLU A O 1
ATOM 4495 N N . TYR A 1 594 ? 26.526 9.982 -45.825 1.00 85.38 594 TYR A N 1
ATOM 4496 C CA . TYR A 1 594 ? 27.501 8.954 -45.455 1.00 85.38 594 TYR A CA 1
ATOM 4497 C C . TYR A 1 594 ? 28.395 8.547 -46.633 1.00 85.38 594 TYR A C 1
ATOM 4499 O O . TYR A 1 594 ? 28.023 8.662 -47.797 1.00 85.38 594 TYR A O 1
ATOM 4507 N N . THR A 1 595 ? 29.617 8.079 -46.358 1.00 84.50 595 THR A N 1
ATOM 4508 C CA . THR A 1 595 ? 30.510 7.618 -47.435 1.00 84.50 595 THR A CA 1
ATOM 4509 C C . THR A 1 595 ? 29.906 6.405 -48.142 1.00 84.50 595 THR A C 1
ATOM 4511 O O . THR A 1 595 ? 29.336 5.532 -47.485 1.00 84.50 595 THR A O 1
ATOM 4514 N N . LYS A 1 596 ? 30.092 6.294 -49.466 1.00 82.94 596 LYS A N 1
ATOM 4515 C CA . LYS A 1 596 ? 29.581 5.157 -50.259 1.00 82.94 596 LYS A CA 1
ATOM 4516 C C . LYS A 1 596 ? 30.021 3.796 -49.706 1.00 82.94 596 LYS A C 1
ATOM 4518 O O . LYS A 1 596 ? 29.254 2.842 -49.754 1.00 82.94 596 LYS A O 1
ATOM 4523 N N . GLU A 1 597 ? 31.239 3.707 -49.169 1.00 84.12 597 GLU A N 1
ATOM 4524 C CA . GLU A 1 597 ? 31.781 2.469 -48.598 1.00 84.12 597 GLU A CA 1
ATOM 4525 C C . GLU A 1 597 ? 31.100 2.100 -47.272 1.00 84.12 597 GLU A C 1
ATOM 4527 O O . GLU A 1 597 ? 30.623 0.975 -47.129 1.00 84.12 597 GLU A O 1
ATOM 4532 N N . SER A 1 598 ? 30.972 3.041 -46.325 1.00 90.12 598 SER A N 1
ATOM 4533 C CA . SER A 1 598 ? 30.275 2.765 -45.060 1.00 90.12 598 SER A CA 1
ATOM 4534 C C . SER A 1 598 ? 28.768 2.587 -45.244 1.00 90.12 598 SER A C 1
ATOM 4536 O O . SER A 1 598 ? 28.148 1.797 -44.533 1.00 90.12 598 SER A O 1
ATOM 4538 N N . TRP A 1 599 ? 28.181 3.299 -46.211 1.00 92.19 599 TRP A N 1
ATOM 4539 C CA . TRP A 1 599 ? 26.767 3.177 -46.544 1.00 92.19 599 TRP A CA 1
ATOM 4540 C C . TRP A 1 599 ? 26.446 1.815 -47.148 1.00 92.19 599 TRP A C 1
ATOM 4542 O O . TRP A 1 599 ? 25.461 1.211 -46.751 1.00 92.19 599 TRP A O 1
ATOM 4552 N N . ALA A 1 600 ? 27.293 1.277 -48.033 1.00 89.88 600 ALA A N 1
ATOM 4553 C CA . ALA A 1 600 ? 27.073 -0.048 -48.613 1.00 89.88 600 ALA A CA 1
ATOM 4554 C C . ALA A 1 600 ? 26.972 -1.152 -47.541 1.00 89.88 600 ALA A C 1
ATOM 4556 O O . ALA A 1 600 ? 26.120 -2.032 -47.641 1.00 89.88 600 ALA A O 1
ATOM 4557 N N . VAL A 1 601 ? 27.797 -1.081 -46.488 1.00 91.75 601 VAL A N 1
ATOM 4558 C CA . VAL A 1 601 ? 27.758 -2.031 -45.360 1.00 91.75 601 VAL A CA 1
ATOM 4559 C C . VAL A 1 601 ? 26.490 -1.852 -44.516 1.00 91.75 601 VAL A C 1
ATOM 4561 O O . VAL A 1 601 ? 25.857 -2.834 -44.135 1.00 91.75 601 VAL A O 1
ATOM 4564 N N . PHE A 1 602 ? 26.095 -0.606 -44.246 1.00 94.00 602 PHE A N 1
ATOM 4565 C CA . PHE A 1 602 ? 24.872 -0.286 -43.506 1.00 94.00 602 PHE A CA 1
ATOM 4566 C C . PHE A 1 602 ? 23.593 -0.653 -44.266 1.00 94.00 602 PHE A C 1
ATOM 4568 O O . PHE A 1 602 ? 22.699 -1.261 -43.684 1.00 94.00 602 PHE A O 1
ATOM 4575 N N . ALA A 1 603 ? 23.522 -0.343 -45.560 1.00 91.75 603 ALA A N 1
ATOM 4576 C CA . ALA A 1 603 ? 22.387 -0.652 -46.420 1.00 91.75 603 ALA A CA 1
ATOM 4577 C C . ALA A 1 603 ? 22.159 -2.166 -46.517 1.00 91.75 603 ALA A C 1
ATOM 4579 O O . ALA A 1 603 ? 21.023 -2.613 -46.386 1.00 91.75 603 ALA A O 1
ATOM 4580 N N . GLN A 1 604 ? 23.234 -2.955 -46.650 1.00 92.25 604 GLN A N 1
ATOM 4581 C CA . GLN A 1 604 ? 23.128 -4.414 -46.636 1.00 92.25 604 GLN A CA 1
ATOM 4582 C C . GLN A 1 604 ? 22.626 -4.934 -45.283 1.00 92.25 604 GLN A C 1
ATOM 4584 O O . GLN A 1 604 ? 21.733 -5.772 -45.243 1.00 92.25 604 GLN A O 1
ATOM 4589 N N . ALA A 1 605 ? 23.142 -4.409 -44.167 1.00 90.94 605 ALA A N 1
ATOM 4590 C CA . ALA A 1 605 ? 22.684 -4.811 -42.837 1.00 90.94 605 ALA A CA 1
ATOM 4591 C C . ALA A 1 605 ? 21.214 -4.429 -42.571 1.00 90.94 605 ALA A C 1
ATOM 4593 O O . ALA A 1 605 ? 20.508 -5.150 -41.866 1.00 90.94 605 ALA A O 1
ATOM 4594 N N . LEU A 1 606 ? 20.742 -3.307 -43.130 1.00 90.81 606 LEU A N 1
ATOM 4595 C CA . LEU A 1 606 ? 19.342 -2.886 -43.050 1.00 90.81 606 LEU A CA 1
ATOM 4596 C C . LEU A 1 606 ? 18.435 -3.790 -43.896 1.00 90.81 606 LEU A C 1
ATOM 4598 O O . LEU A 1 606 ? 17.363 -4.171 -43.428 1.00 90.81 606 LEU A O 1
ATOM 4602 N N . GLU A 1 607 ? 18.873 -4.177 -45.095 1.00 93.69 607 GLU A N 1
ATOM 4603 C CA . GLU A 1 607 ? 18.171 -5.149 -45.941 1.00 93.69 607 GLU A CA 1
ATOM 4604 C C . GLU A 1 607 ? 18.075 -6.524 -45.255 1.00 93.69 607 GLU A C 1
ATOM 4606 O O . GLU A 1 607 ? 16.991 -7.106 -45.177 1.00 93.69 607 GLU A O 1
ATOM 4611 N N . ASP A 1 608 ? 19.175 -7.009 -44.675 1.00 91.12 608 ASP A N 1
ATOM 4612 C CA . ASP A 1 608 ? 19.221 -8.285 -43.952 1.00 91.12 608 ASP A CA 1
ATOM 4613 C C . ASP A 1 608 ? 18.300 -8.260 -42.717 1.00 91.12 608 ASP A C 1
ATOM 4615 O O . ASP A 1 608 ? 17.537 -9.200 -42.475 1.00 91.12 608 ASP A O 1
ATOM 4619 N N . ALA A 1 609 ? 18.291 -7.153 -41.968 1.00 88.69 609 ALA A N 1
ATOM 4620 C CA . ALA A 1 609 ? 17.368 -6.943 -40.856 1.00 88.69 609 ALA A CA 1
ATOM 4621 C C . ALA A 1 609 ? 15.897 -6.941 -41.305 1.00 88.69 609 ALA A C 1
ATOM 4623 O O . ALA A 1 609 ? 15.053 -7.564 -40.658 1.00 88.69 609 ALA A O 1
ATOM 4624 N N . GLN A 1 610 ? 15.578 -6.297 -42.431 1.00 93.19 610 GLN A N 1
ATOM 4625 C CA . GLN A 1 610 ? 14.232 -6.309 -43.013 1.00 93.19 610 GLN A CA 1
ATOM 4626 C C . GLN A 1 610 ? 13.817 -7.709 -43.491 1.00 93.19 610 GLN A C 1
ATOM 4628 O O . GLN A 1 610 ? 12.654 -8.091 -43.334 1.00 93.19 610 GLN A O 1
ATOM 4633 N N . ALA A 1 611 ? 14.750 -8.512 -44.008 1.00 92.75 611 ALA A N 1
ATOM 4634 C CA . ALA A 1 611 ? 14.491 -9.902 -44.378 1.00 92.75 611 ALA A CA 1
ATOM 4635 C C . ALA A 1 611 ? 14.167 -10.776 -43.151 1.00 92.75 611 ALA A C 1
ATOM 4637 O O . ALA A 1 611 ? 13.230 -11.578 -43.194 1.00 92.75 611 ALA A O 1
ATOM 4638 N N . VAL A 1 612 ? 14.877 -10.580 -42.034 1.00 91.56 612 VAL A N 1
ATOM 4639 C CA . VAL A 1 612 ? 14.579 -11.252 -40.757 1.00 91.56 612 VAL A CA 1
ATOM 4640 C C . VAL A 1 612 ? 13.224 -10.798 -40.195 1.00 91.56 612 VAL A C 1
ATOM 4642 O O . VAL A 1 612 ? 12.431 -11.629 -39.739 1.00 91.56 612 VAL A O 1
ATOM 4645 N N . LEU A 1 613 ? 12.890 -9.506 -40.301 1.00 86.50 613 LEU A N 1
ATOM 4646 C CA . LEU A 1 613 ? 11.570 -8.981 -39.931 1.00 86.50 613 LEU A CA 1
ATOM 4647 C C . LEU A 1 613 ? 10.444 -9.626 -40.753 1.00 86.50 613 LEU A C 1
ATOM 4649 O O . LEU A 1 613 ? 9.431 -10.031 -40.178 1.00 86.50 613 LEU A O 1
ATOM 4653 N N . ALA A 1 614 ? 10.647 -9.816 -42.058 1.00 89.62 614 ALA A N 1
ATOM 4654 C CA . ALA A 1 614 ? 9.679 -10.447 -42.957 1.00 89.62 614 ALA A CA 1
ATOM 4655 C C . ALA A 1 614 ? 9.561 -11.978 -42.794 1.00 89.62 614 ALA A C 1
ATOM 4657 O O . ALA A 1 614 ? 8.548 -12.558 -43.186 1.00 89.62 614 ALA A O 1
ATOM 4658 N N . ASN A 1 615 ? 10.562 -12.651 -42.218 1.00 88.31 615 ASN A N 1
ATOM 4659 C CA . ASN A 1 615 ? 10.547 -14.102 -42.025 1.00 88.31 615 ASN A CA 1
ATOM 4660 C C . ASN A 1 615 ? 9.695 -14.501 -40.807 1.00 88.31 615 ASN A C 1
ATOM 4662 O O . ASN A 1 615 ? 10.155 -14.416 -39.671 1.00 88.31 615 ASN A O 1
ATOM 4666 N N . GLU A 1 616 ? 8.469 -14.978 -41.025 1.00 80.94 616 GLU A N 1
ATOM 4667 C CA . GLU A 1 616 ? 7.560 -15.438 -39.956 1.00 80.94 616 GLU A CA 1
ATOM 4668 C C . GLU A 1 616 ? 8.129 -16.578 -39.086 1.00 80.94 616 GLU A C 1
ATOM 4670 O O . GLU A 1 616 ? 7.650 -16.776 -37.975 1.00 80.94 616 GLU A O 1
ATOM 4675 N N . ALA A 1 617 ? 9.151 -17.299 -39.564 1.00 82.31 617 ALA A N 1
ATOM 4676 C CA . ALA A 1 617 ? 9.822 -18.387 -38.850 1.00 82.31 617 ALA A CA 1
ATOM 4677 C C . ALA A 1 617 ? 11.208 -18.006 -38.295 1.00 82.31 617 ALA A C 1
ATOM 4679 O O . ALA A 1 617 ? 11.946 -18.899 -37.879 1.00 82.31 617 ALA A O 1
ATOM 4680 N N . ALA A 1 618 ? 11.586 -16.721 -38.336 1.00 81.62 618 ALA A N 1
ATOM 4681 C CA . ALA A 1 618 ? 12.845 -16.258 -37.752 1.00 81.62 618 ALA A CA 1
ATOM 4682 C C . ALA A 1 618 ? 12.907 -16.631 -36.268 1.00 81.62 618 ALA A C 1
ATOM 4684 O O . ALA A 1 618 ? 11.884 -16.527 -35.596 1.00 81.62 618 ALA A O 1
ATOM 4685 N N . THR A 1 619 ? 14.075 -17.038 -35.770 1.00 83.12 619 THR A N 1
ATOM 4686 C CA . THR A 1 619 ? 14.311 -17.303 -34.340 1.00 83.12 619 THR A CA 1
ATOM 4687 C C . THR A 1 619 ? 14.696 -16.019 -33.592 1.00 83.12 619 THR A C 1
ATOM 4689 O O . THR A 1 619 ? 15.100 -15.029 -34.204 1.00 83.12 619 THR A O 1
ATOM 4692 N N . GLN A 1 620 ? 14.583 -16.007 -32.257 1.00 81.00 620 GLN A N 1
ATOM 4693 C CA . GLN A 1 620 ? 14.997 -14.840 -31.464 1.00 81.00 620 GLN A CA 1
ATOM 4694 C C . GLN A 1 620 ? 16.501 -14.578 -31.594 1.00 81.00 620 GLN A C 1
ATOM 4696 O O . GLN A 1 620 ? 16.909 -13.431 -31.713 1.00 81.00 620 GLN A O 1
ATOM 4701 N N . GLU A 1 621 ? 17.308 -15.636 -31.689 1.00 77.62 621 GLU A N 1
ATOM 4702 C CA . GLU A 1 621 ? 18.744 -15.534 -31.961 1.00 77.62 621 GLU A CA 1
ATOM 4703 C C . GLU A 1 621 ? 19.021 -14.866 -33.322 1.00 77.62 621 GLU A C 1
ATOM 4705 O O . GLU A 1 621 ? 19.913 -14.028 -33.424 1.00 77.62 621 GLU A O 1
ATOM 4710 N N . GLU A 1 622 ? 18.225 -15.163 -34.358 1.00 85.25 622 GLU A N 1
ATOM 4711 C CA . GLU A 1 622 ? 18.328 -14.504 -35.669 1.00 85.25 622 GLU A CA 1
ATOM 4712 C C . GLU A 1 622 ? 17.905 -13.026 -35.617 1.00 85.25 622 GLU A C 1
ATOM 4714 O O . GLU A 1 622 ? 18.527 -12.189 -36.273 1.00 85.25 622 GLU A O 1
ATOM 4719 N N . VAL A 1 623 ? 16.884 -12.682 -34.824 1.00 79.69 623 VAL A N 1
ATOM 4720 C CA . VAL A 1 623 ? 16.449 -11.288 -34.617 1.00 79.69 623 VAL A CA 1
ATOM 4721 C C . VAL A 1 623 ? 17.464 -10.482 -33.816 1.00 79.69 623 VAL A C 1
ATOM 4723 O O . VAL A 1 623 ? 17.775 -9.352 -34.201 1.00 79.69 623 VAL A O 1
ATOM 4726 N N . ASP A 1 624 ? 18.025 -11.057 -32.757 1.00 77.56 624 ASP A N 1
ATOM 4727 C CA . ASP A 1 624 ? 19.041 -10.411 -31.929 1.00 77.56 624 ASP A CA 1
ATOM 4728 C C . ASP A 1 624 ? 20.346 -10.227 -32.715 1.00 77.56 624 ASP A C 1
ATOM 4730 O O . ASP A 1 624 ? 20.928 -9.139 -32.699 1.00 77.56 624 ASP A O 1
ATOM 4734 N N . ALA A 1 625 ? 20.754 -11.236 -33.494 1.00 87.38 625 ALA A N 1
ATOM 4735 C CA . ALA A 1 625 ? 21.914 -11.149 -34.377 1.00 87.38 625 ALA A CA 1
ATOM 4736 C C . ALA A 1 625 ? 21.723 -10.101 -35.486 1.00 87.38 625 ALA A C 1
ATOM 4738 O O . ALA A 1 625 ? 22.653 -9.347 -35.787 1.00 87.38 625 ALA A O 1
ATOM 4739 N N . ALA A 1 626 ? 20.527 -10.006 -36.077 1.00 86.12 626 ALA A N 1
ATOM 4740 C CA . ALA A 1 626 ? 20.207 -8.976 -37.064 1.00 86.12 626 ALA A CA 1
ATOM 4741 C C . ALA A 1 626 ? 20.197 -7.571 -36.444 1.00 86.12 626 ALA A C 1
ATOM 4743 O O . ALA A 1 626 ? 20.724 -6.632 -37.039 1.00 86.12 626 ALA A O 1
ATOM 4744 N N . LEU A 1 627 ? 19.664 -7.425 -35.226 1.00 85.00 627 LEU A N 1
ATOM 4745 C CA . LEU A 1 627 ? 19.671 -6.167 -34.480 1.00 85.00 627 LEU A CA 1
ATOM 4746 C C . LEU A 1 627 ? 21.093 -5.714 -34.142 1.00 85.00 627 LEU A C 1
ATOM 4748 O O . LEU A 1 627 ? 21.421 -4.538 -34.308 1.00 85.00 627 LEU A O 1
ATOM 4752 N N . GLU A 1 628 ? 21.934 -6.629 -33.663 1.00 86.06 628 GLU A N 1
ATOM 4753 C CA . GLU A 1 628 ? 23.335 -6.353 -33.353 1.00 86.06 628 GLU A CA 1
ATOM 4754 C C . GLU A 1 628 ? 24.121 -6.002 -34.622 1.00 86.06 628 GLU A C 1
ATOM 4756 O O . GLU A 1 628 ? 24.831 -4.996 -34.645 1.00 86.06 628 GLU A O 1
ATOM 4761 N N . THR A 1 629 ? 23.936 -6.760 -35.706 1.00 90.69 629 THR A N 1
ATOM 4762 C CA . THR A 1 629 ? 24.578 -6.497 -37.005 1.00 90.69 629 THR A CA 1
ATOM 4763 C C . THR A 1 629 ? 24.178 -5.130 -37.557 1.00 90.69 629 THR A C 1
ATOM 4765 O O . THR A 1 629 ? 25.049 -4.351 -37.947 1.00 90.69 629 THR A O 1
ATOM 4768 N N . LEU A 1 630 ? 22.886 -4.791 -37.518 1.00 87.69 630 LEU A N 1
ATOM 4769 C CA . LEU A 1 630 ? 22.369 -3.502 -37.971 1.00 87.69 630 LEU A CA 1
ATOM 4770 C C . LEU A 1 630 ? 22.896 -2.338 -37.119 1.00 87.69 630 LEU A C 1
ATOM 4772 O O . LEU A 1 630 ? 23.344 -1.332 -37.667 1.00 87.69 630 LEU A O 1
ATOM 4776 N N . LYS A 1 631 ? 22.914 -2.471 -35.786 1.00 84.12 631 LYS A N 1
ATOM 4777 C CA . LYS A 1 631 ? 23.495 -1.461 -34.880 1.00 84.12 631 LYS A CA 1
ATOM 4778 C C . LYS A 1 631 ? 24.993 -1.277 -35.111 1.00 84.12 631 LYS A C 1
ATOM 4780 O O . LYS A 1 631 ? 25.470 -0.144 -35.139 1.00 84.12 631 LYS A O 1
ATOM 4785 N N . ASN A 1 632 ? 25.729 -2.368 -35.302 1.00 83.38 632 ASN A N 1
ATOM 4786 C CA . ASN A 1 632 ? 27.164 -2.321 -35.558 1.00 83.38 632 ASN A CA 1
ATOM 4787 C C . ASN A 1 632 ? 27.458 -1.656 -36.908 1.00 83.38 632 ASN A C 1
ATOM 4789 O O . ASN A 1 632 ? 28.298 -0.758 -36.965 1.00 83.38 632 ASN A O 1
ATOM 4793 N N . ALA A 1 633 ? 26.720 -2.004 -37.964 1.00 86.50 633 ALA A N 1
ATOM 4794 C CA . ALA A 1 633 ? 26.845 -1.357 -39.267 1.00 86.50 633 ALA A CA 1
ATOM 4795 C C . ALA A 1 633 ? 26.472 0.136 -39.206 1.00 86.50 633 ALA A C 1
ATOM 4797 O O . ALA A 1 633 ? 27.189 0.966 -39.760 1.00 86.50 633 ALA A O 1
ATOM 4798 N N . ALA A 1 634 ? 25.429 0.497 -38.447 1.00 80.75 634 ALA A N 1
ATOM 4799 C CA . ALA A 1 634 ? 25.052 1.889 -38.197 1.00 80.75 634 ALA A CA 1
ATOM 4800 C C . ALA A 1 634 ? 26.131 2.661 -37.421 1.00 80.75 634 ALA A C 1
ATOM 4802 O O . ALA A 1 634 ? 26.390 3.823 -37.712 1.00 80.75 634 ALA A O 1
ATOM 4803 N N . SER A 1 635 ? 26.800 2.026 -36.454 1.00 79.56 635 SER A N 1
ATOM 4804 C CA . SER A 1 635 ? 27.930 2.630 -35.731 1.00 79.56 635 SER A CA 1
ATOM 4805 C C . SER A 1 635 ? 29.195 2.762 -36.591 1.00 79.56 635 SER A C 1
ATOM 4807 O O . SER A 1 635 ? 30.031 3.624 -36.330 1.00 79.56 635 SER A O 1
ATOM 4809 N N . GLY A 1 636 ? 29.313 1.926 -37.628 1.00 83.88 636 GLY A N 1
ATOM 4810 C CA . GLY A 1 636 ? 30.355 1.981 -38.651 1.00 83.88 636 GLY A CA 1
ATOM 4811 C C . GLY A 1 636 ? 30.075 2.987 -39.770 1.00 83.88 636 GLY A C 1
ATOM 4812 O O . GLY A 1 636 ? 30.934 3.177 -40.635 1.00 83.88 636 GLY A O 1
ATOM 4813 N N . LEU A 1 637 ? 28.909 3.649 -39.762 1.00 85.12 637 LEU A N 1
ATOM 4814 C CA . LEU A 1 637 ? 28.613 4.736 -40.686 1.00 85.12 637 LEU A CA 1
ATOM 4815 C C . LEU A 1 637 ? 29.630 5.860 -40.503 1.00 85.12 637 LEU A C 1
ATOM 4817 O O . LEU A 1 637 ? 29.694 6.535 -39.475 1.00 85.12 637 LEU A O 1
ATOM 4821 N N . THR A 1 638 ? 30.413 6.083 -41.549 1.00 84.25 638 THR A N 1
ATOM 4822 C CA . THR A 1 638 ? 31.323 7.213 -41.641 1.00 84.25 638 THR A CA 1
ATOM 4823 C C . THR A 1 638 ? 30.569 8.300 -42.376 1.00 84.25 638 THR A C 1
ATOM 4825 O O . THR A 1 638 ? 30.155 8.092 -43.519 1.00 84.25 638 THR A O 1
ATOM 4828 N N . LYS A 1 639 ? 30.341 9.442 -41.717 1.00 74.25 639 LYS A N 1
ATOM 4829 C CA . LYS A 1 639 ? 29.745 10.599 -42.390 1.00 74.25 639 LYS A CA 1
ATOM 4830 C C . LYS A 1 639 ? 30.531 10.869 -43.666 1.00 74.25 639 LYS A C 1
ATOM 4832 O O . LYS A 1 639 ? 31.762 10.871 -43.625 1.00 74.25 639 LYS A O 1
ATOM 4837 N N . ALA A 1 640 ? 29.823 11.079 -44.772 1.00 56.56 640 ALA A N 1
ATOM 4838 C CA . ALA A 1 640 ? 30.424 11.684 -45.939 1.00 56.56 640 ALA A CA 1
ATOM 4839 C C . ALA A 1 640 ? 31.091 12.956 -45.425 1.00 56.56 640 ALA A C 1
ATOM 4841 O O . ALA A 1 640 ? 30.504 13.674 -44.604 1.00 56.56 640 ALA A O 1
ATOM 4842 N N . GLU A 1 641 ? 32.342 13.195 -45.815 1.00 47.44 641 GLU A N 1
ATOM 4843 C CA . GLU A 1 641 ? 32.915 14.511 -45.581 1.00 47.44 641 GLU A CA 1
ATOM 4844 C C . GLU A 1 641 ? 31.902 15.502 -46.140 1.00 47.44 641 GLU A C 1
ATOM 4846 O O . GLU A 1 641 ? 31.559 15.421 -47.317 1.00 47.44 641 GLU A O 1
ATOM 4851 N N . ILE A 1 642 ? 31.347 16.358 -45.275 1.00 41.44 642 ILE A N 1
ATOM 4852 C CA . ILE A 1 642 ? 30.511 17.463 -45.727 1.00 41.44 642 ILE A CA 1
ATOM 4853 C C . ILE A 1 642 ? 31.397 18.170 -46.748 1.00 41.44 642 ILE A C 1
ATOM 4855 O O . ILE A 1 642 ? 32.451 18.665 -46.326 1.00 41.44 642 ILE A O 1
ATOM 4859 N N . PRO A 1 643 ? 31.053 18.198 -48.051 1.00 45.84 643 PRO A N 1
ATOM 4860 C CA . PRO A 1 643 ? 31.802 19.029 -48.963 1.00 45.84 643 PRO A CA 1
ATOM 4861 C C . PRO A 1 643 ? 31.698 20.421 -48.361 1.00 45.84 643 PRO A C 1
ATOM 4863 O O . PRO A 1 643 ? 30.595 20.945 -48.169 1.00 45.84 643 PRO A O 1
ATOM 4866 N N . VAL A 1 644 ? 32.838 20.982 -47.949 1.00 44.78 644 VAL A N 1
ATOM 4867 C CA . VAL A 1 644 ? 32.913 22.403 -47.616 1.00 44.78 644 VAL A CA 1
ATOM 4868 C C . VAL A 1 644 ? 32.206 23.081 -48.783 1.00 44.78 644 VAL A C 1
ATOM 4870 O O . VAL A 1 644 ? 32.614 22.797 -49.912 1.00 44.78 644 VAL A O 1
ATOM 4873 N N . PRO A 1 645 ? 31.100 23.825 -48.570 1.00 54.03 645 PRO A N 1
ATOM 4874 C CA . PRO A 1 645 ? 30.300 24.316 -49.678 1.00 54.03 645 PRO A CA 1
ATOM 4875 C C . PRO A 1 645 ? 31.244 25.046 -50.615 1.00 54.03 645 PRO A C 1
ATOM 4877 O O . PRO A 1 645 ? 31.858 26.037 -50.219 1.00 54.03 645 PRO A O 1
ATOM 4880 N N . VAL A 1 646 ? 31.428 24.474 -51.802 1.00 61.97 646 VAL A N 1
ATOM 4881 C CA . VAL A 1 646 ? 32.476 24.909 -52.709 1.00 61.97 646 VAL A CA 1
ATOM 4882 C C . VAL A 1 646 ? 32.138 26.335 -53.129 1.00 61.97 646 VAL A C 1
ATOM 4884 O O . VAL A 1 646 ? 31.094 26.594 -53.739 1.00 61.97 646 VAL A O 1
ATOM 4887 N N . ASP A 1 647 ? 32.978 27.289 -52.732 1.00 71.81 647 ASP A N 1
ATOM 4888 C CA . ASP A 1 647 ? 32.756 28.710 -52.948 1.00 71.81 647 ASP A CA 1
ATOM 4889 C C . ASP A 1 647 ? 33.061 29.063 -54.401 1.00 71.81 647 ASP A C 1
ATOM 4891 O O . ASP A 1 647 ? 34.170 29.425 -54.790 1.00 71.81 647 ASP A O 1
ATOM 4895 N N . LYS A 1 648 ? 32.019 28.977 -55.226 1.00 77.56 648 LYS A N 1
ATOM 4896 C CA . LYS A 1 648 ? 32.068 29.343 -56.643 1.00 77.56 648 LYS A CA 1
ATOM 4897 C C . LYS A 1 648 ? 31.844 30.837 -56.883 1.00 77.56 648 LYS A C 1
ATOM 4899 O O . LYS A 1 648 ? 31.748 31.254 -58.038 1.00 77.56 648 LYS A O 1
ATOM 4904 N N . ASN A 1 649 ? 31.692 31.659 -55.842 1.00 75.50 649 ASN A N 1
ATOM 4905 C CA . ASN A 1 649 ? 31.336 33.066 -56.033 1.00 75.50 649 ASN A CA 1
ATOM 4906 C C . ASN A 1 649 ? 32.468 33.840 -56.705 1.00 75.50 649 ASN A C 1
ATOM 4908 O O . ASN A 1 649 ? 32.207 34.599 -57.638 1.00 75.50 649 ASN A O 1
ATOM 4912 N N . ALA A 1 650 ? 33.716 33.611 -56.289 1.00 71.25 650 ALA A N 1
ATOM 4913 C CA . ALA A 1 650 ? 34.876 34.285 -56.864 1.00 71.25 650 ALA A CA 1
ATOM 4914 C C . ALA A 1 650 ? 35.015 33.995 -58.370 1.00 71.25 650 ALA A C 1
ATOM 4916 O O . ALA A 1 650 ? 35.080 34.929 -59.170 1.00 71.25 650 ALA A O 1
ATOM 4917 N N . ILE A 1 651 ? 34.945 32.721 -58.775 1.00 82.12 651 ILE A N 1
ATOM 4918 C CA . ILE A 1 651 ? 35.028 32.334 -60.192 1.00 82.12 651 ILE A CA 1
ATOM 4919 C C . ILE A 1 651 ? 33.825 32.813 -61.013 1.00 82.12 651 ILE A C 1
ATOM 4921 O O . ILE A 1 651 ? 34.017 33.292 -62.127 1.00 82.12 651 ILE A O 1
ATOM 4925 N N . LYS A 1 652 ? 32.602 32.814 -60.456 1.00 81.50 652 LYS A N 1
ATOM 4926 C CA . LYS A 1 652 ? 31.416 33.397 -61.117 1.00 81.50 652 LYS A CA 1
ATOM 4927 C C . LYS A 1 652 ? 31.573 34.898 -61.367 1.00 81.50 652 LYS A C 1
ATOM 4929 O O . LYS A 1 652 ? 31.198 35.379 -62.435 1.00 81.50 652 LYS A O 1
ATOM 4934 N N . VAL A 1 653 ? 32.119 35.637 -60.399 1.00 70.94 653 VAL A N 1
ATOM 4935 C CA . VAL A 1 653 ? 32.355 37.083 -60.521 1.00 70.94 653 VAL A CA 1
ATOM 4936 C C . VAL A 1 653 ? 33.437 37.369 -61.560 1.00 70.94 653 VAL A C 1
ATOM 4938 O O . VAL A 1 653 ? 33.204 38.173 -62.460 1.00 70.94 653 VAL A O 1
ATOM 4941 N N . VAL A 1 654 ? 34.586 36.693 -61.484 1.00 70.88 654 VAL A N 1
ATOM 4942 C CA . VAL A 1 654 ? 35.711 36.908 -62.409 1.00 70.88 654 VAL A CA 1
ATOM 4943 C C . VAL A 1 654 ? 35.347 36.499 -63.841 1.00 70.88 654 VAL A C 1
ATOM 4945 O O . VAL A 1 654 ? 35.572 37.275 -64.769 1.00 70.88 654 VAL A O 1
ATOM 4948 N N . ALA A 1 655 ? 34.688 35.349 -64.032 1.00 80.31 655 ALA A N 1
ATOM 4949 C CA . ALA A 1 655 ? 34.185 34.935 -65.344 1.00 80.31 655 ALA A CA 1
ATOM 4950 C C . ALA A 1 655 ? 33.151 35.925 -65.894 1.00 80.31 655 ALA A C 1
ATOM 4952 O O . ALA A 1 655 ? 33.182 36.261 -67.077 1.00 80.31 655 ALA A O 1
ATOM 4953 N N . GLY A 1 656 ? 32.264 36.436 -65.035 1.00 73.75 656 GLY A N 1
ATOM 4954 C CA . GLY A 1 656 ? 31.318 37.487 -65.395 1.00 73.75 656 GLY A CA 1
ATOM 4955 C C . GLY A 1 656 ? 32.006 38.764 -65.881 1.00 73.75 656 GLY A C 1
ATOM 4956 O O . GLY A 1 656 ? 31.574 39.327 -66.880 1.00 73.75 656 GLY A O 1
ATOM 4957 N N . ILE A 1 657 ? 33.091 39.193 -65.226 1.00 76.00 657 ILE A N 1
ATOM 4958 C CA . ILE A 1 657 ? 33.876 40.371 -65.628 1.00 76.00 657 ILE A CA 1
ATOM 4959 C C . ILE A 1 657 ? 34.519 40.148 -67.000 1.00 76.00 657 ILE A C 1
ATOM 4961 O O . ILE A 1 657 ? 34.289 40.947 -67.906 1.00 76.00 657 ILE A O 1
ATOM 4965 N N . TYR A 1 658 ? 35.269 39.062 -67.196 1.00 83.12 658 TYR A N 1
ATOM 4966 C CA . TYR A 1 658 ? 35.956 38.826 -68.470 1.00 83.12 658 TYR A CA 1
ATOM 4967 C C . TYR A 1 658 ? 34.994 38.603 -69.643 1.00 83.12 658 TYR A C 1
ATOM 4969 O O . TYR A 1 658 ? 35.282 39.037 -70.752 1.00 83.12 658 TYR A O 1
ATOM 4977 N N . LYS A 1 659 ? 33.796 38.050 -69.405 1.00 87.31 659 LYS A N 1
ATOM 4978 C CA . LYS A 1 659 ? 32.731 37.965 -70.424 1.00 87.31 659 LYS A CA 1
ATOM 4979 C C . LYS A 1 659 ? 32.192 39.325 -70.885 1.00 87.31 659 LYS A C 1
ATOM 4981 O O . LYS A 1 659 ? 31.503 39.380 -71.899 1.00 87.31 659 LYS A O 1
ATOM 4986 N N . THR A 1 660 ? 32.459 40.408 -70.150 1.00 79.25 660 THR A N 1
ATOM 4987 C CA . THR A 1 660 ? 32.104 41.775 -70.577 1.00 79.25 660 THR A CA 1
ATOM 4988 C C . THR A 1 660 ? 33.195 42.466 -71.384 1.00 79.25 660 THR A C 1
ATOM 4990 O O . THR A 1 660 ? 32.953 43.559 -71.894 1.00 79.25 660 THR A O 1
ATOM 4993 N N . TYR A 1 661 ? 34.387 41.872 -71.484 1.00 84.25 661 TYR A N 1
ATOM 4994 C CA . TYR A 1 661 ? 35.474 42.455 -72.260 1.00 84.25 661 TYR A CA 1
ATOM 4995 C C . TYR A 1 661 ? 35.155 42.332 -73.752 1.00 84.25 661 TYR A C 1
ATOM 4997 O O . TYR A 1 661 ? 34.503 41.384 -74.188 1.00 84.25 661 TYR A O 1
ATOM 5005 N N . ASP A 1 662 ? 35.595 43.312 -74.533 1.00 80.00 662 ASP A N 1
ATOM 5006 C CA . ASP A 1 662 ? 35.408 43.318 -75.980 1.00 80.00 662 ASP A CA 1
ATOM 5007 C C . ASP A 1 662 ? 36.580 42.584 -76.644 1.00 80.00 662 ASP A C 1
ATOM 5009 O O . ASP A 1 662 ? 37.722 43.035 -76.552 1.00 80.00 662 ASP A O 1
ATOM 5013 N N . GLU A 1 663 ? 36.293 41.465 -77.319 1.00 84.94 663 GLU A N 1
ATOM 5014 C CA . GLU A 1 663 ? 37.276 40.656 -78.059 1.00 84.94 663 GLU A CA 1
ATOM 5015 C C . GLU A 1 663 ? 38.159 41.502 -78.984 1.00 84.94 663 GLU A C 1
ATOM 5017 O O . GLU A 1 663 ? 39.346 41.224 -79.151 1.00 84.94 663 GLU A O 1
ATOM 5022 N N . THR A 1 664 ? 37.602 42.567 -79.565 1.00 78.69 664 THR A N 1
ATOM 5023 C CA . THR A 1 664 ? 38.308 43.406 -80.537 1.00 78.69 664 THR A CA 1
ATOM 5024 C C . THR A 1 664 ? 39.395 44.289 -79.918 1.00 78.69 664 THR A C 1
ATOM 5026 O O . THR A 1 664 ? 40.257 44.791 -80.642 1.00 78.69 664 THR A O 1
ATOM 5029 N N . GLU A 1 665 ? 39.406 44.466 -78.592 1.00 77.75 665 GLU A N 1
ATOM 5030 C CA . GLU A 1 665 ? 40.440 45.231 -77.886 1.00 77.75 665 GLU A CA 1
ATOM 5031 C C . GLU A 1 665 ? 41.717 44.424 -77.604 1.00 77.75 665 GLU A C 1
ATOM 5033 O O . GLU A 1 665 ? 42.704 44.997 -77.131 1.00 77.75 665 GLU A O 1
ATOM 5038 N N . TYR A 1 666 ? 41.734 43.120 -77.902 1.00 85.31 666 TYR A N 1
ATOM 5039 C CA . TYR A 1 666 ? 42.804 42.191 -77.528 1.00 85.31 666 TYR A CA 1
ATOM 5040 C C . TYR A 1 666 ? 43.330 41.387 -78.723 1.00 85.31 666 TYR A C 1
ATOM 5042 O O . TYR A 1 666 ? 42.661 41.220 -79.742 1.00 85.31 666 TYR A O 1
ATOM 5050 N N . THR A 1 667 ? 44.576 40.912 -78.642 1.00 84.25 667 THR A N 1
ATOM 5051 C CA . THR A 1 667 ? 45.146 40.076 -79.703 1.00 84.25 667 THR A CA 1
ATOM 5052 C C . THR A 1 667 ? 44.397 38.753 -79.770 1.00 84.25 667 THR A C 1
ATOM 5054 O O . THR A 1 667 ? 44.075 38.155 -78.745 1.00 84.25 667 THR A O 1
ATOM 5057 N N . LYS A 1 668 ? 44.183 38.246 -80.988 1.00 82.75 668 LYS A N 1
ATOM 5058 C CA . LYS A 1 668 ? 43.470 36.981 -81.205 1.00 82.75 668 LYS A CA 1
ATOM 5059 C C . LYS A 1 668 ? 44.079 35.809 -80.423 1.00 82.75 668 LYS A C 1
ATOM 5061 O O . LYS A 1 668 ? 43.350 34.950 -79.941 1.00 82.75 668 LYS A O 1
ATOM 5066 N N . GLU A 1 669 ? 45.404 35.778 -80.289 1.00 86.00 669 GLU A N 1
ATOM 5067 C CA . GLU A 1 669 ? 46.122 34.737 -79.547 1.00 86.00 669 GLU A CA 1
ATOM 5068 C C . GLU A 1 669 ? 45.840 34.807 -78.039 1.00 86.00 669 GLU A C 1
ATOM 5070 O O . GLU A 1 669 ? 45.405 33.813 -77.463 1.00 86.00 669 GLU A O 1
ATOM 5075 N N . SER A 1 670 ? 45.997 35.981 -77.410 1.00 86.00 670 SER A N 1
ATOM 5076 C CA . SER A 1 670 ? 45.716 36.134 -75.973 1.00 86.00 670 SER A CA 1
ATOM 5077 C C . SER A 1 670 ? 44.227 35.987 -75.644 1.00 86.00 670 SER A C 1
ATOM 5079 O O . SER A 1 670 ? 43.876 35.436 -74.602 1.00 86.00 670 SER A O 1
ATOM 5081 N N . TRP A 1 671 ? 43.347 36.386 -76.567 1.00 90.31 671 TRP A N 1
ATOM 5082 C CA . TRP A 1 671 ? 41.906 36.192 -76.435 1.00 90.31 671 TRP A CA 1
ATOM 5083 C C . TRP A 1 671 ? 41.497 34.718 -76.502 1.00 90.31 671 TRP A C 1
ATOM 5085 O O . TRP A 1 671 ? 40.665 34.282 -75.713 1.00 90.31 671 TRP A O 1
ATOM 5095 N N . THR A 1 672 ? 42.117 33.926 -77.386 1.00 91.06 672 THR A N 1
ATOM 5096 C CA . THR A 1 672 ? 41.836 32.480 -77.490 1.00 91.06 672 THR A CA 1
ATOM 5097 C C . THR A 1 672 ? 42.152 31.763 -76.172 1.00 91.06 672 THR A C 1
ATOM 5099 O O . THR A 1 672 ? 41.376 30.923 -75.725 1.00 91.06 672 THR A O 1
ATOM 5102 N N . ILE A 1 673 ? 43.248 32.143 -75.503 1.00 90.69 673 ILE A N 1
ATOM 5103 C CA . ILE A 1 673 ? 43.627 31.588 -74.193 1.00 90.69 673 ILE A CA 1
ATOM 5104 C C . ILE A 1 673 ? 42.575 31.937 -73.125 1.00 90.69 673 ILE A C 1
ATOM 5106 O O . ILE A 1 673 ? 42.189 31.075 -72.334 1.00 90.69 673 ILE A O 1
ATOM 5110 N N . LEU A 1 674 ? 42.066 33.175 -73.120 1.00 88.75 674 LEU A N 1
ATOM 5111 C CA . LEU A 1 674 ? 40.988 33.582 -72.214 1.00 88.75 674 LEU A CA 1
ATOM 5112 C C . LEU A 1 674 ? 39.666 32.859 -72.509 1.00 88.75 674 LEU A C 1
ATOM 5114 O O . LEU A 1 674 ? 38.974 32.461 -71.574 1.00 88.75 674 LEU A O 1
ATOM 5118 N N . GLU A 1 675 ? 39.312 32.665 -73.780 1.00 93.25 675 GLU A N 1
ATOM 5119 C CA . GLU A 1 675 ? 38.096 31.947 -74.180 1.00 93.25 675 GLU A CA 1
ATOM 5120 C C . GLU A 1 675 ? 38.128 30.484 -73.708 1.00 93.25 675 GLU A C 1
ATOM 5122 O O . GLU A 1 675 ? 37.151 29.983 -73.140 1.00 93.25 675 GLU A O 1
ATOM 5127 N N . GLU A 1 676 ? 39.268 29.807 -73.869 1.00 91.81 676 GLU A N 1
ATOM 5128 C CA . GLU A 1 676 ? 39.462 28.447 -73.363 1.00 91.81 676 GLU A CA 1
ATOM 5129 C C . GLU A 1 676 ? 39.381 28.393 -71.829 1.00 91.81 676 GLU A C 1
ATOM 5131 O O . GLU A 1 676 ? 38.696 27.523 -71.283 1.00 91.81 676 GLU A O 1
ATOM 5136 N N . ALA A 1 677 ? 39.992 29.352 -71.126 1.00 88.69 677 ALA A N 1
ATOM 5137 C CA . ALA A 1 677 ? 39.923 29.432 -69.668 1.00 88.69 677 ALA A CA 1
ATOM 5138 C C . ALA A 1 677 ? 38.498 29.723 -69.155 1.00 88.69 677 ALA A C 1
ATOM 5140 O O . ALA A 1 677 ? 38.057 29.117 -68.177 1.00 88.69 677 ALA A O 1
ATOM 5141 N N . LEU A 1 678 ? 37.733 30.585 -69.838 1.00 90.31 678 LEU A N 1
ATOM 5142 C CA . LEU A 1 678 ? 36.321 30.850 -69.533 1.00 90.31 678 LEU A CA 1
ATOM 5143 C C . LEU A 1 678 ? 35.451 29.604 -69.717 1.00 90.31 678 LEU A C 1
ATOM 5145 O O . LEU A 1 678 ? 34.539 29.369 -68.925 1.00 90.31 678 LEU A O 1
ATOM 5149 N N . LYS A 1 679 ? 35.748 28.779 -70.726 1.00 92.88 679 LYS A N 1
ATOM 5150 C CA . LYS A 1 679 ? 35.051 27.509 -70.948 1.00 92.88 679 LYS A CA 1
ATOM 5151 C C . LYS A 1 679 ? 35.309 26.512 -69.818 1.00 92.88 679 LYS A C 1
ATOM 5153 O O . LYS A 1 679 ? 34.364 25.870 -69.363 1.00 92.88 679 LYS A O 1
ATOM 5158 N N . VAL A 1 680 ? 36.555 26.401 -69.352 1.00 90.75 680 VAL A N 1
ATOM 5159 C CA . VAL A 1 680 ? 36.904 25.572 -68.184 1.00 90.75 680 VAL A CA 1
ATOM 5160 C C . VAL A 1 680 ? 36.206 26.100 -66.929 1.00 90.75 680 VAL A C 1
ATOM 5162 O O . VAL A 1 680 ? 35.595 25.323 -66.197 1.00 90.75 680 VAL A O 1
ATOM 5165 N N . ALA A 1 681 ? 36.210 27.419 -66.719 1.00 86.12 681 ALA A N 1
ATOM 5166 C CA . ALA A 1 681 ? 35.515 28.046 -65.600 1.00 86.12 681 ALA A CA 1
ATOM 5167 C C . ALA A 1 681 ? 34.002 27.765 -65.619 1.00 86.12 681 ALA A C 1
ATOM 5169 O O . ALA A 1 681 ? 33.437 27.427 -64.583 1.00 86.12 681 ALA A O 1
ATOM 5170 N N . ASP A 1 682 ? 33.340 27.838 -66.778 1.00 92.69 682 ASP A N 1
ATOM 5171 C CA . ASP A 1 682 ? 31.910 27.525 -66.903 1.00 92.69 682 ASP A CA 1
ATOM 5172 C C . ASP A 1 682 ? 31.599 26.047 -66.627 1.00 92.69 682 ASP A C 1
ATOM 5174 O O . ASP A 1 682 ? 30.586 25.747 -65.994 1.00 92.69 682 ASP A O 1
ATOM 5178 N N . GLN A 1 683 ? 32.469 25.128 -67.060 1.00 91.88 683 GLN A N 1
ATOM 5179 C CA . GLN A 1 683 ? 32.336 23.698 -66.762 1.00 91.88 683 GLN A CA 1
ATOM 5180 C C . GLN A 1 683 ? 32.430 23.438 -65.257 1.00 91.88 683 GLN A C 1
ATOM 5182 O O . GLN A 1 683 ? 31.537 22.814 -64.690 1.00 91.88 683 GLN A O 1
ATOM 5187 N N . VAL A 1 684 ? 33.451 23.997 -64.604 1.00 87.75 684 VAL A N 1
ATOM 5188 C CA . VAL A 1 684 ? 33.649 23.889 -63.152 1.00 87.75 684 VAL A CA 1
ATOM 5189 C C . VAL A 1 684 ? 32.513 24.576 -62.377 1.00 87.75 684 VAL A C 1
ATOM 5191 O O . VAL A 1 684 ? 32.054 24.080 -61.349 1.00 87.75 684 VAL A O 1
ATOM 5194 N N . ILE A 1 685 ? 31.970 25.694 -62.871 1.00 85.69 685 ILE A N 1
ATOM 5195 C CA . ILE A 1 685 ? 30.814 26.357 -62.251 1.00 85.69 685 ILE A CA 1
ATOM 5196 C C . ILE A 1 685 ? 29.557 25.477 -62.308 1.00 85.69 685 ILE A C 1
ATOM 5198 O O . ILE A 1 685 ? 28.830 25.415 -61.311 1.00 85.69 685 ILE A O 1
ATOM 5202 N N . ALA A 1 686 ? 29.305 24.830 -63.449 1.00 86.88 686 ALA A N 1
ATOM 5203 C CA . ALA A 1 686 ? 28.109 24.028 -63.701 1.00 86.88 686 ALA A CA 1
ATOM 5204 C C . ALA A 1 686 ? 28.145 22.633 -63.058 1.00 86.88 686 ALA A C 1
ATOM 5206 O O . ALA A 1 686 ? 27.084 22.074 -62.800 1.00 86.88 686 ALA A O 1
ATOM 5207 N N . ASP A 1 687 ? 29.333 22.084 -62.802 1.00 83.88 687 ASP A N 1
ATOM 5208 C CA . ASP A 1 687 ? 29.489 20.761 -62.198 1.00 83.88 687 ASP A CA 1
ATOM 5209 C C . ASP A 1 687 ? 29.181 20.789 -60.694 1.00 83.88 687 ASP A C 1
ATOM 5211 O O . ASP A 1 687 ? 29.912 21.396 -59.908 1.00 83.88 687 ASP A O 1
ATOM 5215 N N . GLU A 1 688 ? 28.079 20.165 -60.283 1.00 74.62 688 GLU A N 1
ATOM 5216 C CA . GLU A 1 688 ? 27.640 20.124 -58.882 1.00 74.62 688 GLU A CA 1
ATOM 5217 C C . GLU A 1 688 ? 28.589 19.310 -57.980 1.00 74.62 688 GLU A C 1
ATOM 5219 O O . GLU A 1 688 ? 28.589 19.535 -56.772 1.00 74.62 688 GLU A O 1
ATOM 5224 N N . GLU A 1 689 ? 29.464 18.475 -58.558 1.00 78.62 689 GLU A N 1
ATOM 5225 C CA . GLU A 1 689 ? 30.384 17.577 -57.839 1.00 78.62 689 GLU A CA 1
ATOM 5226 C C . GLU A 1 689 ? 31.846 18.076 -57.804 1.00 78.62 689 GLU A C 1
ATOM 5228 O O . GLU A 1 689 ? 32.728 17.379 -57.302 1.00 78.62 689 GLU A O 1
ATOM 5233 N N . THR A 1 690 ? 32.140 19.269 -58.338 1.00 78.94 690 THR A N 1
ATOM 5234 C CA . THR A 1 690 ? 33.516 19.807 -58.354 1.00 78.94 690 THR A CA 1
ATOM 5235 C C . THR A 1 690 ? 34.049 20.092 -56.945 1.00 78.94 690 THR A C 1
ATOM 5237 O O . THR A 1 690 ? 33.298 20.469 -56.046 1.00 78.94 690 THR A O 1
ATOM 5240 N N . THR A 1 691 ? 35.362 19.983 -56.757 1.00 82.00 691 THR A N 1
ATOM 5241 C CA . THR A 1 691 ? 36.050 20.274 -55.490 1.00 82.00 691 THR A CA 1
ATOM 5242 C C . THR A 1 691 ? 36.488 21.743 -55.376 1.00 82.00 691 THR A C 1
ATOM 5244 O O . THR A 1 691 ? 36.651 22.442 -56.376 1.00 82.00 691 THR A O 1
ATOM 5247 N N . GLN A 1 692 ? 36.736 22.238 -54.153 1.00 78.94 692 GLN A N 1
ATOM 5248 C CA . GLN A 1 692 ? 37.277 23.597 -53.959 1.00 78.94 692 GLN A CA 1
ATOM 5249 C C . GLN A 1 692 ? 38.657 23.770 -54.606 1.00 78.94 692 GLN A C 1
ATOM 5251 O O . GLN A 1 692 ? 38.940 24.831 -55.146 1.00 78.94 692 GLN A O 1
ATOM 5256 N N . GLU A 1 693 ? 39.488 22.726 -54.608 1.00 78.00 693 GLU A N 1
ATOM 5257 C CA . GLU A 1 693 ? 40.799 22.753 -55.264 1.00 78.00 693 GLU A CA 1
ATOM 5258 C C . GLU A 1 693 ? 40.665 22.906 -56.788 1.00 78.00 693 GLU A C 1
ATOM 5260 O O . GLU A 1 693 ? 41.400 23.680 -57.399 1.00 78.00 693 GLU A O 1
ATOM 5265 N N . GLU A 1 694 ? 39.678 22.247 -57.403 1.00 85.00 694 GLU A N 1
ATOM 5266 C CA . GLU A 1 694 ? 39.362 22.418 -58.827 1.00 85.00 694 GLU A CA 1
ATOM 5267 C C . GLU A 1 694 ? 38.789 23.809 -59.136 1.00 85.00 694 GLU A C 1
ATOM 5269 O O . GLU A 1 694 ? 39.136 24.399 -60.161 1.00 85.00 694 GLU A O 1
ATOM 5274 N N . VAL A 1 695 ? 37.965 24.372 -58.243 1.00 78.00 695 VAL A N 1
ATOM 5275 C CA . VAL A 1 695 ? 37.462 25.752 -58.362 1.00 78.00 695 VAL A CA 1
ATOM 5276 C C . VAL A 1 695 ? 38.583 26.775 -58.236 1.00 78.00 695 VAL A C 1
ATOM 5278 O O . VAL A 1 695 ? 38.641 27.699 -59.048 1.00 78.00 695 VAL A O 1
ATOM 5281 N N . ASP A 1 696 ? 39.487 26.605 -57.276 1.00 79.56 696 ASP A N 1
ATOM 5282 C CA . ASP A 1 696 ? 40.627 27.496 -57.065 1.00 79.56 696 ASP A CA 1
ATOM 5283 C C . ASP A 1 696 ? 41.615 27.406 -58.238 1.00 79.56 696 ASP A C 1
ATOM 5285 O O . ASP A 1 696 ? 42.088 28.432 -58.730 1.00 79.56 696 ASP A O 1
ATOM 5289 N N . ALA A 1 697 ? 41.872 26.199 -58.756 1.00 86.56 697 ALA A N 1
ATOM 5290 C CA . ALA A 1 697 ? 42.720 25.992 -59.929 1.00 86.56 697 ALA A CA 1
ATOM 5291 C C . ALA A 1 697 ? 42.115 26.603 -61.205 1.00 86.56 697 ALA A C 1
ATOM 5293 O O . ALA A 1 697 ? 42.824 27.252 -61.981 1.00 86.56 697 ALA A O 1
ATOM 5294 N N . ALA A 1 698 ? 40.806 26.442 -61.422 1.00 85.38 698 ALA A N 1
ATOM 5295 C CA . ALA A 1 698 ? 40.109 27.043 -62.558 1.00 85.38 698 ALA A CA 1
ATOM 5296 C C . ALA A 1 698 ? 40.025 28.572 -62.437 1.00 85.38 698 ALA A C 1
ATOM 5298 O O . ALA A 1 698 ? 40.211 29.276 -63.430 1.00 85.38 698 ALA A O 1
ATOM 5299 N N . LEU A 1 699 ? 39.806 29.097 -61.227 1.00 85.38 699 LEU A N 1
ATOM 5300 C CA . LEU A 1 699 ? 39.843 30.530 -60.941 1.00 85.38 699 LEU A CA 1
ATOM 5301 C C . LEU A 1 699 ? 41.228 31.111 -61.226 1.00 85.38 699 LEU A C 1
ATOM 5303 O O . LEU A 1 699 ? 41.318 32.129 -61.908 1.00 85.38 699 LEU A O 1
ATOM 5307 N N . GLN A 1 700 ? 42.294 30.461 -60.753 1.00 83.50 700 GLN A N 1
ATOM 5308 C CA . GLN A 1 700 ? 43.663 30.908 -61.003 1.00 83.50 700 GLN A CA 1
ATOM 5309 C C . GLN A 1 700 ? 43.991 30.870 -62.497 1.00 83.50 700 GLN A C 1
ATOM 5311 O O . GLN A 1 700 ? 44.490 31.853 -63.027 1.00 83.50 700 GLN A O 1
ATOM 5316 N N . THR A 1 701 ? 43.620 29.797 -63.201 1.00 88.50 701 THR A N 1
ATOM 5317 C CA . THR A 1 701 ? 43.811 29.689 -64.659 1.00 88.50 701 THR A CA 1
ATOM 5318 C C . THR A 1 701 ? 43.084 30.811 -65.407 1.00 88.50 701 THR A C 1
ATOM 5320 O O . THR A 1 701 ? 43.625 31.389 -66.348 1.00 88.50 701 THR A O 1
ATOM 5323 N N . LEU A 1 702 ? 41.862 31.147 -64.982 1.00 86.56 702 LEU A N 1
ATOM 5324 C CA . LEU A 1 702 ? 41.078 32.231 -65.566 1.00 86.56 702 LEU A CA 1
ATOM 5325 C C . LEU A 1 702 ? 41.685 33.613 -65.283 1.00 86.56 702 LEU A C 1
ATOM 5327 O O . LEU A 1 702 ? 41.709 34.458 -66.177 1.00 86.56 702 LEU A O 1
ATOM 5331 N N . ILE A 1 703 ? 42.177 33.842 -64.063 1.00 81.12 703 ILE A N 1
ATOM 5332 C CA . ILE A 1 703 ? 42.896 35.069 -63.699 1.00 81.12 703 ILE A CA 1
ATOM 5333 C C . ILE A 1 703 ? 44.175 35.185 -64.529 1.00 81.12 703 ILE A C 1
ATOM 5335 O O . ILE A 1 703 ? 44.378 36.217 -65.156 1.00 81.12 703 ILE A O 1
ATOM 5339 N N . ASP A 1 704 ? 44.983 34.129 -64.609 1.00 79.69 704 ASP A N 1
ATOM 5340 C CA . ASP A 1 704 ? 46.244 34.120 -65.356 1.00 79.69 704 ASP A CA 1
ATOM 5341 C C . ASP A 1 704 ? 46.013 34.381 -66.853 1.00 79.69 704 ASP A C 1
ATOM 5343 O O . ASP A 1 704 ? 46.743 35.154 -67.472 1.00 79.69 704 ASP A O 1
ATOM 5347 N N . ALA A 1 705 ? 44.966 33.791 -67.442 1.00 83.75 705 ALA A N 1
ATOM 5348 C CA . ALA A 1 705 ? 44.580 34.057 -68.828 1.00 83.75 705 ALA A CA 1
ATOM 5349 C C . ALA A 1 705 ? 44.125 35.512 -69.032 1.00 83.75 705 ALA A C 1
ATOM 5351 O O . ALA A 1 705 ? 44.469 36.142 -70.033 1.00 83.75 705 ALA A O 1
ATOM 5352 N N . GLY A 1 706 ? 43.387 36.064 -68.067 1.00 77.69 706 GLY A N 1
ATOM 5353 C CA . GLY A 1 706 ? 42.957 37.457 -68.066 1.00 77.69 706 GLY A CA 1
ATOM 5354 C C . GLY A 1 706 ? 44.096 38.462 -67.858 1.00 77.69 706 GLY A C 1
ATOM 5355 O O . GLY A 1 706 ? 44.108 39.510 -68.498 1.00 77.69 706 GLY A O 1
ATOM 5356 N N . GLU A 1 707 ? 45.068 38.159 -66.996 1.00 77.69 707 GLU A N 1
ATOM 5357 C CA . GLU A 1 707 ? 46.305 38.937 -66.817 1.00 77.69 707 GLU A CA 1
ATOM 5358 C C . GLU A 1 707 ? 47.233 38.812 -68.033 1.00 77.69 707 GLU A C 1
ATOM 5360 O O . GLU A 1 707 ? 47.936 39.760 -68.386 1.00 77.69 707 GLU A O 1
ATOM 5365 N N . GLY A 1 708 ? 47.191 37.661 -68.707 1.00 80.38 708 GLY A N 1
ATOM 5366 C CA . GLY A 1 708 ? 47.882 37.380 -69.960 1.00 80.38 708 GLY A CA 1
ATOM 5367 C C . GLY A 1 708 ? 47.247 38.023 -71.195 1.00 80.38 708 GLY A C 1
ATOM 5368 O O . GLY A 1 708 ? 47.818 37.912 -72.284 1.00 80.38 708 GLY A O 1
ATOM 5369 N N . LEU A 1 709 ? 46.108 38.713 -71.053 1.00 81.31 709 LEU A N 1
ATOM 5370 C CA . LEU A 1 709 ? 45.495 39.464 -72.142 1.00 81.31 709 LEU A CA 1
ATOM 5371 C C . LEU A 1 709 ? 46.445 40.544 -72.661 1.00 81.31 709 LEU A C 1
ATOM 5373 O O . LEU A 1 709 ? 46.838 41.477 -71.958 1.00 81.31 709 LEU A O 1
ATOM 5377 N N . GLN A 1 710 ? 46.744 40.464 -73.950 1.00 78.38 710 GLN A N 1
ATOM 5378 C CA . GLN A 1 710 ? 47.545 41.451 -74.652 1.00 78.38 710 GLN A CA 1
ATOM 5379 C C . GLN A 1 710 ? 46.601 42.314 -75.468 1.00 78.38 710 GLN A C 1
ATOM 5381 O O . GLN A 1 710 ? 45.858 41.804 -76.305 1.00 78.38 710 GLN A O 1
ATOM 5386 N N . LYS A 1 711 ? 46.605 43.626 -75.224 1.00 69.81 711 LYS A N 1
ATOM 5387 C CA . LYS A 1 711 ? 45.792 44.548 -76.020 1.00 69.81 711 LYS A CA 1
ATOM 5388 C C . LYS A 1 711 ? 46.158 44.417 -77.494 1.00 69.81 711 LYS A C 1
ATOM 5390 O O . LYS A 1 711 ? 47.340 44.396 -77.831 1.00 69.81 711 LYS A O 1
ATOM 5395 N N . ALA A 1 712 ? 45.147 44.370 -78.353 1.00 60.00 712 ALA A N 1
ATOM 5396 C CA . ALA A 1 712 ? 45.338 44.557 -79.774 1.00 60.00 712 ALA A CA 1
ATOM 5397 C C . ALA A 1 712 ? 45.990 45.926 -79.957 1.00 60.00 712 ALA A C 1
ATOM 5399 O O . ALA A 1 712 ? 45.499 46.941 -79.448 1.00 60.00 712 ALA A O 1
ATOM 5400 N N . GLU A 1 713 ? 47.124 45.964 -80.649 1.00 55.75 713 GLU A N 1
ATOM 5401 C CA . GLU A 1 713 ? 47.677 47.237 -81.074 1.00 55.75 713 GLU A CA 1
ATOM 5402 C C . GLU A 1 713 ? 46.627 47.915 -81.956 1.00 55.75 713 GLU A C 1
ATOM 5404 O O . GLU A 1 713 ? 46.211 47.378 -82.985 1.00 55.75 713 GLU A O 1
ATOM 5409 N N . LYS A 1 714 ? 46.145 49.087 -81.525 1.00 44.59 714 LYS A N 1
ATOM 5410 C CA . LYS A 1 714 ? 45.296 49.920 -82.376 1.00 44.59 714 LYS A CA 1
ATOM 5411 C C . LYS A 1 714 ? 46.073 50.183 -83.667 1.00 44.59 714 LYS A C 1
ATOM 5413 O O . LYS A 1 714 ? 47.224 50.612 -83.555 1.00 44.59 714 LYS A O 1
ATOM 5418 N N . PRO A 1 715 ? 45.486 49.977 -84.862 1.00 50.44 715 PRO A N 1
ATOM 5419 C CA . PRO A 1 715 ? 46.167 50.339 -86.091 1.00 50.44 715 PRO A CA 1
ATOM 5420 C C . PRO A 1 715 ? 46.512 51.825 -86.004 1.00 50.44 715 PRO A C 1
ATOM 5422 O O . PRO A 1 715 ? 45.640 52.666 -85.772 1.00 50.44 715 PRO A O 1
ATOM 5425 N N . VAL A 1 716 ? 47.802 52.141 -86.107 1.00 52.34 716 VAL A N 1
ATOM 5426 C CA . VAL A 1 716 ? 48.251 53.520 -86.282 1.00 52.34 716 VAL A CA 1
ATOM 5427 C C . VAL A 1 716 ? 47.58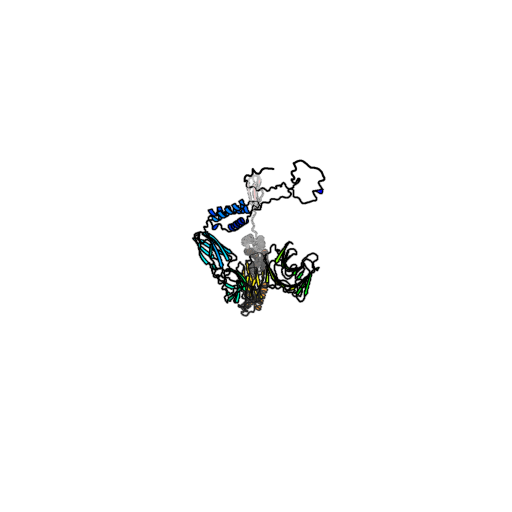6 54.008 -87.564 1.00 52.34 716 VAL A C 1
ATOM 5429 O O . VAL A 1 716 ? 47.741 53.380 -88.606 1.00 52.34 716 VAL A O 1
ATOM 5432 N N . GLU A 1 717 ? 46.789 55.073 -87.495 1.00 55.38 717 GLU A N 1
ATOM 5433 C CA . GLU A 1 717 ? 46.177 55.659 -88.686 1.00 55.38 717 GLU A CA 1
ATOM 5434 C C . GLU A 1 717 ? 47.302 56.209 -89.577 1.00 55.38 717 GLU A C 1
ATOM 5436 O O . GLU A 1 717 ? 47.993 57.162 -89.213 1.00 55.38 717 GLU A O 1
ATOM 5441 N N . ILE A 1 718 ? 47.549 55.544 -90.705 1.00 62.00 718 ILE A N 1
ATOM 5442 C CA . ILE A 1 718 ? 48.685 55.829 -91.586 1.00 62.00 718 ILE A CA 1
ATOM 5443 C C . ILE A 1 718 ? 48.349 57.047 -92.443 1.00 62.00 718 ILE A C 1
ATOM 5445 O O . ILE A 1 718 ? 47.382 57.048 -93.206 1.00 62.00 718 ILE A O 1
ATOM 5449 N N . ASN A 1 719 ? 49.150 58.101 -92.330 1.00 73.50 719 ASN A N 1
ATOM 5450 C CA . ASN A 1 719 ? 48.959 59.343 -93.060 1.00 73.50 719 ASN A CA 1
ATOM 5451 C C . ASN A 1 719 ? 49.513 59.214 -94.486 1.00 73.50 719 ASN A C 1
ATOM 5453 O O . ASN A 1 719 ? 50.694 59.454 -94.736 1.00 73.50 719 ASN A O 1
ATOM 5457 N N . LYS A 1 720 ? 48.633 58.859 -95.428 1.00 78.94 720 LYS A N 1
ATOM 5458 C CA . LYS A 1 720 ? 48.945 58.719 -96.862 1.00 78.94 720 LYS A CA 1
ATOM 5459 C C . LYS A 1 720 ? 48.748 60.000 -97.678 1.00 78.94 720 LYS A C 1
ATOM 5461 O O . LYS A 1 720 ? 49.107 60.038 -98.854 1.00 78.94 720 LYS A O 1
ATOM 5466 N N . VAL A 1 721 ? 48.244 61.072 -97.060 1.00 83.62 721 VAL A N 1
ATOM 5467 C CA . VAL A 1 721 ? 47.793 62.285 -97.765 1.00 83.62 721 VAL A CA 1
ATOM 5468 C C . VAL A 1 721 ? 48.910 62.916 -98.605 1.00 83.62 721 VAL A C 1
ATOM 5470 O O . VAL A 1 721 ? 48.675 63.326 -99.739 1.00 83.62 721 VAL A O 1
ATOM 5473 N N . GLY A 1 722 ? 50.146 62.968 -98.094 1.00 77.69 722 GLY A N 1
ATOM 5474 C CA . GLY A 1 722 ? 51.286 63.523 -98.838 1.00 77.69 722 GLY A CA 1
ATOM 5475 C C . GLY A 1 722 ? 51.623 62.742 -100.117 1.00 77.69 722 GLY A C 1
ATOM 5476 O O . GLY A 1 722 ? 51.882 63.345 -101.160 1.00 77.69 722 GLY A O 1
ATOM 5477 N N . LEU A 1 723 ? 51.555 61.408 -100.054 1.00 83.50 723 LEU A N 1
ATOM 5478 C CA . LEU A 1 723 ? 51.817 60.496 -101.172 1.00 83.50 723 LEU A CA 1
ATOM 5479 C C . LEU A 1 723 ? 50.684 60.501 -102.207 1.00 83.50 723 LEU A C 1
ATOM 5481 O O . LEU A 1 723 ? 50.950 60.513 -103.411 1.00 83.50 723 LEU A O 1
ATOM 5485 N N . GLU A 1 724 ? 49.429 60.586 -101.763 1.00 85.19 724 GLU A N 1
ATOM 5486 C CA . GLU A 1 724 ? 48.260 60.756 -102.642 1.00 85.19 724 GLU A CA 1
ATOM 5487 C C . GLU A 1 724 ? 48.341 62.059 -103.447 1.00 85.19 724 GLU A C 1
ATOM 5489 O O . GLU A 1 724 ? 48.115 62.071 -104.660 1.00 85.19 724 GLU A O 1
ATOM 5494 N N . VAL A 1 725 ? 48.726 63.163 -102.795 1.00 77.25 725 VAL A N 1
ATOM 5495 C CA . VAL A 1 725 ? 48.892 64.463 -103.461 1.00 77.25 725 VAL A CA 1
ATOM 5496 C C . VAL A 1 725 ? 50.038 64.423 -104.477 1.00 77.25 725 VAL A C 1
ATOM 5498 O O . VAL A 1 725 ? 49.854 64.862 -105.614 1.00 77.25 725 VAL A O 1
ATOM 5501 N N . ALA A 1 726 ? 51.202 63.880 -104.108 1.00 75.50 726 ALA A N 1
ATOM 5502 C CA . ALA A 1 726 ? 52.364 63.810 -104.997 1.00 75.50 726 ALA A CA 1
ATOM 5503 C C . ALA A 1 726 ? 52.091 62.958 -106.245 1.00 75.50 726 ALA A C 1
ATOM 5505 O O . ALA A 1 726 ? 52.323 63.416 -107.362 1.00 75.50 726 ALA A O 1
ATOM 5506 N N . THR A 1 727 ? 51.533 61.754 -106.075 1.00 83.31 727 THR A N 1
ATOM 5507 C CA . THR A 1 727 ? 51.198 60.861 -107.200 1.00 83.31 727 THR A CA 1
ATOM 5508 C C . THR A 1 727 ? 50.149 61.472 -108.132 1.00 83.31 727 THR A C 1
ATOM 5510 O O . THR A 1 727 ? 50.259 61.327 -109.349 1.00 83.31 727 THR A O 1
ATOM 5513 N N . THR A 1 728 ? 49.187 62.227 -107.592 1.00 84.06 728 THR A N 1
ATOM 5514 C CA . THR A 1 728 ? 48.185 62.956 -108.387 1.00 84.06 728 THR A CA 1
ATOM 5515 C C . THR A 1 728 ? 48.812 64.070 -109.230 1.00 84.06 728 THR A C 1
ATOM 5517 O O . THR A 1 728 ? 48.485 64.195 -110.407 1.00 84.06 728 THR A O 1
ATOM 5520 N N . ILE A 1 729 ? 49.718 64.874 -108.658 1.00 79.06 729 ILE A N 1
ATOM 5521 C CA . ILE A 1 729 ? 50.412 65.956 -109.384 1.00 79.06 729 ILE A CA 1
ATOM 5522 C C . ILE A 1 729 ? 51.337 65.376 -110.458 1.00 79.06 729 ILE A C 1
ATOM 5524 O O . ILE A 1 729 ? 51.343 65.827 -111.598 1.00 79.06 729 ILE A O 1
ATOM 5528 N N . TYR A 1 730 ? 52.124 64.367 -110.106 1.00 84.25 730 TYR A N 1
ATOM 5529 C CA . TYR A 1 730 ? 53.132 63.790 -110.989 1.00 84.25 730 TYR A CA 1
ATOM 5530 C C . TYR A 1 730 ? 52.545 62.955 -112.126 1.00 84.25 730 TYR A C 1
ATOM 5532 O O . TYR A 1 730 ? 53.128 62.912 -113.207 1.00 84.25 730 TYR A O 1
ATOM 5540 N N . ALA A 1 731 ? 51.343 62.404 -111.954 1.00 81.44 731 ALA A N 1
ATOM 5541 C CA . ALA A 1 731 ? 50.597 61.780 -113.042 1.00 81.44 731 ALA A CA 1
ATOM 5542 C C . ALA A 1 731 ? 50.203 62.759 -114.169 1.00 81.44 731 ALA A C 1
ATOM 5544 O O . ALA A 1 731 ? 49.821 62.308 -115.247 1.00 81.44 731 ALA A O 1
ATOM 5545 N N . THR A 1 732 ? 50.285 64.083 -113.957 1.00 82.06 732 THR A N 1
ATOM 5546 C CA . THR A 1 732 ? 50.001 65.078 -115.008 1.00 82.06 732 THR A CA 1
ATOM 5547 C C . THR A 1 732 ? 51.226 65.472 -115.830 1.00 82.06 732 THR A C 1
ATOM 5549 O O . THR A 1 732 ? 51.094 66.300 -116.730 1.00 82.06 732 THR A O 1
ATOM 5552 N N . TYR A 1 733 ? 52.420 64.975 -115.497 1.00 82.56 733 TYR A N 1
ATOM 5553 C CA . TYR A 1 733 ? 53.639 65.310 -116.231 1.00 82.56 733 TYR A CA 1
ATOM 5554 C C . TYR A 1 733 ? 53.629 64.585 -117.584 1.00 82.56 733 TYR A C 1
ATOM 5556 O O . TYR A 1 733 ? 53.228 63.425 -117.670 1.00 82.56 733 TYR A O 1
ATOM 5564 N N . ASP A 1 734 ? 54.056 65.267 -118.648 1.00 82.81 734 ASP A N 1
ATOM 5565 C CA . ASP A 1 734 ? 54.115 64.683 -119.989 1.00 82.81 734 ASP A CA 1
ATOM 5566 C C . ASP A 1 734 ? 55.496 64.064 -120.231 1.00 82.81 734 ASP A C 1
ATOM 5568 O O . ASP A 1 734 ? 56.511 64.765 -120.251 1.00 82.81 734 ASP A O 1
ATOM 5572 N N . ALA A 1 735 ? 55.521 62.748 -120.449 1.00 82.06 735 ALA A N 1
ATOM 5573 C CA . ALA A 1 735 ? 56.729 61.982 -120.737 1.00 82.06 735 ALA A CA 1
ATOM 5574 C C . ALA A 1 735 ? 57.542 62.556 -121.908 1.00 82.06 735 ALA A C 1
ATOM 5576 O O . ALA A 1 735 ? 58.764 62.434 -121.928 1.00 82.06 735 ALA A O 1
ATOM 5577 N N . ALA A 1 736 ? 56.880 63.200 -122.876 1.00 81.44 736 ALA A N 1
ATOM 5578 C CA . ALA A 1 736 ? 57.533 63.760 -124.054 1.00 81.44 736 ALA A CA 1
ATOM 5579 C C . ALA A 1 736 ? 58.440 64.971 -123.753 1.00 81.44 736 ALA A C 1
ATOM 5581 O O . ALA A 1 736 ? 59.263 65.334 -124.597 1.00 81.44 736 ALA A O 1
ATOM 5582 N N . GLU A 1 737 ? 58.307 65.611 -122.584 1.00 80.75 737 GLU A N 1
ATOM 5583 C CA . GLU A 1 737 ? 59.146 66.752 -122.190 1.00 80.75 737 GLU A CA 1
ATOM 5584 C C . GLU A 1 737 ? 60.509 66.344 -121.605 1.00 80.75 737 GLU A C 1
ATOM 5586 O O . GLU A 1 737 ? 61.402 67.192 -121.490 1.00 80.75 737 GLU A O 1
ATOM 5591 N N . TYR A 1 738 ? 60.696 65.066 -121.266 1.00 87.31 738 TYR A N 1
ATOM 5592 C CA . TYR A 1 738 ? 61.840 64.570 -120.499 1.00 87.31 738 TYR A CA 1
ATOM 5593 C C . TYR A 1 738 ? 62.625 63.483 -121.240 1.00 87.31 738 TYR A C 1
ATOM 5595 O O . TYR A 1 738 ? 62.102 62.801 -122.120 1.00 87.31 738 TYR A O 1
ATOM 5603 N N . THR A 1 739 ? 63.918 63.356 -120.932 1.00 87.31 739 THR A N 1
ATOM 5604 C CA . THR A 1 739 ? 64.774 62.318 -121.512 1.00 87.31 739 THR A CA 1
ATOM 5605 C C . THR A 1 739 ? 64.240 60.945 -121.127 1.00 87.31 739 THR A C 1
ATOM 5607 O O . THR A 1 739 ? 63.773 60.742 -120.008 1.00 87.31 739 THR A O 1
ATOM 5610 N N . GLU A 1 740 ? 64.333 59.985 -122.047 1.00 86.56 740 GLU A N 1
ATOM 5611 C CA . GLU A 1 740 ? 63.825 58.625 -121.828 1.00 86.56 740 GLU A CA 1
ATOM 5612 C C . GLU A 1 740 ? 64.446 57.978 -120.577 1.00 86.56 740 GLU A C 1
ATOM 5614 O O . GLU A 1 740 ? 63.756 57.295 -119.824 1.00 86.56 740 GLU A O 1
ATOM 5619 N N . GLU A 1 741 ? 65.725 58.260 -120.308 1.00 86.81 741 GLU A N 1
ATOM 5620 C CA . GLU A 1 741 ? 66.456 57.743 -119.149 1.00 86.81 741 GLU A CA 1
ATOM 5621 C C . GLU A 1 741 ? 65.961 58.337 -117.820 1.00 86.81 741 GLU A C 1
ATOM 5623 O O . GLU A 1 741 ? 65.630 57.584 -116.903 1.00 86.81 741 GLU A O 1
ATOM 5628 N N . SER A 1 742 ? 65.838 59.667 -117.714 1.00 86.56 742 SER A N 1
ATOM 5629 C CA . SER A 1 742 ? 65.343 60.300 -116.481 1.00 86.56 742 SER A CA 1
ATOM 5630 C C . SER A 1 742 ? 63.856 60.010 -116.244 1.00 86.56 742 SER A C 1
ATOM 5632 O O . SER A 1 742 ? 63.433 59.788 -115.107 1.00 86.56 742 SER A O 1
ATOM 5634 N N . TRP A 1 743 ? 63.069 59.916 -117.322 1.00 91.56 743 TRP A N 1
ATOM 5635 C CA . TRP A 1 743 ? 61.659 59.555 -117.253 1.00 91.56 743 TRP A CA 1
ATOM 5636 C C . TRP A 1 743 ? 61.449 58.113 -116.800 1.00 91.56 743 TRP A C 1
ATOM 5638 O O . TRP A 1 743 ? 60.561 57.869 -115.991 1.00 91.56 743 TRP A O 1
ATOM 5648 N N . ALA A 1 744 ? 62.258 57.156 -117.265 1.00 89.31 744 ALA A N 1
ATOM 5649 C CA . ALA A 1 744 ? 62.138 55.761 -116.839 1.00 89.31 744 ALA A CA 1
ATOM 5650 C C . ALA A 1 744 ? 62.324 55.608 -115.318 1.00 89.31 744 ALA A C 1
ATOM 5652 O O . ALA A 1 744 ? 61.564 54.884 -114.673 1.00 89.31 744 ALA A O 1
ATOM 5653 N N . VAL A 1 745 ? 63.282 56.336 -114.733 1.00 90.56 745 VAL A N 1
ATOM 5654 C CA . VAL A 1 745 ? 63.518 56.344 -113.279 1.00 90.56 745 VAL A CA 1
ATOM 5655 C C . VAL A 1 745 ? 62.331 56.955 -112.527 1.00 90.56 745 VAL A C 1
ATOM 5657 O O . VAL A 1 745 ? 61.860 56.384 -111.543 1.00 90.56 745 VAL A O 1
ATOM 5660 N N . PHE A 1 746 ? 61.807 58.084 -113.005 1.00 91.12 746 PHE A N 1
ATOM 5661 C CA . PHE A 1 746 ? 60.638 58.738 -112.413 1.00 91.12 746 PHE A CA 1
ATOM 5662 C C . PHE A 1 746 ? 59.352 57.917 -112.540 1.00 91.12 746 PHE A C 1
ATOM 5664 O O . PHE A 1 746 ? 58.624 57.773 -111.560 1.00 91.12 746 PHE A O 1
ATOM 5671 N N . ALA A 1 747 ? 59.087 57.334 -113.709 1.00 88.94 747 ALA A N 1
ATOM 5672 C CA . ALA A 1 747 ? 57.915 56.502 -113.951 1.00 88.94 747 ALA A CA 1
ATOM 5673 C C . ALA A 1 747 ? 57.908 55.273 -113.033 1.00 88.94 747 ALA A C 1
ATOM 5675 O O . ALA A 1 747 ? 56.875 54.962 -112.442 1.00 88.94 747 ALA A O 1
ATOM 5676 N N . GLN A 1 748 ? 59.067 54.634 -112.837 1.00 90.12 748 GLN A N 1
ATOM 5677 C CA . GLN A 1 748 ? 59.186 53.515 -111.903 1.00 90.12 748 GLN A CA 1
ATOM 5678 C C . GLN A 1 748 ? 58.957 53.951 -110.450 1.00 90.12 748 GLN A C 1
ATOM 5680 O O . GLN A 1 748 ? 58.294 53.247 -109.689 1.00 90.12 748 GLN A O 1
ATOM 5685 N N . ALA A 1 749 ? 59.479 55.115 -110.052 1.00 90.12 749 ALA A N 1
ATOM 5686 C CA . ALA A 1 749 ? 59.245 55.661 -108.718 1.00 90.12 749 ALA A CA 1
ATOM 5687 C C . ALA A 1 749 ? 57.762 56.007 -108.487 1.00 90.12 749 ALA A C 1
ATOM 5689 O O . ALA A 1 749 ? 57.238 55.756 -107.402 1.00 90.12 749 ALA A O 1
ATOM 5690 N N . LEU A 1 750 ? 57.072 56.530 -109.507 1.00 88.56 750 LEU A N 1
ATOM 5691 C CA . LEU A 1 750 ? 55.644 56.841 -109.458 1.00 88.56 750 LEU A CA 1
ATOM 5692 C C . LEU A 1 750 ? 54.780 55.574 -109.363 1.00 88.56 750 LEU A C 1
ATOM 5694 O O . LEU A 1 750 ? 53.848 55.536 -108.562 1.00 88.56 750 LEU A O 1
ATOM 5698 N N . GLU A 1 751 ? 55.112 54.528 -110.122 1.00 90.81 751 GLU A N 1
ATOM 5699 C CA . GLU A 1 751 ? 54.443 53.223 -110.046 1.00 90.81 751 GLU A CA 1
ATOM 5700 C C . GLU A 1 751 ? 54.620 52.585 -108.659 1.00 90.81 751 GLU A C 1
ATOM 5702 O O . GLU A 1 751 ? 53.649 52.140 -108.043 1.00 90.81 751 GLU A O 1
ATOM 5707 N N . ASN A 1 752 ? 55.839 52.620 -108.113 1.00 89.75 752 ASN A N 1
ATOM 5708 C CA . ASN A 1 752 ? 56.120 52.115 -106.768 1.00 89.75 752 ASN A CA 1
ATOM 5709 C C . ASN A 1 752 ? 55.350 52.904 -105.696 1.00 89.75 752 ASN A C 1
ATOM 5711 O O . ASN A 1 752 ? 54.772 52.311 -104.786 1.00 89.75 752 ASN A O 1
ATOM 5715 N N . ALA A 1 753 ? 55.284 54.233 -105.822 1.00 88.12 753 ALA A N 1
ATOM 5716 C CA . ALA A 1 753 ? 54.496 55.083 -104.933 1.00 88.12 753 ALA A CA 1
ATOM 5717 C C . ALA A 1 753 ? 52.993 54.749 -104.977 1.00 88.12 753 ALA A C 1
ATOM 5719 O O . ALA A 1 753 ? 52.342 54.678 -103.934 1.00 88.12 753 ALA A O 1
ATOM 5720 N N . GLN A 1 754 ? 52.441 54.483 -106.164 1.00 91.25 754 GLN A N 1
ATOM 5721 C CA . GLN A 1 754 ? 51.049 54.048 -106.321 1.00 91.25 754 GLN A CA 1
ATOM 5722 C C . GLN A 1 754 ? 50.799 52.654 -105.723 1.00 91.25 754 GLN A C 1
ATOM 5724 O O . GLN A 1 754 ? 49.751 52.430 -105.114 1.00 91.25 754 GLN A O 1
ATOM 5729 N N . ALA A 1 755 ? 51.761 51.734 -105.829 1.00 90.62 755 ALA A N 1
ATOM 5730 C CA . ALA A 1 755 ? 51.671 50.413 -105.206 1.00 90.62 755 ALA A CA 1
ATOM 5731 C C . ALA A 1 755 ? 51.655 50.493 -103.668 1.00 90.62 755 ALA A C 1
ATOM 5733 O O . ALA A 1 755 ? 50.877 49.788 -103.023 1.00 90.62 755 ALA A O 1
ATOM 5734 N N . VAL A 1 756 ? 52.448 51.395 -103.076 1.00 88.69 756 VAL A N 1
ATOM 5735 C CA . VAL A 1 756 ? 52.443 51.650 -101.623 1.00 88.69 756 VAL A CA 1
ATOM 5736 C C . VAL A 1 756 ? 51.118 52.274 -101.164 1.00 88.69 756 VAL A C 1
ATOM 5738 O O . VAL A 1 756 ? 50.586 51.882 -100.124 1.00 88.69 756 VAL A O 1
ATOM 5741 N N . LEU A 1 757 ? 50.516 53.176 -101.951 1.00 84.94 757 LEU A N 1
ATOM 5742 C CA . LEU A 1 757 ? 49.176 53.707 -101.659 1.00 84.94 757 LEU A CA 1
ATOM 5743 C C . LEU A 1 757 ? 48.109 52.608 -101.631 1.00 84.94 757 LEU A C 1
ATOM 5745 O O . LEU A 1 757 ? 47.325 52.556 -100.681 1.00 84.94 757 LEU A O 1
ATOM 5749 N N . ALA A 1 758 ? 48.120 51.716 -102.626 1.00 84.88 758 ALA A N 1
ATOM 5750 C CA . ALA A 1 758 ? 47.163 50.617 -102.752 1.00 84.88 758 ALA A CA 1
ATOM 5751 C C . ALA A 1 758 ? 47.355 49.499 -101.709 1.00 84.88 758 ALA A C 1
ATOM 5753 O O . ALA A 1 758 ? 46.438 48.711 -101.484 1.00 84.88 758 ALA A O 1
ATOM 5754 N N . ASN A 1 759 ? 48.522 49.418 -101.065 1.00 82.88 759 ASN A N 1
ATOM 5755 C CA . ASN A 1 759 ? 48.775 48.448 -100.008 1.00 82.88 759 ASN A CA 1
ATOM 5756 C C . ASN A 1 759 ? 48.163 48.925 -98.679 1.00 82.88 759 ASN A C 1
ATOM 5758 O O . ASN A 1 759 ? 48.680 49.826 -98.014 1.00 82.88 759 ASN A O 1
ATOM 5762 N N . GLU A 1 760 ? 47.059 48.298 -98.276 1.00 76.06 760 GLU A N 1
ATOM 5763 C CA . GLU A 1 760 ? 46.377 48.569 -97.003 1.00 76.06 760 GLU A CA 1
ATOM 5764 C C . GLU A 1 760 ? 47.244 48.246 -95.772 1.00 76.06 760 GLU A C 1
ATOM 5766 O O . GLU A 1 760 ? 46.999 48.794 -94.703 1.00 76.06 760 GLU A O 1
ATOM 5771 N N . ALA A 1 761 ? 48.288 47.424 -95.930 1.00 76.44 761 ALA A N 1
ATOM 5772 C CA . ALA A 1 761 ? 49.236 47.060 -94.877 1.00 76.44 761 ALA A CA 1
ATOM 5773 C C . ALA A 1 761 ? 50.568 47.839 -94.931 1.00 76.44 761 ALA A C 1
ATOM 5775 O O . ALA A 1 761 ? 51.469 47.531 -94.154 1.00 76.44 761 ALA A O 1
ATOM 5776 N N . ALA A 1 762 ? 50.726 48.808 -95.844 1.00 76.81 762 ALA A N 1
ATOM 5777 C CA . ALA A 1 762 ? 51.947 49.616 -95.927 1.00 76.81 762 ALA A CA 1
ATOM 5778 C C . ALA A 1 762 ? 52.164 50.406 -94.636 1.00 76.81 762 ALA A C 1
ATOM 5780 O O . ALA A 1 762 ? 51.248 51.083 -94.196 1.00 76.81 762 ALA A O 1
ATOM 5781 N N . THR A 1 763 ? 53.365 50.366 -94.070 1.00 80.94 763 THR A N 1
ATOM 5782 C CA . THR A 1 763 ? 53.755 51.103 -92.859 1.00 80.94 763 THR A CA 1
ATOM 5783 C C . THR A 1 763 ? 53.947 52.602 -93.129 1.00 80.94 763 THR A C 1
ATOM 5785 O O . THR A 1 763 ? 54.173 53.015 -94.266 1.00 80.94 763 THR A O 1
ATOM 5788 N N . GLN A 1 764 ? 53.906 53.448 -92.087 1.00 78.88 764 GLN A N 1
ATOM 5789 C CA . GLN A 1 764 ? 54.168 54.889 -92.254 1.00 78.88 764 GLN A CA 1
ATOM 5790 C C . GLN A 1 764 ? 55.573 55.159 -92.813 1.00 78.88 764 GLN A C 1
ATOM 5792 O O . GLN A 1 764 ? 55.737 56.053 -93.634 1.00 78.88 764 GLN A O 1
ATOM 5797 N N . GLU A 1 765 ? 56.569 54.356 -92.431 1.00 80.06 765 GLU A N 1
ATOM 5798 C CA . GLU A 1 765 ? 57.928 54.475 -92.963 1.00 80.06 765 GLU A CA 1
ATOM 5799 C C . GLU A 1 765 ? 57.986 54.131 -94.460 1.00 80.06 765 GLU A C 1
ATOM 5801 O O . GLU A 1 765 ? 58.628 54.848 -95.225 1.00 80.06 765 GLU A O 1
ATOM 5806 N N . GLU A 1 766 ? 57.257 53.105 -94.913 1.00 83.38 766 GLU A N 1
ATOM 5807 C CA . GLU A 1 766 ? 57.141 52.783 -96.343 1.00 83.38 766 GLU A CA 1
ATOM 5808 C C . GLU A 1 766 ? 56.415 53.889 -97.129 1.00 83.38 766 GLU A C 1
ATOM 5810 O O . GLU A 1 766 ? 56.805 54.195 -98.257 1.00 83.38 766 GLU A O 1
ATOM 5815 N N . VAL A 1 767 ? 55.395 54.526 -96.540 1.00 83.31 767 VAL A N 1
ATOM 5816 C CA . VAL A 1 767 ? 54.684 55.669 -97.143 1.00 83.31 767 VAL A CA 1
ATOM 5817 C C . VAL A 1 767 ? 55.591 56.899 -97.250 1.00 83.31 767 VAL A C 1
ATOM 5819 O O . VAL A 1 767 ? 55.639 57.529 -98.311 1.00 83.31 767 VAL A O 1
ATOM 5822 N N . ASP A 1 768 ? 56.343 57.216 -96.195 1.00 83.19 768 ASP A N 1
ATOM 5823 C CA . ASP A 1 768 ? 57.264 58.356 -96.163 1.00 83.19 768 ASP A CA 1
ATOM 5824 C C . ASP A 1 768 ? 58.437 58.151 -97.141 1.00 83.19 768 ASP A C 1
ATOM 5826 O O . ASP A 1 768 ? 58.774 59.059 -97.906 1.00 83.19 768 ASP A O 1
ATOM 5830 N N . GLN A 1 769 ? 59.000 56.937 -97.208 1.00 89.19 769 GLN A N 1
ATOM 5831 C CA . GLN A 1 769 ? 60.060 56.587 -98.163 1.00 89.19 769 GLN A CA 1
ATOM 5832 C C . GLN A 1 769 ? 59.571 56.615 -99.615 1.00 89.19 769 GLN A C 1
ATOM 5834 O O . GLN A 1 769 ? 60.292 57.082 -100.502 1.00 89.19 769 GLN A O 1
ATOM 5839 N N . ALA A 1 770 ? 58.352 56.143 -99.887 1.00 88.69 770 ALA A N 1
ATOM 5840 C CA . ALA A 1 770 ? 57.767 56.207 -101.223 1.00 88.69 770 ALA A CA 1
ATOM 5841 C C . ALA A 1 770 ? 57.525 57.658 -101.671 1.00 88.69 770 ALA A C 1
ATOM 5843 O O . ALA A 1 770 ? 57.788 57.995 -102.829 1.00 88.69 770 ALA A O 1
ATOM 5844 N N . LEU A 1 771 ? 57.089 58.526 -100.749 1.00 89.31 771 LEU A N 1
ATOM 5845 C CA . LEU A 1 771 ? 56.897 59.958 -100.993 1.00 89.31 771 LEU A CA 1
ATOM 5846 C C . LEU A 1 771 ? 58.216 60.654 -101.314 1.00 89.31 771 LEU A C 1
ATOM 5848 O O . LEU A 1 771 ? 58.316 61.366 -102.315 1.00 89.31 771 LEU A O 1
ATOM 5852 N N . GLU A 1 772 ? 59.238 60.412 -100.501 1.00 88.56 772 GLU A N 1
ATOM 5853 C CA . GLU A 1 772 ? 60.571 60.955 -100.731 1.00 88.56 772 GLU A CA 1
ATOM 5854 C C . GLU A 1 772 ? 61.160 60.451 -102.059 1.00 88.56 772 GLU A C 1
ATOM 5856 O O . GLU A 1 772 ? 61.687 61.240 -102.844 1.00 88.56 772 GLU A O 1
ATOM 5861 N N . THR A 1 773 ? 61.010 59.159 -102.365 1.00 90.12 773 THR A N 1
ATOM 5862 C CA . THR A 1 773 ? 61.538 58.553 -103.597 1.00 90.12 773 THR A CA 1
ATOM 5863 C C . THR A 1 773 ? 60.894 59.151 -104.845 1.00 90.12 773 THR A C 1
ATOM 5865 O O . THR A 1 773 ? 61.612 59.519 -105.776 1.00 90.12 773 THR A O 1
ATOM 5868 N N . VAL A 1 774 ? 59.563 59.300 -104.880 1.00 88.12 774 VAL A N 1
ATOM 5869 C CA . VAL A 1 774 ? 58.882 59.878 -106.050 1.00 88.12 774 VAL A CA 1
ATOM 5870 C C . VAL A 1 774 ? 59.187 61.369 -106.207 1.00 88.12 774 VAL A C 1
ATOM 5872 O O . VAL A 1 774 ? 59.402 61.823 -107.328 1.00 88.12 774 VAL A O 1
ATOM 5875 N N . MET A 1 775 ? 59.296 62.127 -105.108 1.00 87.44 775 MET A N 1
ATOM 5876 C CA . MET A 1 775 ? 59.695 63.540 -105.151 1.00 87.44 775 MET A CA 1
ATOM 5877 C C . MET A 1 775 ? 61.140 63.721 -105.629 1.00 87.44 775 MET A C 1
ATOM 5879 O O . MET A 1 775 ? 61.408 64.591 -106.458 1.00 87.44 775 MET A O 1
ATOM 5883 N N . ASN A 1 776 ? 62.068 62.885 -105.159 1.00 85.06 776 ASN A N 1
ATOM 5884 C CA . ASN A 1 776 ? 63.464 62.925 -105.591 1.00 85.06 776 ASN A CA 1
ATOM 5885 C C . ASN A 1 776 ? 63.618 62.501 -107.055 1.00 85.06 776 ASN A C 1
ATOM 5887 O O . ASN A 1 776 ? 64.353 63.145 -107.803 1.00 85.06 776 ASN A O 1
ATOM 5891 N N . ALA A 1 777 ? 62.892 61.471 -107.497 1.00 86.88 777 ALA A N 1
ATOM 5892 C CA . ALA A 1 777 ? 62.891 61.071 -108.899 1.00 86.88 777 ALA A CA 1
ATOM 5893 C C . ALA A 1 777 ? 62.275 62.157 -109.800 1.00 86.88 777 ALA A C 1
ATOM 5895 O O . ALA A 1 777 ? 62.795 62.413 -110.882 1.00 86.88 777 ALA A O 1
ATOM 5896 N N . ALA A 1 778 ? 61.238 62.864 -109.328 1.00 84.12 778 ALA A N 1
ATOM 5897 C CA . ALA A 1 778 ? 60.674 64.023 -110.023 1.00 84.12 778 ALA A CA 1
ATOM 5898 C C . ALA A 1 778 ? 61.686 65.173 -110.138 1.00 84.12 778 ALA A C 1
ATOM 5900 O O . ALA A 1 778 ? 61.780 65.818 -111.180 1.00 84.12 778 ALA A O 1
ATOM 5901 N N . ALA A 1 779 ? 62.455 65.431 -109.076 1.00 80.56 779 ALA A N 1
ATOM 5902 C CA . ALA A 1 779 ? 63.518 66.435 -109.077 1.00 80.56 779 ALA A CA 1
ATOM 5903 C C . ALA A 1 779 ? 64.695 66.055 -109.995 1.00 80.56 779 ALA A C 1
ATOM 5905 O O . ALA A 1 779 ? 65.385 66.942 -110.496 1.00 80.56 779 ALA A O 1
ATOM 5906 N N . GLY A 1 780 ? 64.908 64.756 -110.224 1.00 82.69 780 GLY A N 1
ATOM 5907 C CA . GLY A 1 780 ? 65.912 64.205 -111.136 1.00 82.69 780 GLY A CA 1
ATOM 5908 C C . GLY A 1 780 ? 65.477 64.109 -112.602 1.00 82.69 780 GLY A C 1
ATOM 5909 O O . GLY A 1 780 ? 66.235 63.587 -113.415 1.00 82.69 780 GLY A O 1
ATOM 5910 N N . LEU A 1 781 ? 64.280 64.589 -112.955 1.00 83.31 781 LEU A N 1
ATOM 5911 C CA . LEU A 1 781 ? 63.817 64.631 -114.340 1.00 83.31 781 LEU A CA 1
ATOM 5912 C C . LEU A 1 781 ? 64.646 65.616 -115.177 1.00 83.31 781 LEU A C 1
ATOM 5914 O O . LEU A 1 781 ? 64.693 66.818 -114.906 1.00 83.31 781 LEU A O 1
ATOM 5918 N N . GLU A 1 782 ? 65.237 65.119 -116.258 1.00 80.12 782 GLU A N 1
ATOM 5919 C CA . GLU A 1 782 ? 66.028 65.900 -117.205 1.00 80.12 782 GLU A CA 1
ATOM 5920 C C . GLU A 1 782 ? 65.200 66.163 -118.458 1.00 80.12 782 GLU A C 1
ATOM 5922 O O . GLU A 1 782 ? 64.650 65.243 -119.056 1.00 80.12 782 GLU A O 1
ATOM 5927 N N . LYS A 1 783 ? 65.081 67.422 -118.882 1.00 76.38 783 LYS A N 1
ATOM 5928 C CA . LYS A 1 783 ? 64.306 67.763 -120.083 1.00 76.38 783 LYS A CA 1
ATOM 5929 C C . LYS A 1 783 ? 65.034 67.335 -121.355 1.00 76.38 783 LYS A C 1
ATOM 5931 O O . LYS A 1 783 ? 66.254 67.459 -121.433 1.00 76.38 783 LYS A O 1
ATOM 5936 N N . VAL A 1 784 ? 64.297 66.905 -122.381 1.00 75.44 784 VAL A N 1
ATOM 5937 C CA . VAL A 1 784 ? 64.891 66.673 -123.711 1.00 75.44 784 VAL A CA 1
ATOM 5938 C C . VAL A 1 784 ? 65.450 68.000 -124.238 1.00 75.44 784 VAL A C 1
ATOM 5940 O O . VAL A 1 784 ? 64.691 68.946 -124.464 1.00 75.44 784 VAL A O 1
ATOM 5943 N N . GLU A 1 785 ? 66.766 68.102 -124.451 1.00 57.94 785 GLU A N 1
ATOM 5944 C CA . GLU A 1 785 ? 67.359 69.320 -125.016 1.00 57.94 785 GLU A CA 1
ATOM 5945 C C . GLU A 1 785 ? 66.906 69.532 -126.473 1.00 57.94 785 GLU A C 1
ATOM 5947 O O . GLU A 1 785 ? 67.285 68.801 -127.391 1.00 57.94 785 GLU A O 1
ATOM 5952 N N . ARG A 1 786 ? 66.112 70.586 -126.700 1.00 45.66 786 ARG A N 1
ATOM 5953 C CA . ARG A 1 786 ? 65.878 71.182 -128.027 1.00 45.66 786 ARG A CA 1
ATOM 5954 C C . ARG A 1 786 ? 66.891 72.315 -128.265 1.00 45.66 786 ARG A C 1
ATOM 5956 O O . ARG A 1 786 ? 67.130 73.098 -127.348 1.00 45.66 786 ARG A O 1
ATOM 5963 N N . PRO A 1 787 ? 67.465 72.452 -129.477 1.00 45.81 787 PRO A N 1
ATOM 5964 C CA . PRO A 1 787 ? 68.501 73.447 -129.755 1.00 45.81 787 PRO A CA 1
ATOM 5965 C C . PRO A 1 787 ? 68.003 74.893 -129.575 1.00 45.81 787 PRO A C 1
ATOM 5967 O O . PRO A 1 787 ? 66.854 75.210 -129.876 1.00 45.81 787 PRO A O 1
ATOM 5970 N N . ALA A 1 788 ? 68.912 75.742 -129.081 1.00 39.44 788 ALA A N 1
ATOM 5971 C CA . ALA A 1 788 ? 68.691 77.097 -128.573 1.00 39.44 788 ALA A CA 1
ATOM 5972 C C . ALA A 1 788 ? 68.032 78.088 -129.556 1.00 39.44 788 ALA A C 1
ATOM 5974 O O . ALA A 1 788 ? 68.453 78.210 -130.707 1.00 39.44 788 ALA A O 1
ATOM 5975 N N . GLU A 1 789 ? 67.099 78.902 -129.049 1.00 42.31 789 GLU A N 1
ATOM 5976 C CA . GLU A 1 789 ? 66.643 80.140 -129.696 1.00 42.31 789 GLU A CA 1
ATOM 5977 C C . GLU A 1 789 ? 67.335 81.365 -129.063 1.00 42.31 789 GLU A C 1
ATOM 5979 O O . GLU A 1 789 ? 67.357 81.534 -127.846 1.00 42.31 789 GLU A O 1
ATOM 5984 N N . GLN A 1 790 ? 67.932 82.222 -129.899 1.00 47.47 790 GLN A N 1
ATOM 5985 C CA . GLN A 1 790 ? 68.526 83.508 -129.505 1.00 47.47 790 GLN A CA 1
ATOM 5986 C C . GLN A 1 790 ? 67.448 84.563 -129.211 1.00 47.47 790 GLN A C 1
ATOM 5988 O O . GLN A 1 790 ? 66.529 84.723 -130.012 1.00 47.47 790 GLN A O 1
ATOM 5993 N N . THR A 1 791 ? 67.643 85.404 -128.185 1.00 50.06 791 THR A N 1
ATOM 5994 C CA . THR A 1 791 ? 66.934 86.694 -128.062 1.00 50.06 791 THR A CA 1
ATOM 5995 C C . THR A 1 791 ? 67.867 87.833 -127.633 1.00 50.06 791 THR A C 1
ATOM 5997 O O . THR A 1 791 ? 68.669 87.691 -126.713 1.00 50.06 791 THR A O 1
ATOM 6000 N N . LEU A 1 792 ? 67.755 88.949 -128.357 1.00 62.81 792 LEU A N 1
ATOM 6001 C CA . LEU A 1 792 ? 68.545 90.187 -128.302 1.00 62.81 792 LEU A CA 1
ATOM 6002 C C . LEU A 1 792 ? 68.549 90.874 -126.922 1.00 62.81 792 LEU A C 1
ATOM 6004 O O . LEU A 1 792 ? 67.575 90.786 -126.181 1.00 62.81 792 LEU A O 1
ATOM 6008 N N . LYS A 1 793 ? 69.623 91.620 -126.637 1.00 74.38 793 LYS A N 1
ATOM 6009 C CA . LYS A 1 793 ? 69.777 92.498 -125.462 1.00 74.38 793 LYS A CA 1
ATOM 6010 C C . LYS A 1 793 ? 69.580 93.963 -125.854 1.00 74.38 793 LYS A C 1
ATOM 6012 O O . LYS A 1 793 ? 70.009 94.341 -126.944 1.00 74.38 793 LYS A O 1
ATOM 6017 N N . VAL A 1 794 ? 68.970 94.772 -124.986 1.00 77.94 794 VAL A N 1
ATOM 6018 C CA . VAL A 1 794 ? 68.720 96.210 -125.209 1.00 77.94 794 VAL A CA 1
ATOM 6019 C C . VAL A 1 794 ? 69.592 97.054 -124.284 1.00 77.94 794 VAL A C 1
ATOM 6021 O O . VAL A 1 794 ? 69.677 96.779 -123.087 1.00 77.94 794 VAL A O 1
ATOM 6024 N N . SER A 1 795 ? 70.226 98.101 -124.817 1.00 85.75 795 SER A N 1
ATOM 6025 C CA . SER A 1 795 ? 71.071 99.008 -124.037 1.00 85.75 795 SER A CA 1
ATOM 6026 C C . SER A 1 795 ? 70.573 100.449 -124.121 1.00 85.75 795 SER A C 1
ATOM 6028 O O . SER A 1 795 ? 70.278 100.945 -125.203 1.00 85.75 795 SER A O 1
ATOM 6030 N N . TYR A 1 796 ? 70.482 101.153 -122.993 1.00 89.44 796 TYR A N 1
ATOM 6031 C CA . TYR A 1 796 ? 69.977 102.526 -122.934 1.00 89.44 796 TYR A CA 1
ATOM 6032 C C . TYR A 1 796 ? 70.712 103.419 -121.931 1.00 89.44 796 TYR A C 1
ATOM 6034 O O . TYR A 1 796 ? 71.286 102.939 -120.958 1.00 89.44 796 TYR A O 1
ATOM 6042 N N . ARG A 1 797 ? 70.677 104.739 -122.146 1.00 92.94 797 ARG A N 1
ATOM 6043 C CA . ARG A 1 797 ? 71.172 105.757 -121.203 1.00 92.94 797 ARG A CA 1
ATOM 6044 C C . ARG A 1 797 ? 70.255 106.962 -121.093 1.00 92.94 797 ARG A C 1
ATOM 6046 O O . ARG A 1 797 ? 69.543 107.267 -122.041 1.00 92.94 797 ARG A O 1
ATOM 6053 N N . THR A 1 798 ? 70.336 107.707 -119.995 1.00 90.25 798 THR A N 1
ATOM 6054 C CA . THR A 1 798 ? 69.508 108.904 -119.750 1.00 90.25 798 THR A CA 1
ATOM 6055 C C . THR A 1 798 ? 70.327 110.192 -119.621 1.00 90.25 798 THR A C 1
ATOM 6057 O O . THR A 1 798 ? 71.402 110.174 -119.030 1.00 90.25 798 THR A O 1
ATOM 6060 N N . HIS A 1 799 ? 69.818 111.320 -120.119 1.00 91.56 799 HIS A N 1
ATOM 6061 C CA . HIS A 1 799 ? 70.322 112.671 -119.862 1.00 91.56 799 HIS A CA 1
ATOM 6062 C C . HIS A 1 799 ? 69.636 113.235 -118.625 1.00 91.56 799 HIS A C 1
ATOM 6064 O O . HIS A 1 799 ? 68.412 113.343 -118.607 1.00 91.56 799 HIS A O 1
ATOM 6070 N N . VAL A 1 800 ? 70.392 113.615 -117.599 1.00 88.12 800 VAL A N 1
ATOM 6071 C CA . VAL A 1 800 ? 69.847 114.179 -116.356 1.00 88.12 800 VAL A CA 1
ATOM 6072 C C . VAL A 1 800 ? 70.168 115.670 -116.292 1.00 88.12 800 VAL A C 1
ATOM 6074 O O . VAL A 1 800 ? 71.274 116.091 -116.624 1.00 88.12 800 VAL A O 1
ATOM 6077 N N . GLN A 1 801 ? 69.198 116.487 -115.884 1.00 80.62 801 GLN A N 1
ATOM 6078 C CA . GLN A 1 801 ? 69.334 117.938 -115.762 1.00 80.62 801 GLN A CA 1
ATOM 6079 C C . GLN A 1 801 ? 70.586 118.321 -114.975 1.00 80.62 801 GLN A C 1
ATOM 6081 O O . GLN A 1 801 ? 70.800 117.823 -113.876 1.00 80.62 801 GLN A O 1
ATOM 6086 N N . ASN A 1 802 ? 71.380 119.243 -115.522 1.00 85.62 802 ASN A N 1
ATOM 6087 C CA . ASN A 1 802 ? 72.684 119.699 -115.013 1.00 85.62 802 ASN A CA 1
ATOM 6088 C C . ASN A 1 802 ? 73.823 118.654 -115.016 1.00 85.62 802 ASN A C 1
ATOM 6090 O O . ASN A 1 802 ? 74.978 119.071 -114.984 1.00 85.62 802 ASN A O 1
ATOM 6094 N N . ASP A 1 803 ? 73.534 117.349 -115.092 1.00 81.94 803 ASP A N 1
ATOM 6095 C CA . ASP A 1 803 ? 74.535 116.264 -115.084 1.00 81.94 803 ASP A CA 1
ATOM 6096 C C . ASP A 1 803 ? 74.831 115.699 -116.494 1.00 81.94 803 ASP A C 1
ATOM 6098 O O . ASP A 1 803 ? 75.847 115.039 -116.701 1.00 81.94 803 ASP A O 1
ATOM 6102 N N . GLY A 1 804 ? 73.977 115.962 -117.485 1.00 89.38 804 GLY A N 1
ATOM 6103 C CA . GLY A 1 804 ? 74.178 115.513 -118.863 1.00 89.38 804 GLY A CA 1
ATOM 6104 C C . GLY A 1 804 ? 73.822 114.039 -119.118 1.00 89.38 804 GLY A C 1
ATOM 6105 O O . GLY A 1 804 ? 73.223 113.368 -118.272 1.00 89.38 804 GLY A O 1
ATOM 6106 N N . TRP A 1 805 ? 74.179 113.527 -120.305 1.00 92.56 805 TRP A N 1
ATOM 6107 C CA . TRP A 1 805 ? 74.036 112.108 -120.681 1.00 92.56 805 TRP A CA 1
ATOM 6108 C C . TRP A 1 805 ? 74.889 111.213 -119.775 1.00 92.56 805 TRP A C 1
ATOM 6110 O O . TRP A 1 805 ? 76.101 111.393 -119.709 1.00 92.56 805 TRP A O 1
ATOM 6120 N N . GLN A 1 806 ? 74.253 110.243 -119.116 1.00 89.56 806 GLN A N 1
ATOM 6121 C CA . GLN A 1 806 ? 74.909 109.215 -118.298 1.00 89.56 806 GLN A CA 1
ATOM 6122 C C . GLN A 1 806 ? 75.427 108.049 -119.159 1.00 89.56 806 GLN A C 1
ATOM 6124 O O . GLN A 1 806 ? 75.216 108.020 -120.373 1.00 89.56 806 GLN A O 1
ATOM 6129 N N . ASP A 1 807 ? 76.094 107.073 -118.546 1.00 89.19 807 ASP A N 1
ATOM 6130 C CA . ASP A 1 807 ? 76.558 105.872 -119.246 1.00 89.19 807 ASP A CA 1
ATOM 6131 C C . ASP A 1 807 ? 75.399 104.940 -119.653 1.00 89.19 807 ASP A C 1
ATOM 6133 O O . ASP A 1 807 ? 74.319 104.940 -119.051 1.00 89.19 807 ASP A O 1
ATOM 6137 N N . PHE A 1 808 ? 75.627 104.158 -120.715 1.00 90.00 808 PHE A N 1
ATOM 6138 C CA . PHE A 1 808 ? 74.702 103.121 -121.183 1.00 90.00 808 PHE A CA 1
ATOM 6139 C C . PHE A 1 808 ? 74.686 101.935 -120.226 1.00 90.00 808 PHE A C 1
ATOM 6141 O O . PHE A 1 808 ? 75.731 101.380 -119.898 1.00 90.00 808 PHE A O 1
ATOM 6148 N N . VAL A 1 809 ? 73.483 101.513 -119.864 1.00 85.56 809 VAL A N 1
ATOM 6149 C CA . VAL A 1 809 ? 73.202 100.294 -119.105 1.00 85.56 809 VAL A CA 1
ATOM 6150 C C . VAL A 1 809 ? 72.413 99.335 -119.994 1.00 85.56 809 VAL A C 1
ATOM 6152 O O . VAL A 1 809 ? 71.919 99.747 -121.045 1.00 85.56 809 VAL A O 1
ATOM 6155 N N . SER A 1 810 ? 72.333 98.052 -119.653 1.00 87.94 810 SER A N 1
ATOM 6156 C CA . SER A 1 810 ? 71.590 97.076 -120.468 1.00 87.94 810 SER A CA 1
ATOM 6157 C C . SER A 1 810 ? 70.643 96.249 -119.619 1.00 87.94 810 SER A C 1
ATOM 6159 O O . SER A 1 810 ? 70.894 96.047 -118.437 1.00 87.94 810 SER A O 1
ATOM 6161 N N . ASP A 1 811 ? 69.566 95.778 -120.245 1.00 79.44 811 ASP A N 1
ATOM 6162 C CA . ASP A 1 811 ? 68.654 94.760 -119.715 1.00 79.44 811 ASP A CA 1
ATOM 6163 C C . ASP A 1 811 ? 68.255 94.949 -118.239 1.00 79.44 811 ASP A C 1
ATOM 6165 O O . ASP A 1 811 ? 68.609 94.164 -117.360 1.00 79.44 811 ASP A O 1
ATOM 6169 N N . GLY A 1 812 ? 67.463 95.991 -117.974 1.00 79.94 812 GLY A N 1
ATOM 6170 C CA . GLY A 1 812 ? 66.802 96.200 -116.681 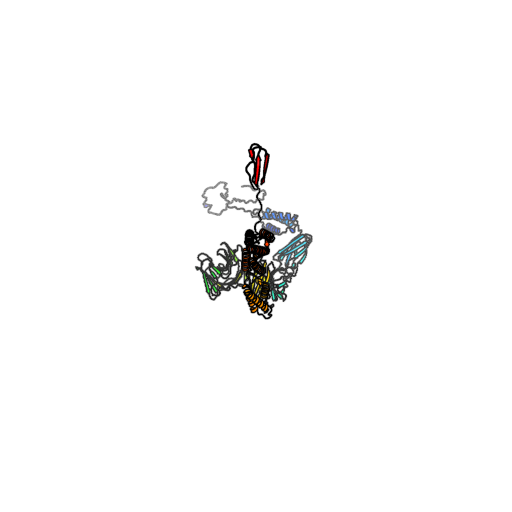1.00 79.94 812 GLY A CA 1
ATOM 6171 C C . GLY A 1 812 ? 67.625 96.969 -115.650 1.00 79.94 812 GLY A C 1
ATOM 6172 O O . GLY A 1 812 ? 67.097 97.331 -114.600 1.00 79.94 812 GLY A O 1
ATOM 6173 N N . GLU A 1 813 ? 68.884 97.284 -115.948 1.00 84.69 813 GLU A N 1
ATOM 6174 C CA . GLU A 1 813 ? 69.677 98.170 -115.103 1.00 84.69 813 GLU A CA 1
ATOM 6175 C C . GLU A 1 813 ? 69.159 99.620 -115.133 1.00 84.69 813 GLU A C 1
ATOM 6177 O O . GLU A 1 813 ? 68.599 100.118 -116.114 1.00 84.69 813 GLU A O 1
ATOM 6182 N N . THR A 1 814 ? 69.337 100.327 -114.022 1.00 82.88 814 THR A N 1
ATOM 6183 C CA . THR A 1 814 ? 68.848 101.699 -113.855 1.00 82.88 814 THR A CA 1
ATOM 6184 C C . THR A 1 814 ? 69.817 102.698 -114.486 1.00 82.88 814 THR A C 1
ATOM 6186 O O . THR A 1 814 ? 70.955 102.811 -114.038 1.00 82.88 814 THR A O 1
ATOM 6189 N N . SER A 1 815 ? 69.357 103.492 -115.460 1.00 86.62 815 SER A N 1
ATOM 6190 C CA . SER A 1 815 ? 70.097 104.660 -115.963 1.00 86.62 815 SER A CA 1
ATOM 6191 C C . SER A 1 815 ? 69.510 105.956 -115.395 1.00 86.62 815 SER A C 1
ATOM 6193 O O . SER A 1 815 ? 68.295 106.157 -115.435 1.00 86.62 815 SER A O 1
ATOM 6195 N N . GLY A 1 816 ? 70.369 106.815 -114.833 1.00 83.62 816 GLY A N 1
ATOM 6196 C CA . GLY A 1 816 ? 70.005 108.086 -114.196 1.00 83.62 816 GLY A CA 1
ATOM 6197 C C . GLY A 1 816 ? 70.563 108.219 -112.775 1.00 83.62 816 GLY A C 1
ATOM 6198 O O . GLY A 1 816 ? 71.310 107.365 -112.305 1.00 83.62 816 GLY A O 1
ATOM 6199 N N . THR A 1 817 ? 70.197 109.290 -112.066 1.00 78.94 817 THR A N 1
ATOM 6200 C CA . THR A 1 817 ? 70.591 109.503 -110.661 1.00 78.94 817 THR A CA 1
ATOM 6201 C C . THR A 1 817 ? 69.376 109.413 -109.736 1.00 78.94 817 THR A C 1
ATOM 6203 O O . THR A 1 817 ? 68.272 109.809 -110.102 1.00 78.94 817 THR A O 1
ATOM 6206 N N . HIS A 1 818 ? 69.562 108.886 -108.523 1.00 77.31 818 HIS A N 1
ATOM 6207 C CA . HIS A 1 818 ? 68.504 108.778 -107.511 1.00 77.31 818 HIS A CA 1
ATOM 6208 C C . HIS A 1 818 ? 68.728 109.773 -106.366 1.00 77.31 818 HIS A C 1
ATOM 6210 O O . HIS A 1 818 ? 69.858 110.030 -105.960 1.00 77.31 818 HIS A O 1
ATOM 6216 N N . GLY A 1 819 ? 67.640 110.348 -105.843 1.00 75.31 819 GLY A N 1
ATOM 6217 C CA . GLY A 1 819 ? 67.651 111.186 -104.634 1.00 75.31 819 GLY A CA 1
ATOM 6218 C C . GLY A 1 819 ? 68.163 112.623 -104.798 1.00 75.31 819 GLY A C 1
ATOM 6219 O O . GLY A 1 819 ? 68.154 113.375 -103.829 1.00 75.31 819 GLY A O 1
ATOM 6220 N N . ARG A 1 820 ? 68.577 113.042 -106.003 1.00 76.44 820 ARG A N 1
ATOM 6221 C CA . ARG A 1 820 ? 69.135 114.391 -106.243 1.00 76.44 820 ARG A CA 1
ATOM 6222 C C . ARG A 1 820 ? 68.102 115.464 -106.609 1.00 76.44 820 ARG A C 1
ATOM 6224 O O . ARG A 1 820 ? 68.457 116.634 -106.687 1.00 76.44 820 ARG A O 1
ATOM 6231 N N . GLY A 1 821 ? 66.846 115.087 -106.854 1.00 72.12 821 GLY A N 1
ATOM 6232 C CA . GLY A 1 821 ? 65.782 116.023 -107.248 1.00 72.12 821 GLY A CA 1
ATOM 6233 C C . GLY A 1 821 ? 65.963 116.656 -108.637 1.00 72.12 821 GLY A C 1
ATOM 6234 O O . GLY A 1 821 ? 65.314 117.655 -108.936 1.00 72.12 821 GLY A O 1
ATOM 6235 N N . LEU A 1 822 ? 66.840 116.096 -109.478 1.00 82.69 822 LEU A N 1
ATOM 6236 C CA . LEU A 1 822 ? 67.083 116.546 -110.851 1.00 82.69 822 LEU A CA 1
ATOM 6237 C C . LEU A 1 822 ? 66.155 115.803 -111.817 1.00 82.69 822 LEU A C 1
ATOM 6239 O O . LEU A 1 822 ? 65.917 114.606 -111.652 1.00 82.69 822 LEU A O 1
ATOM 6243 N N . ARG A 1 823 ? 65.626 116.503 -112.827 1.00 73.88 823 ARG A N 1
ATOM 6244 C CA . ARG A 1 823 ? 64.733 115.884 -113.823 1.00 73.88 823 ARG A CA 1
ATOM 6245 C C . ARG A 1 823 ? 65.531 115.156 -114.908 1.00 73.88 823 ARG A C 1
ATOM 6247 O O . ARG A 1 823 ? 66.584 115.626 -115.330 1.00 73.88 823 ARG A O 1
ATOM 6254 N N . LEU A 1 824 ? 65.002 114.038 -115.392 1.00 82.06 824 LEU A N 1
ATOM 6255 C CA . LEU A 1 824 ? 65.491 113.360 -116.592 1.00 82.06 824 LEU A CA 1
ATOM 6256 C C . LEU A 1 824 ? 65.035 114.157 -117.823 1.00 82.06 824 LEU A C 1
ATOM 6258 O O . LEU A 1 824 ? 63.847 114.424 -117.989 1.00 82.06 824 LEU A O 1
ATOM 6262 N N . GLU A 1 825 ? 65.985 114.574 -118.654 1.00 81.19 825 GLU A N 1
ATOM 6263 C CA . GLU A 1 825 ? 65.778 115.443 -119.820 1.00 81.19 825 GLU A CA 1
ATOM 6264 C C . GLU A 1 825 ? 65.805 114.680 -121.159 1.00 81.19 825 GLU A C 1
ATOM 6266 O O . GLU A 1 825 ? 65.350 115.220 -122.163 1.00 81.19 825 GLU A O 1
ATOM 6271 N N . GLY A 1 826 ? 66.267 113.421 -121.193 1.00 81.19 826 GLY A N 1
ATOM 6272 C CA . GLY A 1 826 ? 66.206 112.563 -122.388 1.00 81.19 826 GLY A CA 1
ATOM 6273 C C . GLY A 1 826 ? 66.660 111.117 -122.144 1.00 81.19 826 GLY A C 1
ATOM 6274 O O . GLY A 1 826 ? 67.321 110.852 -121.146 1.00 81.19 826 GLY A O 1
ATOM 6275 N N . ILE A 1 827 ? 66.316 110.178 -123.038 1.00 87.94 827 ILE A N 1
ATOM 6276 C CA . ILE A 1 827 ? 66.797 108.777 -123.037 1.00 87.94 827 ILE A CA 1
ATOM 6277 C C . ILE A 1 827 ? 67.226 108.348 -124.454 1.00 87.94 827 ILE A C 1
ATOM 6279 O O . ILE A 1 827 ? 66.582 108.730 -125.429 1.00 87.94 827 ILE A O 1
ATOM 6283 N N . GLU A 1 828 ? 68.313 107.582 -124.570 1.00 83.44 828 GLU A N 1
ATOM 6284 C CA . GLU A 1 828 ? 68.870 107.033 -125.818 1.00 83.44 828 GLU A CA 1
ATOM 6285 C C . GLU A 1 828 ? 68.961 105.503 -125.698 1.00 83.44 828 GLU A C 1
ATOM 6287 O O . GLU A 1 828 ? 69.479 105.023 -124.694 1.00 83.44 828 GLU A O 1
ATOM 6292 N N . ILE A 1 829 ? 68.458 104.744 -126.685 1.00 89.12 829 ILE A N 1
ATOM 6293 C CA . ILE A 1 829 ? 68.369 103.266 -126.676 1.00 89.12 829 ILE A CA 1
ATOM 6294 C C . ILE A 1 829 ? 68.991 102.691 -127.958 1.00 89.12 829 ILE A C 1
ATOM 6296 O O . ILE A 1 829 ? 68.797 103.270 -129.030 1.00 89.12 829 ILE A O 1
ATOM 6300 N N . ARG A 1 830 ? 69.695 101.557 -127.859 1.00 82.69 830 ARG A N 1
ATOM 6301 C CA . ARG A 1 830 ? 70.236 100.791 -128.989 1.00 82.69 830 ARG A CA 1
ATOM 6302 C C . ARG A 1 830 ? 70.227 99.282 -128.772 1.00 82.69 830 ARG A C 1
ATOM 6304 O O . ARG A 1 830 ? 70.274 98.847 -127.596 1.00 82.69 830 ARG A O 1
#

InterPro domains:
  IPR006637 Clostridial hydrophobic repeat [PF07538] (799-830)
  IPR006637 Clostridial hydrophobic repeat [SM00728] (798-830)
  IPR008969 Carboxypeptidase-like, regulatory domain superfamily [SSF49464] (216-309)
  IPR013783 Immunoglobulin-like fold [G3DSA:2.60.40.10] (483-557)
  IPR013784 Carbohydrate-binding-like fold [SSF49452] (131-192)
  IPR051417 Serine-Aspartate Repeat-Containing [PTHR23303] (118-353)

Nearest PDB structures (foldseek):
  4b1m-assembly3_C  TM=7.985E-01  e=3.240E-08  Bacillus subtilis
  3vv1-assembly1_B  TM=6.675E-01  e=4.713E-05  Caenorhabditis elegans
  2d6p-assembly1_A  TM=5.919E-01  e=4.546E-04  Mus musculus
  3b3q-assembly1_F  TM=5.892E-01  e=1.330E-02  Homo sapiens
  8fia-assembly1_A-2  TM=2.242E-01  e=4.436E-06  Drosophila melanogaster

Secondary structure (DSSP, 8-state):
---S------S---------SS-----TTSTTSS-S-----S------S-----S----PPPP--HHHHHHHHHHTT--GGGB-HHHHHHHHHHHHHHHHHHH-TT--HHHHHHHHHHHHHHHHT--B-EEEEEEEEEETT--B--S-EEEEEETTEEEEEE--TTSEEEEEEEESEEEEEEEE-SSB--EEEEEEE-SS--EEE--EEEPB-EEEEEEEEEETTEE-TTPEEEEEETTEEEEEE--TTSEEEEEEEESEEEEEEEE-TTEEPEEEEEEE-TTS-EE--EEEEEP---EEPPSB-TTS-BSEEE-SS-TTSEEEEEETTEEEEEEPPPTTSPPEEEEESSSPPBSSEEEEEEEEESS-SSSEEEEEEEEETTEEEEEEE-SSTT-EEEEEEETTEEEEEEE------TT-EEEEEEEEETTEEEEEETTEEEEEEE-SSPPPS-BEEEEEESSSEEEEEEEEEEEE----SS-EEEEEEEEEETTEE-TT-EEEEEETTEEEEEEEEEE--TTSEEEEEEEESEEEEEEEEETTEEEEEEEEE---SS-EEPPPEE-----S----HHHHHHHHHHTTS-GGGB-HHHHHHHHHHHHHHHHHHH-TT--HHHHHHHHHHHHHHHHT-PBPP-------HHHHHHHHHHTTS-GGGB-HHHHHHHHHHHHHHHHHHH-TT--HHHHHHHHHHHHHHHHTPPBPPPPP----HHHHHHHHHHTTS-GGGB-HHHHHHHHHHHHHHHHHHH-TT--HHHHHHHHHHHHHHHHTPPBP-PPPPP----EEEEEETTTEE---EETTPPPS-SSS-PPEEEEEE-

Mean predicted aligned error: 22.92 Å

Radius of gyration: 75.96 Å; Cα contacts (8 Å, |Δi|>4): 1613; chains: 1; bounding box: 125×148×265 Å

Organism: NCBI:txid2840824

pLDDT: mean 81.18, std 14.31, range [32.97, 97.81]

Foldseek 3Di:
DDDDPDDDPPVDDDDDDDDDPDDDDDDPVVVVPDPDDDDDDDDDDPDDPDDDPDPDDDDDDFADQVLLVVLLVVLVPDDLLFFDPVLVVQLVVLSVLSVVQVVDRPDDNVSSVVSSVSNVVSVVSTHGFAAKEKEAEEEPVRHGDWQWWKWKDDDPDIWIWTAHPRRMTMTPNHGAAKIKIWTDDQFWDIDIDIDGDDPVPRYHYDYHHTYGQKAKEKEFEAELNQGDFQKWKWKQDPNDTQIWTAHNRRMTIGTRHTFDKIKIWIDDPQFDIWIDIDGGGNPYYHYDYTYTYGPDPWPWDWCADPVGHGQKDWAPDDPVQWDWHGDPSWIKIWGAADDPQQKTKMFGNRDWFADWKKKKWKKAWAPDQAQKWWWPFDPHSQATWTWGHHRAQQWIWIWGGHNNDIDIDTFGDDRDDHGDIWIKMWTDDDQWIWIDIPNHTGDTDGDPPHGDDGGTTIMIGSHTTMMIIGRMTMGHDDEDDADWFKEKEFEAEVPAADWFWKKFKAAPPDPPDTPDIDGATPRRMDMDGGHHFHKIKMWTHDPPFIDIFIWGFDDDPHGTRTYYHHRYPPPQPQPCPLLVVLLVVLVPDDLLQFDPVLSVQLVVLSVLSVVLVVDSPRGNVSNVVSSVSNVVS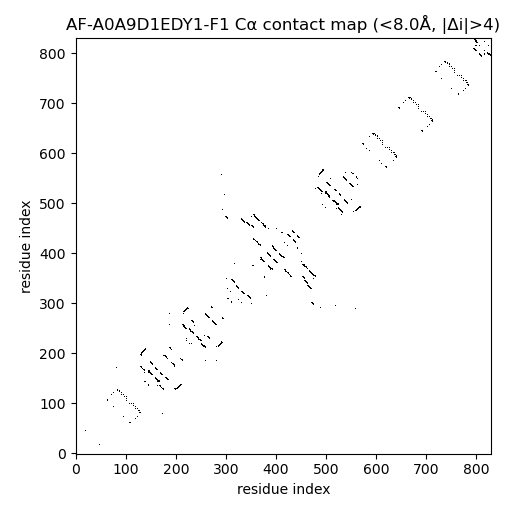VVSTHTDPPQPQQPLPLLVVLLVVVVPDDPLQFDPVLVVQLVVLSVLSVVQVPDPPHHNVSSVVSSVSNVVSVVSTHTDDDPDPAPLPLLVVLLVVLVPDDPLFFDPVLVVQLVVLSVLSVVLVVDPPRDNVSSVVSSVSNVVSVVSTHTDDDDDDDDDKKKKEWQWPPPGIDDIDIDPDDHDDPPPPIDTPDMDMD

Sequence (830 aa):
MVSKNSWKESGQSWIGIYSTNQPAESDPSFAEKLGANLADSKNQAVGYTDFILDNLTITSRKANVSDLQQLVEQSEQLVKENYSEATWKSFSEALENAKEVLADTSMDQDTVDKAKEALQTAKDQLEVIAGIVTGTITDKDGNKLSGITVTAKADEKEITAETDTNGVYVLNGLTFGEWTITAESDQYDAEKAIITTSKEEVKLTKDFVLEQVNVTVTGNVTQVGRPVEGATVCIAVNNKAITAVTNADGRYELKEIPAGTYVVTAEKEGFDPASTTAKITKDGNIKVDLMLAPISTQQTYASVDGQGNSTWEYLATNPNSISIQVVNGKTEMSFQDGTNNATNFVRSTVIPGFENGSVEMDLIARSTASNVGFILRMVDSSNYISVGTKDKNNEWCIKVVKDGVVSEKDFVAPEWKTGETLHVKSEIVGNTIKMWLNNELVLDAAMNAIPTGKGYVGLGTSKANTLVADNMKATIYDTAGTDVQTIAGYVSENGNPIANADIVLYVSGNTEEVLATTKTDANGNYKFSNIPYGDYIVRAIYGESQAEVAVKVVEAAFYCLAPAMDLKEATDTVDKTILQAVADIYSTYDETEYTKESWAVFAQALEDAQAVLANEAATQEEVDAALETLKNAASGLTKAEIPVPVDKNAIKVVAGIYKTYDETEYTKESWTILEEALKVADQVIADEETTQEEVDAALQTLIDAGEGLQKAEKPVEINKVGLEVATTIYATYDAAEYTEESWAVFAQALENAQAVLANEAATQEEVDQALETVMNAAAGLEKVERPAEQTLKVSYRTHVQNDGWQDFVSDGETSGTHGRGLRLEGIEIR